Protein 2DR3 (pdb70)

B-factor: mean 47.98, std 14.0, range [19.66, 99.16]

Organism: Pyrococcus horikoshii (strain ATCC 700860 / DSM 12428 / JCM 9974 / NBRC 100139 / OT-3) (NCBI:txid70601)

Nearest PDB structures (foldseek):
  2dr3-assembly1_E  TM=1.004E+00  e=1.303E-52  Pyrococcus horikoshii OT3
  2dr3-assembly1_A  TM=9.937E-01  e=5.911E-46  Pyrococcus horikoshii OT3
  2dr3-assembly1_F  TM=9.944E-01  e=1.669E-45  Pyrococcus horikoshii OT3
  8dba-assembly1_K  TM=8.838E-01  e=4.081E-19  Cereibacter sphaeroides
  5jwq-assembly1_A  TM=8.741E-01  e=5.304E-18  Thermosynechococcus vestitus BP-1

Radius of gyration: 35.31 Å; Cα contacts (8 Å, |Δi|>4): 3303; chains: 6; bounding box: 99×101×61 Å

Secondary structure (DSSP, 8-state):
-EE----TTHHHHTTTSEETT-EEEEEE-TTSSHHHHHHHHHHHHHHTT--EEEEESSS-HHHHHHHHHTTT---HHHHHHTSEEEEE-STTTT-----S-B-S--SSHHHHHHHHHHHHHHHT--EEEEETSGGGTTT-GGGHHHHHHHHHHHHHHTT-EEEEEEE-------HHHHSSEEEEEEEEEETTEEEEEEEEEEETTS----B-EEEEEETTEEEE-TT-----/--EE---STTHHHHTTTSEETT-EEEEEE-TTSSHHHHHHHHHHHHHHTT--EEEEESSS-HHHHHHHHHTTT---HHHHTTTSEEEEE-SGGGG---SB----SSSHHHHHHHHHHHHHHT--EEEEETSGGGTTT-GGGHHHHHHHHHHHHHHTT-EEEEEEE--TT---SS-TTHHHHSSEEEEEEEEEETTEEEEEEEEEEETTS----B-EEEEEETTEEEE-TTEEESSSEEE-/--EE----TTHHHHTTTSEETT-EEEEEE-TTSSHHHHHHHHHHHHHTTT--EEEEESSS-HHHHHHHHHHHT---HHHHHTTSEEEEE-SHHHH----SEE----SSHHHHHHHHHHHHHHHT-SEEEEETGGGGTTT-HHHHHHHHHHHHHHHHHTT-EEEEEEE---HHHHSSEEEEEEEEEETTEEEEEEEEEEETTS----B-EEEEEETTEEEE-TT-EE-SSSEE-/--EE---STTHHHHTTTSEETT-EEEEEE-TTSSHHHHHHHHHHHHHHTT--EEEEESSS-HHHHHHHHGGGT---HHHHHHTSEEEEE-SGGGG-------SEE----SSSHHHHHHHHHHHHHTT--EEEEETHHHHHTT-GGGHHHHHHHHHHHHHHTT-EEEEEEE--TT--SSS-TTHHHHSSEEEEEEEEEETTEEEEEEEEEEETTS----B-EEEEEETTEEEE-TT-------/--EE----TTHHHHTTTSEETT-EEEEEE-TTSSHHHHHHHHHHHHHHTT--EEEEESSS-HHHHHHHHHTTT---HHHHTTTSEEEEE-SGGGG-----SEE-S--SSSHHHHHHHHHHHHHHT-SEEEEETGGGGTTT-GGGHHHHHHHHHHHHHHTT-EEEEEEE------HHHHSSEEEEEEEEEETTEEEEEEEEEEETTS----B-EEEEEETTEEEE-TT-EESSSEE-/-EE---STTHHHHTTTSEETT-EEEEEESTTSSHHHHHHHHHHHHHHTT--EEEEESSS-HHHHHHHHHTTT---HHHHHTTSEEEEE-SHHHHS---S--SEE-S--S-HHHHHHHHHHHHHHHT-SEEEEETGGGGTTT-GGGHHHHHHHHHHHHHHTT-EEEEEEE-------HHHHSSEEEEEEEEEETTEEEEEEEEEEETTS----B-EEEEEETTEEEE-TT---SS--

InterPro domains:
  IPR003593 AAA+ ATPase domain [SM00382] (22-198)
  IPR010624 KaiC domain [PS51146] (3-247)
  IPR014774 KaiC-like domain [PF06745] (5-237)
  IPR022475 Uncharacterised protein family UPF0273, KaiC-like [MF_01076] (2-243)
  IPR022475 Uncharacterised protein family UPF0273, KaiC-like [TIGR03877] (3-239)
  IPR027417 P-loop containing nucleoside triphosphate hydrolase [G3DSA:3.40.50.300] (1-247)
  IPR027417 P-loop containing nucleoside triphosphate hydrolase [SSF52540] (3-236)

Solvent-accessible surface area: 54912 Å² total; per-residue (Å²): 184,79,6,105,0,34,2,65,20,2,20,111,3,0,92,29,0,1,13,45,109,14,0,1,0,1,0,0,14,8,18,5,8,15,38,28,2,0,0,8,0,0,24,24,0,4,148,97,43,36,12,0,0,4,0,0,1,21,27,10,0,73,80,0,33,99,36,0,51,120,40,58,13,77,2,109,66,48,41,150,154,29,57,6,5,5,2,3,2,13,16,37,40,17,48,236,197,180,26,146,14,51,1,129,66,44,125,50,24,159,36,2,31,102,18,2,108,93,0,10,191,93,16,109,4,89,1,0,0,0,5,0,0,16,29,23,14,58,88,136,77,57,110,0,30,27,16,0,6,46,1,17,74,18,0,31,63,50,16,0,0,0,2,0,2,1,25,28,91,83,20,43,64,13,0,6,15,7,0,14,0,0,3,52,0,6,16,35,67,36,77,5,41,3,70,29,0,2,0,1,46,9,8,90,67,32,72,16,19,46,90,2,6,27,3,68,47,52,130,171,0,1,62,4,62,33,134,109,56,25,124,138,92,188,67,14,96,1,37,3,58,8,0,20,108,4,0,88,22,0,1,4,58,98,14,0,1,0,0,0,0,12,0,24,4,8,9,53,35,2,0,3,10,0,0,28,20,0,6,146,91,51,44,16,0,0,6,0,0,2,26,32,43,0,68,75,1,40,98,60,0,45,118,43,54,13,60,0,80,72,46,47,152,163,34,47,5,3,3,2,3,1,14,42,37,35,10,87,79,166,15,54,1,137,63,42,96,84,27,179,44,2,29,103,22,2,112,87,0,10,184,63,8,108,5,98,0,0,0,0,2,0,0,12,27,12,11,73,94,68,106,52,84,7,34,26,7,0,5,38,0,28,98,10,0,26,67,50,27,0,2,0,2,0,2,0,23,11,61,71,67,103,213,24,17,32,21,82,5,0,8,11,6,0,15,0,0,2,16,0,19,15,62,64,36,68,1,57,4,46,34,0,0,0,1,47,14,9,63,44,28,75,17,21,45,101,27,9,20,5,67,49,44,120,163,0,1,59,3,69,46,96,49,4,9,85,180,16,122,64,135,163,106,123,75,11,102,1,31,2,61,4,1,19,101,4,0,86,23,0,1,7,47,77,15,0,1,9,0,14,0,14,16,20,5,8,13,24,28,1,0,0,10,0,0,30,14,0,3,137,87,56,46,16,0,0,5,0,1,1,21,26,24,0,45,79,1,59,99,22,0,48,95,32,55,14,73,3,141,72,48,46,150,151,35,52,4,3,2,2,4,1,19,49,36,35,19,85,185,178,22,139,15,58,0,128,60,39,97,52,15,198,54,2,22,100,22,2,104,75,0,10,188,68,17,112,3,95,0,0,0,0,4,0,0,16,24,10,20,78,114,57,103,59,73,6,30,17,0,0,6,35,0,32,112,12,0,34,73,48,17,0,1,0,2,0,1,14,31,48,84,37,28,39,23,7,0,17,0,13,3,86,0,14,19,64,26,33,85,1,46,5,31,26,0,0,0,0,40,12,7,81,50,30,74,13,20,47,109,31,5,13,5,66,47,49,127,171,0,1,62,4,57,50,94,73,2,8,72,182,12,111,54,70,158,97,119,49,2,100,0,41,1,62,6,2,17,100,5,0,91,25,0,1,3,40,107,14,0,0,0,0,0,0,8,2,21,4,10,14,49,32,1,0,3,10,0,0,24,28,0,8,151,118,60,14,13,0,0,4,1,1,2,25,34,23,0,67,73,0,50,107,44,0,50,105,37,64,13,65,2,135,79,52,49,154,145,22,73,3,5,6,3,1,1,15,17,28,31,7,34,212,78,197,131,186,25,153,15,38,1,137,73,32,98,80,10,195,41,2,20,118,18,2,112,80,0,14,162,72,14,95,2,89,1,0,0,1,5,0,0,12,25,6,11,74,106,58,95,74,89,4,42,20,2,1,5,40,1,30,105,2,0,29,68,47,23,0,1,0,0,0,2,0,24,9,45,60,77,84,216,15,21,36,23,85,12,0,4,16,10,0,15,0,0,1,17,0,9,15,30,66,26,94,2,52,4,67,36,0,1,0,1,46,10,6,64,33,28,69,17,22,44,75,2,6,31,6,67,50,43,124,162,2,2,61,3,82,45,140,123,54,15,115,47,78,129,109,112,60,1,106,0,34,2,67,8,3,22,111,4,0,89,38,0,0,9,46,110,14,2,0,2,0,7,5,16,6,21,4,9,15,51,31,1,0,3,8,0,0,20,24,0,3,138,76,50,21,16,0,0,6,0,1,2,26,27,15,0,52,81,0,43,98,47,0,39,104,32,57,15,50,0,99,69,41,42,153,129,36,52,3,2,5,2,1,0,14,20,27,34,4,34,215,170,192,20,138,12,40,0,133,59,33,110,35,13,180,37,2,26,115,20,1,118,92,0,8,188,61,10,117,4,64,0,0,0,0,4,0,0,12,25,6,16,68,105,64,100,62,94,5,31,18,4,0,4,38,0,26,96,12,1,18,62,52,23,1,0,0,0,0,2,13,30,45,54,108,106,104,9,21,27,21,6,0,15,0,0,1,30,0,40,13,65,51,24,95,1,50,5,24,28,0,2,0,1,24,15,8,88,33,30,76,16,18,39,106,30,6,2,1,61,49,52,122,171,0,1,60,3,72,51,127,95,20,11,115,169,25,98,62,190,160,77,4,99,0,37,2,62,6,2,8,108,5,0,91,31,0,1,16,60,111,15,1,1,0,1,0,0,13,8,21,5,10,16,46,31,2,0,3,9,0,0,29,28,0,5,129,93,44,6,14,0,0,7,0,0,2,31,36,4,0,56,68,3,50,106,68,0,46,136,45,57,13,69,3,142,59,51,36,124,154,35,58,3,6,3,2,2,1,10,6,36,28,20,57,65,86,180,99,165,13,123,30,34,0,123,63,36,104,41,28,191,36,2,25,122,21,2,119,88,0,8,192,79,11,109,4,67,0,0,0,0,4,0,0,11,24,12,18,90,94,74,76,63,84,0,30,20,7,0,4,30,0,24,96,8,0,28,67,54,27,1,1,0,2,0,1,2,30,29,103,63,14,54,72,11,2,1,13,8,0,12,0,0,3,47,0,15,16,47,52,27,98,3,34,3,65,30,0,2,0,1,43,12,8,83,36,29,68,16,20,48,128,10,4,28,4,65,48,51,121,175,0,1,58,3,56,38,148,100,34,6,102,131,27,170

Foldseek 3Di:
DAQDLVAAQVCVQQVRHADWLFEEEEFEAPPLALLLSLVSSQQVCVVVVAAEEEEDAPDAPVVSQVVCVQLVRHCVVVVVVQRYYYAYAHCCVPPHPDGPHYQNDLVDCVSVLVRVVVSCVSNVHAEYEYVALCVSDVVPVVCSQVSLQVVSCSQSVSRHYYYHYAHDVVRHRCNVVRGQWYKYWYWDQDPNHTWIWIATPGHHPGDGHHAIWTWDQDSNGIHTDNVDGDDD/DQAQAQPFAPVCVQQVRHADWLFEEEEFEAPPLALLLSQVSSQQVCVVVQAAEEEEDAPDAVVVVQVVCVQLVRRCVVVVVVLRYAYADDHCCLPVHPHYQNDLPDCVSVLVRVLVSCVRSVHAEYEYVALCSSDVVPLVCLQVSLQVVSCSQSVSRHYYYHYAYDHPPDPDRHDPNNVVRGQWYKYWYFDQQPNHTWIWIATPGHPPGDGDRFIWTWDQDSNGIHTDNQWGCDSHIDGD/DDAQALVAAQVCVQQVRHADWLFAEEEEEAPPLQLLLSQLSSQQVCLVVVAAEEEEDAADAVVVSCVVCVQLVRRCVVVVVVLRYAYAADHCCVPPPDHPHYQNDLVDCPSVLVSVLVSCVRSVHAEYEYVALCVSDVPPVVCLQVSLQVVSCSRSVSRHYYYHYHHDVVNVVRGQWYKYWYWDADPNDTWIWIATPGHPPGDGHRFIWTWDQDSNGIHTDNPWGQDPNDIDD/DQAQAQVAAPACVQQVRHADWLFEEEEEEAPPLCLLLSQVSSQQVCVVVVHAEEEEDAADAVVVSQVVCVLQVRHCVVVVVVLSYAYAGNHDCLPDQDDDDGPHYDNDLPDCVSVLVSVLVSCPSHVHAEYEAVAVCSSDVPPVVCLQVSLQVVSCSQSVSRHYYYHYAHDHHPDDDGHDDRVPVRGQWYKYWYWDQDPNHTWIWIATPGRHPGDGNHFIWTWDQDSNGIHTDNVDGDDRPD/DDAQDQVAAPACVQQVRHADWLFEEEAEEAPPLALLLSQLSSQLVCVVVVAAEEEEDAPDAPVVSQVVCVLLVRRCVVVVVVLRYAYAAAHCCLVDDDDGVHYQNDLVDCPSVLVSVLVSCVSRVHAEYEYVAPCSSDVPPVVCQQVVLLVVSCSQSVSRHYYYHYHYDHPDPNNVVNGQWYKYWYWDQDPNDTWIWIATPGHHPGDGNRFIWTWDQDSNGIHTDNVWGPPPDTDD/DAQAQPAAQACVQQVHHADWLFEEEEFEAPPLQLLLSQLSSQQVCVVVPAAEEEEDQPDAPVVSQVVCVLLVRHCPVVVVVLRYAYAAAHCCVPPDPPDDGDHYDNHLLDCVVVLVSVLVSCVRSVHAEYEAVALCVSDVVPLVCSQVSLLVVSCSQSVSRHYYYHYAHDVVGHVCNVVNGQWYKYWYWDQAPNHTWIWIATPGHHPGDGHRFIWTWDQDSNGIHTDNVDGPPGRD

Structure (mmCIF, N/CA/C/O backbone):
data_2DR3
#
_entry.id   2DR3
#
_cell.length_a   96.057
_cell.length_b   96.057
_cell.length_c   298.897
_cell.angle_alpha   90.00
_cell.angle_beta   90.00
_cell.angle_gamma   120.00
#
_symmetry.space_group_name_H-M   'P 32 2 1'
#
loop_
_entity.id
_entity.type
_entity.pdbx_description
1 polymer 'UPF0273 protein PH0284'
2 non-polymer "ADENOSINE-5'-DIPHOSPHATE"
3 water water
#
loop_
_atom_site.group_PDB
_atom_site.id
_atom_site.type_symbol
_atom_site.label_atom_id
_atom_site.label_alt_id
_atom_site.label_comp_id
_atom_site.label_asym_id
_atom_site.label_entity_id
_atom_site.label_seq_id
_atom_site.pdbx_PDB_ins_code
_atom_site.Cartn_x
_atom_site.Cartn_y
_atom_site.Cartn_z
_atom_site.occupancy
_atom_site.B_iso_or_equiv
_atom_site.auth_seq_id
_atom_site.auth_comp_id
_atom_site.auth_asym_id
_atom_site.auth_atom_id
_atom_site.pdbx_PDB_model_num
ATOM 1 N N . ARG A 1 3 ? 6.941 15.368 128.119 1.00 65.53 3 ARG A N 1
ATOM 2 C CA . ARG A 1 3 ? 5.790 14.960 128.972 1.00 65.39 3 ARG A CA 1
ATOM 3 C C . ARG A 1 3 ? 5.780 13.444 129.128 1.00 65.11 3 ARG A C 1
ATOM 4 O O . ARG A 1 3 ? 6.720 12.760 128.722 1.00 66.35 3 ARG A O 1
ATOM 12 N N . ARG A 1 4 ? 4.709 12.928 129.716 1.00 63.07 4 ARG A N 1
ATOM 13 C CA . ARG A 1 4 ? 4.565 11.497 129.928 1.00 61.73 4 ARG A CA 1
ATOM 14 C C . ARG A 1 4 ? 3.122 11.077 129.673 1.00 61.40 4 ARG A C 1
ATOM 15 O O . ARG A 1 4 ? 2.279 11.892 129.291 1.00 61.83 4 ARG A O 1
ATOM 23 N N . VAL A 1 5 ? 2.855 9.792 129.873 1.00 59.96 5 VAL A N 1
ATOM 24 C CA . VAL A 1 5 ? 1.526 9.224 129.709 1.00 56.95 5 VAL A CA 1
ATOM 25 C C . VAL A 1 5 ? 1.277 8.457 130.993 1.00 56.58 5 VAL A C 1
ATOM 26 O O . VAL A 1 5 ? 1.976 7.485 131.284 1.00 55.87 5 VAL A O 1
ATOM 30 N N . LYS A 1 6 ? 0.296 8.898 131.769 1.00 54.84 6 LYS A N 1
ATOM 31 C CA . LYS A 1 6 ? -0.006 8.239 133.026 1.00 54.56 6 LYS A CA 1
ATOM 32 C C . LYS A 1 6 ? -0.846 6.982 132.840 1.00 53.44 6 LYS A C 1
ATOM 33 O O . LYS A 1 6 ? -2.035 7.054 132.531 1.00 54.27 6 LYS A O 1
ATOM 39 N N . THR A 1 7 ? -0.213 5.827 133.030 1.00 51.41 7 THR A N 1
ATOM 40 C CA . THR A 1 7 ? -0.892 4.543 132.880 1.00 48.79 7 THR A CA 1
ATOM 41 C C . THR A 1 7 ? -2.101 4.452 133.802 1.00 47.33 7 THR A C 1
ATOM 42 O O . THR A 1 7 ? -3.069 3.749 133.513 1.00 46.49 7 THR A O 1
ATOM 46 N N . GLY A 1 8 ? -2.038 5.174 134.913 1.00 47.40 8 GLY A N 1
ATOM 47 C CA . GLY A 1 8 ? -3.128 5.141 135.868 1.00 46.62 8 GLY A CA 1
ATOM 48 C C . GLY A 1 8 ? -3.018 3.910 136.743 1.00 46.48 8 GLY A C 1
ATOM 49 O O . GLY A 1 8 ? -3.660 3.824 137.788 1.00 48.19 8 GLY A O 1
ATOM 50 N N . ILE A 1 9 ? -2.203 2.948 136.316 1.00 46.18 9 ILE A N 1
ATOM 51 C CA . ILE A 1 9 ? -2.018 1.721 137.081 1.00 44.52 9 ILE A CA 1
ATOM 52 C C . ILE A 1 9 ? -1.265 2.038 138.367 1.00 45.01 9 ILE A C 1
ATOM 53 O O . ILE A 1 9 ? -0.099 2.439 138.336 1.00 45.63 9 ILE A O 1
ATOM 58 N N . PRO A 1 10 ? -1.929 1.862 139.522 1.00 44.77 10 PRO A N 1
ATOM 59 C CA . PRO A 1 10 ? -1.355 2.126 140.844 1.00 44.83 10 PRO A CA 1
ATOM 60 C C . PRO A 1 10 ? 0.093 1.677 141.027 1.00 44.96 10 PRO A C 1
ATOM 61 O O . PRO A 1 10 ? 0.399 0.481 140.982 1.00 44.62 10 PRO A O 1
ATOM 65 N N . GLY A 1 11 ? 0.974 2.656 141.231 1.00 44.53 11 GLY A N 1
ATOM 66 C CA . GLY A 1 11 ? 2.381 2.378 141.450 1.00 41.73 11 GLY A CA 1
ATOM 67 C C . GLY A 1 11 ? 3.257 2.457 140.215 1.00 40.56 11 GLY A C 1
ATOM 68 O O . GLY A 1 11 ? 4.435 2.774 140.311 1.00 39.48 11 GLY A O 1
ATOM 69 N N . VAL A 1 12 ? 2.681 2.184 139.054 1.00 40.39 12 VAL A N 1
ATOM 70 C CA . VAL A 1 12 ? 3.438 2.188 137.810 1.00 41.29 12 VAL A CA 1
ATOM 71 C C . VAL A 1 12 ? 4.007 3.541 137.399 1.00 42.56 12 VAL A C 1
ATOM 72 O O . VAL A 1 12 ? 5.177 3.634 137.034 1.00 43.18 12 VAL A O 1
ATOM 76 N N . ASP A 1 13 ? 3.199 4.591 137.447 1.00 43.20 13 ASP A N 1
ATOM 77 C CA . ASP A 1 13 ? 3.709 5.888 137.013 1.00 44.39 13 ASP A CA 1
ATOM 78 C C . ASP A 1 13 ? 4.845 6.393 137.910 1.00 44.38 13 ASP A C 1
ATOM 79 O O . ASP A 1 13 ? 5.738 7.121 137.487 1.00 44.59 13 ASP A O 1
ATOM 84 N N . GLU A 1 14 ? 4.755 6.030 139.206 1.00 45.21 14 GLU A N 1
ATOM 85 C CA . GLU A 1 14 ? 5.856 6.357 140.108 1.00 46.17 14 GLU A CA 1
ATOM 86 C C . GLU A 1 14 ? 7.100 5.551 139.755 1.00 46.39 14 GLU A C 1
ATOM 87 O O . GLU A 1 14 ? 8.232 5.994 139.913 1.00 46.56 14 GLU A O 1
ATOM 93 N N . ILE A 1 15 ? 6.864 4.304 139.308 1.00 44.61 15 ILE A N 1
ATOM 94 C CA . ILE A 1 15 ? 7.981 3.456 138.925 1.00 43.36 15 ILE A CA 1
ATOM 95 C C . ILE A 1 15 ? 8.670 3.968 137.653 1.00 41.80 15 ILE A C 1
ATOM 96 O O . ILE A 1 15 ? 9.867 3.818 137.459 1.00 43.21 15 ILE A O 1
ATOM 101 N N . LEU A 1 16 ? 7.861 4.574 136.759 1.00 39.16 16 LEU A N 1
ATOM 102 C CA . LEU A 1 16 ? 8.444 5.174 135.563 1.00 41.53 16 LEU A CA 1
ATOM 103 C C . LEU A 1 16 ? 8.792 6.652 135.781 1.00 42.64 16 LEU A C 1
ATOM 104 O O . LEU A 1 16 ? 8.973 7.424 134.852 1.00 41.91 16 LEU A O 1
ATOM 109 N N . HIS A 1 17 ? 8.834 7.057 137.065 1.00 42.67 17 HIS A N 1
ATOM 110 C CA . HIS A 1 17 ? 9.148 8.450 137.367 1.00 44.60 17 HIS A CA 1
ATOM 111 C C . HIS A 1 17 ? 8.265 9.427 136.568 1.00 43.87 17 HIS A C 1
ATOM 112 O O . HIS A 1 17 ? 8.758 10.269 135.827 1.00 42.81 17 HIS A O 1
ATOM 119 N N . GLY A 1 18 ? 6.948 9.294 136.705 1.00 44.49 18 GLY A N 1
ATOM 120 C CA . GLY A 1 18 ? 6.035 10.156 135.977 1.00 44.55 18 GLY A CA 1
ATOM 121 C C . GLY A 1 18 ? 5.164 9.457 134.947 1.00 46.44 18 GLY A C 1
ATOM 122 O O . GLY A 1 18 ? 4.033 9.885 134.691 1.00 47.61 18 GLY A O 1
ATOM 123 N N . GLY A 1 19 ? 5.678 8.391 134.342 1.00 45.27 19 GLY A N 1
ATOM 124 C CA . GLY A 1 19 ? 4.901 7.678 133.341 1.00 43.97 19 GLY A CA 1
ATOM 125 C C . GLY A 1 19 ? 5.709 7.376 132.093 1.00 44.25 19 GLY A C 1
ATOM 126 O O . GLY A 1 19 ? 6.915 7.605 132.057 1.00 44.71 19 GLY A O 1
ATOM 127 N N . ILE A 1 20 ? 5.040 6.870 131.064 1.00 44.64 20 ILE A N 1
ATOM 128 C CA . ILE A 1 20 ? 5.692 6.516 129.810 1.00 46.94 20 ILE A CA 1
ATOM 129 C C . ILE A 1 20 ? 5.971 7.731 128.922 1.00 50.40 20 ILE A C 1
ATOM 130 O O . ILE A 1 20 ? 5.072 8.530 128.654 1.00 52.17 20 ILE A O 1
ATOM 135 N N . PRO A 1 21 ? 7.223 7.892 128.460 1.00 51.41 21 PRO A N 1
ATOM 136 C CA . PRO A 1 21 ? 7.533 9.037 127.594 1.00 51.60 21 PRO A CA 1
ATOM 137 C C . PRO A 1 21 ? 6.708 8.933 126.311 1.00 53.08 21 PRO A C 1
ATOM 138 O O . PRO A 1 21 ? 6.532 7.848 125.763 1.00 52.37 21 PRO A O 1
ATOM 142 N N . GLU A 1 22 ? 6.208 10.064 125.831 1.00 54.96 22 GLU A N 1
ATOM 143 C CA . GLU A 1 22 ? 5.375 10.082 124.634 1.00 56.56 22 GLU A CA 1
ATOM 144 C C . GLU A 1 22 ? 5.997 9.519 123.360 1.00 55.89 22 GLU A C 1
ATOM 145 O O . GLU A 1 22 ? 7.186 9.698 123.092 1.00 55.13 22 GLU A O 1
ATOM 151 N N . ARG A 1 23 ? 5.160 8.836 122.582 1.00 56.26 23 ARG A N 1
ATOM 152 C CA . ARG A 1 23 ? 5.553 8.215 121.322 1.00 56.86 23 ARG A CA 1
ATOM 153 C C . ARG A 1 23 ? 6.351 6.940 121.537 1.00 54.96 23 ARG A C 1
ATOM 154 O O . ARG A 1 23 ? 6.687 6.238 120.584 1.00 54.97 23 ARG A O 1
ATOM 162 N N . ASN A 1 24 ? 6.646 6.644 122.798 1.00 53.05 24 ASN A N 1
ATOM 163 C CA . ASN A 1 24 ? 7.395 5.446 123.160 1.00 51.33 24 ASN A CA 1
ATOM 164 C C . ASN A 1 24 ? 6.566 4.183 122.945 1.00 50.67 24 ASN A C 1
ATOM 165 O O . ASN A 1 24 ? 5.367 4.166 123.234 1.00 49.54 24 ASN A O 1
ATOM 170 N N . VAL A 1 25 ? 7.198 3.139 122.412 1.00 49.20 25 VAL A N 1
ATOM 171 C CA . VAL A 1 25 ? 6.527 1.853 122.238 1.00 47.94 25 VAL A CA 1
ATOM 172 C C . VAL A 1 25 ? 7.126 0.954 123.323 1.00 45.84 25 VAL A C 1
ATOM 173 O O . VAL A 1 25 ? 8.316 0.625 123.285 1.00 45.37 25 VAL A O 1
ATOM 177 N N . VAL A 1 26 ? 6.307 0.597 124.307 1.00 42.93 26 VAL A N 1
ATOM 178 C CA . VAL A 1 26 ? 6.760 -0.235 125.417 1.00 40.28 26 VAL A CA 1
ATOM 179 C C . VAL A 1 26 ? 6.408 -1.700 125.231 1.00 40.26 26 VAL A C 1
ATOM 180 O O . VAL A 1 26 ? 5.251 -2.047 124.974 1.00 39.89 26 VAL A O 1
ATOM 184 N N . LEU A 1 27 ? 7.419 -2.556 125.355 1.00 38.88 27 LEU A N 1
ATOM 185 C CA . LEU A 1 27 ? 7.220 -3.989 125.231 1.00 34.26 27 LEU A CA 1
ATOM 186 C C . LEU A 1 27 ? 6.880 -4.523 126.614 1.00 33.89 27 LEU A C 1
ATOM 187 O O . LEU A 1 27 ? 7.638 -4.323 127.565 1.00 34.47 27 LEU A O 1
ATOM 192 N N . LEU A 1 28 ? 5.722 -5.167 126.734 1.00 33.69 28 LEU A N 1
ATOM 193 C CA . LEU A 1 28 ? 5.312 -5.759 128.006 1.00 33.26 28 LEU A CA 1
ATOM 194 C C . LEU A 1 28 ? 5.460 -7.267 127.783 1.00 33.72 28 LEU A C 1
ATOM 195 O O . LEU A 1 28 ? 4.628 -7.887 127.117 1.00 35.19 28 LEU A O 1
ATOM 200 N N . SER A 1 29 ? 6.528 -7.857 128.311 1.00 32.93 29 SER A N 1
ATOM 201 C CA . SER A 1 29 ? 6.746 -9.282 128.101 1.00 34.34 29 SER A CA 1
ATOM 202 C C . SER A 1 29 ? 6.577 -10.122 129.353 1.00 32.25 29 SER A C 1
ATOM 203 O O . SER A 1 29 ? 6.731 -9.636 130.475 1.00 34.02 29 SER A O 1
ATOM 206 N N . GLY A 1 30 ? 6.259 -11.392 129.146 1.00 32.36 30 GLY A N 1
ATOM 207 C CA . GLY A 1 30 ? 6.060 -12.295 130.262 1.00 30.50 30 GLY A CA 1
ATOM 208 C C . GLY A 1 30 ? 5.389 -13.576 129.828 1.00 30.52 30 GLY A C 1
ATOM 209 O O . GLY A 1 30 ? 4.811 -13.653 128.736 1.00 30.28 30 GLY A O 1
ATOM 210 N N . GLY A 1 31 ? 5.470 -14.589 130.688 1.00 29.30 31 GLY A N 1
ATOM 211 C CA . GLY A 1 31 ? 4.867 -15.869 130.384 1.00 28.85 31 GLY A CA 1
ATOM 212 C C . GLY A 1 31 ? 3.360 -15.849 130.523 1.00 28.99 31 GLY A C 1
ATOM 213 O O . GLY A 1 31 ? 2.772 -14.813 130.849 1.00 29.65 31 GLY A O 1
ATOM 214 N N . PRO A 1 32 ? 2.698 -16.985 130.276 1.00 28.65 32 PRO A N 1
ATOM 215 C CA . PRO A 1 32 ? 1.246 -17.024 130.396 1.00 28.93 32 PRO A CA 1
ATOM 216 C C . PRO A 1 32 ? 0.781 -16.766 131.820 1.00 28.29 32 PRO A C 1
ATOM 217 O O . PRO A 1 32 ? 1.416 -17.210 132.777 1.00 28.67 32 PRO A O 1
ATOM 221 N N . GLY A 1 33 ? -0.329 -16.043 131.939 1.00 31.98 33 GLY A N 1
ATOM 222 C CA . GLY A 1 33 ? -0.915 -15.756 133.240 1.00 30.51 33 GLY A CA 1
ATOM 223 C C . GLY A 1 33 ? -0.131 -14.808 134.125 1.00 31.76 33 GLY A C 1
ATOM 224 O O . GLY A 1 33 ? -0.273 -14.841 135.351 1.00 33.25 33 GLY A O 1
ATOM 225 N N . THR A 1 34 ? 0.696 -13.957 133.529 1.00 30.37 34 THR A N 1
ATOM 226 C CA . THR A 1 34 ? 1.464 -13.017 134.337 1.00 31.08 34 THR A CA 1
ATOM 227 C C . THR A 1 34 ? 0.747 -11.678 134.486 1.00 30.61 34 THR A C 1
ATOM 228 O O . THR A 1 34 ? 1.179 -10.823 135.253 1.00 31.87 34 THR A O 1
ATOM 232 N N . GLY A 1 35 ? -0.348 -11.501 133.751 1.00 30.48 35 GLY A N 1
ATOM 233 C CA . GLY A 1 35 ? -1.114 -10.265 133.850 1.00 33.86 35 GLY A CA 1
ATOM 234 C C . GLY A 1 35 ? -0.965 -9.255 132.724 1.00 33.69 35 GLY A C 1
ATOM 235 O O . GLY A 1 35 ? -1.494 -8.142 132.806 1.00 33.48 35 GLY A O 1
ATOM 236 N N . LYS A 1 36 ? -0.264 -9.638 131.665 1.00 33.07 36 LYS A N 1
ATOM 237 C CA . LYS A 1 36 ? -0.040 -8.742 130.536 1.00 35.70 36 LYS A CA 1
ATOM 238 C C . LYS A 1 36 ? -1.334 -8.231 129.909 1.00 37.23 36 LYS A C 1
ATOM 239 O O . LYS A 1 36 ? -1.406 -7.078 129.478 1.00 38.44 36 LYS A O 1
ATOM 245 N N . THR A 1 37 ? -2.354 -9.082 129.857 1.00 37.47 37 THR A N 1
ATOM 246 C CA . THR A 1 37 ? -3.629 -8.687 129.268 1.00 39.89 37 THR A CA 1
ATOM 247 C C . THR A 1 37 ? -4.382 -7.683 130.133 1.00 39.95 37 THR A C 1
ATOM 248 O O . THR A 1 37 ? -4.825 -6.643 129.647 1.00 38.76 37 THR A O 1
ATOM 252 N N . ILE A 1 38 ? -4.532 -7.997 131.413 1.00 41.05 38 ILE A N 1
ATOM 253 C CA . ILE A 1 38 ? -5.222 -7.097 132.325 1.00 41.04 38 ILE A CA 1
ATOM 254 C C . ILE A 1 38 ? -4.464 -5.769 132.394 1.00 41.60 38 ILE A C 1
ATOM 255 O O . ILE A 1 38 ? -5.075 -4.702 132.370 1.00 42.64 38 ILE A O 1
ATOM 260 N N . PHE A 1 39 ? -3.133 -5.846 132.447 1.00 40.26 39 PHE A N 1
ATOM 261 C CA . PHE A 1 39 ? -2.270 -4.664 132.513 1.00 40.56 39 PHE A CA 1
ATOM 262 C C . PHE A 1 39 ? -2.457 -3.701 131.345 1.00 41.80 39 PHE A C 1
ATOM 263 O O . PHE A 1 39 ? -2.666 -2.503 131.553 1.00 43.71 39 PHE A O 1
ATOM 271 N N . SER A 1 40 ? -2.363 -4.211 130.121 1.00 41.34 40 SER A N 1
ATOM 272 C CA . SER A 1 40 ? -2.500 -3.368 128.939 1.00 43.37 40 SER A CA 1
ATOM 273 C C . SER A 1 40 ? -3.933 -2.879 128.726 1.00 44.14 40 SER A C 1
ATOM 274 O O . SER A 1 40 ? -4.152 -1.836 128.102 1.00 45.50 40 SER A O 1
ATOM 277 N N . GLN A 1 41 ? -4.906 -3.635 129.232 1.00 43.57 41 GLN A N 1
ATOM 278 C CA . GLN A 1 41 ? -6.303 -3.238 129.116 1.00 43.64 41 GLN A CA 1
ATOM 279 C C . GLN A 1 41 ? -6.548 -2.110 130.107 1.00 44.26 41 GLN A C 1
ATOM 280 O O . GLN A 1 41 ? -7.285 -1.170 129.822 1.00 43.29 41 GLN A O 1
ATOM 286 N N . GLN A 1 42 ? -5.903 -2.203 131.266 1.00 44.10 42 GLN A N 1
ATOM 287 C CA . GLN A 1 42 ? -6.046 -1.189 132.299 1.00 46.79 42 GLN A CA 1
ATOM 288 C C . GLN A 1 42 ? -5.438 0.112 131.787 1.00 48.59 42 GLN A C 1
ATOM 289 O O . GLN A 1 42 ? -5.972 1.197 132.024 1.00 49.65 42 GLN A O 1
ATOM 295 N N . PHE A 1 43 ? -4.322 -0.015 131.076 1.00 49.05 43 PHE A N 1
ATOM 296 C CA . PHE A 1 43 ? -3.621 1.127 130.491 1.00 50.31 43 PHE A CA 1
ATOM 297 C C . PHE A 1 43 ? -4.576 1.899 129.591 1.00 52.11 43 PHE A C 1
ATOM 298 O O . PHE A 1 43 ? -4.694 3.121 129.697 1.00 54.70 43 PHE A O 1
ATOM 306 N N . LEU A 1 44 ? -5.254 1.177 128.704 1.00 52.55 44 LEU A N 1
ATOM 307 C CA . LEU A 1 44 ? -6.209 1.789 127.788 1.00 53.30 44 LEU A CA 1
ATOM 308 C C . LEU A 1 44 ? -7.409 2.362 128.535 1.00 53.39 44 LEU A C 1
ATOM 309 O O . LEU A 1 44 ? -7.819 3.494 128.285 1.00 53.23 44 LEU A O 1
ATOM 314 N N . TRP A 1 45 ? -7.966 1.575 129.450 1.00 55.05 45 TRP A N 1
ATOM 315 C CA . TRP A 1 45 ? -9.122 2.003 130.225 1.00 56.82 45 TRP A CA 1
ATOM 316 C C . TRP A 1 45 ? -8.866 3.302 130.968 1.00 57.80 45 TRP A C 1
ATOM 317 O O . TRP A 1 45 ? -9.680 4.228 130.909 1.00 57.19 45 TRP A O 1
ATOM 328 N N . ASN A 1 46 ? -7.750 3.360 131.690 1.00 58.22 46 ASN A N 1
ATOM 329 C CA . ASN A 1 46 ? -7.411 4.568 132.422 1.00 57.99 46 ASN A CA 1
ATOM 330 C C . ASN A 1 46 ? -7.255 5.681 131.401 1.00 58.25 46 ASN A C 1
ATOM 331 O O . ASN A 1 46 ? -7.590 6.833 131.667 1.00 58.87 46 ASN A O 1
ATOM 336 N N . GLY A 1 47 ? -6.757 5.321 130.224 1.00 59.06 47 GLY A N 1
ATOM 337 C CA . GLY A 1 47 ? -6.573 6.303 129.173 1.00 60.02 47 GLY A CA 1
ATOM 338 C C . GLY A 1 47 ? -7.882 6.996 128.852 1.00 61.45 47 GLY A C 1
ATOM 339 O O . GLY A 1 47 ? -7.927 8.216 128.692 1.00 60.31 47 GLY A O 1
ATOM 340 N N . LEU A 1 48 ? -8.952 6.209 128.769 1.00 61.78 48 LEU A N 1
ATOM 341 C CA . LEU A 1 48 ? -10.276 6.735 128.464 1.00 62.87 48 LEU A CA 1
ATOM 342 C C . LEU A 1 48 ? -10.790 7.664 129.558 1.00 63.39 48 LEU A C 1
ATOM 343 O O . LEU A 1 48 ? -11.291 8.749 129.267 1.00 62.79 48 LEU A O 1
ATOM 348 N N . LYS A 1 49 ? -10.665 7.236 130.812 1.00 64.36 49 LYS A N 1
ATOM 349 C CA . LYS A 1 49 ? -11.114 8.041 131.943 1.00 65.53 49 LYS A CA 1
ATOM 350 C C . LYS A 1 49 ? -10.443 9.409 131.993 1.00 66.16 49 LYS A C 1
ATOM 351 O O . LYS A 1 49 ? -10.939 10.327 132.648 1.00 66.04 49 LYS A O 1
ATOM 357 N N . MET A 1 50 ? -9.311 9.539 131.311 1.00 66.47 50 MET A N 1
ATOM 358 C CA . MET A 1 50 ? -8.580 10.801 131.280 1.00 66.89 50 MET A CA 1
ATOM 359 C C . MET A 1 50 ? -8.854 11.515 129.960 1.00 66.63 50 MET A C 1
ATOM 360 O O . MET A 1 50 ? -8.195 12.498 129.624 1.00 67.04 50 MET A O 1
ATOM 365 N N . GLY A 1 51 ? -9.829 11.007 129.213 1.00 66.59 51 GLY A N 1
ATOM 366 C CA . GLY A 1 51 ? -10.178 11.610 127.940 1.00 65.97 51 GLY A CA 1
ATOM 367 C C . GLY A 1 51 ? -9.169 11.336 126.843 1.00 65.93 51 GLY A C 1
ATOM 368 O O . GLY A 1 51 ? -9.077 12.091 125.877 1.00 65.87 51 GLY A O 1
ATOM 369 N N . GLU A 1 52 ? -8.404 10.258 126.984 1.00 65.91 52 GLU A N 1
ATOM 370 C CA . GLU A 1 52 ? -7.415 9.908 125.974 1.00 65.46 52 GLU A CA 1
ATOM 371 C C . GLU A 1 52 ? -7.873 8.718 125.137 1.00 65.93 52 GLU A C 1
ATOM 372 O O . GLU A 1 52 ? -8.092 7.624 125.661 1.00 66.22 52 GLU A O 1
ATOM 378 N N . PRO A 1 53 ? -8.039 8.928 123.820 1.00 65.99 53 PRO A N 1
ATOM 379 C CA . PRO A 1 53 ? -8.472 7.914 122.850 1.00 65.49 53 PRO A CA 1
ATOM 380 C C . PRO A 1 53 ? -7.605 6.661 122.915 1.00 63.97 53 PRO A C 1
ATOM 381 O O . PRO A 1 53 ? -6.390 6.753 123.074 1.00 65.00 53 PRO A O 1
ATOM 385 N N . GLY A 1 54 ? -8.229 5.494 122.782 1.00 62.72 54 GLY A N 1
ATOM 386 C CA . GLY A 1 54 ? -7.476 4.255 122.845 1.00 60.44 54 GLY A CA 1
ATOM 387 C C . GLY A 1 54 ? -7.896 3.210 121.836 1.00 59.05 54 GLY A C 1
ATOM 388 O O . GLY A 1 54 ? -9.069 3.111 121.475 1.00 58.74 54 GLY A O 1
ATOM 389 N N . ILE A 1 55 ? -6.927 2.423 121.381 1.00 57.75 55 ILE A N 1
ATOM 390 C CA . ILE A 1 55 ? -7.184 1.376 120.406 1.00 55.85 55 ILE A CA 1
ATOM 391 C C . ILE A 1 55 ? -6.575 0.054 120.847 1.00 55.49 55 ILE A C 1
ATOM 392 O O . ILE A 1 55 ? -5.383 -0.025 121.136 1.00 55.53 55 ILE A O 1
ATOM 397 N N . TYR A 1 56 ? -7.401 -0.982 120.893 1.00 53.55 56 TYR A N 1
ATOM 398 C CA . TYR A 1 56 ? -6.929 -2.301 121.276 1.00 52.03 56 TYR A CA 1
ATOM 399 C C . TYR A 1 56 ? -6.922 -3.185 120.036 1.00 50.40 56 TYR A C 1
ATOM 400 O O . TYR A 1 56 ? -7.969 -3.464 119.449 1.00 49.03 56 TYR A O 1
ATOM 409 N N . VAL A 1 57 ? -5.729 -3.603 119.629 1.00 48.00 57 VAL A N 1
ATOM 410 C CA . VAL A 1 57 ? -5.578 -4.462 118.463 1.00 46.40 57 VAL A CA 1
ATOM 411 C C . VAL A 1 57 ? -5.484 -5.891 118.978 1.00 45.22 57 VAL A C 1
ATOM 412 O O . VAL A 1 57 ? -4.453 -6.305 119.492 1.00 45.15 57 VAL A O 1
ATOM 416 N N . ALA A 1 58 ? -6.569 -6.641 118.842 1.00 44.52 58 ALA A N 1
ATOM 417 C CA . ALA A 1 58 ? -6.598 -8.010 119.330 1.00 43.69 58 ALA A CA 1
ATOM 418 C C . ALA A 1 58 ? -6.221 -9.023 118.262 1.00 42.94 58 ALA A C 1
ATOM 419 O O . ALA A 1 58 ? -6.691 -8.957 117.127 1.00 41.44 58 ALA A O 1
ATOM 421 N N . LEU A 1 59 ? -5.346 -9.949 118.640 1.00 42.09 59 LEU A N 1
ATOM 422 C CA . LEU A 1 59 ? -4.900 -11.016 117.750 1.00 42.25 59 LEU A CA 1
ATOM 423 C C . LEU A 1 59 ? -5.077 -12.351 118.474 1.00 41.23 59 LEU A C 1
ATOM 424 O O . LEU A 1 59 ? -5.011 -13.416 117.863 1.00 38.86 59 LEU A O 1
ATOM 429 N N . GLU A 1 60 ? -5.316 -12.275 119.779 1.00 40.89 60 GLU A N 1
ATOM 430 C CA . GLU A 1 60 ? -5.487 -13.467 120.604 1.00 43.78 60 GLU A CA 1
ATOM 431 C C . GLU A 1 60 ? -6.944 -13.793 120.855 1.00 43.66 60 GLU A C 1
ATOM 432 O O . GLU A 1 60 ? -7.311 -14.959 120.992 1.00 43.42 60 GLU A O 1
ATOM 438 N N . GLU A 1 61 ? -7.770 -12.756 120.925 1.00 46.70 61 GLU A N 1
ATOM 439 C CA . GLU A 1 61 ? -9.197 -12.932 121.173 1.00 49.12 61 GLU A CA 1
ATOM 440 C C . GLU A 1 61 ? -9.993 -12.042 120.235 1.00 48.71 61 GLU A C 1
ATOM 441 O O . GLU A 1 61 ? -9.463 -11.069 119.700 1.00 48.01 61 GLU A O 1
ATOM 447 N N . HIS A 1 62 ? -11.264 -12.377 120.040 1.00 49.84 62 HIS A N 1
ATOM 448 C CA . HIS A 1 62 ? -12.150 -11.544 119.201 1.00 50.79 62 HIS A CA 1
ATOM 449 C C . HIS A 1 62 ? -12.735 -10.402 120.029 1.00 50.69 62 HIS A C 1
ATOM 450 O O . HIS A 1 62 ? -12.958 -10.527 121.213 1.00 49.47 62 HIS A O 1
ATOM 457 N N . PRO A 1 63 ? -12.862 -9.225 119.401 1.00 51.47 63 PRO A N 1
ATOM 458 C CA . PRO A 1 63 ? -13.346 -8.038 120.106 1.00 52.92 63 PRO A CA 1
ATOM 459 C C . PRO A 1 63 ? -14.490 -8.294 121.109 1.00 53.33 63 PRO A C 1
ATOM 460 O O . PRO A 1 63 ? -14.501 -7.762 122.221 1.00 54.27 63 PRO A O 1
ATOM 464 N N . VAL A 1 64 ? -15.505 -9.098 120.689 1.00 55.51 64 VAL A N 1
ATOM 465 C CA . VAL A 1 64 ? -16.661 -9.365 121.559 1.00 56.33 64 VAL A CA 1
ATOM 466 C C . VAL A 1 64 ? -16.246 -10.056 122.846 1.00 57.06 64 VAL A C 1
ATOM 467 O O . VAL A 1 64 ? -16.893 -9.969 123.894 1.00 58.82 64 VAL A O 1
ATOM 471 N N . GLN A 1 65 ? -15.145 -10.809 122.714 1.00 57.19 65 GLN A N 1
ATOM 472 C CA . GLN A 1 65 ? -14.575 -11.436 123.893 1.00 56.93 65 GLN A CA 1
ATOM 473 C C . GLN A 1 65 ? -13.834 -10.399 124.752 1.00 55.47 65 GLN A C 1
ATOM 474 O O . GLN A 1 65 ? -14.018 -10.330 125.952 1.00 54.95 65 GLN A O 1
ATOM 480 N N . VAL A 1 66 ? -12.970 -9.585 124.107 1.00 54.76 66 VAL A N 1
ATOM 481 C CA . VAL A 1 66 ? -12.229 -8.601 124.891 1.00 54.20 66 VAL A CA 1
ATOM 482 C C . VAL A 1 66 ? -13.147 -7.705 125.725 1.00 55.37 66 VAL A C 1
ATOM 483 O O . VAL A 1 66 ? -12.910 -7.446 126.899 1.00 55.30 66 VAL A O 1
ATOM 487 N N . ARG A 1 67 ? -14.213 -7.219 125.093 1.00 57.24 67 ARG A N 1
ATOM 488 C CA . ARG A 1 67 ? -15.167 -6.348 125.778 1.00 58.13 67 ARG A CA 1
ATOM 489 C C . ARG A 1 67 ? -15.692 -7.038 127.036 1.00 59.58 67 ARG A C 1
ATOM 490 O O . ARG A 1 67 ? -15.840 -6.410 128.087 1.00 58.47 67 ARG A O 1
ATOM 498 N N . GLN A 1 68 ? -15.966 -8.335 126.923 1.00 61.07 68 GLN A N 1
ATOM 499 C CA . GLN A 1 68 ? -16.466 -9.108 128.051 1.00 62.98 68 GLN A CA 1
ATOM 500 C C . GLN A 1 68 ? -15.444 -9.236 129.170 1.00 63.32 68 GLN A C 1
ATOM 501 O O . GLN A 1 68 ? -15.800 -9.177 130.349 1.00 63.39 68 GLN A O 1
ATOM 507 N N . ASN A 1 69 ? -14.178 -9.427 128.808 1.00 62.49 69 ASN A N 1
ATOM 508 C CA . ASN A 1 69 ? -13.136 -9.566 129.817 1.00 61.66 69 ASN A CA 1
ATOM 509 C C . ASN A 1 69 ? -12.967 -8.266 130.593 1.00 60.77 69 ASN A C 1
ATOM 510 O O . ASN A 1 69 ? -12.921 -8.274 131.824 1.00 60.90 69 ASN A O 1
ATOM 515 N N . MET A 1 70 ? -12.873 -7.151 129.874 1.00 59.15 70 MET A N 1
ATOM 516 C CA . MET A 1 70 ? -12.714 -5.852 130.516 1.00 56.99 70 MET A CA 1
ATOM 517 C C . MET A 1 70 ? -13.970 -5.530 131.315 1.00 57.13 70 MET A C 1
ATOM 518 O O . MET A 1 70 ? -13.898 -5.086 132.460 1.00 54.40 70 MET A O 1
ATOM 523 N N . ALA A 1 71 ? -15.122 -5.769 130.697 1.00 57.21 71 ALA A N 1
ATOM 524 C CA . ALA A 1 71 ? -16.404 -5.516 131.334 1.00 58.62 71 ALA A CA 1
ATOM 525 C C . ALA A 1 71 ? -16.478 -6.155 132.717 1.00 59.63 71 ALA A C 1
ATOM 526 O O . ALA A 1 71 ? -17.171 -5.651 133.599 1.00 61.20 71 ALA A O 1
ATOM 528 N N . GLN A 1 72 ? -15.753 -7.253 132.912 1.00 59.68 72 GLN A N 1
ATOM 529 C CA . GLN A 1 72 ? -15.772 -7.946 134.198 1.00 59.84 72 GLN A CA 1
ATOM 530 C C . GLN A 1 72 ? -14.933 -7.265 135.271 1.00 58.78 72 GLN A C 1
ATOM 531 O O . GLN A 1 72 ? -15.056 -7.580 136.456 1.00 58.54 72 GLN A O 1
ATOM 537 N N . PHE A 1 73 ? -14.075 -6.339 134.855 1.00 57.92 73 PHE A N 1
ATOM 538 C CA . PHE A 1 73 ? -13.230 -5.599 135.790 1.00 57.57 73 PHE A CA 1
ATOM 539 C C . PHE A 1 73 ? -13.870 -4.246 136.071 1.00 58.00 73 PHE A C 1
ATOM 540 O O . PHE A 1 73 ? -13.324 -3.429 136.813 1.00 57.64 73 PHE A O 1
ATOM 548 N N . GLY A 1 74 ? -15.032 -4.018 135.466 1.00 59.51 74 GLY A N 1
ATOM 549 C CA . GLY A 1 74 ? -15.729 -2.760 135.647 1.00 59.72 74 GLY A CA 1
ATOM 550 C C . GLY A 1 74 ? -15.352 -1.770 134.563 1.00 60.14 74 GLY A C 1
ATOM 551 O O . GLY A 1 74 ? -15.535 -0.563 134.721 1.00 60.98 74 GLY A O 1
ATOM 552 N N . TRP A 1 75 ? -14.820 -2.277 133.457 1.00 60.24 75 TRP A N 1
ATOM 553 C CA . TRP A 1 75 ? -14.422 -1.416 132.347 1.00 61.21 75 TRP A CA 1
ATOM 554 C C . TRP A 1 75 ? -15.335 -1.628 131.142 1.00 62.08 75 TRP A C 1
ATOM 555 O O . TRP A 1 75 ? -15.149 -2.570 130.369 1.00 62.55 75 TRP A O 1
ATOM 566 N N . ASP A 1 76 ? -16.317 -0.744 130.983 1.00 63.70 76 ASP A N 1
ATOM 567 C CA . ASP A 1 76 ? -17.265 -0.838 129.873 1.00 65.09 76 ASP A CA 1
ATOM 568 C C . ASP A 1 76 ? -16.888 0.138 128.755 1.00 65.49 76 ASP A C 1
ATOM 569 O O . ASP A 1 76 ? -17.172 1.335 128.844 1.00 66.59 76 ASP A O 1
ATOM 574 N N . VAL A 1 77 ? -16.267 -0.378 127.700 1.00 64.78 77 VAL A N 1
ATOM 575 C CA . VAL A 1 77 ? -15.843 0.454 126.581 1.00 64.94 77 VAL A CA 1
ATOM 576 C C . VAL A 1 77 ? -16.953 0.760 125.581 1.00 65.74 77 VAL A C 1
ATOM 577 O O . VAL A 1 77 ? -16.823 1.676 124.770 1.00 65.15 77 VAL A O 1
ATOM 581 N N . LYS A 1 78 ? -18.040 -0.005 125.641 1.00 67.43 78 LYS A N 1
ATOM 582 C CA . LYS A 1 78 ? -19.163 0.175 124.723 1.00 68.71 78 LYS A CA 1
ATOM 583 C C . LYS A 1 78 ? -19.557 1.644 124.561 1.00 68.31 78 LYS A C 1
ATOM 584 O O . LYS A 1 78 ? -19.632 2.150 123.440 1.00 68.51 78 LYS A O 1
ATOM 590 N N . PRO A 1 79 ? -19.814 2.350 125.677 1.00 67.95 79 PRO A N 1
ATOM 591 C CA . PRO A 1 79 ? -20.191 3.762 125.574 1.00 68.14 79 PRO A CA 1
ATOM 592 C C . PRO A 1 79 ? -19.147 4.556 124.787 1.00 68.64 79 PRO A C 1
ATOM 593 O O . PRO A 1 79 ? -19.468 5.180 123.777 1.00 69.26 79 PRO A O 1
ATOM 597 N N . TYR A 1 80 ? -17.899 4.521 125.248 1.00 69.04 80 TYR A N 1
ATOM 598 C CA . TYR A 1 80 ? -16.819 5.241 124.577 1.00 69.03 80 TYR A CA 1
ATOM 599 C C . TYR A 1 80 ? -16.714 4.822 123.116 1.00 69.76 80 TYR A C 1
ATOM 600 O O . TYR A 1 80 ? -16.371 5.633 122.255 1.00 70.22 80 TYR A O 1
ATOM 609 N N . GLU A 1 81 ? -16.996 3.551 122.839 1.00 70.76 81 GLU A N 1
ATOM 610 C CA . GLU A 1 81 ? -16.947 3.048 121.469 1.00 71.63 81 GLU A CA 1
ATOM 611 C C . GLU A 1 81 ? -17.920 3.848 120.610 1.00 72.35 81 GLU A C 1
ATOM 612 O O . GLU A 1 81 ? -17.609 4.215 119.476 1.00 71.52 81 GLU A O 1
ATOM 618 N N . GLU A 1 82 ? -19.101 4.116 121.162 1.00 73.20 82 GLU A N 1
ATOM 619 C CA . GLU A 1 82 ? -20.130 4.874 120.450 1.00 74.62 82 GLU A CA 1
ATOM 620 C C . GLU A 1 82 ? -19.741 6.351 120.322 1.00 74.71 82 GLU A C 1
ATOM 621 O O . GLU A 1 82 ? -19.959 6.950 119.247 1.00 74.11 82 GLU A O 1
ATOM 627 N N . LYS A 1 83 ? -19.180 6.916 121.386 1.00 75.83 83 LYS A N 1
ATOM 628 C CA . LYS A 1 83 ? -18.550 8.228 121.513 1.00 76.61 83 LYS A CA 1
ATOM 629 C C . LYS A 1 83 ? -17.494 8.467 120.428 1.00 76.45 83 LYS A C 1
ATOM 630 O O . LYS A 1 83 ? -17.177 9.594 120.060 1.00 77.08 83 LYS A O 1
ATOM 636 N N . GLY A 1 84 ? -16.910 7.356 119.937 1.00 75.72 84 GLY A N 1
ATOM 637 C CA . GLY A 1 84 ? -15.748 7.480 119.070 1.00 74.99 84 GLY A CA 1
ATOM 638 C C . GLY A 1 84 ? -14.498 7.791 119.894 1.00 74.27 84 GLY A C 1
ATOM 639 O O . GLY A 1 84 ? -13.582 8.459 119.443 1.00 73.97 84 GLY A O 1
ATOM 640 N N . MET A 1 85 ? -14.319 7.287 121.118 1.00 74.03 85 MET A N 1
ATOM 641 C CA . MET A 1 85 ? -13.073 7.516 121.861 1.00 74.18 85 MET A CA 1
ATOM 642 C C . MET A 1 85 ? -12.273 6.228 122.080 1.00 73.27 85 MET A C 1
ATOM 643 O O . MET A 1 85 ? -11.203 6.247 122.692 1.00 73.66 85 MET A O 1
ATOM 648 N N . PHE A 1 86 ? -12.794 5.112 121.582 1.00 71.46 86 PHE A N 1
ATOM 649 C CA . PHE A 1 86 ? -12.119 3.829 121.729 1.00 69.09 86 PHE A CA 1
ATOM 650 C C . PHE A 1 86 ? -12.398 2.947 120.525 1.00 67.29 86 PHE A C 1
ATOM 651 O O . PHE A 1 86 ? -13.509 2.931 119.995 1.00 66.57 86 PHE A O 1
ATOM 659 N N . ALA A 1 87 ? -11.382 2.210 120.098 1.00 65.12 87 ALA A N 1
ATOM 660 C CA . ALA A 1 87 ? -11.520 1.322 118.960 1.00 63.19 87 ALA A CA 1
ATOM 661 C C . ALA A 1 87 ? -11.003 -0.073 119.294 1.00 62.44 87 ALA A C 1
ATOM 662 O O . ALA A 1 87 ? -10.179 -0.252 120.193 1.00 60.59 87 ALA A O 1
ATOM 664 N N . MET A 1 88 ? -11.506 -1.054 118.557 1.00 61.61 88 MET A N 1
ATOM 665 C CA . MET A 1 88 ? -11.122 -2.444 118.732 1.00 61.18 88 MET A CA 1
ATOM 666 C C . MET A 1 88 ? -10.795 -2.955 117.334 1.00 60.38 88 MET A C 1
ATOM 667 O O . MET A 1 88 ? -11.665 -2.977 116.462 1.00 61.53 88 MET A O 1
ATOM 672 N N . VAL A 1 89 ? -9.545 -3.342 117.110 1.00 58.94 89 VAL A N 1
ATOM 673 C CA . VAL A 1 89 ? -9.134 -3.846 115.802 1.00 57.93 89 VAL A CA 1
ATOM 674 C C . VAL A 1 89 ? -9.068 -5.369 115.812 1.00 57.93 89 VAL A C 1
ATOM 675 O O . VAL A 1 89 ? -8.313 -5.958 116.581 1.00 58.25 89 VAL A O 1
ATOM 679 N N . ASP A 1 90 ? -9.856 -6.006 114.952 1.00 57.28 90 ASP A N 1
ATOM 680 C CA . ASP A 1 90 ? -9.869 -7.461 114.890 1.00 56.17 90 ASP A CA 1
ATOM 681 C C . ASP A 1 90 ? -8.868 -8.068 113.914 1.00 55.98 90 ASP A C 1
ATOM 682 O O . ASP A 1 90 ? -9.149 -8.221 112.724 1.00 54.54 90 ASP A O 1
ATOM 687 N N . ALA A 1 91 ? -7.693 -8.408 114.437 1.00 55.37 91 ALA A N 1
ATOM 688 C CA . ALA A 1 91 ? -6.637 -9.044 113.653 1.00 54.92 91 ALA A CA 1
ATOM 689 C C . ALA A 1 91 ? -6.526 -10.446 114.241 1.00 54.78 91 ALA A C 1
ATOM 690 O O . ALA A 1 91 ? -5.442 -11.021 114.340 1.00 53.66 91 ALA A O 1
ATOM 692 N N . PHE A 1 92 ? -7.682 -10.978 114.623 1.00 55.67 92 PHE A N 1
ATOM 693 C CA . PHE A 1 92 ? -7.797 -12.284 115.252 1.00 56.57 92 PHE A CA 1
ATOM 694 C C . PHE A 1 92 ? -8.484 -13.341 114.389 1.00 57.59 92 PHE A C 1
ATOM 695 O O . PHE A 1 92 ? -7.910 -14.395 114.112 1.00 56.99 92 PHE A O 1
ATOM 703 N N . THR A 1 93 ? -9.719 -13.058 113.981 1.00 57.99 93 THR A N 1
ATOM 704 C CA . THR A 1 93 ? -10.495 -13.992 113.174 1.00 58.42 93 THR A CA 1
ATOM 705 C C . THR A 1 93 ? -9.800 -14.370 111.880 1.00 59.06 93 THR A C 1
ATOM 706 O O . THR A 1 93 ? -10.199 -15.321 111.214 1.00 59.71 93 THR A O 1
ATOM 710 N N . ALA A 1 94 ? -8.756 -13.629 111.529 1.00 60.29 94 ALA A N 1
ATOM 711 C CA . ALA A 1 94 ? -8.011 -13.895 110.306 1.00 62.38 94 ALA A CA 1
ATOM 712 C C . ALA A 1 94 ? -7.067 -15.085 110.462 1.00 63.67 94 ALA A C 1
ATOM 713 O O . ALA A 1 94 ? -6.712 -15.740 109.479 1.00 63.63 94 ALA A O 1
ATOM 715 N N . GLY A 1 95 ? -6.664 -15.365 111.697 1.00 64.84 95 GLY A N 1
ATOM 716 C CA . GLY A 1 95 ? -5.766 -16.479 111.933 1.00 66.62 95 GLY A CA 1
ATOM 717 C C . GLY A 1 95 ? -6.461 -17.775 112.305 1.00 68.29 95 GLY A C 1
ATOM 718 O O . GLY A 1 95 ? -5.794 -18.781 112.545 1.00 68.21 95 GLY A O 1
ATOM 719 N N . ILE A 1 96 ? -7.792 -17.766 112.345 1.00 69.96 96 ILE A N 1
ATOM 720 C CA . ILE A 1 96 ? -8.540 -18.964 112.714 1.00 72.27 96 ILE A CA 1
ATOM 721 C C . ILE A 1 96 ? -9.661 -19.366 111.753 1.00 74.25 96 ILE A C 1
ATOM 722 O O . ILE A 1 96 ? -10.147 -20.494 111.811 1.00 74.54 96 ILE A O 1
ATOM 727 N N . GLY A 1 97 ? -10.084 -18.457 110.882 1.00 76.91 97 GLY A N 1
ATOM 728 C CA . GLY A 1 97 ? -11.145 -18.801 109.947 1.00 79.61 97 GLY A CA 1
ATOM 729 C C . GLY A 1 97 ? -11.859 -17.617 109.324 1.00 81.11 97 GLY A C 1
ATOM 730 O O . GLY A 1 97 ? -11.306 -16.934 108.459 1.00 81.71 97 GLY A O 1
ATOM 731 N N . LYS A 1 98 ? -13.098 -17.384 109.748 1.00 82.25 98 LYS A N 1
ATOM 732 C CA . LYS A 1 98 ? -13.890 -16.270 109.236 1.00 83.05 98 LYS A CA 1
ATOM 733 C C . LYS A 1 98 ? -14.871 -15.772 110.292 1.00 83.40 98 LYS A C 1
ATOM 734 O O . LYS A 1 98 ? -15.573 -14.782 110.084 1.00 83.72 98 LYS A O 1
ATOM 740 N N . GLU A 1 101 ? -20.781 -11.319 111.357 1.00 95.66 101 GLU A N 1
ATOM 741 C CA . GLU A 1 101 ? -20.326 -10.377 112.374 1.00 95.57 101 GLU A CA 1
ATOM 742 C C . GLU A 1 101 ? -19.113 -9.584 111.896 1.00 94.94 101 GLU A C 1
ATOM 743 O O . GLU A 1 101 ? -18.024 -10.107 111.699 1.00 95.34 101 GLU A O 1
ATOM 749 N N . TYR A 1 102 ? -19.331 -8.279 111.669 1.00 94.02 102 TYR A N 1
ATOM 750 C CA . TYR A 1 102 ? -18.235 -7.449 111.201 1.00 92.88 102 TYR A CA 1
ATOM 751 C C . TYR A 1 102 ? -17.773 -6.479 112.290 1.00 91.88 102 TYR A C 1
ATOM 752 O O . TYR A 1 102 ? -18.191 -6.541 113.441 1.00 91.72 102 TYR A O 1
ATOM 761 N N . GLU A 1 103 ? -16.831 -5.599 111.915 1.00 90.69 103 GLU A N 1
ATOM 762 C CA . GLU A 1 103 ? -16.447 -4.592 112.873 1.00 89.40 103 GLU A CA 1
ATOM 763 C C . GLU A 1 103 ? -15.933 -3.365 112.143 1.00 88.62 103 GLU A C 1
ATOM 764 O O . GLU A 1 103 ? -15.644 -3.386 110.953 1.00 88.54 103 GLU A O 1
ATOM 770 N N . LYS A 1 104 ? -15.871 -2.254 112.877 1.00 87.54 104 LYS A N 1
ATOM 771 C CA . LYS A 1 104 ? -15.392 -1.040 112.245 1.00 86.75 104 LYS A CA 1
ATOM 772 C C . LYS A 1 104 ? -14.034 -1.269 111.578 1.00 85.85 104 LYS A C 1
ATOM 773 O O . LYS A 1 104 ? -13.640 -0.580 110.646 1.00 85.63 104 LYS A O 1
ATOM 779 N N . TYR A 1 105 ? -13.324 -2.233 112.192 1.00 84.29 105 TYR A N 1
ATOM 780 C CA . TYR A 1 105 ? -11.976 -2.538 111.727 1.00 82.31 105 TYR A CA 1
ATOM 781 C C . TYR A 1 105 ? -11.708 -4.046 111.713 1.00 81.31 105 TYR A C 1
ATOM 782 O O . TYR A 1 105 ? -12.168 -4.794 112.566 1.00 81.11 105 TYR A O 1
ATOM 791 N N . ILE A 1 106 ? -10.927 -4.463 110.724 1.00 79.99 106 ILE A N 1
ATOM 792 C CA . ILE A 1 106 ? -10.564 -5.865 110.598 1.00 78.91 106 ILE A CA 1
ATOM 793 C C . ILE A 1 106 ? -9.467 -6.087 109.568 1.00 78.24 106 ILE A C 1
ATOM 794 O O . ILE A 1 106 ? -9.489 -5.507 108.482 1.00 78.28 106 ILE A O 1
ATOM 799 N N . VAL A 1 107 ? -8.500 -6.924 109.923 1.00 77.75 107 VAL A N 1
ATOM 800 C CA . VAL A 1 107 ? -7.404 -7.252 109.023 1.00 77.32 107 VAL A CA 1
ATOM 801 C C . VAL A 1 107 ? -7.729 -8.624 108.452 1.00 77.30 107 VAL A C 1
ATOM 802 O O . VAL A 1 107 ? -7.835 -9.603 109.191 1.00 76.80 107 VAL A O 1
ATOM 806 N N . HIS A 1 108 ? -7.893 -8.687 107.136 1.00 77.36 108 HIS A N 1
ATOM 807 C CA . HIS A 1 108 ? -8.242 -9.934 106.467 1.00 77.66 108 HIS A CA 1
ATOM 808 C C . HIS A 1 108 ? -7.066 -10.857 106.191 1.00 77.42 108 HIS A C 1
ATOM 809 O O . HIS A 1 108 ? -7.243 -12.071 106.074 1.00 76.98 108 HIS A O 1
ATOM 816 N N . ASP A 1 109 ? -5.868 -10.291 106.087 1.00 77.27 109 ASP A N 1
ATOM 817 C CA . ASP A 1 109 ? -4.712 -11.127 105.791 1.00 77.95 109 ASP A CA 1
ATOM 818 C C . ASP A 1 109 ? -3.456 -10.577 106.459 1.00 77.73 109 ASP A C 1
ATOM 819 O O . ASP A 1 109 ? -3.027 -9.455 106.215 1.00 77.52 109 ASP A O 1
ATOM 824 N N . LEU A 1 110 ? -2.884 -11.388 107.363 1.00 77.54 110 LEU A N 1
ATOM 825 C CA . LEU A 1 110 ? -1.673 -10.951 108.039 1.00 77.17 110 LEU A CA 1
ATOM 826 C C . LEU A 1 110 ? -0.442 -11.615 107.435 1.00 76.86 110 LEU A C 1
ATOM 827 O O . LEU A 1 110 ? 0.639 -11.629 108.007 1.00 77.31 110 LEU A O 1
ATOM 832 N N . THR A 1 111 ? -0.644 -12.225 106.255 1.00 76.42 111 THR A N 1
ATOM 833 C CA . THR A 1 111 ? 0.525 -12.683 105.527 1.00 75.72 111 THR A CA 1
ATOM 834 C C . THR A 1 111 ? 1.542 -11.550 105.437 1.00 75.09 111 THR A C 1
ATOM 835 O O . THR A 1 111 ? 2.746 -11.750 105.527 1.00 74.66 111 THR A O 1
ATOM 839 N N . ASP A 1 112 ? 1.014 -10.343 105.259 1.00 74.95 112 ASP A N 1
ATOM 840 C CA . ASP A 1 112 ? 1.838 -9.147 105.160 1.00 74.69 112 ASP A CA 1
ATOM 841 C C . ASP A 1 112 ? 1.400 -8.133 106.209 1.00 73.91 112 ASP A C 1
ATOM 842 O O . ASP A 1 112 ? 0.248 -8.127 106.643 1.00 74.03 112 ASP A O 1
ATOM 847 N N . ILE A 1 113 ? 2.328 -7.274 106.606 1.00 72.34 113 ILE A N 1
ATOM 848 C CA . ILE A 1 113 ? 2.050 -6.255 107.604 1.00 70.96 113 ILE A CA 1
ATOM 849 C C . ILE A 1 113 ? 1.355 -5.054 106.954 1.00 69.85 113 ILE A C 1
ATOM 850 O O . ILE A 1 113 ? 0.905 -4.133 107.636 1.00 69.28 113 ILE A O 1
ATOM 855 N N . ARG A 1 114 ? 1.259 -5.089 105.628 1.00 69.05 114 ARG A N 1
ATOM 856 C CA . ARG A 1 114 ? 0.636 -4.019 104.852 1.00 68.07 114 ARG A CA 1
ATOM 857 C C . ARG A 1 114 ? -0.809 -3.701 105.225 1.00 66.42 114 ARG A C 1
ATOM 858 O O . ARG A 1 114 ? -1.110 -2.577 105.619 1.00 66.74 114 ARG A O 1
ATOM 866 N N . GLU A 1 115 ? -1.710 -4.669 105.094 1.00 64.66 115 GLU A N 1
ATOM 867 C CA . GLU A 1 115 ? -3.103 -4.409 105.442 1.00 62.32 115 GLU A CA 1
ATOM 868 C C . GLU A 1 115 ? -3.215 -4.111 106.929 1.00 62.01 115 GLU A C 1
ATOM 869 O O . GLU A 1 115 ? -4.061 -3.322 107.354 1.00 62.18 115 GLU A O 1
ATOM 875 N N . PHE A 1 116 ? -2.364 -4.753 107.722 1.00 60.98 116 PHE A N 1
ATOM 876 C CA . PHE A 1 116 ? -2.384 -4.542 109.161 1.00 59.63 116 PHE A CA 1
ATOM 877 C C . PHE A 1 116 ? -2.172 -3.066 109.460 1.00 58.62 116 PHE A C 1
ATOM 878 O O . PHE A 1 116 ? -2.919 -2.466 110.231 1.00 57.49 116 PHE A O 1
ATOM 886 N N . ILE A 1 117 ? -1.150 -2.480 108.850 1.00 58.52 117 ILE A N 1
ATOM 887 C CA . ILE A 1 117 ? -0.866 -1.074 109.079 1.00 60.05 117 ILE A CA 1
ATOM 888 C C . ILE A 1 117 ? -1.950 -0.168 108.486 1.00 61.06 117 ILE A C 1
ATOM 889 O O . ILE A 1 117 ? -2.307 0.851 109.081 1.00 60.77 117 ILE A O 1
ATOM 894 N N . GLU A 1 118 ? -2.477 -0.544 107.323 1.00 61.30 118 GLU A N 1
ATOM 895 C CA . GLU A 1 118 ? -3.527 0.243 106.682 1.00 61.89 118 GLU A CA 1
ATOM 896 C C . GLU A 1 118 ? -4.699 0.434 107.641 1.00 61.45 118 GLU A C 1
ATOM 897 O O . GLU A 1 118 ? -5.098 1.559 107.929 1.00 61.24 118 GLU A O 1
ATOM 903 N N . VAL A 1 119 ? -5.232 -0.676 108.143 1.00 62.02 119 VAL A N 1
ATOM 904 C CA . VAL A 1 119 ? -6.367 -0.652 109.062 1.00 61.27 119 VAL A CA 1
ATOM 905 C C . VAL A 1 119 ? -6.065 0.081 110.365 1.00 61.73 119 VAL A C 1
ATOM 906 O O . VAL A 1 119 ? -6.964 0.634 111.004 1.00 60.60 119 VAL A O 1
ATOM 910 N N . LEU A 1 120 ? -4.795 0.073 110.760 1.00 62.34 120 LEU A N 1
ATOM 911 C CA . LEU A 1 120 ? -4.373 0.723 111.995 1.00 62.62 120 LEU A CA 1
ATOM 912 C C . LEU A 1 120 ? -4.456 2.238 111.897 1.00 62.69 120 LEU A C 1
ATOM 913 O O . LEU A 1 120 ? -5.025 2.892 112.767 1.00 62.05 120 LEU A O 1
ATOM 918 N N . ARG A 1 121 ? -3.885 2.796 110.836 1.00 64.60 121 ARG A N 1
ATOM 919 C CA . ARG A 1 121 ? -3.904 4.241 110.644 1.00 66.37 121 ARG A CA 1
ATOM 920 C C . ARG A 1 121 ? -5.343 4.750 110.551 1.00 66.80 121 ARG A C 1
ATOM 921 O O . ARG A 1 121 ? -5.621 5.912 110.843 1.00 67.04 121 ARG A O 1
ATOM 929 N N . GLN A 1 122 ? -6.258 3.869 110.154 1.00 68.11 122 GLN A N 1
ATOM 930 C CA . GLN A 1 122 ? -7.668 4.231 110.033 1.00 68.31 122 GLN A CA 1
ATOM 931 C C . GLN A 1 122 ? -8.264 4.469 111.416 1.00 68.51 122 GLN A C 1
ATOM 932 O O . GLN A 1 122 ? -8.809 5.541 111.694 1.00 68.41 122 GLN A O 1
ATOM 938 N N . ALA A 1 123 ? -8.154 3.462 112.280 1.00 67.57 123 ALA A N 1
ATOM 939 C CA . ALA A 1 123 ? -8.679 3.544 113.640 1.00 66.90 123 ALA A CA 1
ATOM 940 C C . ALA A 1 123 ? -8.079 4.717 114.408 1.00 66.15 123 ALA A C 1
ATOM 941 O O . ALA A 1 123 ? -8.760 5.357 115.209 1.00 65.70 123 ALA A O 1
ATOM 943 N N . ILE A 1 124 ? -6.801 4.988 114.169 1.00 67.08 124 ILE A N 1
ATOM 944 C CA . ILE A 1 124 ? -6.115 6.092 114.835 1.00 67.24 124 ILE A CA 1
ATOM 945 C C . ILE A 1 124 ? -6.773 7.402 114.414 1.00 68.07 124 ILE A C 1
ATOM 946 O O . ILE A 1 124 ? -7.037 8.277 115.238 1.00 67.06 124 ILE A O 1
ATOM 951 N N . ARG A 1 125 ? -7.037 7.521 113.118 1.00 69.38 125 ARG A N 1
ATOM 952 C CA . ARG A 1 125 ? -7.659 8.715 112.564 1.00 70.50 125 ARG A CA 1
ATOM 953 C C . ARG A 1 125 ? -9.064 8.926 113.127 1.00 69.99 125 ARG A C 1
ATOM 954 O O . ARG A 1 125 ? -9.334 9.941 113.769 1.00 70.45 125 ARG A O 1
ATOM 962 N N . ASP A 1 126 ? -9.944 7.956 112.900 1.00 69.62 126 ASP A N 1
ATOM 963 C CA . ASP A 1 126 ? -11.330 8.028 113.363 1.00 69.68 126 ASP A CA 1
ATOM 964 C C . ASP A 1 126 ? -11.560 8.493 114.803 1.00 69.27 126 ASP A C 1
ATOM 965 O O . ASP A 1 126 ? -12.570 9.141 115.086 1.00 69.33 126 ASP A O 1
ATOM 970 N N . ILE A 1 127 ? -10.653 8.161 115.718 1.00 68.24 127 ILE A N 1
ATOM 971 C CA . ILE A 1 127 ? -10.829 8.576 117.109 1.00 67.50 127 ILE A CA 1
ATOM 972 C C . ILE A 1 127 ? -9.682 9.442 117.617 1.00 66.64 127 ILE A C 1
ATOM 973 O O . ILE A 1 127 ? -9.672 9.842 118.780 1.00 66.48 127 ILE A O 1
ATOM 978 N N . ASN A 1 128 ? -8.722 9.734 116.745 1.00 66.52 128 ASN A N 1
ATOM 979 C CA . ASN A 1 128 ? -7.569 10.550 117.122 1.00 66.81 128 ASN A CA 1
ATOM 980 C C . ASN A 1 128 ? -6.872 9.864 118.298 1.00 65.78 128 ASN A C 1
ATOM 981 O O . ASN A 1 128 ? -6.521 10.498 119.293 1.00 64.91 128 ASN A O 1
ATOM 986 N N . ALA A 1 129 ? -6.683 8.556 118.162 1.00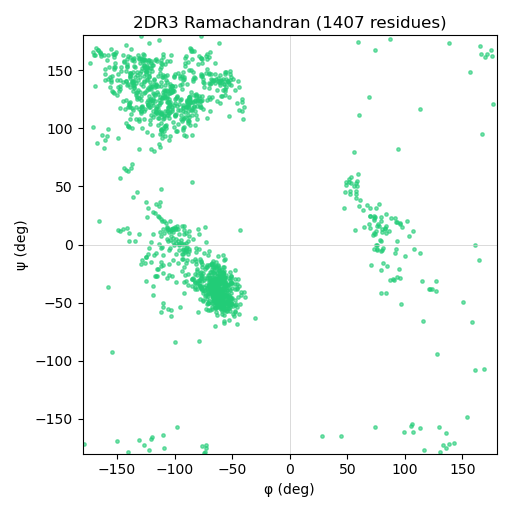 64.51 129 ALA A N 1
ATOM 987 C CA . ALA A 1 129 ? -6.057 7.733 119.189 1.00 63.16 129 ALA A CA 1
ATOM 988 C C . ALA A 1 129 ? -4.748 8.301 119.726 1.00 62.50 129 ALA A C 1
ATOM 989 O O . ALA A 1 129 ? -3.953 8.875 118.983 1.00 62.06 129 ALA A O 1
ATOM 991 N N . LYS A 1 130 ? -4.544 8.132 121.029 1.00 62.05 130 LYS A N 1
ATOM 992 C CA . LYS A 1 130 ? -3.373 8.580 121.754 1.00 61.67 130 LYS A CA 1
ATOM 993 C C . LYS A 1 130 ? -2.646 7.391 122.361 1.00 60.94 130 LYS A C 1
ATOM 994 O O . LYS A 1 130 ? -1.426 7.360 122.459 1.00 60.78 130 LYS A O 1
ATOM 1000 N N . ARG A 1 131 ? -3.452 6.419 122.790 1.00 59.14 131 ARG A N 1
ATOM 1001 C CA . ARG A 1 131 ? -2.954 5.196 123.417 1.00 56.82 131 ARG A CA 1
ATOM 1002 C C . ARG A 1 131 ? -3.309 3.987 122.556 1.00 55.94 131 ARG A C 1
ATOM 1003 O O . ARG A 1 131 ? -4.421 3.887 122.035 1.00 55.28 131 ARG A O 1
ATOM 1011 N N . VAL A 1 132 ? -2.361 3.065 122.416 1.00 53.81 132 VAL A N 1
ATOM 1012 C CA . VAL A 1 132 ? -2.565 1.879 121.595 1.00 52.37 132 VAL A CA 1
ATOM 1013 C C . VAL A 1 132 ? -1.934 0.627 122.207 1.00 51.96 132 VAL A C 1
ATOM 1014 O O . VAL A 1 132 ? -0.842 0.675 122.775 1.00 50.74 132 VAL A O 1
ATOM 1018 N N . VAL A 1 133 ? -2.640 -0.496 122.085 1.00 50.29 133 VAL A N 1
ATOM 1019 C CA . VAL A 1 133 ? -2.162 -1.777 122.607 1.00 48.55 133 VAL A CA 1
ATOM 1020 C C . VAL A 1 133 ? -2.251 -2.838 121.525 1.00 47.52 133 VAL A C 1
ATOM 1021 O O . VAL A 1 133 ? -3.301 -3.025 120.907 1.00 47.99 133 VAL A O 1
ATOM 1025 N N . VAL A 1 134 ? -1.138 -3.538 121.294 1.00 44.94 134 VAL A N 1
ATOM 1026 C CA . VAL A 1 134 ? -1.103 -4.594 120.301 1.00 44.14 134 VAL A CA 1
ATOM 1027 C C . VAL A 1 134 ? -0.947 -5.920 121.041 1.00 44.76 134 VAL A C 1
ATOM 1028 O O . VAL A 1 134 ? 0.162 -6.277 121.459 1.00 44.20 134 VAL A O 1
ATOM 1032 N N . ASP A 1 135 ? -2.050 -6.619 121.230 1.00 45.09 135 ASP A N 1
ATOM 1033 C CA . ASP A 1 135 ? -1.993 -7.891 121.940 1.00 46.14 135 ASP A CA 1
ATOM 1034 C C . ASP A 1 135 ? -2.526 -9.040 121.081 1.00 46.47 135 ASP A C 1
ATOM 1035 O O . ASP A 1 135 ? -3.720 -9.191 120.859 1.00 48.98 135 ASP A O 1
ATOM 1040 N N . SER A 1 136 ? -1.583 -9.845 120.557 1.00 46.26 136 SER A N 1
ATOM 1041 C CA . SER A 1 136 ? -0.176 -9.579 120.830 1.00 45.04 136 SER A CA 1
ATOM 1042 C C . SER A 1 136 ? 0.641 -9.492 119.539 1.00 43.33 136 SER A C 1
ATOM 1043 O O . SER A 1 136 ? 0.235 -9.961 118.484 1.00 45.29 136 SER A O 1
ATOM 1046 N N . VAL A 1 137 ? 1.794 -8.861 119.627 1.00 40.87 137 VAL A N 1
ATOM 1047 C CA . VAL A 1 137 ? 2.640 -8.639 118.459 1.00 40.36 137 VAL A CA 1
ATOM 1048 C C . VAL A 1 137 ? 3.400 -9.899 118.063 1.00 39.66 137 VAL A C 1
ATOM 1049 O O . VAL A 1 137 ? 3.748 -10.085 116.895 1.00 39.06 137 VAL A O 1
ATOM 1053 N N . THR A 1 138 ? 3.638 -10.761 119.046 1.00 37.08 138 THR A N 1
ATOM 1054 C CA . THR A 1 138 ? 4.329 -12.027 118.828 1.00 35.58 138 THR A CA 1
ATOM 1055 C C . THR A 1 138 ? 3.632 -12.841 117.734 1.00 34.17 138 THR A C 1
ATOM 1056 O O . THR A 1 138 ? 4.281 -13.493 116.919 1.00 35.37 138 THR A O 1
ATOM 1060 N N . THR A 1 139 ? 2.308 -12.815 117.736 1.00 34.92 139 THR A N 1
ATOM 1061 C CA . THR A 1 139 ? 1.526 -13.572 116.761 1.00 38.01 139 THR A CA 1
ATOM 1062 C C . THR A 1 139 ? 1.777 -13.144 115.312 1.00 39.28 139 THR A C 1
ATOM 1063 O O . THR A 1 139 ? 1.509 -13.901 114.381 1.00 39.42 139 THR A O 1
ATOM 1067 N N . LEU A 1 140 ? 2.303 -11.940 115.122 1.00 39.61 140 LEU A N 1
ATOM 1068 C CA . LEU A 1 140 ? 2.580 -11.444 113.775 1.00 42.95 140 LEU A CA 1
ATOM 1069 C C . LEU A 1 140 ? 3.841 -12.050 113.170 1.00 44.01 140 LEU A C 1
ATOM 1070 O O . LEU A 1 140 ? 4.049 -11.951 111.966 1.00 45.37 140 LEU A O 1
ATOM 1075 N N . TYR A 1 141 ? 4.680 -12.680 113.991 1.00 44.72 141 TYR A N 1
ATOM 1076 C CA . TYR A 1 141 ? 5.923 -13.255 113.482 1.00 45.13 141 TYR A CA 1
ATOM 1077 C C . TYR A 1 141 ? 6.424 -14.522 114.170 1.00 46.48 141 TYR A C 1
ATOM 1078 O O . TYR A 1 141 ? 7.561 -14.934 113.938 1.00 46.80 141 TYR A O 1
ATOM 1087 N N . ILE A 1 142 ? 5.595 -15.145 115.002 1.00 48.07 142 ILE A N 1
ATOM 1088 C CA . ILE A 1 142 ? 6.028 -16.345 115.707 1.00 50.20 142 ILE A CA 1
ATOM 1089 C C . ILE A 1 142 ? 6.521 -17.451 114.768 1.00 51.11 142 ILE A C 1
ATOM 1090 O O . ILE A 1 142 ? 7.427 -18.208 115.123 1.00 50.94 142 ILE A O 1
ATOM 1095 N N . ASN A 1 143 ? 5.949 -17.541 113.570 1.00 51.49 143 ASN A N 1
ATOM 1096 C CA . ASN A 1 143 ? 6.385 -18.560 112.621 1.00 52.89 143 ASN A CA 1
ATOM 1097 C C . ASN A 1 143 ? 7.304 -17.979 111.552 1.00 53.62 143 ASN A C 1
ATOM 1098 O O . ASN A 1 143 ? 7.746 -18.688 110.646 1.00 53.94 143 ASN A O 1
ATOM 1103 N N . LYS A 1 144 ? 7.588 -16.684 111.668 1.00 53.02 144 LYS A N 1
ATOM 1104 C CA . LYS A 1 144 ? 8.469 -15.985 110.731 1.00 53.49 144 LYS A CA 1
ATOM 1105 C C . LYS A 1 144 ? 9.350 -15.016 111.521 1.00 51.81 144 LYS A C 1
ATOM 1106 O O . LYS A 1 144 ? 9.282 -13.803 111.330 1.00 52.32 144 LYS A O 1
ATOM 1112 N N . PRO A 1 145 ? 10.205 -15.551 112.412 1.00 50.23 145 PRO A N 1
ATOM 1113 C CA . PRO A 1 145 ? 11.124 -14.792 113.272 1.00 48.91 145 PRO A CA 1
ATOM 1114 C C . PRO A 1 145 ? 12.093 -13.796 112.625 1.00 47.69 145 PRO A C 1
ATOM 1115 O O . PRO A 1 145 ? 12.399 -12.762 113.217 1.00 45.90 145 PRO A O 1
ATOM 1119 N N . ALA A 1 146 ? 12.591 -14.097 111.432 1.00 46.58 146 ALA A N 1
ATOM 1120 C CA . ALA A 1 146 ? 13.526 -13.178 110.781 1.00 47.50 146 ALA A CA 1
ATOM 1121 C C . ALA A 1 146 ? 12.824 -11.879 110.396 1.00 47.12 146 ALA A C 1
ATOM 1122 O O . ALA A 1 146 ? 13.464 -10.843 110.218 1.00 48.59 146 ALA A O 1
ATOM 1124 N N . MET A 1 147 ? 11.503 -11.941 110.290 1.00 47.33 147 MET A N 1
ATOM 1125 C CA . MET A 1 147 ? 10.698 -10.785 109.913 1.00 47.71 147 MET A CA 1
ATOM 1126 C C . MET A 1 147 ? 10.247 -9.959 111.121 1.00 46.67 147 MET A C 1
ATOM 1127 O O . MET A 1 147 ? 9.661 -8.888 110.961 1.00 46.10 147 MET A O 1
ATOM 1132 N N . ALA A 1 148 ? 10.533 -10.448 112.327 1.00 43.86 148 ALA A N 1
ATOM 1133 C CA . ALA A 1 148 ? 10.132 -9.747 113.544 1.00 41.74 148 ALA A CA 1
ATOM 1134 C C . ALA A 1 148 ? 10.738 -8.351 113.664 1.00 41.28 148 ALA A C 1
ATOM 1135 O O . ALA A 1 148 ? 10.039 -7.395 113.998 1.00 42.03 148 ALA A O 1
ATOM 1137 N N . ARG A 1 149 ? 12.035 -8.234 113.392 1.00 41.77 149 ARG A N 1
ATOM 1138 C CA . ARG A 1 149 ? 12.721 -6.949 113.483 1.00 43.01 149 ARG A CA 1
ATOM 1139 C C . ARG A 1 149 ? 12.053 -5.863 112.632 1.00 42.11 149 ARG A C 1
ATOM 1140 O O . ARG A 1 149 ? 11.703 -4.795 113.137 1.00 41.27 149 ARG A O 1
ATOM 1148 N N . SER A 1 150 ? 11.879 -6.135 111.345 1.00 43.11 150 SER A N 1
ATOM 1149 C CA . SER A 1 150 ? 11.256 -5.162 110.448 1.00 45.44 150 SER A CA 1
ATOM 1150 C C . SER A 1 150 ? 9.836 -4.814 110.890 1.00 45.88 150 SER A C 1
ATOM 1151 O O . SER A 1 150 ? 9.439 -3.647 110.895 1.00 47.72 150 SER A O 1
ATOM 1154 N N . ILE A 1 151 ? 9.078 -5.834 111.270 1.00 45.93 151 ILE A N 1
ATOM 1155 C CA . ILE A 1 151 ? 7.706 -5.641 111.718 1.00 44.92 151 ILE A CA 1
ATOM 1156 C C . ILE A 1 151 ? 7.623 -4.730 112.936 1.00 43.69 151 ILE A C 1
ATOM 1157 O O . ILE A 1 151 ? 6.806 -3.813 112.975 1.00 43.14 151 ILE A O 1
ATOM 1162 N N . ILE A 1 152 ? 8.475 -4.970 113.926 1.00 42.78 152 ILE A N 1
ATOM 1163 C CA . ILE A 1 152 ? 8.476 -4.152 115.133 1.00 41.43 152 ILE A CA 1
ATOM 1164 C C . ILE A 1 152 ? 8.855 -2.696 114.851 1.00 43.05 152 ILE A C 1
ATOM 1165 O O . ILE A 1 152 ? 8.228 -1.769 115.370 1.00 42.48 152 ILE A O 1
ATOM 1170 N N . LEU A 1 153 ? 9.885 -2.494 114.039 1.00 43.32 153 LEU A N 1
ATOM 1171 C CA . LEU A 1 153 ? 10.318 -1.140 113.726 1.00 44.59 153 LEU A CA 1
ATOM 1172 C C . LEU A 1 153 ? 9.276 -0.407 112.885 1.00 46.72 153 LEU A C 1
ATOM 1173 O O . LEU A 1 153 ? 8.989 0.763 113.131 1.00 48.18 153 LEU A O 1
ATOM 1178 N N . GLN A 1 154 ? 8.705 -1.098 111.904 1.00 47.64 154 GLN A N 1
ATOM 1179 C CA . GLN A 1 154 ? 7.692 -0.495 111.043 1.00 49.90 154 GLN A CA 1
ATOM 1180 C C . GLN A 1 154 ? 6.464 -0.030 111.822 1.00 49.32 154 GLN A C 1
ATOM 1181 O O . GLN A 1 154 ? 6.031 1.113 111.674 1.00 49.03 154 GLN A O 1
ATOM 1187 N N . LEU A 1 155 ? 5.900 -0.905 112.652 1.00 48.31 155 LEU A N 1
ATOM 1188 C CA . LEU A 1 155 ? 4.733 -0.529 113.442 1.00 48.06 155 LEU A CA 1
ATOM 1189 C C . LEU A 1 155 ? 5.113 0.618 114.359 1.00 48.17 155 LEU A C 1
ATOM 1190 O O . LEU A 1 155 ? 4.286 1.473 114.680 1.00 48.61 155 LEU A O 1
ATOM 1195 N N . LYS A 1 156 ? 6.378 0.627 114.771 1.00 48.28 156 LYS A N 1
ATOM 1196 C CA . LYS A 1 156 ? 6.908 1.657 115.657 1.00 48.62 156 LYS A CA 1
ATOM 1197 C C . LYS A 1 156 ? 6.860 3.037 115.000 1.00 50.20 156 LYS A C 1
ATOM 1198 O O . LYS A 1 156 ? 6.376 4.001 115.592 1.00 47.79 156 LYS A O 1
ATOM 1204 N N . ARG A 1 157 ? 7.375 3.127 113.777 1.00 52.40 157 ARG A N 1
ATOM 1205 C CA . ARG A 1 157 ? 7.387 4.392 113.050 1.00 54.97 157 ARG A CA 1
ATOM 1206 C C . ARG A 1 157 ? 5.965 4.930 112.897 1.00 54.89 157 ARG A C 1
ATOM 1207 O O . ARG A 1 157 ? 5.704 6.111 113.136 1.00 56.05 157 ARG A O 1
ATOM 1215 N N . VAL A 1 158 ? 5.045 4.052 112.513 1.00 54.66 158 VAL A N 1
ATOM 1216 C CA . VAL A 1 158 ? 3.650 4.433 112.326 1.00 53.88 158 VAL A CA 1
ATOM 1217 C C . VAL A 1 158 ? 2.998 5.000 113.578 1.00 54.77 158 VAL A C 1
ATOM 1218 O O . VAL A 1 158 ? 2.390 6.070 113.535 1.00 54.61 158 VAL A O 1
ATOM 1222 N N . LEU A 1 159 ? 3.108 4.271 114.686 1.00 53.59 159 LEU A N 1
ATOM 1223 C CA . LEU A 1 159 ? 2.512 4.698 115.950 1.00 53.27 159 LEU A CA 1
ATOM 1224 C C . LEU A 1 159 ? 3.110 6.003 116.463 1.00 52.99 159 LEU A C 1
ATOM 1225 O O . LEU A 1 159 ? 2.384 6.945 116.789 1.00 52.83 159 LEU A O 1
ATOM 1230 N N . ALA A 1 160 ? 4.436 6.047 116.540 1.00 52.75 160 ALA A N 1
ATOM 1231 C CA . ALA A 1 160 ? 5.142 7.229 117.012 1.00 52.53 160 ALA A CA 1
ATOM 1232 C C . ALA A 1 160 ? 4.784 8.436 116.147 1.00 52.68 160 ALA A C 1
ATOM 1233 O O . ALA A 1 160 ? 4.634 9.548 116.646 1.00 50.55 160 ALA A O 1
ATOM 1235 N N . GLY A 1 161 ? 4.646 8.201 114.846 1.00 54.22 161 GLY A N 1
ATOM 1236 C CA . GLY A 1 161 ? 4.308 9.275 113.932 1.00 57.41 161 GLY A CA 1
ATOM 1237 C C . GLY A 1 161 ? 2.975 9.935 114.244 1.00 59.42 161 GLY A C 1
ATOM 1238 O O . GLY A 1 161 ? 2.868 11.164 114.240 1.00 59.49 161 GLY A O 1
ATOM 1239 N N . THR A 1 162 ? 1.956 9.124 114.517 1.00 59.36 162 THR A N 1
ATOM 1240 C CA . THR A 1 162 ? 0.627 9.645 114.823 1.00 60.26 162 THR A CA 1
ATOM 1241 C C . THR A 1 162 ? 0.517 10.155 116.256 1.00 60.19 162 THR A C 1
ATOM 1242 O O . THR A 1 162 ? -0.577 10.470 116.727 1.00 60.23 162 THR A O 1
ATOM 1246 N N . GLY A 1 163 ? 1.652 10.230 116.945 1.00 60.10 163 GLY A N 1
ATOM 1247 C CA . GLY A 1 163 ? 1.659 10.713 118.314 1.00 59.94 163 GLY A CA 1
ATOM 1248 C C . GLY A 1 163 ? 1.174 9.706 119.342 1.00 59.97 163 GLY A C 1
ATOM 1249 O O . GLY A 1 163 ? 0.856 10.067 120.475 1.00 59.45 163 GLY A O 1
ATOM 1250 N N . CYS A 1 164 ? 1.118 8.437 118.958 1.00 60.07 164 CYS A N 1
ATOM 1251 C CA . CYS A 1 164 ? 0.638 7.410 119.881 1.00 59.82 164 CYS A CA 1
ATOM 1252 C C . CYS A 1 164 ? 1.732 6.846 120.801 1.00 58.26 164 CYS A C 1
ATOM 1253 O O . CYS A 1 164 ? 2.914 6.812 120.486 1.00 57.96 164 CYS A O 1
ATOM 1256 N N . THR A 1 165 ? 1.281 6.425 122.000 1.00 57.43 165 THR A N 1
ATOM 1257 C CA . THR A 1 165 ? 2.165 5.748 122.948 1.00 55.71 165 THR A CA 1
ATOM 1258 C C . THR A 1 165 ? 1.653 4.317 123.186 1.00 54.42 165 THR A C 1
ATOM 1259 O O . THR A 1 165 ? 0.483 4.089 123.462 1.00 55.45 165 THR A O 1
ATOM 1263 N N . SER A 1 166 ? 2.564 3.331 123.037 1.00 52.66 166 SER A N 1
ATOM 1264 C CA . SER A 1 166 ? 2.093 1.969 122.794 1.00 49.50 166 SER A CA 1
ATOM 1265 C C . SER A 1 166 ? 2.608 0.934 123.795 1.00 47.32 166 SER A C 1
ATOM 1266 O O . SER A 1 166 ? 3.664 1.048 124.397 1.00 45.48 166 SER A O 1
ATOM 1269 N N . ILE A 1 167 ? 1.762 -0.089 123.980 1.00 46.16 167 ILE A N 1
ATOM 1270 C CA . ILE A 1 167 ? 2.233 -1.318 124.595 1.00 44.18 167 ILE A CA 1
ATOM 1271 C C . ILE A 1 167 ? 2.112 -2.478 123.603 1.00 43.26 167 ILE A C 1
ATOM 1272 O O . ILE A 1 167 ? 1.031 -2.856 123.180 1.00 43.27 167 ILE A O 1
ATOM 1277 N N . PHE A 1 168 ? 3.280 -2.999 123.172 1.00 43.02 168 PHE A N 1
ATOM 1278 C CA . PHE A 1 168 ? 3.269 -4.272 122.466 1.00 41.31 168 PHE A CA 1
ATOM 1279 C C . PHE A 1 168 ? 3.345 -5.432 123.469 1.00 39.97 168 PHE A C 1
ATOM 1280 O O . PHE A 1 168 ? 4.258 -5.540 124.279 1.00 38.48 168 PHE A O 1
ATOM 1288 N N . VAL A 1 169 ? 2.371 -6.336 123.488 1.00 38.83 169 VAL A N 1
ATOM 1289 C CA . VAL A 1 169 ? 2.419 -7.452 124.421 1.00 36.81 169 VAL A CA 1
ATOM 1290 C C . VAL A 1 169 ? 3.226 -8.568 123.771 1.00 35.29 169 VAL A C 1
ATOM 1291 O O . VAL A 1 169 ? 2.932 -8.988 122.655 1.00 34.16 169 VAL A O 1
ATOM 1295 N N . SER A 1 170 ? 4.256 -9.028 124.469 1.00 35.49 170 SER A N 1
ATOM 1296 C CA . SER A 1 170 ? 5.099 -10.099 123.959 1.00 34.35 170 SER A CA 1
ATOM 1297 C C . SER A 1 170 ? 4.921 -11.372 124.792 1.00 36.65 170 SER A C 1
ATOM 1298 O O . SER A 1 170 ? 5.126 -11.371 126.009 1.00 36.20 170 SER A O 1
ATOM 1301 N N . GLN A 1 171 ? 4.534 -12.454 124.126 1.00 36.66 171 GLN A N 1
ATOM 1302 C CA . GLN A 1 171 ? 4.337 -13.724 124.796 1.00 37.39 171 GLN A CA 1
ATOM 1303 C C . GLN A 1 171 ? 5.652 -14.485 124.834 1.00 39.72 171 GLN A C 1
ATOM 1304 O O . GLN A 1 171 ? 6.296 -14.680 123.804 1.00 38.34 171 GLN A O 1
ATOM 1310 N N . VAL A 1 172 ? 6.050 -14.902 126.033 1.00 41.60 172 VAL A N 1
ATOM 1311 C CA . VAL A 1 172 ? 7.280 -15.656 126.221 1.00 44.28 172 VAL A CA 1
ATOM 1312 C C . VAL A 1 172 ? 6.944 -17.056 126.754 1.00 46.61 172 VAL A C 1
ATOM 1313 O O . VAL A 1 172 ? 6.098 -17.199 127.636 1.00 45.18 172 VAL A O 1
ATOM 1317 N N . SER A 1 173 ? 7.591 -18.079 126.207 1.00 48.88 173 SER A N 1
ATOM 1318 C CA . SER A 1 173 ? 7.358 -19.450 126.636 1.00 54.12 173 SER A CA 1
ATOM 1319 C C . SER A 1 173 ? 8.371 -19.829 127.708 1.00 56.26 173 SER A C 1
ATOM 1320 O O . SER A 1 173 ? 8.029 -19.931 128.889 1.00 58.94 173 SER A O 1
ATOM 1323 N N . GLY A 1 178 ? 14.490 -14.377 128.240 1.00 64.28 178 GLY A N 1
ATOM 1324 C CA . GLY A 1 178 ? 14.466 -13.375 127.181 1.00 63.94 178 GLY A CA 1
ATOM 1325 C C . GLY A 1 178 ? 13.157 -12.582 127.186 1.00 63.74 178 GLY A C 1
ATOM 1326 O O . GLY A 1 178 ? 12.240 -12.836 127.956 1.00 64.11 178 GLY A O 1
ATOM 1327 N N . PHE A 1 179 ? 13.107 -11.561 126.310 1.00 61.80 179 PHE A N 1
ATOM 1328 C CA . PHE A 1 179 ? 11.906 -10.738 126.232 1.00 60.58 179 PHE A CA 1
ATOM 1329 C C . PHE A 1 179 ? 11.087 -11.056 124.979 1.00 60.30 179 PHE A C 1
ATOM 1330 O O . PHE A 1 179 ? 9.927 -10.690 124.845 1.00 58.29 179 PHE A O 1
ATOM 1338 N N . GLY A 1 180 ? 11.751 -11.729 124.021 1.00 60.41 180 GLY A N 1
ATOM 1339 C CA . GLY A 1 180 ? 11.042 -12.085 122.789 1.00 61.26 180 GLY A CA 1
ATOM 1340 C C . GLY A 1 180 ? 12.004 -12.353 121.621 1.00 61.08 180 GLY A C 1
ATOM 1341 O O . GLY A 1 180 ? 11.670 -12.990 120.620 1.00 62.23 180 GLY A O 1
ATOM 1342 N N . PRO A 1 182 ? 14.593 -11.367 119.037 1.00 63.49 182 PRO A N 1
ATOM 1343 C CA . PRO A 1 182 ? 15.337 -11.092 117.810 1.00 62.29 182 PRO A CA 1
ATOM 1344 C C . PRO A 1 182 ? 15.183 -9.635 117.372 1.00 60.40 182 PRO A C 1
ATOM 1345 O O . PRO A 1 182 ? 14.359 -9.278 116.538 1.00 61.47 182 PRO A O 1
ATOM 1349 N N . GLY A 1 183 ? 15.996 -8.769 117.999 1.00 59.35 183 GLY A N 1
ATOM 1350 C CA . GLY A 1 183 ? 15.911 -7.353 117.681 1.00 55.76 183 GLY A CA 1
ATOM 1351 C C . GLY A 1 183 ? 14.615 -6.735 118.214 1.00 54.07 183 GLY A C 1
ATOM 1352 O O . GLY A 1 183 ? 14.463 -5.524 118.310 1.00 53.00 183 GLY A O 1
ATOM 1353 N N . VAL A 1 184 ? 13.642 -7.612 118.526 1.00 52.11 184 VAL A N 1
ATOM 1354 C CA . VAL A 1 184 ? 12.391 -7.103 119.079 1.00 49.24 184 VAL A CA 1
ATOM 1355 C C . VAL A 1 184 ? 12.642 -6.294 120.353 1.00 47.51 184 VAL A C 1
ATOM 1356 O O . VAL A 1 184 ? 12.192 -5.166 120.505 1.00 46.86 184 VAL A O 1
ATOM 1360 N N . GLU A 1 185 ? 13.359 -6.955 121.279 1.00 43.94 185 GLU A N 1
ATOM 1361 C CA . GLU A 1 185 ? 13.724 -6.289 122.522 1.00 44.64 185 GLU A CA 1
ATOM 1362 C C . GLU A 1 185 ? 14.741 -5.173 122.274 1.00 43.41 185 GLU A C 1
ATOM 1363 O O . GLU A 1 185 ? 14.899 -4.253 123.066 1.00 43.63 185 GLU A O 1
ATOM 1369 N N . HIS A 1 186 ? 15.413 -5.133 121.127 1.00 42.94 186 HIS A N 1
ATOM 1370 C CA . HIS A 1 186 ? 16.322 -4.028 120.810 1.00 44.19 186 HIS A CA 1
ATOM 1371 C C . HIS A 1 186 ? 15.597 -2.902 120.070 1.00 44.43 186 HIS A C 1
ATOM 1372 O O . HIS A 1 186 ? 15.999 -1.741 120.135 1.00 47.34 186 HIS A O 1
ATOM 1379 N N . GLY A 1 187 ? 14.519 -3.249 119.375 1.00 44.63 187 GLY A N 1
ATOM 1380 C CA . GLY A 1 187 ? 13.764 -2.255 118.629 1.00 44.28 187 GLY A CA 1
ATOM 1381 C C . GLY A 1 187 ? 12.828 -1.354 119.423 1.00 42.84 187 GLY A C 1
ATOM 1382 O O . GLY A 1 187 ? 12.667 -0.185 119.080 1.00 41.61 187 GLY A O 1
ATOM 1383 N N . VAL A 1 188 ? 12.200 -1.888 120.470 1.00 40.01 188 VAL A N 1
ATOM 1384 C CA . VAL A 1 188 ? 11.277 -1.105 121.279 1.00 38.35 188 VAL A CA 1
ATOM 1385 C C . VAL A 1 188 ? 11.987 -0.031 122.098 1.00 39.31 188 VAL A C 1
ATOM 1386 O O . VAL A 1 188 ? 13.210 -0.060 122.261 1.00 38.74 188 VAL A O 1
ATOM 1390 N N . ASP A 1 189 ? 11.211 0.912 122.621 1.00 37.05 189 ASP A N 1
ATOM 1391 C CA . ASP A 1 189 ? 11.768 1.992 123.421 1.00 37.80 189 ASP A CA 1
ATOM 1392 C C . ASP A 1 189 ? 11.849 1.580 124.873 1.00 37.41 189 ASP A C 1
ATOM 1393 O O . ASP A 1 189 ? 12.777 1.968 125.578 1.00 35.89 189 ASP A O 1
ATOM 1398 N N . GLY A 1 190 ? 10.868 0.797 125.311 1.00 36.34 190 GLY A N 1
ATOM 1399 C CA . GLY A 1 190 ? 10.856 0.343 126.684 1.00 35.55 190 GLY A CA 1
ATOM 1400 C C . GLY A 1 190 ? 10.526 -1.130 126.813 1.00 34.55 190 GLY A C 1
ATOM 1401 O O . GLY A 1 190 ? 9.975 -1.745 125.899 1.00 35.01 190 GLY A O 1
ATOM 1402 N N . ILE A 1 191 ? 10.887 -1.697 127.958 1.00 34.78 191 ILE A N 1
ATOM 1403 C CA . ILE A 1 191 ? 10.616 -3.097 128.254 1.00 32.51 191 ILE A CA 1
ATOM 1404 C C . ILE A 1 191 ? 10.192 -3.236 129.713 1.00 30.91 191 ILE A C 1
ATOM 1405 O O . ILE A 1 191 ? 10.924 -2.864 130.621 1.00 32.16 191 ILE A O 1
ATOM 1410 N N . ILE A 1 192 ? 8.992 -3.753 129.926 1.00 32.62 192 ILE A N 1
ATOM 1411 C CA . ILE A 1 192 ? 8.485 -3.980 131.275 1.00 32.31 192 ILE A CA 1
ATOM 1412 C C . ILE A 1 192 ? 8.170 -5.469 131.315 1.00 31.55 192 ILE A C 1
ATOM 1413 O O . ILE A 1 192 ? 7.357 -5.961 130.529 1.00 32.61 192 ILE A O 1
ATOM 1418 N N . ARG A 1 193 ? 8.840 -6.193 132.202 1.00 30.40 193 ARG A N 1
ATOM 1419 C CA . ARG A 1 193 ? 8.603 -7.619 132.313 1.00 29.91 193 ARG A CA 1
ATOM 1420 C C . ARG A 1 193 ? 7.770 -7.929 133.541 1.00 27.66 193 ARG A C 1
ATOM 1421 O O . ARG A 1 193 ? 8.023 -7.416 134.628 1.00 26.22 193 ARG A O 1
ATOM 1429 N N . LEU A 1 194 ? 6.756 -8.750 133.330 1.00 25.26 194 LEU A N 1
ATOM 1430 C CA . LEU A 1 194 ? 5.874 -9.202 134.395 1.00 27.44 194 LEU A CA 1
ATOM 1431 C C . LEU A 1 194 ? 6.275 -10.644 134.616 1.00 26.06 194 LEU A C 1
ATOM 1432 O O . LEU A 1 194 ? 6.351 -11.432 133.655 1.00 27.30 194 LEU A O 1
ATOM 1437 N N . ASP A 1 195 ? 6.557 -10.979 135.868 1.00 26.10 195 ASP A N 1
ATOM 1438 C CA . ASP A 1 195 ? 6.981 -12.321 136.236 1.00 27.72 195 ASP A CA 1
ATOM 1439 C C . ASP A 1 195 ? 6.034 -13.007 137.224 1.00 29.17 195 ASP A C 1
ATOM 1440 O O . ASP A 1 195 ? 5.325 -12.348 137.983 1.00 29.04 195 ASP A O 1
ATOM 1445 N N . LEU A 1 196 ? 6.035 -14.336 137.192 1.00 28.20 196 LEU A N 1
ATOM 1446 C CA . LEU A 1 196 ? 5.219 -15.169 138.074 1.00 29.39 196 LEU A CA 1
ATOM 1447 C C . LEU A 1 196 ? 6.176 -16.271 138.507 1.00 29.45 196 LEU A C 1
ATOM 1448 O O . LEU A 1 196 ? 6.411 -17.212 137.754 1.00 28.23 196 LEU A O 1
ATOM 1453 N N . ASP A 1 197 ? 6.738 -16.153 139.707 1.00 27.39 197 ASP A N 1
ATOM 1454 C CA . ASP A 1 197 ? 7.702 -17.129 140.192 1.00 30.65 197 ASP A CA 1
ATOM 1455 C C . ASP A 1 197 ? 7.299 -17.898 141.443 1.00 31.56 197 ASP A C 1
ATOM 1456 O O . ASP A 1 197 ? 6.773 -17.332 142.390 1.00 30.49 197 ASP A O 1
ATOM 1461 N N . GLU A 1 198 ? 7.576 -19.193 141.451 1.00 32.21 198 GLU A N 1
ATOM 1462 C CA . GLU A 1 198 ? 7.246 -19.990 142.613 1.00 33.67 198 GLU A CA 1
ATOM 1463 C C . GLU A 1 198 ? 8.381 -19.824 143.620 1.00 35.02 198 GLU A C 1
ATOM 1464 O O . GLU A 1 198 ? 9.536 -20.143 143.337 1.00 33.06 198 GLU A O 1
ATOM 1470 N N . ILE A 1 199 ? 8.046 -19.280 144.782 1.00 35.44 199 ILE A N 1
ATOM 1471 C CA . ILE A 1 199 ? 9.024 -19.072 145.837 1.00 37.88 199 ILE A CA 1
ATOM 1472 C C . ILE A 1 199 ? 8.468 -19.694 147.112 1.00 39.25 199 ILE A C 1
ATOM 1473 O O . ILE A 1 199 ? 7.400 -19.307 147.582 1.00 39.44 199 ILE A O 1
ATOM 1478 N N . ASP A 1 200 ? 9.191 -20.674 147.646 1.00 41.73 200 ASP A N 1
ATOM 1479 C CA . ASP A 1 200 ? 8.793 -21.372 148.861 1.00 43.39 200 ASP A CA 1
ATOM 1480 C C . ASP A 1 200 ? 7.367 -21.918 148.808 1.00 43.50 200 ASP A C 1
ATOM 1481 O O . ASP A 1 200 ? 6.608 -21.795 149.767 1.00 45.35 200 ASP A O 1
ATOM 1486 N N . GLY A 1 201 ? 7.010 -22.512 147.673 1.00 40.82 201 GLY A N 1
ATOM 1487 C CA . GLY A 1 201 ? 5.693 -23.101 147.512 1.00 39.96 201 GLY A CA 1
ATOM 1488 C C . GLY A 1 201 ? 4.533 -22.180 147.197 1.00 37.54 201 GLY A C 1
ATOM 1489 O O . GLY A 1 201 ? 3.382 -22.597 147.287 1.00 36.88 201 GLY A O 1
ATOM 1490 N N . GLU A 1 202 ? 4.822 -20.938 146.826 1.00 35.56 202 GLU A N 1
ATOM 1491 C CA . GLU A 1 202 ? 3.774 -19.978 146.500 1.00 35.26 202 GLU A CA 1
ATOM 1492 C C . GLU A 1 202 ? 4.165 -19.120 145.305 1.00 31.66 202 GLU A C 1
ATOM 1493 O O . GLU A 1 202 ? 5.302 -18.681 145.208 1.00 33.07 202 GLU A O 1
ATOM 1499 N N . LEU A 1 203 ? 3.223 -18.874 144.401 1.00 31.87 203 LEU A N 1
ATOM 1500 C CA . LEU A 1 203 ? 3.507 -18.052 143.232 1.00 33.28 203 LEU A CA 1
ATOM 1501 C C . LEU A 1 203 ? 3.479 -16.569 143.610 1.00 33.87 203 LEU A C 1
ATOM 1502 O O . LEU A 1 203 ? 2.512 -16.084 144.201 1.00 31.45 203 LEU A O 1
ATOM 1507 N N . LYS A 1 204 ? 4.563 -15.865 143.290 1.00 34.65 204 LYS A N 1
ATOM 1508 C CA . LYS A 1 204 ? 4.679 -14.437 143.562 1.00 33.70 204 LYS A CA 1
ATOM 1509 C C . LYS A 1 204 ? 4.774 -13.653 142.250 1.00 34.33 204 LYS A C 1
ATOM 1510 O O . LYS A 1 204 ? 5.567 -13.990 141.368 1.00 31.94 204 LYS A O 1
ATOM 1516 N N . ARG A 1 205 ? 3.969 -12.605 142.134 1.00 31.32 205 ARG A N 1
ATOM 1517 C CA . ARG A 1 205 ? 3.976 -11.768 140.950 1.00 32.67 205 ARG A CA 1
ATOM 1518 C C . ARG A 1 205 ? 4.936 -10.604 141.156 1.00 33.43 205 ARG A C 1
ATOM 1519 O O . ARG A 1 205 ? 5.025 -10.047 142.257 1.00 32.06 205 ARG A O 1
ATOM 1527 N N . SER A 1 206 ? 5.659 -10.234 140.107 1.00 29.97 206 SER A N 1
ATOM 1528 C CA . SER A 1 206 ? 6.571 -9.103 140.217 1.00 32.71 206 SER A CA 1
ATOM 1529 C C . SER A 1 206 ? 6.746 -8.426 138.869 1.00 32.92 206 SER A C 1
ATOM 1530 O O . SER A 1 206 ? 6.586 -9.044 137.820 1.00 33.36 206 SER A O 1
ATOM 1533 N N . LEU A 1 207 ? 7.047 -7.137 138.917 1.00 32.59 207 LEU A N 1
ATOM 1534 C CA . LEU A 1 207 ? 7.239 -6.334 137.728 1.00 33.06 207 LEU A CA 1
ATOM 1535 C C . LEU A 1 207 ? 8.606 -5.665 137.809 1.00 34.61 207 LEU A C 1
ATOM 1536 O O . LEU A 1 207 ? 9.105 -5.378 138.898 1.00 33.44 207 LEU A O 1
ATOM 1541 N N . ILE A 1 208 ? 9.223 -5.426 136.656 1.00 33.40 208 ILE A N 1
ATOM 1542 C CA . ILE A 1 208 ? 10.513 -4.765 136.645 1.00 32.21 208 ILE A CA 1
ATOM 1543 C C . ILE A 1 208 ? 10.696 -4.048 135.322 1.00 31.21 208 ILE A C 1
ATOM 1544 O O . ILE A 1 208 ? 10.435 -4.617 134.254 1.00 28.08 208 ILE A O 1
ATOM 1549 N N . VAL A 1 209 ? 11.104 -2.784 135.401 1.00 29.96 209 VAL A N 1
ATOM 1550 C CA . VAL A 1 209 ? 11.330 -1.982 134.203 1.00 31.47 209 VAL A CA 1
ATOM 1551 C C . VAL A 1 209 ? 12.766 -2.209 133.777 1.00 31.54 209 VAL A C 1
ATOM 1552 O O . VAL A 1 209 ? 13.713 -1.708 134.397 1.00 31.69 209 VAL A O 1
ATOM 1556 N N . TRP A 1 210 ? 12.929 -2.996 132.725 1.00 32.32 210 TRP A N 1
ATOM 1557 C CA . TRP A 1 210 ? 14.257 -3.311 132.242 1.00 33.78 210 TRP A CA 1
ATOM 1558 C C . TRP A 1 210 ? 14.838 -2.197 131.371 1.00 34.01 210 TRP A C 1
ATOM 1559 O O . TRP A 1 210 ? 16.043 -1.943 131.379 1.00 32.01 210 TRP A O 1
ATOM 1570 N N . LYS A 1 211 ? 13.964 -1.522 130.635 1.00 33.35 211 LYS A N 1
ATOM 1571 C CA . LYS A 1 211 ? 14.386 -0.471 129.727 1.00 35.27 211 LYS A CA 1
ATOM 1572 C C . LYS A 1 211 ? 13.260 0.513 129.480 1.00 37.10 211 LYS A C 1
ATOM 1573 O O . LYS A 1 211 ? 12.086 0.124 129.380 1.00 36.62 211 LYS A O 1
ATOM 1579 N N . MET A 1 212 ? 13.617 1.789 129.390 1.00 37.65 212 MET A N 1
ATOM 1580 C CA . MET A 1 212 ? 12.637 2.834 129.117 1.00 39.59 212 MET A CA 1
ATOM 1581 C C . MET A 1 212 ? 13.329 4.071 128.548 1.00 40.29 212 MET A C 1
ATOM 1582 O O . MET A 1 212 ? 13.813 4.922 129.288 1.00 38.27 212 MET A O 1
ATOM 1587 N N . ARG A 1 213 ? 13.381 4.148 127.225 1.00 42.21 213 ARG A N 1
ATOM 1588 C CA . ARG A 1 213 ? 14.005 5.280 126.546 1.00 46.28 213 ARG A CA 1
ATOM 1589 C C . ARG A 1 213 ? 13.374 6.581 127.023 1.00 46.35 213 ARG A C 1
ATOM 1590 O O . ARG A 1 213 ? 12.166 6.641 127.272 1.00 46.88 213 ARG A O 1
ATOM 1598 N N . GLY A 1 214 ? 14.200 7.614 127.168 1.00 47.29 214 GLY A N 1
ATOM 1599 C CA . GLY A 1 214 ? 13.698 8.918 127.563 1.00 47.31 214 GLY A CA 1
ATOM 1600 C C . GLY A 1 214 ? 13.466 9.243 129.025 1.00 47.68 214 GLY A C 1
ATOM 1601 O O . GLY A 1 214 ? 12.873 10.282 129.320 1.00 47.48 214 GLY A O 1
ATOM 1602 N N . THR A 1 215 ? 13.918 8.394 129.945 1.00 46.35 215 THR A N 1
ATOM 1603 C CA . THR A 1 215 ? 13.714 8.680 131.359 1.00 44.12 215 THR A CA 1
ATOM 1604 C C . THR A 1 215 ? 14.483 7.766 132.305 1.00 44.04 215 THR A C 1
ATOM 1605 O O . THR A 1 215 ? 14.970 6.703 131.913 1.00 45.07 215 THR A O 1
ATOM 1609 N N . SER A 1 216 ? 14.604 8.212 133.550 1.00 42.34 216 SER A N 1
ATOM 1610 C CA . SER A 1 216 ? 15.246 7.424 134.591 1.00 41.62 216 SER A CA 1
ATOM 1611 C C . SER A 1 216 ? 14.052 6.663 135.160 1.00 40.11 216 SER A C 1
ATOM 1612 O O . SER A 1 216 ? 12.915 7.113 135.024 1.00 38.56 216 SER A O 1
ATOM 1615 N N . HIS A 1 217 ? 14.288 5.517 135.784 1.00 39.69 217 HIS A N 1
ATOM 1616 C CA . HIS A 1 217 ? 13.178 4.737 136.324 1.00 37.67 217 HIS A CA 1
ATOM 1617 C C . HIS A 1 217 ? 13.630 3.837 137.460 1.00 36.47 217 HIS A C 1
ATOM 1618 O O . HIS A 1 217 ? 14.826 3.679 137.688 1.00 37.62 217 HIS A O 1
ATOM 1625 N N . SER A 1 218 ? 12.678 3.263 138.194 1.00 34.42 218 SER A N 1
ATOM 1626 C CA . SER A 1 218 ? 13.042 2.366 139.288 1.00 32.93 218 SER A CA 1
ATOM 1627 C C . SER A 1 218 ? 13.896 1.232 138.724 1.00 33.26 218 SER A C 1
ATOM 1628 O O . SER A 1 218 ? 13.606 0.714 137.647 1.00 34.24 218 SER A O 1
ATOM 1631 N N . MET A 1 219 ? 14.945 0.859 139.446 1.00 33.35 219 MET A N 1
ATOM 1632 C CA . MET A 1 219 ? 15.827 -0.220 139.008 1.00 37.01 219 MET A CA 1
ATOM 1633 C C . MET A 1 219 ? 15.550 -1.462 139.846 1.00 35.73 219 MET A C 1
ATOM 1634 O O . MET A 1 219 ? 16.319 -2.424 139.820 1.00 37.11 219 MET A O 1
ATOM 1639 N N . ARG A 1 220 ? 14.443 -1.441 140.579 1.00 34.35 220 ARG A N 1
ATOM 1640 C CA . ARG A 1 220 ? 14.111 -2.549 141.484 1.00 34.07 220 ARG A CA 1
ATOM 1641 C C . ARG A 1 220 ? 12.952 -3.424 140.967 1.00 32.16 220 ARG A C 1
ATOM 1642 O O . ARG A 1 220 ? 12.142 -3.008 140.148 1.00 30.26 220 ARG A O 1
ATOM 1650 N N . ARG A 1 221 ? 12.922 -4.652 141.471 1.00 31.35 221 ARG A N 1
ATOM 1651 C CA . ARG A 1 221 ? 11.867 -5.593 141.139 1.00 32.45 221 ARG A CA 1
ATOM 1652 C C . ARG A 1 221 ? 10.773 -5.376 142.181 1.00 32.05 221 ARG A C 1
ATOM 1653 O O . ARG A 1 221 ? 11.005 -5.587 143.379 1.00 31.42 221 ARG A O 1
ATOM 1661 N N . HIS A 1 222 ? 9.592 -4.972 141.713 1.00 33.20 222 HIS A N 1
ATOM 1662 C CA . HIS A 1 222 ? 8.451 -4.687 142.579 1.00 36.57 222 HIS A CA 1
ATOM 1663 C C . HIS A 1 222 ? 7.319 -5.707 142.508 1.00 37.31 222 HIS A C 1
ATOM 1664 O O . HIS A 1 222 ? 6.830 -6.043 141.430 1.00 36.15 222 HIS A O 1
ATOM 1671 N N . PRO A 1 223 ? 6.859 -6.180 143.669 1.00 36.95 223 PRO A N 1
ATOM 1672 C CA . PRO A 1 223 ? 5.768 -7.150 143.645 1.00 35.52 223 PRO A CA 1
ATOM 1673 C C . PRO A 1 223 ? 4.481 -6.437 143.246 1.00 34.26 223 PRO A C 1
ATOM 1674 O O . PRO A 1 223 ? 4.411 -5.212 143.273 1.00 35.72 223 PRO A O 1
ATOM 1678 N N . PHE A 1 224 ? 3.477 -7.209 142.855 1.00 32.79 224 PHE A N 1
ATOM 1679 C CA . PHE A 1 224 ? 2.175 -6.664 142.502 1.00 34.19 224 PHE A CA 1
ATOM 1680 C C . PHE A 1 224 ? 1.124 -7.760 142.618 1.00 32.89 224 PHE A C 1
ATOM 1681 O O . PHE A 1 224 ? 1.451 -8.946 142.631 1.00 35.44 224 PHE A O 1
ATOM 1689 N N . ASP A 1 225 ? -0.133 -7.354 142.755 1.00 33.92 225 ASP A N 1
ATOM 1690 C CA . ASP A 1 225 ? -1.243 -8.289 142.864 1.00 33.37 225 ASP A CA 1
ATOM 1691 C C . ASP A 1 225 ? -2.221 -7.953 141.767 1.00 31.35 225 ASP A C 1
ATOM 1692 O O . ASP A 1 225 ? -2.284 -6.816 141.322 1.00 34.13 225 ASP A O 1
ATOM 1697 N N . ILE A 1 226 ? -2.965 -8.953 141.312 1.00 33.31 226 ILE A N 1
ATOM 1698 C CA . ILE A 1 226 ? -3.992 -8.739 140.308 1.00 33.65 226 ILE A CA 1
ATOM 1699 C C . ILE A 1 226 ? -5.256 -8.819 141.163 1.00 36.34 226 ILE A C 1
ATOM 1700 O O . ILE A 1 226 ? -5.403 -9.747 141.957 1.00 37.76 226 ILE A O 1
ATOM 1705 N N . THR A 1 227 ? -6.146 -7.843 141.033 1.00 38.24 227 THR A N 1
ATOM 1706 C CA . THR A 1 227 ? -7.373 -7.835 141.841 1.00 40.79 227 THR A CA 1
ATOM 1707 C C . THR A 1 227 ? -8.614 -7.639 140.993 1.00 42.08 227 THR A C 1
ATOM 1708 O O . THR A 1 227 ? -8.523 -7.487 139.779 1.00 40.36 227 THR A O 1
ATOM 1712 N N . ASP A 1 228 ? -9.772 -7.640 141.654 1.00 46.01 228 ASP A N 1
ATOM 1713 C CA . ASP A 1 228 ? -11.056 -7.448 140.983 1.00 48.39 228 ASP A CA 1
ATOM 1714 C C . ASP A 1 228 ? -11.083 -6.152 140.187 1.00 48.17 228 ASP A C 1
ATOM 1715 O O . ASP A 1 228 ? -11.835 -6.022 139.221 1.00 49.18 228 ASP A O 1
ATOM 1720 N N . LYS A 1 229 ? -10.272 -5.188 140.603 1.00 49.19 229 LYS A N 1
ATOM 1721 C CA . LYS A 1 229 ? -10.234 -3.903 139.919 1.00 49.56 229 LYS A CA 1
ATOM 1722 C C . LYS A 1 229 ? -8.972 -3.731 139.087 1.00 48.83 229 LYS A C 1
ATOM 1723 O O . LYS A 1 229 ? -8.646 -2.622 138.666 1.00 48.82 229 LYS A O 1
ATOM 1729 N N . GLY A 1 230 ? -8.263 -4.829 138.849 1.00 48.91 230 GLY A N 1
ATOM 1730 C CA . GLY A 1 230 ? -7.054 -4.751 138.052 1.00 46.50 230 GLY A CA 1
ATOM 1731 C C . GLY A 1 230 ? -5.777 -4.899 138.851 1.00 45.44 230 GLY A C 1
ATOM 1732 O O . GLY A 1 230 ? -5.781 -5.383 139.981 1.00 45.39 230 GLY A O 1
ATOM 1733 N N . ILE A 1 231 ? -4.675 -4.461 138.259 1.00 43.08 231 ILE A N 1
ATOM 1734 C CA . ILE A 1 231 ? -3.375 -4.561 138.896 1.00 42.25 231 ILE A CA 1
ATOM 1735 C C . ILE A 1 231 ? -3.033 -3.440 139.870 1.00 40.41 231 ILE A C 1
ATOM 1736 O O . ILE A 1 231 ? -3.457 -2.297 139.703 1.00 38.03 231 ILE A O 1
ATOM 1741 N N . ILE A 1 232 ? -2.260 -3.796 140.889 1.00 38.85 232 ILE A N 1
ATOM 1742 C CA . ILE A 1 232 ? -1.785 -2.854 141.887 1.00 38.81 232 ILE A CA 1
ATOM 1743 C C . ILE A 1 232 ? -0.321 -3.202 142.158 1.00 37.41 232 ILE A C 1
ATOM 1744 O O . ILE A 1 232 ? -0.033 -4.260 142.713 1.00 35.01 232 ILE A O 1
ATOM 1749 N N . VAL A 1 233 ? 0.590 -2.313 141.760 1.00 36.40 233 VAL A N 1
ATOM 1750 C CA . VAL A 1 233 ? 2.026 -2.510 141.969 1.00 36.81 233 VAL A CA 1
ATOM 1751 C C . VAL A 1 233 ? 2.461 -1.761 143.230 1.00 37.53 233 VAL A C 1
ATOM 1752 O O . VAL A 1 233 ? 1.902 -0.711 143.545 1.00 36.09 233 VAL A O 1
ATOM 1756 N N . TYR A 1 234 ? 3.459 -2.293 143.936 1.00 37.44 234 TYR A N 1
ATOM 1757 C CA . TYR A 1 234 ? 3.954 -1.674 145.171 1.00 40.52 234 TYR A CA 1
ATOM 1758 C C . TYR A 1 234 ? 5.360 -1.085 145.024 1.00 40.52 234 TYR A C 1
ATOM 1759 O O . TYR A 1 234 ? 6.365 -1.767 145.240 1.00 40.97 234 TYR A O 1
ATOM 1768 N N . PRO A 1 235 ? 5.440 0.208 144.661 1.00 41.80 235 PRO A N 1
ATOM 1769 C CA . PRO A 1 235 ? 6.688 0.955 144.461 1.00 42.52 235 PRO A CA 1
ATOM 1770 C C . PRO A 1 235 ? 7.621 0.970 145.654 1.00 42.91 235 PRO A C 1
ATOM 1771 O O . PRO A 1 235 ? 8.833 1.093 145.496 1.00 44.60 235 PRO A O 1
ATOM 1775 N N . ASP A 1 236 ? 7.061 0.849 146.848 1.00 42.60 236 ASP A N 1
ATOM 1776 C CA . ASP A 1 236 ? 7.874 0.878 148.051 1.00 45.78 236 ASP A CA 1
ATOM 1777 C C . ASP A 1 236 ? 8.378 -0.489 148.474 1.00 46.02 236 ASP A C 1
ATOM 1778 O O . ASP A 1 236 ? 9.115 -0.604 149.449 1.00 48.35 236 ASP A O 1
ATOM 1783 N N . LYS A 1 237 ? 7.990 -1.529 147.748 1.00 44.50 237 LYS A N 1
ATOM 1784 C CA . LYS A 1 237 ? 8.427 -2.865 148.111 1.00 41.54 237 LYS A CA 1
ATOM 1785 C C . LYS A 1 237 ? 9.298 -3.471 147.022 1.00 41.26 237 LYS A C 1
ATOM 1786 O O . LYS A 1 237 ? 9.265 -3.034 145.872 1.00 38.99 237 LYS A O 1
ATOM 1792 N N . VAL A 1 238 ? 10.084 -4.470 147.401 1.00 40.39 238 VAL A N 1
ATOM 1793 C CA . VAL A 1 238 ? 10.960 -5.153 146.467 1.00 42.58 238 VAL A CA 1
ATOM 1794 C C . VAL A 1 238 ? 10.856 -6.647 146.716 1.00 42.80 238 VAL A C 1
ATOM 1795 O O . VAL A 1 238 ? 10.810 -7.097 147.864 1.00 43.28 238 VAL A O 1
ATOM 1799 N N . LEU A 1 239 ? 10.791 -7.413 145.637 1.00 43.08 239 LEU A N 1
ATOM 1800 C CA . LEU A 1 239 ? 10.697 -8.856 145.749 1.00 45.36 239 LEU A CA 1
ATOM 1801 C C . LEU A 1 239 ? 12.060 -9.431 145.411 1.00 47.67 239 LEU A C 1
ATOM 1802 O O . LEU A 1 239 ? 12.687 -9.038 144.430 1.00 45.13 239 LEU A O 1
ATOM 1807 N N . LYS A 1 240 ? 12.524 -10.362 146.228 1.00 51.06 240 LYS A N 1
ATOM 1808 C CA . LYS A 1 240 ? 13.810 -10.981 145.975 1.00 53.88 240 LYS A CA 1
ATOM 1809 C C . LYS A 1 240 ? 13.582 -12.439 145.583 1.00 56.23 240 LYS A C 1
ATOM 1810 O O . LYS A 1 240 ? 13.108 -13.246 146.382 1.00 57.16 240 LYS A O 1
ATOM 1816 N N . ARG A 1 241 ? 13.905 -12.747 144.329 1.00 57.88 241 ARG A N 1
ATOM 1817 C CA . ARG A 1 241 ? 13.733 -14.083 143.767 1.00 59.12 241 ARG A CA 1
ATOM 1818 C C . ARG A 1 241 ? 14.768 -15.076 144.289 1.00 60.30 241 ARG A C 1
ATOM 1819 O O . ARG A 1 241 ? 14.461 -16.253 144.482 1.00 61.33 241 ARG A O 1
ATOM 1827 N N . THR B 1 2 ? -18.457 -14.357 138.222 1.00 60.97 2 THR B N 1
ATOM 1828 C CA . THR B 1 2 ? -18.834 -15.236 137.075 1.00 60.68 2 THR B CA 1
ATOM 1829 C C . THR B 1 2 ? -19.351 -16.579 137.572 1.00 59.07 2 THR B C 1
ATOM 1830 O O . THR B 1 2 ? -18.962 -17.042 138.650 1.00 58.45 2 THR B O 1
ATOM 1834 N N . ARG B 1 3 ? -20.229 -17.201 136.788 1.00 57.01 3 ARG B N 1
ATOM 1835 C CA . ARG B 1 3 ? -20.765 -18.502 137.159 1.00 55.05 3 ARG B CA 1
ATOM 1836 C C . ARG B 1 3 ? -19.637 -19.519 137.138 1.00 52.70 3 ARG B C 1
ATOM 1837 O O . ARG B 1 3 ? -18.767 -19.477 136.267 1.00 51.63 3 ARG B O 1
ATOM 1845 N N . ARG B 1 4 ? -19.658 -20.434 138.098 1.00 49.47 4 ARG B N 1
ATOM 1846 C CA . ARG B 1 4 ? -18.624 -21.447 138.193 1.00 47.10 4 ARG B CA 1
ATOM 1847 C C . ARG B 1 4 ? -19.136 -22.847 137.899 1.00 45.62 4 ARG B C 1
ATOM 1848 O O . ARG B 1 4 ? -20.285 -23.183 138.191 1.00 44.41 4 ARG B O 1
ATOM 1856 N N . VAL B 1 5 ? -18.259 -23.655 137.317 1.00 41.36 5 VAL B N 1
ATOM 1857 C CA . VAL B 1 5 ? -18.549 -25.044 137.022 1.00 38.17 5 VAL B CA 1
ATOM 1858 C C . VAL B 1 5 ? -17.793 -25.806 138.108 1.00 37.22 5 VAL B C 1
ATOM 1859 O O . VAL B 1 5 ? -16.573 -25.676 138.228 1.00 33.64 5 VAL B O 1
ATOM 1863 N N . LYS B 1 6 ? -18.515 -26.583 138.909 1.00 36.45 6 LYS B N 1
ATOM 1864 C CA . LYS B 1 6 ? -17.891 -27.340 139.994 1.00 36.64 6 LYS B CA 1
ATOM 1865 C C . LYS B 1 6 ? -17.255 -28.613 139.473 1.00 36.65 6 LYS B C 1
ATOM 1866 O O . LYS B 1 6 ? -17.940 -29.443 138.877 1.00 37.60 6 LYS B O 1
ATOM 1872 N N . THR B 1 7 ? -15.958 -28.780 139.713 1.00 35.17 7 THR B N 1
ATOM 1873 C CA . THR B 1 7 ? -15.267 -29.971 139.253 1.00 35.55 7 THR B CA 1
ATOM 1874 C C . THR B 1 7 ? -15.641 -31.169 140.128 1.00 35.91 7 THR B C 1
ATOM 1875 O O . THR B 1 7 ? -15.660 -32.303 139.654 1.00 35.45 7 THR B O 1
ATOM 1879 N N . GLY B 1 8 ? -15.936 -30.913 141.402 1.00 36.31 8 GLY B N 1
ATOM 1880 C CA . GLY B 1 8 ? -16.309 -31.987 142.308 1.00 33.74 8 GLY B CA 1
ATOM 1881 C C . GLY B 1 8 ? -15.105 -32.746 142.809 1.00 33.78 8 GLY B C 1
ATOM 1882 O O . GLY B 1 8 ? -15.211 -33.643 143.659 1.00 33.11 8 GLY B O 1
ATOM 1883 N N . ILE B 1 9 ? -13.941 -32.405 142.271 1.00 31.55 9 ILE B N 1
ATOM 1884 C CA . ILE B 1 9 ? -12.724 -33.063 142.698 1.00 30.52 9 ILE B CA 1
ATOM 1885 C C . ILE B 1 9 ? -12.347 -32.438 144.043 1.00 30.99 9 ILE B C 1
ATOM 1886 O O . ILE B 1 9 ? -12.066 -31.240 144.125 1.00 29.04 9 ILE B O 1
ATOM 1891 N N . PRO B 1 10 ? -12.318 -33.251 145.110 1.00 32.40 10 PRO B N 1
ATOM 1892 C CA . PRO B 1 10 ? -11.980 -32.745 146.447 1.00 33.63 10 PRO B CA 1
ATOM 1893 C C . PRO B 1 10 ? -10.832 -31.750 146.431 1.00 34.55 10 PRO B C 1
ATOM 1894 O O . PRO B 1 10 ? -9.752 -32.041 145.902 1.00 35.93 10 PRO B O 1
ATOM 1898 N N . GLY B 1 11 ? -11.088 -30.572 146.992 1.00 32.94 11 GLY B N 1
ATOM 1899 C CA . GLY B 1 11 ? -10.073 -29.535 147.073 1.00 34.73 11 GLY B CA 1
ATOM 1900 C C . GLY B 1 11 ? -9.923 -28.578 145.901 1.00 33.56 11 GLY B C 1
ATOM 1901 O O . GLY B 1 11 ? -9.567 -27.413 146.092 1.00 33.64 11 GLY B O 1
ATOM 1902 N N . VAL B 1 12 ? -10.215 -29.048 144.693 1.00 33.46 12 VAL B N 1
ATOM 1903 C CA . VAL B 1 12 ? -10.063 -28.218 143.493 1.00 31.30 12 VAL B CA 1
ATOM 1904 C C . VAL B 1 12 ? -10.961 -26.988 143.401 1.00 30.92 12 VAL B C 1
ATOM 1905 O O . VAL B 1 12 ? -10.479 -25.902 143.115 1.00 31.76 12 VAL B O 1
ATOM 1909 N N . ASP B 1 13 ? -12.264 -27.135 143.636 1.00 33.24 13 ASP B N 1
ATOM 1910 C CA . ASP B 1 13 ? -13.143 -25.974 143.545 1.00 32.04 13 ASP B CA 1
ATOM 1911 C C . ASP B 1 13 ? -12.795 -24.954 144.637 1.00 33.36 13 ASP B C 1
ATOM 1912 O O . ASP B 1 13 ? -12.984 -23.752 144.455 1.00 33.70 13 ASP B O 1
ATOM 1917 N N . GLU B 1 14 ? -12.270 -25.440 145.759 1.00 32.75 14 GLU B N 1
ATOM 1918 C CA . GLU B 1 14 ? -11.848 -24.562 146.850 1.00 34.27 14 GLU B CA 1
ATOM 1919 C C . GLU B 1 14 ? -10.650 -23.758 146.324 1.00 32.89 14 GLU B C 1
ATOM 1920 O O . GLU B 1 14 ? -10.602 -22.526 146.420 1.00 29.61 14 GLU B O 1
ATOM 1926 N N . ILE B 1 15 ? -9.691 -24.481 145.757 1.00 31.68 15 ILE B N 1
ATOM 1927 C CA . ILE B 1 15 ? -8.487 -23.882 145.196 1.00 31.46 15 ILE B CA 1
ATOM 1928 C C . ILE B 1 15 ? -8.807 -22.887 144.086 1.00 28.32 15 ILE B C 1
ATOM 1929 O O . ILE B 1 15 ? -8.092 -21.916 143.911 1.00 32.13 15 ILE B O 1
ATOM 1934 N N . LEU B 1 16 ? -9.897 -23.114 143.359 1.00 29.97 16 LEU B N 1
ATOM 1935 C CA . LEU B 1 16 ? -10.311 -22.219 142.280 1.00 28.96 16 LEU B CA 1
ATOM 1936 C C . LEU B 1 16 ? -11.277 -21.132 142.761 1.00 29.93 16 LEU B C 1
ATOM 1937 O O . LEU B 1 16 ? -11.904 -20.443 141.954 1.00 30.66 16 LEU B O 1
ATOM 1942 N N . HIS B 1 17 ? -11.389 -20.983 144.076 1.00 31.44 17 HIS B N 1
ATOM 1943 C CA . HIS B 1 17 ? -12.273 -19.983 144.658 1.00 32.16 17 HIS B CA 1
ATOM 1944 C C . HIS B 1 17 ? -13.688 -20.094 144.090 1.00 31.27 17 HIS B C 1
ATOM 1945 O O . HIS B 1 17 ? -14.307 -19.113 143.700 1.00 30.53 17 HIS B O 1
ATOM 1952 N N . GLY B 1 18 ? -14.215 -21.313 144.025 1.00 34.17 18 GLY B N 1
ATOM 1953 C CA . GLY B 1 18 ? -15.560 -21.485 143.514 1.00 33.12 18 GLY B CA 1
ATOM 1954 C C . GLY B 1 18 ? -15.693 -22.491 142.393 1.00 33.84 18 GLY B C 1
ATOM 1955 O O . GLY B 1 18 ? -16.727 -23.142 142.267 1.00 32.49 18 GLY B O 1
ATOM 1956 N N . GLY B 1 19 ? -14.655 -22.621 141.574 1.00 33.08 19 GLY B N 1
ATOM 1957 C CA . GLY B 1 19 ? -14.716 -23.563 140.472 1.00 31.55 19 GLY B CA 1
ATOM 1958 C C . GLY B 1 19 ? -14.287 -22.917 139.167 1.00 32.49 19 GLY B C 1
ATOM 1959 O O . GLY B 1 19 ? -13.933 -21.736 139.136 1.00 31.99 19 GLY B O 1
ATOM 1960 N N . ILE B 1 20 ? -14.332 -23.680 138.079 1.00 32.17 20 ILE B N 1
ATOM 1961 C CA . ILE B 1 20 ? -13.945 -23.148 136.779 1.00 33.07 20 ILE B CA 1
ATOM 1962 C C . ILE B 1 20 ? -14.955 -22.156 136.218 1.00 32.19 20 ILE B C 1
ATOM 1963 O O . ILE B 1 20 ? -16.139 -22.472 136.084 1.00 33.33 20 ILE B O 1
ATOM 1968 N N . PRO B 1 21 ? -14.504 -20.938 135.889 1.00 33.57 21 PRO B N 1
ATOM 1969 C CA . PRO B 1 21 ? -15.433 -19.951 135.329 1.00 34.83 21 PRO B CA 1
ATOM 1970 C C . PRO B 1 21 ? -16.042 -20.519 134.047 1.00 37.48 21 PRO B C 1
ATOM 1971 O O . PRO B 1 21 ? -15.320 -20.973 133.147 1.00 37.14 21 PRO B O 1
ATOM 1975 N N . GLU B 1 22 ? -17.368 -20.495 133.973 1.00 38.04 22 GLU B N 1
ATOM 1976 C CA . GLU B 1 22 ? -18.091 -21.027 132.829 1.00 37.70 22 GLU B CA 1
ATOM 1977 C C . GLU B 1 22 ? -17.495 -20.633 131.482 1.00 36.57 22 GLU B C 1
ATOM 1978 O O . GLU B 1 22 ? -17.130 -19.481 131.261 1.00 33.17 22 GLU B O 1
ATOM 1984 N N . ARG B 1 23 ? -17.406 -21.623 130.600 1.00 35.73 23 ARG B N 1
ATOM 1985 C CA . ARG B 1 23 ? -16.877 -21.487 129.247 1.00 37.57 23 ARG B CA 1
ATOM 1986 C C . ARG B 1 23 ? -15.357 -21.393 129.133 1.00 35.27 23 ARG B C 1
ATOM 1987 O O . ARG B 1 23 ? -14.828 -21.280 128.032 1.00 35.63 23 ARG B O 1
ATOM 1995 N N . ASN B 1 24 ? -14.656 -21.427 130.266 1.00 33.51 24 ASN B N 1
ATOM 1996 C CA . ASN B 1 24 ? -13.191 -21.395 130.251 1.00 31.28 24 ASN B CA 1
ATOM 1997 C C . ASN B 1 24 ? -12.671 -22.704 129.651 1.00 31.16 24 ASN B C 1
ATOM 1998 O O . ASN B 1 24 ? -13.281 -23.753 129.827 1.00 30.66 24 ASN B O 1
ATOM 2003 N N . VAL B 1 25 ? -11.547 -22.634 128.944 1.00 33.33 25 VAL B N 1
ATOM 2004 C CA . VAL B 1 25 ? -10.893 -23.819 128.390 1.00 31.88 25 VAL B CA 1
ATOM 2005 C C . VAL B 1 25 ? -9.703 -23.959 129.319 1.00 30.08 25 VAL B C 1
ATOM 2006 O O . VAL B 1 25 ? -8.864 -23.069 129.365 1.00 29.63 25 VAL B O 1
ATOM 2010 N N . VAL B 1 26 ? -9.620 -25.056 130.055 1.00 25.63 26 VAL B N 1
ATOM 2011 C CA . VAL B 1 26 ? -8.504 -25.230 130.979 1.00 27.76 26 VAL B CA 1
ATOM 2012 C C . VAL B 1 26 ? -7.482 -26.243 130.496 1.00 24.99 26 VAL B C 1
ATOM 2013 O O . VAL B 1 26 ? -7.816 -27.396 130.253 1.00 27.40 26 VAL B O 1
ATOM 2017 N N . LEU B 1 27 ? -6.234 -25.806 130.372 1.00 25.90 27 LEU B N 1
ATOM 2018 C CA . LEU B 1 27 ? -5.162 -26.707 129.971 1.00 26.93 27 LEU B CA 1
ATOM 2019 C C . LEU B 1 27 ? -4.693 -27.442 131.223 1.00 26.40 27 LEU B C 1
ATOM 2020 O O . LEU B 1 27 ? -4.260 -26.808 132.189 1.00 27.77 27 LEU B O 1
ATOM 2025 N N . LEU B 1 28 ? -4.817 -28.768 131.226 1.00 26.13 28 LEU B N 1
ATOM 2026 C CA . LEU B 1 28 ? -4.356 -29.586 132.338 1.00 26.10 28 LEU B CA 1
ATOM 2027 C C . LEU B 1 28 ? -3.027 -30.146 131.821 1.00 28.39 28 LEU B C 1
ATOM 2028 O O . LEU B 1 28 ? -3.011 -31.044 130.980 1.00 27.59 28 LEU B O 1
ATOM 2033 N N . SER B 1 29 ? -1.920 -29.609 132.324 1.00 30.12 29 SER B N 1
ATOM 2034 C CA . SER B 1 29 ? -0.594 -29.975 131.849 1.00 30.43 29 SER B CA 1
ATOM 2035 C C . SER B 1 29 ? 0.269 -30.765 132.824 1.00 32.70 29 SER B C 1
ATOM 2036 O O . SER B 1 29 ? 0.227 -30.552 134.040 1.00 30.93 29 SER B O 1
ATOM 2039 N N . GLY B 1 30 ? 1.061 -31.684 132.282 1.00 30.42 30 GLY B N 1
ATOM 2040 C CA . GLY B 1 30 ? 1.922 -32.486 133.133 1.00 32.16 30 GLY B CA 1
ATOM 2041 C C . GLY B 1 30 ? 2.570 -33.656 132.418 1.00 32.45 30 GLY B C 1
ATOM 2042 O O . GLY B 1 30 ? 2.114 -34.078 131.350 1.00 31.48 30 GLY B O 1
ATOM 2043 N N . GLY B 1 31 ? 3.638 -34.175 133.017 1.00 32.86 31 GLY B N 1
ATOM 2044 C CA . GLY B 1 31 ? 4.358 -35.295 132.440 1.00 32.08 31 GLY B CA 1
ATOM 2045 C C . GLY B 1 31 ? 3.586 -36.588 132.560 1.00 30.24 31 GLY B C 1
ATOM 2046 O O . GLY B 1 31 ? 2.447 -36.590 133.033 1.00 29.59 31 GLY B O 1
ATOM 2047 N N . PRO B 1 32 ? 4.187 -37.717 132.156 1.00 29.68 32 PRO B N 1
ATOM 2048 C CA . PRO B 1 32 ? 3.506 -39.006 132.232 1.00 29.96 32 PRO B CA 1
ATOM 2049 C C . PRO B 1 32 ? 3.267 -39.492 133.644 1.00 29.41 32 PRO B C 1
ATOM 2050 O O . PRO B 1 32 ? 4.138 -39.360 134.504 1.00 29.91 32 PRO B O 1
ATOM 2054 N N . GLY B 1 33 ? 2.080 -40.053 133.867 1.00 28.14 33 GLY B N 1
ATOM 2055 C CA . GLY B 1 33 ? 1.743 -40.601 135.159 1.00 28.01 33 GLY B CA 1
ATOM 2056 C C . GLY B 1 33 ? 1.475 -39.588 136.252 1.00 28.94 33 GLY B C 1
ATOM 2057 O O . GLY B 1 33 ? 1.620 -39.916 137.428 1.00 26.31 33 GLY B O 1
ATOM 2058 N N . THR B 1 34 ? 1.080 -38.376 135.873 1.00 28.53 34 THR B N 1
ATOM 2059 C CA . THR B 1 34 ? 0.801 -37.336 136.854 1.00 31.17 34 THR B CA 1
ATOM 2060 C C . THR B 1 34 ? -0.668 -37.292 137.260 1.00 32.03 34 THR B C 1
ATOM 2061 O O . THR B 1 34 ? -1.042 -36.515 138.133 1.00 32.99 34 THR B O 1
ATOM 2065 N N . GLY B 1 35 ? -1.493 -38.121 136.619 1.00 30.83 35 GLY B N 1
ATOM 2066 C CA . GLY B 1 35 ? -2.913 -38.171 136.936 1.00 30.87 35 GLY B CA 1
ATOM 2067 C C . GLY B 1 35 ? -3.830 -37.291 136.098 1.00 31.03 35 GLY B C 1
ATOM 2068 O O . GLY B 1 35 ? -4.960 -37.023 136.501 1.00 30.93 35 GLY B O 1
ATOM 2069 N N . LYS B 1 36 ? -3.377 -36.857 134.925 1.00 28.65 36 LYS B N 1
ATOM 2070 C CA . LYS B 1 36 ? -4.195 -35.982 134.081 1.00 28.01 36 LYS B CA 1
ATOM 2071 C C . LYS B 1 36 ? -5.466 -36.617 133.530 1.00 28.57 36 LYS B C 1
ATOM 2072 O O . LYS B 1 36 ? -6.528 -35.986 133.516 1.00 27.16 36 LYS B O 1
ATOM 2078 N N . THR B 1 37 ? -5.366 -37.855 133.063 1.00 27.52 37 THR B N 1
ATOM 2079 C CA . THR B 1 37 ? -6.532 -38.548 132.522 1.00 29.89 37 THR B CA 1
ATOM 2080 C C . THR B 1 37 ? -7.586 -38.823 133.605 1.00 29.44 37 THR B C 1
ATOM 2081 O O . THR B 1 37 ? -8.777 -38.575 133.400 1.00 27.53 37 THR B O 1
ATOM 2085 N N . ILE B 1 38 ? -7.138 -39.330 134.750 1.00 29.41 38 ILE B N 1
ATOM 2086 C CA . ILE B 1 38 ? -8.042 -39.636 135.858 1.00 32.11 38 ILE B CA 1
ATOM 2087 C C . ILE B 1 38 ? -8.772 -38.363 136.301 1.00 32.14 38 ILE B C 1
ATOM 2088 O O . ILE B 1 38 ? -9.974 -38.382 136.553 1.00 32.78 38 ILE B O 1
ATOM 2093 N N . PHE B 1 39 ? -8.032 -37.261 136.370 1.00 33.18 39 PHE B N 1
ATOM 2094 C CA . PHE B 1 39 ? -8.564 -35.949 136.758 1.00 32.81 39 PHE B CA 1
ATOM 2095 C C . PHE B 1 39 ? -9.651 -35.462 135.797 1.00 34.50 39 PHE B C 1
ATOM 2096 O O . PHE B 1 39 ? -10.730 -35.036 136.224 1.00 30.59 39 PHE B O 1
ATOM 2104 N N . SER B 1 40 ? -9.373 -35.525 134.495 1.00 32.92 40 SER B N 1
ATOM 2105 C CA . SER B 1 40 ? -10.329 -35.040 133.508 1.00 32.78 40 SER B CA 1
ATOM 2106 C C . SER B 1 40 ? -11.612 -35.865 133.463 1.00 32.35 40 SER B C 1
ATOM 2107 O O . SER B 1 40 ? -12.686 -35.338 133.182 1.00 32.23 40 SER B O 1
ATOM 2110 N N . GLN B 1 41 ? -11.502 -37.155 133.748 1.00 33.77 41 GLN B N 1
ATOM 2111 C CA . GLN B 1 41 ? -12.663 -38.035 133.731 1.00 34.46 41 GLN B CA 1
ATOM 2112 C C . GLN B 1 41 ? -13.501 -37.814 134.971 1.00 35.27 41 GLN B C 1
ATOM 2113 O O . GLN B 1 41 ? -14.727 -37.888 134.917 1.00 35.94 41 GLN B O 1
ATOM 2119 N N . GLN B 1 42 ? -12.830 -37.540 136.085 1.00 35.60 42 GLN B N 1
ATOM 2120 C CA . GLN B 1 42 ? -13.507 -37.290 137.351 1.00 35.18 42 GLN B CA 1
ATOM 2121 C C . GLN B 1 42 ? -14.347 -36.028 137.179 1.00 36.67 42 GLN B C 1
ATOM 2122 O O . GLN B 1 42 ? -15.449 -35.905 137.731 1.00 37.61 42 GLN B O 1
ATOM 2128 N N . PHE B 1 43 ? -13.800 -35.091 136.404 1.00 34.99 43 PHE B N 1
ATOM 2129 C CA . PHE B 1 43 ? -14.436 -33.818 136.084 1.00 33.33 43 PHE B CA 1
ATOM 2130 C C . PHE B 1 43 ? -15.726 -34.055 135.295 1.00 34.94 43 PHE B C 1
ATOM 2131 O O . PHE B 1 43 ? -16.744 -33.378 135.510 1.00 33.58 43 PHE B O 1
ATOM 2139 N N . LEU B 1 44 ? -15.679 -35.018 134.379 1.00 32.73 44 LEU B N 1
ATOM 2140 C CA . LEU B 1 44 ? -16.844 -35.341 133.564 1.00 34.47 44 LEU B CA 1
ATOM 2141 C C . LEU B 1 44 ? -17.885 -36.129 134.358 1.00 33.29 44 LEU B C 1
ATOM 2142 O O . LEU B 1 44 ? -19.080 -35.876 134.235 1.00 35.12 44 LEU B O 1
ATOM 2147 N N . TRP B 1 45 ? -17.428 -37.082 135.165 1.00 34.23 45 TRP B N 1
ATOM 2148 C CA . TRP B 1 45 ? -18.336 -37.896 135.957 1.00 38.28 45 TRP B CA 1
ATOM 2149 C C . TRP B 1 45 ? -19.129 -37.037 136.918 1.00 39.20 45 TRP B C 1
ATOM 2150 O O . TRP B 1 45 ? -20.350 -37.137 136.987 1.00 40.89 45 TRP B O 1
ATOM 2161 N N . ASN B 1 46 ? -18.431 -36.190 137.665 1.00 39.91 46 ASN B N 1
ATOM 2162 C CA . ASN B 1 46 ? -19.099 -35.314 138.612 1.00 41.22 46 ASN B CA 1
ATOM 2163 C C . ASN B 1 46 ? -20.143 -34.471 137.896 1.00 41.88 46 ASN B C 1
ATOM 2164 O O . ASN B 1 46 ? -21.211 -34.196 138.443 1.00 42.74 46 ASN B O 1
ATOM 2169 N N . GLY B 1 47 ? -19.847 -34.068 136.665 1.00 41.70 47 GLY B N 1
ATOM 2170 C CA . GLY B 1 47 ? -20.806 -33.274 135.921 1.00 43.44 47 GLY B CA 1
ATOM 2171 C C . GLY B 1 47 ? -22.100 -34.053 135.729 1.00 45.58 47 GLY B C 1
ATOM 2172 O O . GLY B 1 47 ? -23.199 -33.541 135.966 1.00 44.78 47 GLY B O 1
ATOM 2173 N N . LEU B 1 48 ? -21.969 -35.304 135.299 1.00 46.20 48 LEU B N 1
ATOM 2174 C CA . LEU B 1 48 ? -23.129 -36.162 135.071 1.00 47.50 48 LEU B CA 1
ATOM 2175 C C . LEU B 1 48 ? -23.984 -36.217 136.338 1.00 47.44 48 LEU B C 1
ATOM 2176 O O . LEU B 1 48 ? -25.195 -36.022 136.288 1.00 46.97 48 LEU B O 1
ATOM 2181 N N . LYS B 1 49 ? -23.344 -36.475 137.472 1.00 48.07 49 LYS B N 1
ATOM 2182 C CA . LYS B 1 49 ? -24.047 -36.535 138.749 1.00 50.59 49 LYS B CA 1
ATOM 2183 C C . LYS B 1 49 ? -24.791 -35.233 139.035 1.00 51.56 49 LYS B C 1
ATOM 2184 O O . LYS B 1 49 ? -25.703 -35.194 139.861 1.00 52.51 49 LYS B O 1
ATOM 2190 N N . MET B 1 50 ? -24.393 -34.167 138.351 1.00 52.19 50 MET B N 1
ATOM 2191 C CA . MET B 1 50 ? -25.020 -32.868 138.529 1.00 51.33 50 MET B CA 1
ATOM 2192 C C . MET B 1 50 ? -25.956 -32.508 137.383 1.00 49.88 50 MET B C 1
ATOM 2193 O O . MET B 1 50 ? -26.512 -31.408 137.350 1.00 48.92 50 MET B O 1
ATOM 2198 N N . GLY B 1 51 ? -26.125 -33.433 136.443 1.00 49.45 51 GLY B N 1
ATOM 2199 C CA . GLY B 1 51 ? -27.010 -33.185 135.315 1.00 46.57 51 GLY B CA 1
ATOM 2200 C C . GLY B 1 51 ? -26.376 -32.396 134.183 1.00 46.35 51 GLY B C 1
ATOM 2201 O O . GLY B 1 51 ? -27.068 -31.889 133.293 1.00 45.69 51 GLY B O 1
ATOM 2202 N N . GLU B 1 52 ? -25.056 -32.275 134.215 1.00 43.70 52 GLU B N 1
ATOM 2203 C CA . GLU B 1 52 ? -24.360 -31.556 133.164 1.00 43.35 52 GLU B CA 1
ATOM 2204 C C . GLU B 1 52 ? -23.796 -32.591 132.191 1.00 41.07 52 GLU B C 1
ATOM 2205 O O . GLU B 1 52 ? -22.903 -33.359 132.541 1.00 39.00 52 GLU B O 1
ATOM 2211 N N . PRO B 1 53 ? -24.349 -32.654 130.968 1.00 41.29 53 PRO B N 1
ATOM 2212 C CA . PRO B 1 53 ? -23.889 -33.606 129.946 1.00 41.87 53 PRO B CA 1
ATOM 2213 C C . PRO B 1 53 ? -22.423 -33.361 129.579 1.00 41.22 53 PRO B C 1
ATOM 2214 O O . PRO B 1 53 ? -21.994 -32.209 129.445 1.00 40.57 53 PRO B O 1
ATOM 2218 N N . GLY B 1 54 ? -21.669 -34.444 129.402 1.00 40.41 54 GLY B N 1
ATOM 2219 C CA . GLY B 1 54 ? -20.262 -34.308 129.070 1.00 39.58 54 GLY B CA 1
ATOM 2220 C C . GLY B 1 54 ? -19.759 -35.138 127.904 1.00 38.30 54 GLY B C 1
ATOM 2221 O O . GLY B 1 54 ? -20.360 -36.143 127.515 1.00 39.03 54 GLY B O 1
ATOM 2222 N N . ILE B 1 55 ? -18.630 -34.715 127.349 1.00 36.86 55 ILE B N 1
ATOM 2223 C CA . ILE B 1 55 ? -18.028 -35.403 126.217 1.00 33.09 55 ILE B CA 1
ATOM 2224 C C . ILE B 1 55 ? -16.540 -35.613 126.447 1.00 35.76 55 ILE B C 1
ATOM 2225 O O . ILE B 1 55 ? -15.818 -34.689 126.840 1.00 35.03 55 ILE B O 1
ATOM 2230 N N . TYR B 1 56 ? -16.094 -36.844 126.224 1.00 32.79 56 TYR B N 1
ATOM 2231 C CA . TYR B 1 56 ? -14.699 -37.183 126.356 1.00 32.86 56 TYR B CA 1
ATOM 2232 C C . TYR B 1 56 ? -14.208 -37.531 124.946 1.00 34.30 56 TYR B C 1
ATOM 2233 O O . TYR B 1 56 ? -14.672 -38.496 124.333 1.00 34.42 56 TYR B O 1
ATOM 2242 N N . VAL B 1 57 ? -13.311 -36.704 124.418 1.00 33.04 57 VAL B N 1
ATOM 2243 C CA . VAL B 1 57 ? -12.738 -36.920 123.094 1.00 34.00 57 VAL B CA 1
ATOM 2244 C C . VAL B 1 57 ? -11.453 -37.710 123.331 1.00 33.13 57 VAL B C 1
ATOM 2245 O O . VAL B 1 57 ? -10.468 -37.183 123.851 1.00 30.54 57 VAL B O 1
ATOM 2249 N N . ALA B 1 58 ? -11.490 -38.988 122.968 1.00 32.71 58 ALA B N 1
ATOM 2250 C CA . ALA B 1 58 ? -10.369 -39.895 123.170 1.00 33.70 58 ALA B CA 1
ATOM 2251 C C . ALA B 1 58 ? -9.381 -39.955 122.009 1.00 35.79 58 ALA B C 1
ATOM 2252 O O . ALA B 1 58 ? -9.733 -40.345 120.892 1.00 34.36 58 ALA B O 1
ATOM 2254 N N . LEU B 1 59 ? -8.137 -39.569 122.267 1.00 35.34 59 LEU B N 1
ATOM 2255 C CA . LEU B 1 59 ? -7.120 -39.629 121.223 1.00 35.36 59 LEU B CA 1
ATOM 2256 C C . LEU B 1 59 ? -5.953 -40.506 121.655 1.00 35.35 59 LEU B C 1
ATOM 2257 O O . LEU B 1 59 ? -5.028 -40.720 120.872 1.00 34.98 59 LEU B O 1
ATOM 2262 N N . GLU B 1 60 ? -6.005 -41.018 122.888 1.00 32.72 60 GLU B N 1
ATOM 2263 C CA . GLU B 1 60 ? -4.928 -41.844 123.436 1.00 35.07 60 GLU B CA 1
ATOM 2264 C C . GLU B 1 60 ? -5.299 -43.307 123.610 1.00 36.62 60 GLU B C 1
ATOM 2265 O O . GLU B 1 60 ? -4.425 -44.164 123.649 1.00 36.33 60 GLU B O 1
ATOM 2271 N N . GLU B 1 61 ? -6.593 -43.583 123.744 1.00 38.65 61 GLU B N 1
ATOM 2272 C CA . GLU B 1 61 ? -7.088 -44.947 123.890 1.00 40.24 61 GLU B CA 1
ATOM 2273 C C . GLU B 1 61 ? -8.417 -45.011 123.164 1.00 40.28 61 GLU B C 1
ATOM 2274 O O . GLU B 1 61 ? -9.021 -43.979 122.874 1.00 38.85 61 GLU B O 1
ATOM 2280 N N . HIS B 1 62 ? -8.878 -46.220 122.866 1.00 41.10 62 HIS B N 1
ATOM 2281 C CA . HIS B 1 62 ? -10.161 -46.383 122.237 1.00 40.80 62 HIS B CA 1
ATOM 2282 C C . HIS B 1 62 ? -11.234 -46.187 123.281 1.00 40.40 62 HIS B C 1
ATOM 2283 O O . HIS B 1 62 ? -11.076 -46.534 124.444 1.00 41.71 62 HIS B O 1
ATOM 2290 N N . PRO B 1 63 ? -12.387 -45.604 122.919 1.00 38.83 63 PRO B N 1
ATOM 2291 C CA . PRO B 1 63 ? -13.489 -45.379 123.857 1.00 40.12 63 PRO B CA 1
ATOM 2292 C C . PRO B 1 63 ? -13.874 -46.619 124.661 1.00 41.45 63 PRO B C 1
ATOM 2293 O O . PRO B 1 63 ? -14.288 -46.515 125.818 1.00 41.71 63 PRO B O 1
ATOM 2297 N N . VAL B 1 64 ? -13.745 -47.791 124.047 1.00 41.81 64 VAL B N 1
ATOM 2298 C CA . VAL B 1 64 ? -14.078 -49.027 124.733 1.00 43.14 64 VAL B CA 1
ATOM 2299 C C . VAL B 1 64 ? -13.213 -49.178 125.977 1.00 44.34 64 VAL B C 1
ATOM 2300 O O . VAL B 1 64 ? -13.717 -49.515 127.042 1.00 46.15 64 VAL B O 1
ATOM 2304 N N . GLN B 1 65 ? -11.915 -48.919 125.849 1.00 45.17 65 GLN B N 1
ATOM 2305 C CA . GLN B 1 65 ? -11.032 -49.027 127.001 1.00 46.84 65 GLN B CA 1
ATOM 2306 C C . GLN B 1 65 ? -11.291 -47.888 127.990 1.00 45.98 65 GLN B C 1
ATOM 2307 O O . GLN B 1 65 ? -11.215 -48.090 129.198 1.00 45.52 65 GLN B O 1
ATOM 2313 N N . VAL B 1 66 ? -11.608 -46.698 127.484 1.00 45.37 66 VAL B N 1
ATOM 2314 C CA . VAL B 1 66 ? -11.877 -45.566 128.370 1.00 45.15 66 VAL B CA 1
ATOM 2315 C C . VAL B 1 66 ? -13.087 -45.855 129.272 1.00 45.70 66 VAL B C 1
ATOM 2316 O O . VAL B 1 66 ? -13.075 -45.514 130.453 1.00 44.87 66 VAL B O 1
ATOM 2320 N N . ARG B 1 67 ? -14.123 -46.487 128.724 1.00 45.72 67 ARG B N 1
ATOM 2321 C CA . ARG B 1 67 ? -15.309 -46.822 129.518 1.00 46.37 67 ARG B CA 1
ATOM 2322 C C . ARG B 1 67 ? -14.918 -47.829 130.591 1.00 47.67 67 ARG B C 1
ATOM 2323 O O . ARG B 1 67 ? -15.340 -47.733 131.742 1.00 47.94 67 ARG B O 1
ATOM 2331 N N . GLN B 1 68 ? -14.106 -48.802 130.192 1.00 49.09 68 GLN B N 1
ATOM 2332 C CA . GLN B 1 68 ? -13.648 -49.841 131.097 1.00 51.63 68 GLN B CA 1
ATOM 2333 C C . GLN B 1 68 ? -12.847 -49.234 132.247 1.00 50.66 68 GLN B C 1
ATOM 2334 O O . GLN B 1 68 ? -13.083 -49.552 133.410 1.00 50.58 68 GLN B O 1
ATOM 2340 N N . ASN B 1 69 ? -11.906 -48.354 131.916 1.00 50.11 69 ASN B N 1
ATOM 2341 C CA . ASN B 1 69 ? -11.070 -47.720 132.931 1.00 48.66 69 ASN B CA 1
ATOM 2342 C C . ASN B 1 69 ? -11.858 -46.821 133.885 1.00 48.52 69 ASN B C 1
ATOM 2343 O O . ASN B 1 69 ? -11.581 -46.794 135.086 1.00 47.41 69 ASN B O 1
ATOM 2348 N N . MET B 1 70 ? -12.832 -46.080 133.364 1.00 47.51 70 MET B N 1
ATOM 2349 C CA . MET B 1 70 ? -13.624 -45.206 134.223 1.00 48.95 70 MET B CA 1
ATOM 2350 C C . MET B 1 70 ? -14.463 -46.023 135.195 1.00 50.59 70 MET B C 1
ATOM 2351 O O . MET B 1 70 ? -14.611 -45.658 136.364 1.00 51.49 70 MET B O 1
ATOM 2356 N N . ALA B 1 71 ? -15.004 -47.134 134.708 1.00 52.02 71 ALA B N 1
ATOM 2357 C CA . ALA B 1 71 ? -15.834 -48.004 135.532 1.00 53.19 71 ALA B CA 1
ATOM 2358 C C . ALA B 1 71 ? -15.086 -48.513 136.764 1.00 53.86 71 ALA B C 1
ATOM 2359 O O . ALA B 1 71 ? -15.689 -48.703 137.819 1.00 54.40 71 ALA B O 1
ATOM 2361 N N . GLN B 1 72 ? -13.778 -48.723 136.632 1.00 54.55 72 GLN B N 1
ATOM 2362 C CA . GLN B 1 72 ? -12.963 -49.219 137.743 1.00 56.39 72 GLN B CA 1
ATOM 2363 C C . GLN B 1 72 ? -12.744 -48.193 138.852 1.00 56.16 72 GLN B C 1
ATOM 2364 O O . GLN B 1 72 ? -12.206 -48.519 139.915 1.00 56.32 72 GLN B O 1
ATOM 2370 N N . PHE B 1 73 ? -13.147 -46.953 138.593 1.00 54.96 73 PHE B N 1
ATOM 2371 C CA . PHE B 1 73 ? -13.018 -45.881 139.570 1.00 53.50 73 PHE B CA 1
ATOM 2372 C C . PHE B 1 73 ? -14.397 -45.627 140.167 1.00 53.39 73 PHE B C 1
ATOM 2373 O O . PHE B 1 73 ? -14.559 -44.801 141.068 1.00 53.66 73 PHE B O 1
ATOM 2381 N N . GLY B 1 74 ? -15.386 -46.353 139.649 1.00 52.76 74 GLY B N 1
ATOM 2382 C CA . GLY B 1 74 ? -16.751 -46.210 140.119 1.00 52.05 74 GLY B CA 1
ATOM 2383 C C . GLY B 1 74 ? -17.558 -45.287 139.226 1.00 51.44 74 GLY B C 1
ATOM 2384 O O . GLY B 1 74 ? -18.638 -44.835 139.605 1.00 51.14 74 GLY B O 1
ATOM 2385 N N . TRP B 1 75 ? -17.040 -45.012 138.031 1.00 50.39 75 TRP B N 1
ATOM 2386 C CA . TRP B 1 75 ? -17.723 -44.119 137.105 1.00 50.26 75 TRP B CA 1
ATOM 2387 C C . TRP B 1 75 ? -18.235 -44.830 135.851 1.00 50.62 75 TRP B C 1
ATOM 2388 O O . TRP B 1 75 ? -17.583 -44.815 134.812 1.00 50.22 75 TRP B O 1
ATOM 2399 N N . ASP B 1 76 ? -19.412 -45.442 135.958 1.00 51.29 76 ASP B N 1
ATOM 2400 C CA . ASP B 1 76 ? -20.026 -46.150 134.838 1.00 50.41 76 ASP B CA 1
ATOM 2401 C C . ASP B 1 76 ? -20.847 -45.166 134.013 1.00 51.01 76 ASP B C 1
ATOM 2402 O O . ASP B 1 76 ? -21.928 -44.746 134.424 1.00 51.02 76 ASP B O 1
ATOM 2407 N N . VAL B 1 77 ? -20.336 -44.804 132.843 1.00 50.02 77 VAL B N 1
ATOM 2408 C CA . VAL B 1 77 ? -21.026 -43.846 131.993 1.00 50.87 77 VAL B CA 1
ATOM 2409 C C . VAL B 1 77 ? -22.141 -44.461 131.151 1.00 51.96 77 VAL B C 1
ATOM 2410 O O . VAL B 1 77 ? -22.973 -43.741 130.601 1.00 51.88 77 VAL B O 1
ATOM 2414 N N . LYS B 1 78 ? -22.160 -45.788 131.057 1.00 53.18 78 LYS B N 1
ATOM 2415 C CA . LYS B 1 78 ? -23.173 -46.479 130.265 1.00 53.81 78 LYS B CA 1
ATOM 2416 C C . LYS B 1 78 ? -24.609 -46.007 130.517 1.00 53.10 78 LYS B C 1
ATOM 2417 O O . LYS B 1 78 ? -25.289 -45.567 129.590 1.00 51.31 78 LYS B O 1
ATOM 2423 N N . PRO B 1 79 ? -25.090 -46.083 131.770 1.00 53.51 79 PRO B N 1
ATOM 2424 C CA . PRO B 1 79 ? -26.465 -45.630 132.019 1.00 54.20 79 PRO B CA 1
ATOM 2425 C C . PRO B 1 79 ? -26.693 -44.228 131.451 1.00 55.03 79 PRO B C 1
ATOM 2426 O O . PRO B 1 79 ? -27.789 -43.895 130.992 1.00 56.07 79 PRO B O 1
ATOM 2430 N N . TYR B 1 80 ? -25.639 -43.417 131.475 1.00 55.02 80 TYR B N 1
ATOM 2431 C CA . TYR B 1 80 ? -25.700 -42.047 130.975 1.00 53.87 80 TYR B CA 1
ATOM 2432 C C . TYR B 1 80 ? -25.662 -41.935 129.452 1.00 54.07 80 TYR B C 1
ATOM 2433 O O . TYR B 1 80 ? -26.331 -41.079 128.878 1.00 52.83 80 TYR B O 1
ATOM 2442 N N . GLU B 1 81 ? -24.875 -42.788 128.799 1.00 55.63 81 GLU B N 1
ATOM 2443 C CA . GLU B 1 81 ? -24.792 -42.766 127.341 1.00 57.15 81 GLU B CA 1
ATOM 2444 C C . GLU B 1 81 ? -26.137 -43.165 126.741 1.00 58.48 81 GLU B C 1
ATOM 2445 O O . GLU B 1 81 ? -26.527 -42.674 125.682 1.00 58.79 81 GLU B O 1
ATOM 2451 N N . GLU B 1 82 ? -26.846 -44.058 127.428 1.00 59.93 82 GLU B N 1
ATOM 2452 C CA . GLU B 1 82 ? -28.154 -44.522 126.967 1.00 60.98 82 GLU B CA 1
ATOM 2453 C C . GLU B 1 82 ? -29.219 -43.448 127.163 1.00 60.25 82 GLU B C 1
ATOM 2454 O O . GLU B 1 82 ? -30.276 -43.491 126.524 1.00 61.29 82 GLU B O 1
ATOM 2460 N N . LYS B 1 83 ? -28.944 -42.498 128.061 1.00 58.09 83 LYS B N 1
ATOM 2461 C CA . LYS B 1 83 ? -29.873 -41.400 128.330 1.00 56.60 83 LYS B CA 1
ATOM 2462 C C . LYS B 1 83 ? -29.538 -40.181 127.484 1.00 54.44 83 LYS B C 1
ATOM 2463 O O . LYS B 1 83 ? -30.209 -39.156 127.571 1.00 54.89 83 LYS B O 1
ATOM 2469 N N . GLY B 1 84 ? -28.505 -40.298 126.658 1.00 51.32 84 GLY B N 1
ATOM 2470 C CA . GLY B 1 84 ? -28.113 -39.178 125.826 1.00 48.59 84 GLY B CA 1
ATOM 2471 C C . GLY B 1 84 ? -27.506 -38.052 126.648 1.00 46.47 84 GLY B C 1
ATOM 2472 O O . GLY B 1 84 ? -27.633 -36.886 126.290 1.00 45.34 84 GLY B O 1
ATOM 2473 N N . MET B 1 85 ? -26.838 -38.397 127.746 1.00 45.76 85 MET B N 1
ATOM 2474 C CA . MET B 1 85 ? -26.221 -37.390 128.608 1.00 47.09 85 MET B CA 1
ATOM 2475 C C . MET B 1 85 ? -24.698 -37.394 128.571 1.00 45.45 85 MET B C 1
ATOM 2476 O O . MET B 1 85 ? -24.060 -36.503 129.129 1.00 46.44 85 MET B O 1
ATOM 2481 N N . PHE B 1 86 ? -24.121 -38.400 127.920 1.00 44.73 86 PHE B N 1
ATOM 2482 C CA . PHE B 1 86 ? -22.673 -38.522 127.817 1.00 43.72 86 PHE B CA 1
ATOM 2483 C C . PHE B 1 86 ? -22.306 -39.031 126.427 1.00 43.85 86 PHE B C 1
ATOM 2484 O O . PHE B 1 86 ? -23.109 -39.683 125.765 1.00 42.64 86 PHE B O 1
ATOM 2492 N N . ALA B 1 87 ? -21.092 -38.729 125.982 1.00 42.93 87 ALA B N 1
ATOM 2493 C CA . ALA B 1 87 ? -20.647 -39.185 124.677 1.00 42.82 87 ALA B CA 1
ATOM 2494 C C . ALA B 1 87 ? -19.127 -39.303 124.604 1.00 43.50 87 ALA B C 1
ATOM 2495 O O . ALA B 1 87 ? -18.394 -38.516 125.217 1.00 40.54 87 ALA B O 1
ATOM 2497 N N . MET B 1 88 ? -18.671 -40.307 123.860 1.00 42.79 88 MET B N 1
ATOM 2498 C CA . MET B 1 88 ? -17.250 -40.563 123.648 1.00 41.25 88 MET B CA 1
ATOM 2499 C C . MET B 1 88 ? -16.966 -40.328 122.175 1.00 42.78 88 MET B C 1
ATOM 2500 O O . MET B 1 88 ? -17.683 -40.846 121.315 1.00 41.30 88 MET B O 1
ATOM 2505 N N . VAL B 1 89 ? -15.947 -39.531 121.874 1.00 40.20 89 VAL B N 1
ATOM 2506 C CA . VAL B 1 89 ? -15.602 -39.299 120.484 1.00 38.43 89 VAL B CA 1
ATOM 2507 C C . VAL B 1 89 ? -14.359 -40.115 120.186 1.00 38.30 89 VAL B C 1
ATOM 2508 O O . VAL B 1 89 ? -13.339 -39.978 120.865 1.00 36.20 89 VAL B O 1
ATOM 2512 N N . ASP B 1 90 ? -14.453 -40.987 119.188 1.00 37.99 90 ASP B N 1
ATOM 2513 C CA . ASP B 1 90 ? -13.305 -41.798 118.812 1.00 38.95 90 ASP B CA 1
ATOM 2514 C C . ASP B 1 90 ? -12.411 -41.039 117.845 1.00 38.01 90 ASP B C 1
ATOM 2515 O O . ASP B 1 90 ? -12.652 -41.026 116.641 1.00 36.23 90 ASP B O 1
ATOM 2520 N N . ALA B 1 91 ? -11.394 -40.373 118.383 1.00 35.38 91 ALA B N 1
ATOM 2521 C CA . ALA B 1 91 ? -10.451 -39.645 117.548 1.00 35.25 91 ALA B CA 1
ATOM 2522 C C . ALA B 1 91 ? -9.123 -40.338 117.782 1.00 35.19 91 ALA B C 1
ATOM 2523 O O . ALA B 1 91 ? -8.056 -39.740 117.648 1.00 36.80 91 ALA B O 1
ATOM 2525 N N . PHE B 1 92 ? -9.226 -41.614 118.132 1.00 34.80 92 PHE B N 1
ATOM 2526 C CA . PHE B 1 92 ? -8.096 -42.485 118.433 1.00 38.92 92 PHE B CA 1
ATOM 2527 C C . PHE B 1 92 ? -7.768 -43.445 117.282 1.00 41.96 92 PHE B C 1
ATOM 2528 O O . PHE B 1 92 ? -6.639 -43.474 116.784 1.00 41.77 92 PHE B O 1
ATOM 2536 N N . THR B 1 93 ? -8.757 -44.237 116.875 1.00 43.74 93 THR B N 1
ATOM 2537 C CA . THR B 1 93 ? -8.570 -45.210 115.799 1.00 46.16 93 THR B CA 1
ATOM 2538 C C . THR B 1 93 ? -7.775 -44.651 114.620 1.00 47.43 93 THR B C 1
ATOM 2539 O O . THR B 1 93 ? -6.801 -45.263 114.183 1.00 47.33 93 THR B O 1
ATOM 2543 N N . ALA B 1 94 ? -8.193 -43.491 114.117 1.00 47.58 94 ALA B N 1
ATOM 2544 C CA . ALA B 1 94 ? -7.543 -42.858 112.971 1.00 50.23 94 ALA B CA 1
ATOM 2545 C C . ALA B 1 94 ? -6.055 -42.622 113.179 1.00 51.45 94 ALA B C 1
ATOM 2546 O O . ALA B 1 94 ? -5.280 -42.610 112.220 1.00 49.89 94 ALA B O 1
ATOM 2548 N N . GLY B 1 95 ? -5.660 -42.430 114.433 1.00 52.12 95 GLY B N 1
ATOM 2549 C CA . GLY B 1 95 ? -4.264 -42.192 114.732 1.00 54.24 95 GLY B CA 1
ATOM 2550 C C . GLY B 1 95 ? -3.375 -43.375 114.404 1.00 55.83 95 GLY B C 1
ATOM 2551 O O . GLY B 1 95 ? -2.201 -43.199 114.078 1.00 56.51 95 GLY B O 1
ATOM 2552 N N . ILE B 1 96 ? -3.925 -44.582 114.484 1.00 57.16 96 ILE B N 1
ATOM 2553 C CA . ILE B 1 96 ? -3.145 -45.781 114.198 1.00 59.39 96 ILE B CA 1
ATOM 2554 C C . ILE B 1 96 ? -3.872 -46.751 113.271 1.00 60.60 96 ILE B C 1
ATOM 2555 O O . ILE B 1 96 ? -3.883 -47.961 113.506 1.00 61.09 96 ILE B O 1
ATOM 2560 N N . GLY B 1 97 ? -4.469 -46.212 112.211 1.00 62.04 97 GLY B N 1
ATOM 2561 C CA . GLY B 1 97 ? -5.189 -47.038 111.260 1.00 62.92 97 GLY B CA 1
ATOM 2562 C C . GLY B 1 97 ? -6.273 -47.869 111.916 1.00 63.56 97 GLY B C 1
ATOM 2563 O O . GLY B 1 97 ? -7.444 -47.779 111.546 1.00 65.17 97 GLY B O 1
ATOM 2564 N N . GLU B 1 103 ? -18.873 -47.083 116.689 1.00 59.26 103 GLU B N 1
ATOM 2565 C CA . GLU B 1 103 ? -18.705 -45.956 117.588 1.00 58.52 103 GLU B CA 1
ATOM 2566 C C . GLU B 1 103 ? -19.534 -44.826 116.985 1.00 55.64 103 GLU B C 1
ATOM 2567 O O . GLU B 1 103 ? -19.265 -44.383 115.870 1.00 55.35 103 GLU B O 1
ATOM 2573 N N . LYS B 1 104 ? -20.553 -44.380 117.712 1.00 53.14 104 LYS B N 1
ATOM 2574 C CA . LYS B 1 104 ? -21.430 -43.318 117.226 1.00 49.70 104 LYS B CA 1
ATOM 2575 C C . LYS B 1 104 ? -20.674 -42.075 116.779 1.00 47.03 104 LYS B C 1
ATOM 2576 O O . LYS B 1 104 ? -21.038 -41.434 115.795 1.00 47.42 104 LYS B O 1
ATOM 2582 N N . TYR B 1 105 ? -19.616 -41.737 117.503 1.00 43.78 105 TYR B N 1
ATOM 2583 C CA . TYR B 1 105 ? -18.819 -40.566 117.174 1.00 42.96 105 TYR B CA 1
ATOM 2584 C C . TYR B 1 105 ? -17.407 -40.981 116.797 1.00 42.23 105 TYR B C 1
ATOM 2585 O O . TYR B 1 105 ? -16.658 -41.498 117.624 1.00 43.09 105 TYR B O 1
ATOM 2594 N N . ILE B 1 106 ? -17.051 -40.758 115.538 1.00 43.11 106 ILE B N 1
ATOM 2595 C CA . ILE B 1 106 ? -15.733 -41.135 115.048 1.00 44.06 106 ILE B CA 1
ATOM 2596 C C . ILE B 1 106 ? -15.126 -40.058 114.170 1.00 44.12 106 ILE B C 1
ATOM 2597 O O . ILE B 1 106 ? -15.818 -39.425 113.379 1.00 42.81 106 ILE B O 1
ATOM 2602 N N . VAL B 1 107 ? -13.827 -39.847 114.323 1.00 44.67 107 VAL B N 1
ATOM 2603 C CA . VAL B 1 107 ? -13.126 -38.886 113.491 1.00 45.88 107 VAL B CA 1
ATOM 2604 C C . VAL B 1 107 ? -12.168 -39.718 112.648 1.00 47.58 107 VAL B C 1
ATOM 2605 O O . VAL B 1 107 ? -11.186 -40.262 113.157 1.00 47.62 107 VAL B O 1
ATOM 2609 N N . HIS B 1 108 ? -12.470 -39.812 111.358 1.00 49.49 108 HIS B N 1
ATOM 2610 C CA . HIS B 1 108 ? -11.682 -40.602 110.418 1.00 51.91 108 HIS B CA 1
ATOM 2611 C C . HIS B 1 108 ? -10.370 -39.983 109.960 1.00 52.93 108 HIS B C 1
ATOM 2612 O O . HIS B 1 108 ? -9.426 -40.701 109.628 1.00 53.56 108 HIS B O 1
ATOM 2619 N N . ASP B 1 109 ? -10.296 -38.660 109.945 1.00 53.94 109 ASP B N 1
ATOM 2620 C CA . ASP B 1 109 ? -9.072 -38.033 109.430 1.00 55.82 109 ASP B CA 1
ATOM 2621 C C . ASP B 1 109 ? -8.630 -36.820 110.258 1.00 56.92 109 ASP B C 1
ATOM 2622 O O . ASP B 1 109 ? -9.358 -35.858 110.452 1.00 57.20 109 ASP B O 1
ATOM 2627 N N . LEU B 1 110 ? -7.392 -36.917 110.767 1.00 58.57 110 LEU B N 1
ATOM 2628 C CA . LEU B 1 110 ? -6.902 -35.801 111.560 1.00 60.27 110 LEU B CA 1
ATOM 2629 C C . LEU B 1 110 ? -5.835 -35.018 110.801 1.00 60.39 110 LEU B C 1
ATOM 2630 O O . LEU B 1 110 ? -5.067 -34.253 111.368 1.00 60.84 110 LEU B O 1
ATOM 2635 N N . THR B 1 111 ? -5.838 -35.240 109.480 1.00 60.86 111 THR B N 1
ATOM 2636 C CA . THR B 1 111 ? -5.008 -34.404 108.639 1.00 61.27 111 THR B CA 1
ATOM 2637 C C . THR B 1 111 ? -5.302 -32.926 108.883 1.00 61.05 111 THR B C 1
ATOM 2638 O O . THR B 1 111 ? -4.410 -32.102 109.043 1.00 59.48 111 THR B O 1
ATOM 2642 N N . ASP B 1 112 ? -6.589 -32.596 108.909 1.00 61.87 112 ASP B N 1
ATOM 2643 C CA . ASP B 1 112 ? -7.042 -31.231 109.156 1.00 62.85 112 ASP B CA 1
ATOM 2644 C C . ASP B 1 112 ? -7.969 -31.282 110.367 1.00 61.97 112 ASP B C 1
ATOM 2645 O O . ASP B 1 112 ? -8.514 -32.332 110.692 1.00 62.21 112 ASP B O 1
ATOM 2650 N N . ILE B 1 113 ? -8.151 -30.146 111.028 1.00 60.85 113 ILE B N 1
ATOM 2651 C CA . ILE B 1 113 ? -9.002 -30.078 112.208 1.00 58.95 113 ILE B CA 1
ATOM 2652 C C . ILE B 1 113 ? -10.489 -29.963 111.838 1.00 58.23 113 ILE B C 1
ATOM 2653 O O . ILE B 1 113 ? -11.359 -29.965 112.712 1.00 57.45 113 ILE B O 1
ATOM 2658 N N . ARG B 1 114 ? -10.777 -29.883 110.541 1.00 56.82 114 ARG B N 1
ATOM 2659 C CA . ARG B 1 114 ? -12.153 -29.746 110.066 1.00 54.69 114 ARG B CA 1
ATOM 2660 C C . ARG B 1 114 ? -13.131 -30.851 110.495 1.00 50.90 114 ARG B C 1
ATOM 2661 O O . ARG B 1 114 ? -14.183 -30.567 111.066 1.00 48.98 114 ARG B O 1
ATOM 2669 N N . GLU B 1 115 ? -12.805 -32.107 110.215 1.00 48.01 115 GLU B N 1
ATOM 2670 C CA . GLU B 1 115 ? -13.708 -33.193 110.589 1.00 46.52 115 GLU B CA 1
ATOM 2671 C C . GLU B 1 115 ? -13.830 -33.333 112.103 1.00 45.12 115 GLU B C 1
ATOM 2672 O O . GLU B 1 115 ? -14.868 -33.753 112.622 1.00 44.29 115 GLU B O 1
ATOM 2678 N N . PHE B 1 116 ? -12.756 -32.990 112.804 1.00 44.17 116 PHE B N 1
ATOM 2679 C CA . PHE B 1 116 ? -12.736 -33.068 114.258 1.00 43.27 116 PHE B CA 1
ATOM 2680 C C . PHE B 1 116 ? -13.810 -32.123 114.785 1.00 42.49 116 PHE B C 1
ATOM 2681 O O . PHE B 1 116 ? -14.633 -32.502 115.614 1.00 42.81 116 PHE B O 1
ATOM 2689 N N . ILE B 1 117 ? -13.811 -30.898 114.275 1.00 41.12 117 ILE B N 1
ATOM 2690 C CA . ILE B 1 117 ? -14.782 -29.905 114.695 1.00 41.99 117 ILE B CA 1
ATOM 2691 C C . ILE B 1 117 ? -16.217 -30.311 114.352 1.00 42.13 117 ILE B C 1
ATOM 2692 O O . ILE B 1 117 ? -17.088 -30.308 115.225 1.00 42.65 117 ILE B O 1
ATOM 2697 N N . GLU B 1 118 ? -16.463 -30.682 113.098 1.00 42.20 118 GLU B N 1
ATOM 2698 C CA . GLU B 1 118 ? -17.805 -31.091 112.687 1.00 42.37 118 GLU B CA 1
ATOM 2699 C C . GLU B 1 118 ? -18.365 -32.148 113.623 1.00 40.51 118 GLU B C 1
ATOM 2700 O O . GLU B 1 118 ? -19.506 -32.044 114.074 1.00 41.59 118 GLU B O 1
ATOM 2706 N N . VAL B 1 119 ? -17.552 -33.156 113.925 1.00 39.87 119 VAL B N 1
ATOM 2707 C CA . VAL B 1 119 ? -17.968 -34.246 114.801 1.00 38.18 119 VAL B CA 1
ATOM 2708 C C . VAL B 1 119 ? -18.169 -33.799 116.249 1.00 39.46 119 VAL B C 1
ATOM 2709 O O . VAL B 1 119 ? -19.095 -34.254 116.918 1.00 38.46 119 VAL B O 1
ATOM 2713 N N . LEU B 1 120 ? -17.299 -32.922 116.741 1.00 39.43 120 LEU B N 1
ATOM 2714 C CA . LEU B 1 120 ? -17.444 -32.445 118.108 1.00 39.47 120 LEU B CA 1
ATOM 2715 C C . LEU B 1 120 ? -18.749 -31.650 118.200 1.00 40.86 120 LEU B C 1
ATOM 2716 O O . LEU B 1 120 ? -19.502 -31.799 119.157 1.00 41.64 120 LEU B O 1
ATOM 2721 N N . ARG B 1 121 ? -19.016 -30.816 117.197 1.00 44.00 121 ARG B N 1
ATOM 2722 C CA . ARG B 1 121 ? -20.239 -30.010 117.168 1.00 45.75 121 ARG B CA 1
ATOM 2723 C C . ARG B 1 121 ? -21.459 -30.908 117.203 1.00 46.85 121 ARG B C 1
ATOM 2724 O O . ARG B 1 121 ? -22.453 -30.604 117.864 1.00 46.95 121 ARG B O 1
ATOM 2732 N N . GLN B 1 122 ? -21.376 -32.012 116.472 1.00 47.31 122 GLN B N 1
ATOM 2733 C CA . GLN B 1 122 ? -22.458 -32.981 116.402 1.00 47.42 122 GLN B CA 1
ATOM 2734 C C . GLN B 1 122 ? -22.737 -33.566 117.777 1.00 45.99 122 GLN B C 1
ATOM 2735 O O . GLN B 1 122 ? -23.891 -33.639 118.210 1.00 45.01 122 GLN B O 1
ATOM 2741 N N . ALA B 1 123 ? -21.678 -33.993 118.455 1.00 43.67 123 ALA B N 1
ATOM 2742 C CA . ALA B 1 123 ? -21.815 -34.588 119.775 1.00 41.98 123 ALA B CA 1
ATOM 2743 C C . ALA B 1 123 ? -22.371 -33.581 120.776 1.00 40.37 123 ALA B C 1
ATOM 2744 O O . ALA B 1 123 ? -23.171 -33.933 121.637 1.00 40.04 123 ALA B O 1
ATOM 2746 N N . ILE B 1 124 ? -21.944 -32.330 120.656 1.00 39.61 124 ILE B N 1
ATOM 2747 C CA . ILE B 1 124 ? -22.398 -31.282 121.562 1.00 41.28 124 ILE B CA 1
ATOM 2748 C C . ILE B 1 124 ? -23.911 -31.046 121.510 1.00 43.75 124 ILE B C 1
ATOM 2749 O O . ILE B 1 124 ? -24.576 -31.069 122.547 1.00 44.33 124 ILE B O 1
ATOM 2754 N N . ARG B 1 125 ? -24.466 -30.825 120.321 1.00 46.44 125 ARG B N 1
ATOM 2755 C CA . ARG B 1 125 ? -25.906 -30.593 120.235 1.00 49.90 125 ARG B CA 1
ATOM 2756 C C . ARG B 1 125 ? -26.717 -31.843 120.535 1.00 50.59 125 ARG B C 1
ATOM 2757 O O . ARG B 1 125 ? -27.799 -31.766 121.115 1.00 52.42 125 ARG B O 1
ATOM 2765 N N . ASP B 1 126 ? -26.184 -32.998 120.159 1.00 50.57 126 ASP B N 1
ATOM 2766 C CA . ASP B 1 126 ? -26.865 -34.263 120.395 1.00 49.14 126 ASP B CA 1
ATOM 2767 C C . ASP B 1 126 ? -27.204 -34.522 121.859 1.00 49.11 126 ASP B C 1
ATOM 2768 O O . ASP B 1 126 ? -28.302 -34.985 122.176 1.00 49.26 126 ASP B O 1
ATOM 2773 N N . ILE B 1 127 ? -26.264 -34.230 122.754 1.00 47.18 127 ILE B N 1
ATOM 2774 C CA . ILE B 1 127 ? -26.494 -34.465 124.172 1.00 44.80 127 ILE B CA 1
ATOM 2775 C C . ILE B 1 127 ? -26.610 -33.199 125.013 1.00 42.84 127 ILE B C 1
ATOM 2776 O O . ILE B 1 127 ? -26.688 -33.286 126.234 1.00 44.80 127 ILE B O 1
ATOM 2781 N N . ASN B 1 128 ? -26.635 -32.033 124.374 1.00 43.37 128 ASN B N 1
ATOM 2782 C CA . ASN B 1 128 ? -26.720 -30.760 125.098 1.00 42.60 128 ASN B CA 1
ATOM 2783 C C . ASN B 1 128 ? -25.534 -30.686 126.066 1.00 43.32 128 ASN B C 1
ATOM 2784 O O . ASN B 1 128 ? -25.704 -30.444 127.264 1.00 42.15 128 ASN B O 1
ATOM 2789 N N . ALA B 1 129 ? -24.332 -30.891 125.532 1.00 41.89 129 ALA B N 1
ATOM 2790 C CA . ALA B 1 129 ? -23.112 -30.893 126.338 1.00 40.78 129 ALA B CA 1
ATOM 2791 C C . ALA B 1 129 ? -22.802 -29.598 127.078 1.00 39.30 129 ALA B C 1
ATOM 2792 O O . ALA B 1 129 ? -23.083 -28.501 126.596 1.00 38.57 129 ALA B O 1
ATOM 2794 N N . LYS B 1 130 ? -22.214 -29.748 128.260 1.00 39.11 130 LYS B N 1
ATOM 2795 C CA . LYS B 1 130 ? -21.817 -28.611 129.089 1.00 38.10 130 LYS B CA 1
ATOM 2796 C C . LYS B 1 130 ? -20.330 -28.728 129.409 1.00 36.83 130 LYS B C 1
ATOM 2797 O O . LYS B 1 130 ? -19.641 -27.719 129.563 1.00 37.41 130 LYS B O 1
ATOM 2803 N N . ARG B 1 131 ? -19.852 -29.970 129.510 1.00 36.07 131 ARG B N 1
ATOM 2804 C CA . ARG B 1 131 ? -18.455 -30.270 129.825 1.00 35.18 131 ARG B CA 1
ATOM 2805 C C . ARG B 1 131 ? -17.795 -31.116 128.732 1.00 34.88 131 ARG B C 1
ATOM 2806 O O . ARG B 1 131 ? -18.360 -32.097 128.266 1.00 35.33 131 ARG B O 1
ATOM 2814 N N . VAL B 1 132 ? -16.590 -30.728 128.334 1.00 34.73 132 VAL B N 1
ATOM 2815 C CA . VAL B 1 132 ? -15.856 -31.453 127.302 1.00 32.47 132 VAL B CA 1
ATOM 2816 C C . VAL B 1 132 ? -14.421 -31.643 127.750 1.00 31.37 132 VAL B C 1
ATOM 2817 O O . VAL B 1 132 ? -13.848 -30.770 128.405 1.00 31.02 132 VAL B O 1
ATOM 2821 N N . VAL B 1 133 ? -13.856 -32.796 127.392 1.00 32.66 133 VAL B N 1
ATOM 2822 C CA . VAL B 1 133 ? -12.474 -33.165 127.712 1.00 30.89 133 VAL B CA 1
ATOM 2823 C C . VAL B 1 133 ? -11.815 -33.717 126.448 1.00 33.37 133 VAL B C 1
ATOM 2824 O O . VAL B 1 133 ? -12.377 -34.593 125.785 1.00 33.58 133 VAL B O 1
ATOM 2828 N N . VAL B 1 134 ? -10.660 -33.183 126.115 1.00 32.99 134 VAL B N 1
ATOM 2829 C CA . VAL B 1 134 ? -9.902 -33.645 124.962 1.00 33.80 134 VAL B CA 1
ATOM 2830 C C . VAL B 1 134 ? -8.598 -34.261 125.438 1.00 33.41 134 VAL B C 1
ATOM 2831 O O . VAL B 1 134 ? -7.710 -33.593 125.958 1.00 33.84 134 VAL B O 1
ATOM 2835 N N . ASP B 1 135 ? -8.532 -35.598 125.313 1.00 35.07 135 ASP B N 1
ATOM 2836 C CA . ASP B 1 135 ? -7.370 -36.325 125.818 1.00 36.30 135 ASP B CA 1
ATOM 2837 C C . ASP B 1 135 ? -6.709 -37.174 124.725 1.00 35.28 135 ASP B C 1
ATOM 2838 O O . ASP B 1 135 ? -7.133 -38.278 124.414 1.00 37.01 135 ASP B O 1
ATOM 2843 N N . SER B 1 136 ? -5.647 -36.612 124.111 1.00 36.81 136 SER B N 1
ATOM 2844 C CA . SER B 1 136 ? -5.172 -35.299 124.528 1.00 35.49 136 SER B CA 1
ATOM 2845 C C . SER B 1 136 ? -5.040 -34.340 123.342 1.00 34.56 136 SER B C 1
ATOM 2846 O O . SER B 1 136 ? -4.978 -34.729 122.184 1.00 35.59 136 SER B O 1
ATOM 2849 N N . VAL B 1 137 ? -5.030 -33.038 123.678 1.00 31.24 137 VAL B N 1
ATOM 2850 C CA . VAL B 1 137 ? -4.927 -32.011 122.649 1.00 32.62 137 VAL B CA 1
ATOM 2851 C C . VAL B 1 137 ? -3.576 -32.061 121.925 1.00 32.31 137 VAL B C 1
ATOM 2852 O O . VAL B 1 137 ? -3.451 -31.721 120.754 1.00 33.96 137 VAL B O 1
ATOM 2856 N N . THR B 1 138 ? -2.537 -32.482 122.674 1.00 31.27 138 THR B N 1
ATOM 2857 C CA . THR B 1 138 ? -1.182 -32.517 122.122 1.00 30.03 138 THR B CA 1
ATOM 2858 C C . THR B 1 138 ? -1.076 -33.383 120.862 1.00 32.05 138 THR B C 1
ATOM 2859 O O . THR B 1 138 ? -0.373 -33.067 119.910 1.00 30.72 138 THR B O 1
ATOM 2863 N N . THR B 1 139 ? -1.768 -34.537 120.899 1.00 32.92 139 THR B N 1
ATOM 2864 C CA . THR B 1 139 ? -1.692 -35.474 119.777 1.00 36.11 139 THR B CA 1
ATOM 2865 C C . THR B 1 139 ? -2.172 -34.840 118.462 1.00 37.17 139 THR B C 1
ATOM 2866 O O . THR B 1 139 ? -1.826 -35.257 117.366 1.00 35.49 139 THR B O 1
ATOM 2870 N N . LEU B 1 140 ? -2.977 -33.787 118.563 1.00 36.12 140 LEU B N 1
ATOM 2871 C CA . LEU B 1 140 ? -3.503 -33.108 117.384 1.00 36.59 140 LEU B CA 1
ATOM 2872 C C . LEU B 1 140 ? -2.477 -32.283 116.614 1.00 37.89 140 LEU B C 1
ATOM 2873 O O . LEU B 1 140 ? -2.714 -31.945 115.459 1.00 37.58 140 LEU B O 1
ATOM 2878 N N . TYR B 1 141 ? -1.346 -31.962 117.236 1.00 38.16 141 TYR B N 1
ATOM 2879 C CA . TYR B 1 141 ? -0.321 -31.153 116.574 1.00 38.14 141 TYR B CA 1
ATOM 2880 C C . TYR B 1 141 ? 1.111 -31.449 117.022 1.00 38.97 141 TYR B C 1
ATOM 2881 O O . TYR B 1 141 ? 2.022 -30.692 116.700 1.00 38.02 141 TYR B O 1
ATOM 2890 N N . ILE B 1 142 ? 1.325 -32.537 117.751 1.00 41.73 142 ILE B N 1
ATOM 2891 C CA . ILE B 1 142 ? 2.658 -32.825 118.240 1.00 44.72 142 ILE B CA 1
ATOM 2892 C C . ILE B 1 142 ? 3.702 -32.958 117.144 1.00 46.85 142 ILE B C 1
ATOM 2893 O O . ILE B 1 142 ? 4.912 -32.764 117.350 1.00 45.41 142 ILE B O 1
ATOM 2898 N N . ASN B 1 143 ? 3.226 -33.294 115.898 1.00 48.77 143 ASN B N 1
ATOM 2899 C CA . ASN B 1 143 ? 4.108 -33.349 114.739 1.00 51.43 143 ASN B CA 1
ATOM 2900 C C . ASN B 1 143 ? 3.769 -32.220 113.778 1.00 52.56 143 ASN B C 1
ATOM 2901 O O . ASN B 1 143 ? 4.062 -32.247 112.586 1.00 53.77 143 ASN B O 1
ATOM 2906 N N . LYS B 1 144 ? 3.087 -31.219 114.360 1.00 52.16 144 LYS B N 1
ATOM 2907 C CA . LYS B 1 144 ? 2.637 -30.061 113.600 1.00 50.96 144 LYS B CA 1
ATOM 2908 C C . LYS B 1 144 ? 2.664 -28.836 114.521 1.00 49.40 144 LYS B C 1
ATOM 2909 O O . LYS B 1 144 ? 1.650 -28.184 114.742 1.00 50.91 144 LYS B O 1
ATOM 2915 N N . PRO B 1 145 ? 3.844 -28.519 115.109 1.00 48.39 145 PRO B N 1
ATOM 2916 C CA . PRO B 1 145 ? 3.869 -27.596 116.229 1.00 46.30 145 PRO B CA 1
ATOM 2917 C C . PRO B 1 145 ? 3.237 -26.279 115.785 1.00 44.66 145 PRO B C 1
ATOM 2918 O O . PRO B 1 145 ? 2.559 -25.596 116.536 1.00 44.27 145 PRO B O 1
ATOM 2922 N N . ALA B 1 146 ? 3.499 -25.913 114.514 1.00 42.79 146 ALA B N 1
ATOM 2923 C CA . ALA B 1 146 ? 3.040 -24.617 114.022 1.00 42.85 146 ALA B CA 1
ATOM 2924 C C . ALA B 1 146 ? 1.510 -24.534 113.909 1.00 42.07 146 ALA B C 1
ATOM 2925 O O . ALA B 1 146 ? 0.926 -23.471 113.767 1.00 42.85 146 ALA B O 1
ATOM 2927 N N . MET B 1 147 ? 0.858 -25.716 113.929 1.00 42.51 147 MET B N 1
ATOM 2928 C CA . MET B 1 147 ? -0.602 -25.730 113.830 1.00 42.73 147 MET B CA 1
ATOM 2929 C C . MET B 1 147 ? -1.276 -25.689 115.202 1.00 40.69 147 MET B C 1
ATOM 2930 O O . MET B 1 147 ? -2.490 -25.595 115.329 1.00 39.46 147 MET B O 1
ATOM 2935 N N . ALA B 1 148 ? -0.475 -25.753 116.258 1.00 37.99 148 ALA B N 1
ATOM 2936 C CA . ALA B 1 148 ? -1.005 -25.741 117.614 1.00 37.16 148 ALA B CA 1
ATOM 2937 C C . ALA B 1 148 ? -1.854 -24.507 117.917 1.00 35.49 148 ALA B C 1
ATOM 2938 O O . ALA B 1 148 ? -3.019 -24.624 118.297 1.00 34.80 148 ALA B O 1
ATOM 2940 N N . ARG B 1 149 ? -1.273 -23.326 117.736 1.00 37.28 149 ARG B N 1
ATOM 2941 C CA . ARG B 1 149 ? -1.975 -22.079 118.015 1.00 38.44 149 ARG B CA 1
ATOM 2942 C C . ARG B 1 149 ? -3.384 -22.000 117.427 1.00 38.52 149 ARG B C 1
ATOM 2943 O O . ARG B 1 149 ? -4.354 -21.798 118.160 1.00 34.63 149 ARG B O 1
ATOM 2951 N N . SER B 1 150 ? -3.497 -22.159 116.110 1.00 38.19 150 SER B N 1
ATOM 2952 C CA . SER B 1 150 ? -4.795 -22.076 115.455 1.00 38.95 150 SER B CA 1
ATOM 2953 C C . SER B 1 150 ? -5.712 -23.210 115.880 1.00 39.86 150 SER B C 1
ATOM 2954 O O . SER B 1 150 ? -6.923 -23.026 115.986 1.00 39.37 150 SER B O 1
ATOM 2957 N N . ILE B 1 151 ? -5.146 -24.387 116.131 1.00 39.25 151 ILE B N 1
ATOM 2958 C CA . ILE B 1 151 ? -5.965 -25.521 116.540 1.00 37.55 151 ILE B CA 1
ATOM 2959 C C . ILE B 1 151 ? -6.603 -25.248 117.905 1.00 37.78 151 ILE B C 1
ATOM 2960 O O . ILE B 1 151 ? -7.792 -25.483 118.100 1.00 37.61 151 ILE B O 1
ATOM 2965 N N . ILE B 1 152 ? -5.802 -24.752 118.839 1.00 37.23 152 ILE B N 1
ATOM 2966 C CA . ILE B 1 152 ? -6.282 -24.424 120.178 1.00 35.68 152 ILE B CA 1
ATOM 2967 C C . ILE B 1 152 ? -7.306 -23.289 120.119 1.00 33.80 152 ILE B C 1
ATOM 2968 O O . ILE B 1 152 ? -8.339 -23.327 120.782 1.00 34.03 152 ILE B O 1
ATOM 2973 N N . LEU B 1 153 ? -7.021 -22.273 119.317 1.00 34.41 153 LEU B N 1
ATOM 2974 C CA . LEU B 1 153 ? -7.924 -21.137 119.228 1.00 34.78 153 LEU B CA 1
ATOM 2975 C C . LEU B 1 153 ? -9.235 -21.460 118.534 1.00 36.01 153 LEU B C 1
ATOM 2976 O O . LEU B 1 153 ? -10.272 -20.894 118.878 1.00 35.10 153 LEU B O 1
ATOM 2981 N N . GLN B 1 154 ? -9.200 -22.371 117.568 1.00 34.78 154 GLN B N 1
ATOM 2982 C CA . GLN B 1 154 ? -10.420 -22.747 116.867 1.00 36.05 154 GLN B CA 1
ATOM 2983 C C . GLN B 1 154 ? -11.304 -23.619 117.765 1.00 34.66 154 GLN B C 1
ATOM 2984 O O . GLN B 1 154 ? -12.504 -23.413 117.838 1.00 35.48 154 GLN B O 1
ATOM 2990 N N . LEU B 1 155 ? -10.714 -24.586 118.460 1.00 34.96 155 LEU B N 1
ATOM 2991 C CA . LEU B 1 155 ? -11.501 -25.457 119.326 1.00 35.67 155 LEU B CA 1
ATOM 2992 C C . LEU B 1 155 ? -12.120 -24.660 120.465 1.00 34.79 155 LEU B C 1
ATOM 2993 O O . LEU B 1 155 ? -13.281 -24.863 120.821 1.00 36.15 155 LEU B O 1
ATOM 2998 N N . LYS B 1 156 ? -11.326 -23.760 121.035 1.00 36.87 156 LYS B N 1
ATOM 2999 C CA . LYS B 1 156 ? -11.763 -22.914 122.141 1.00 36.17 156 LYS B CA 1
ATOM 3000 C C . LYS B 1 156 ? -12.993 -22.118 121.735 1.00 37.10 156 LYS B C 1
ATOM 3001 O O . LYS B 1 156 ? -13.957 -22.024 122.489 1.00 37.23 156 LYS B O 1
ATOM 3007 N N . ARG B 1 157 ? -12.953 -21.557 120.532 1.00 39.83 157 ARG B N 1
ATOM 3008 C CA . ARG B 1 157 ? -14.056 -20.759 120.012 1.00 41.65 157 ARG B CA 1
ATOM 3009 C C . ARG B 1 157 ? -15.319 -21.599 119.842 1.00 41.85 157 ARG B C 1
ATOM 3010 O O . ARG B 1 157 ? -16.418 -21.170 120.208 1.00 40.71 157 ARG B O 1
ATOM 3018 N N . VAL B 1 158 ? -15.157 -22.795 119.287 1.00 39.58 158 VAL B N 1
ATOM 3019 C CA . VAL B 1 158 ? -16.286 -23.692 119.092 1.00 40.18 158 VAL B CA 1
ATOM 3020 C C . VAL B 1 158 ? -16.910 -24.047 120.441 1.00 40.19 158 VAL B C 1
ATOM 3021 O O . VAL B 1 158 ? -18.130 -23.953 120.621 1.00 39.74 158 VAL B O 1
ATOM 3025 N N . LEU B 1 159 ? -16.066 -24.446 121.391 1.00 38.21 159 LEU B N 1
ATOM 3026 C CA . LEU B 1 159 ? -16.533 -24.841 122.720 1.00 37.05 159 LEU B CA 1
ATOM 3027 C C . LEU B 1 159 ? -17.185 -23.724 123.545 1.00 37.43 159 LEU B C 1
ATOM 3028 O O . LEU B 1 159 ? -18.260 -23.915 124.107 1.00 36.39 159 LEU B O 1
ATOM 3033 N N . ALA B 1 160 ? -16.548 -22.562 123.627 1.00 39.56 160 ALA B N 1
ATOM 3034 C CA . ALA B 1 160 ? -17.132 -21.465 124.391 1.00 41.96 160 ALA B CA 1
ATOM 3035 C C . ALA B 1 160 ? -18.393 -20.985 123.667 1.00 43.64 160 ALA B C 1
ATOM 3036 O O . ALA B 1 160 ? -19.389 -20.616 124.296 1.00 43.72 160 ALA B O 1
ATOM 3038 N N . GLY B 1 161 ? -18.340 -21.003 122.338 1.00 44.12 161 GLY B N 1
ATOM 3039 C CA . GLY B 1 161 ? -19.472 -20.573 121.538 1.00 44.68 161 GLY B CA 1
ATOM 3040 C C . GLY B 1 161 ? -20.705 -21.440 121.719 1.00 45.88 161 GLY B C 1
ATOM 3041 O O . GLY B 1 161 ? -21.826 -20.993 121.466 1.00 45.77 161 GLY B O 1
ATOM 3042 N N . THR B 1 162 ? -20.511 -22.684 122.149 1.00 44.77 162 THR B N 1
ATOM 3043 C CA . THR B 1 162 ? -21.637 -23.583 122.355 1.00 43.87 162 THR B CA 1
ATOM 3044 C C . THR B 1 162 ? -21.960 -23.726 123.838 1.00 42.21 162 THR B C 1
ATOM 3045 O O . THR B 1 162 ? -22.712 -24.616 124.231 1.00 42.80 162 THR B O 1
ATOM 3049 N N . GLY B 1 163 ? -21.385 -22.844 124.652 1.00 40.81 163 GLY B N 1
ATOM 3050 C CA . GLY B 1 163 ? -21.624 -22.868 126.086 1.00 39.33 163 GLY B CA 1
ATOM 3051 C C . GLY B 1 163 ? -20.896 -23.946 126.876 1.00 39.86 163 GLY B C 1
ATOM 3052 O O . GLY B 1 163 ? -21.268 -24.242 128.010 1.00 39.81 163 GLY B O 1
ATOM 3053 N N . CYS B 1 164 ? -19.851 -24.534 126.306 1.00 38.27 164 CYS B N 1
ATOM 3054 C CA . CYS B 1 164 ? -19.131 -25.581 127.015 1.00 36.76 164 CYS B CA 1
ATOM 3055 C C . CYS B 1 164 ? -17.969 -25.064 127.864 1.00 35.96 164 CYS B C 1
ATOM 3056 O O . CYS B 1 164 ? -17.397 -24.011 127.590 1.00 34.26 164 CYS B O 1
ATOM 3059 N N . THR B 1 165 ? -17.652 -25.822 128.909 1.00 34.71 165 THR B N 1
ATOM 3060 C CA . THR B 1 165 ? -16.542 -25.528 129.810 1.00 35.10 165 THR B CA 1
ATOM 3061 C C . THR B 1 165 ? -15.657 -26.757 129.621 1.00 33.86 165 THR B C 1
ATOM 3062 O O . THR B 1 165 ? -16.090 -27.881 129.868 1.00 35.15 165 THR B O 1
ATOM 3066 N N . SER B 1 166 ? -14.422 -26.551 129.181 1.00 34.21 166 SER B N 1
ATOM 3067 C CA . SER B 1 166 ? -13.561 -27.689 128.881 1.00 33.44 166 SER B CA 1
ATOM 3068 C C . SER B 1 166 ? -12.177 -27.787 129.492 1.00 31.49 166 SER B C 1
ATOM 3069 O O . SER B 1 166 ? -11.613 -26.818 130.005 1.00 32.59 166 SER B O 1
ATOM 3072 N N . ILE B 1 167 ? -11.646 -29.001 129.417 1.00 27.87 167 ILE B N 1
ATOM 3073 C CA . ILE B 1 167 ? -10.303 -29.313 129.865 1.00 27.89 167 ILE B CA 1
ATOM 3074 C C . ILE B 1 167 ? -9.542 -29.893 128.662 1.00 27.89 167 ILE B C 1
ATOM 3075 O O . ILE B 1 167 ? -10.035 -30.798 127.980 1.00 27.22 167 ILE B O 1
ATOM 3080 N N . PHE B 1 168 ? -8.371 -29.328 128.388 1.00 28.12 168 PHE B N 1
ATOM 3081 C CA . PHE B 1 168 ? -7.499 -29.803 127.316 1.00 28.38 168 PHE B CA 1
ATOM 3082 C C . PHE B 1 168 ? -6.306 -30.450 128.009 1.00 29.41 168 PHE B C 1
ATOM 3083 O O . PHE B 1 168 ? -5.510 -29.758 128.659 1.00 28.56 168 PHE B O 1
ATOM 3091 N N . VAL B 1 169 ? -6.192 -31.768 127.902 1.00 27.99 169 VAL B N 1
ATOM 3092 C CA . VAL B 1 169 ? -5.073 -32.454 128.517 1.00 30.29 169 VAL B CA 1
ATOM 3093 C C . VAL B 1 169 ? -3.857 -32.194 127.635 1.00 31.45 169 VAL B C 1
ATOM 3094 O O . VAL B 1 169 ? -3.904 -32.393 126.412 1.00 30.70 169 VAL B O 1
ATOM 3098 N N . SER B 1 170 ? -2.782 -31.712 128.252 1.00 29.15 170 SER B N 1
ATOM 3099 C CA . SER B 1 170 ? -1.555 -31.411 127.523 1.00 31.30 170 SER B CA 1
ATOM 3100 C C . SER B 1 170 ? -0.413 -32.312 127.989 1.00 32.21 170 SER B C 1
ATOM 3101 O O . SER B 1 170 ? -0.016 -32.254 129.158 1.00 28.18 170 SER B O 1
ATOM 3104 N N . GLN B 1 171 ? 0.118 -33.135 127.081 1.00 29.83 171 GLN B N 1
ATOM 3105 C CA . GLN B 1 171 ? 1.214 -34.042 127.429 1.00 31.53 171 GLN B CA 1
ATOM 3106 C C . GLN B 1 171 ? 2.569 -33.368 127.269 1.00 33.34 171 GLN B C 1
ATOM 3107 O O . GLN B 1 171 ? 2.880 -32.803 126.216 1.00 33.10 171 GLN B O 1
ATOM 3113 N N . VAL B 1 172 ? 3.374 -33.417 128.323 1.00 34.93 172 VAL B N 1
ATOM 3114 C CA . VAL B 1 172 ? 4.709 -32.835 128.284 1.00 39.42 172 VAL B CA 1
ATOM 3115 C C . VAL B 1 172 ? 5.672 -33.951 128.680 1.00 41.41 172 VAL B C 1
ATOM 3116 O O . VAL B 1 172 ? 5.317 -34.830 129.462 1.00 38.50 172 VAL B O 1
ATOM 3120 N N . SER B 1 173 ? 6.874 -33.938 128.117 1.00 47.23 173 SER B N 1
ATOM 3121 C CA . SER B 1 173 ? 7.825 -34.962 128.471 1.00 52.98 173 SER B CA 1
ATOM 3122 C C . SER B 1 173 ? 8.439 -34.665 129.830 1.00 56.86 173 SER B C 1
ATOM 3123 O O . SER B 1 173 ? 8.587 -33.522 130.243 1.00 57.32 173 SER B O 1
ATOM 3126 N N . VAL B 1 174 ? 8.745 -35.754 130.549 1.00 60.79 174 VAL B N 1
ATOM 3127 C CA . VAL B 1 174 ? 9.274 -35.614 131.902 1.00 64.35 174 VAL B CA 1
ATOM 3128 C C . VAL B 1 174 ? 10.458 -34.642 131.952 1.00 66.25 174 VAL B C 1
ATOM 3129 O O . VAL B 1 174 ? 11.258 -34.549 131.030 1.00 65.85 174 VAL B O 1
ATOM 3133 N N . GLY B 1 175 ? 10.546 -33.884 133.058 1.00 67.58 175 GLY B N 1
ATOM 3134 C CA . GLY B 1 175 ? 11.677 -32.975 133.212 1.00 70.15 175 GLY B CA 1
ATOM 3135 C C . GLY B 1 175 ? 11.325 -31.549 132.782 1.00 71.85 175 GLY B C 1
ATOM 3136 O O . GLY B 1 175 ? 11.556 -30.570 133.477 1.00 72.49 175 GLY B O 1
ATOM 3137 N N . GLU B 1 176 ? 10.765 -31.423 131.580 1.00 72.90 176 GLU B N 1
ATOM 3138 C CA . GLU B 1 176 ? 10.403 -30.101 131.087 1.00 74.53 176 GLU B CA 1
ATOM 3139 C C . GLU B 1 176 ? 9.261 -29.495 131.906 1.00 74.22 176 GLU B C 1
ATOM 3140 O O . GLU B 1 176 ? 8.225 -30.104 132.134 1.00 74.97 176 GLU B O 1
ATOM 3146 N N . ARG B 1 177 ? 9.500 -28.263 132.392 1.00 74.43 177 ARG B N 1
ATOM 3147 C CA . ARG B 1 177 ? 8.470 -27.587 133.169 1.00 73.83 177 ARG B CA 1
ATOM 3148 C C . ARG B 1 177 ? 7.515 -26.802 132.267 1.00 72.29 177 ARG B C 1
ATOM 3149 O O . ARG B 1 177 ? 6.737 -25.966 132.706 1.00 73.21 177 ARG B O 1
ATOM 3157 N N . GLY B 1 178 ? 7.628 -27.070 130.953 1.00 68.83 178 GLY B N 1
ATOM 3158 C CA . GLY B 1 178 ? 6.775 -26.371 129.999 1.00 63.78 178 GLY B CA 1
ATOM 3159 C C . GLY B 1 178 ? 5.294 -26.654 130.258 1.00 59.94 178 GLY B C 1
ATOM 3160 O O . GLY B 1 178 ? 4.926 -27.590 130.955 1.00 58.10 178 GLY B O 1
ATOM 3161 N N . PHE B 1 179 ? 4.303 -26.048 129.613 1.00 56.64 179 PHE B N 1
ATOM 3162 C CA . PHE B 1 179 ? 2.926 -26.515 129.736 1.00 53.82 179 PHE B CA 1
ATOM 3163 C C . PHE B 1 179 ? 2.442 -27.150 128.443 1.00 53.58 179 PHE B C 1
ATOM 3164 O O . PHE B 1 179 ? 1.449 -27.884 128.436 1.00 50.86 179 PHE B O 1
ATOM 3172 N N . GLY B 1 180 ? 3.151 -26.868 127.353 1.00 54.78 180 GLY B N 1
ATOM 3173 C CA . GLY B 1 180 ? 2.773 -27.409 126.060 1.00 55.81 180 GLY B CA 1
ATOM 3174 C C . GLY B 1 180 ? 3.433 -26.704 124.888 1.00 57.31 180 GLY B C 1
ATOM 3175 O O . GLY B 1 180 ? 3.388 -27.197 123.757 1.00 58.22 180 GLY B O 1
ATOM 3176 N N . GLY B 1 181 ? 4.038 -25.547 125.143 1.00 56.92 181 GLY B N 1
ATOM 3177 C CA . GLY B 1 181 ? 4.706 -24.834 124.069 1.00 58.21 181 GLY B CA 1
ATOM 3178 C C . GLY B 1 181 ? 4.157 -23.470 123.689 1.00 58.18 181 GLY B C 1
ATOM 3179 O O . GLY B 1 181 ? 3.216 -22.965 124.304 1.00 58.98 181 GLY B O 1
ATOM 3180 N N . PRO B 1 182 ? 4.742 -22.846 122.656 1.00 58.34 182 PRO B N 1
ATOM 3181 C CA . PRO B 1 182 ? 4.373 -21.530 122.130 1.00 57.68 182 PRO B CA 1
ATOM 3182 C C . PRO B 1 182 ? 2.918 -21.379 121.704 1.00 56.25 182 PRO B C 1
ATOM 3183 O O . PRO B 1 182 ? 2.389 -22.179 120.925 1.00 56.27 182 PRO B O 1
ATOM 3187 N N . GLY B 1 183 ? 2.284 -20.334 122.219 1.00 54.98 183 GLY B N 1
ATOM 3188 C CA . GLY B 1 183 ? 0.905 -20.063 121.871 1.00 54.39 183 GLY B CA 1
ATOM 3189 C C . GLY B 1 183 ? -0.142 -20.896 122.579 1.00 52.41 183 GLY B C 1
ATOM 3190 O O . GLY B 1 183 ? -1.172 -20.358 122.969 1.00 53.10 183 GLY B O 1
ATOM 3191 N N . VAL B 1 184 ? 0.100 -22.198 122.737 1.00 51.58 184 VAL B N 1
ATOM 3192 C CA . VAL B 1 184 ? -0.870 -23.063 123.401 1.00 48.67 184 VAL B CA 1
ATOM 3193 C C . VAL B 1 184 ? -1.118 -22.598 124.832 1.00 45.81 184 VAL B C 1
ATOM 3194 O O . VAL B 1 184 ? -2.263 -22.348 125.213 1.00 44.84 184 VAL B O 1
ATOM 3198 N N . GLU B 1 185 ? -0.050 -22.472 125.617 1.00 42.69 185 GLU B N 1
ATOM 3199 C CA . GLU B 1 185 ? -0.177 -22.014 126.997 1.00 40.44 185 GLU B CA 1
ATOM 3200 C C . GLU B 1 185 ? -0.695 -20.578 127.049 1.00 38.35 185 GLU B C 1
ATOM 3201 O O . GLU B 1 185 ? -1.186 -20.128 128.078 1.00 37.57 185 GLU B O 1
ATOM 3207 N N . HIS B 1 186 ? -0.588 -19.862 125.930 1.00 36.33 186 HIS B N 1
ATOM 3208 C CA . HIS B 1 186 ? -1.074 -18.489 125.860 1.00 36.87 186 HIS B CA 1
ATOM 3209 C C . HIS B 1 186 ? -2.538 -18.459 125.412 1.00 36.04 186 HIS B C 1
ATOM 3210 O O . HIS B 1 186 ? -3.306 -17.595 125.829 1.00 37.86 186 HIS B O 1
ATOM 3217 N N . GLY B 1 187 ? -2.923 -19.425 124.586 1.00 36.51 187 GLY B N 1
ATOM 3218 C CA . GLY B 1 187 ? -4.281 -19.477 124.071 1.00 36.00 187 GLY B CA 1
ATOM 3219 C C . GLY B 1 187 ? -5.397 -19.956 124.988 1.00 36.16 187 GLY B C 1
ATOM 3220 O O . GLY B 1 187 ? -6.550 -19.567 124.804 1.00 37.85 187 GLY B O 1
ATOM 3221 N N . VAL B 1 188 ? -5.074 -20.790 125.969 1.00 34.16 188 VAL B N 1
ATOM 3222 C CA . VAL B 1 188 ? -6.085 -21.307 126.883 1.00 31.50 188 VAL B CA 1
ATOM 3223 C C . VAL B 1 188 ? -6.457 -20.269 127.946 1.00 31.60 188 VAL B C 1
ATOM 3224 O O . VAL B 1 188 ? -5.728 -19.312 128.158 1.00 31.30 188 VAL B O 1
ATOM 3228 N N . ASP B 1 189 ? -7.598 -20.452 128.601 1.00 31.54 189 ASP B N 1
ATOM 3229 C CA . ASP B 1 189 ? -8.040 -19.498 129.621 1.00 31.79 189 ASP B CA 1
ATOM 3230 C C . ASP B 1 189 ? -7.425 -19.809 130.967 1.00 29.56 189 ASP B C 1
ATOM 3231 O O . ASP B 1 189 ? -7.223 -18.919 131.796 1.00 29.83 189 ASP B O 1
ATOM 3236 N N . GLY B 1 190 ? -7.144 -21.085 131.186 1.00 30.62 190 GLY B N 1
ATOM 3237 C CA . GLY B 1 190 ? -6.556 -21.499 132.442 1.00 26.57 190 GLY B CA 1
ATOM 3238 C C . GLY B 1 190 ? -5.514 -22.576 132.260 1.00 27.50 190 GLY B C 1
ATOM 3239 O O . GLY B 1 190 ? -5.472 -23.277 131.235 1.00 26.00 190 GLY B O 1
ATOM 3240 N N . ILE B 1 191 ? -4.657 -22.697 133.263 1.00 25.65 191 ILE B N 1
ATOM 3241 C CA . ILE B 1 191 ? -3.612 -23.688 133.242 1.00 24.78 191 ILE B CA 1
ATOM 3242 C C . ILE B 1 191 ? -3.483 -24.317 134.612 1.00 25.44 191 ILE B C 1
ATOM 3243 O O . ILE B 1 191 ? -3.187 -23.631 135.596 1.00 26.60 191 ILE B O 1
ATOM 3248 N N . ILE B 1 192 ? -3.714 -25.620 134.680 1.00 23.38 192 ILE B N 1
ATOM 3249 C CA . ILE B 1 192 ? -3.541 -26.326 135.940 1.00 24.79 192 ILE B CA 1
ATOM 3250 C C . ILE B 1 192 ? -2.469 -27.357 135.656 1.00 26.66 192 ILE B C 1
ATOM 3251 O O . ILE B 1 192 ? -2.597 -28.177 134.731 1.00 26.85 192 ILE B O 1
ATOM 3256 N N . ARG B 1 193 ? -1.384 -27.275 136.416 1.00 22.49 193 ARG B N 1
ATOM 3257 C CA . ARG B 1 193 ? -0.268 -28.190 136.262 1.00 26.98 193 ARG B CA 1
ATOM 3258 C C . ARG B 1 193 ? -0.305 -29.257 137.336 1.00 28.21 193 ARG B C 1
ATOM 3259 O O . ARG B 1 193 ? -0.513 -28.954 138.520 1.00 25.49 193 ARG B O 1
ATOM 3267 N N . LEU B 1 194 ? -0.130 -30.506 136.917 1.00 25.73 194 LEU B N 1
ATOM 3268 C CA . LEU B 1 194 ? -0.081 -31.629 137.843 1.00 27.85 194 LEU B CA 1
ATOM 3269 C C . LEU B 1 194 ? 1.366 -32.053 137.743 1.00 30.37 194 LEU B C 1
ATOM 3270 O O . LEU B 1 194 ? 1.863 -32.306 136.637 1.00 30.31 194 LEU B O 1
ATOM 3275 N N . ASP B 1 195 ? 2.032 -32.121 138.890 1.00 27.11 195 ASP B N 1
ATOM 3276 C CA . ASP B 1 195 ? 3.442 -32.480 138.966 1.00 30.38 195 ASP B CA 1
ATOM 3277 C C . ASP B 1 195 ? 3.740 -33.748 139.775 1.00 29.96 195 ASP B C 1
ATOM 3278 O O . ASP B 1 195 ? 2.975 -34.159 140.652 1.00 29.04 195 ASP B O 1
ATOM 3283 N N . LEU B 1 196 ? 4.855 -34.377 139.436 1.00 28.45 196 LEU B N 1
ATOM 3284 C CA . LEU B 1 196 ? 5.310 -35.582 140.108 1.00 29.07 196 LEU B CA 1
ATOM 3285 C C . LEU B 1 196 ? 6.803 -35.329 140.194 1.00 31.04 196 LEU B C 1
ATOM 3286 O O . LEU B 1 196 ? 7.529 -35.474 139.211 1.00 30.91 196 LEU B O 1
ATOM 3291 N N . ASP B 1 197 ? 7.249 -34.909 141.370 1.00 31.16 197 ASP B N 1
ATOM 3292 C CA . ASP B 1 197 ? 8.650 -34.564 141.587 1.00 31.85 197 ASP B CA 1
ATOM 3293 C C . ASP B 1 197 ? 9.346 -35.452 142.594 1.00 32.50 197 ASP B C 1
ATOM 3294 O O . ASP B 1 197 ? 8.780 -35.762 143.642 1.00 30.63 197 ASP B O 1
ATOM 3299 N N . GLU B 1 198 ? 10.575 -35.850 142.271 1.00 33.32 198 GLU B N 1
ATOM 3300 C CA . GLU B 1 198 ? 11.353 -36.691 143.164 1.00 37.36 198 GLU B CA 1
ATOM 3301 C C . GLU B 1 198 ? 12.076 -35.793 144.148 1.00 39.00 198 GLU B C 1
ATOM 3302 O O . GLU B 1 198 ? 12.930 -34.994 143.767 1.00 39.92 198 GLU B O 1
ATOM 3308 N N . ILE B 1 199 ? 11.715 -35.932 145.416 1.00 40.24 199 ILE B N 1
ATOM 3309 C CA . ILE B 1 199 ? 12.299 -35.141 146.483 1.00 42.62 199 ILE B CA 1
ATOM 3310 C C . ILE B 1 199 ? 12.815 -36.105 147.536 1.00 43.86 199 ILE B C 1
ATOM 3311 O O . ILE B 1 199 ? 12.039 -36.822 148.153 1.00 43.51 199 ILE B O 1
ATOM 3316 N N . ASP B 1 200 ? 14.129 -36.122 147.730 1.00 46.27 200 ASP B N 1
ATOM 3317 C CA . ASP B 1 200 ? 14.751 -37.014 148.706 1.00 47.22 200 ASP B CA 1
ATOM 3318 C C . ASP B 1 200 ? 14.339 -38.477 148.507 1.00 44.92 200 ASP B C 1
ATOM 3319 O O . ASP B 1 200 ? 13.797 -39.118 149.411 1.00 44.63 200 ASP B O 1
ATOM 3324 N N . GLY B 1 201 ? 14.606 -38.992 147.309 1.00 42.92 201 GLY B N 1
ATOM 3325 C CA . GLY B 1 201 ? 14.286 -40.374 146.990 1.00 39.70 201 GLY B CA 1
ATOM 3326 C C . GLY B 1 201 ? 12.814 -40.745 146.992 1.00 37.22 201 GLY B C 1
ATOM 3327 O O . GLY B 1 201 ? 12.479 -41.930 146.994 1.00 36.28 201 GLY B O 1
ATOM 3328 N N . GLU B 1 202 ? 11.938 -39.745 146.970 1.00 36.08 202 GLU B N 1
ATOM 3329 C CA . GLU B 1 202 ? 10.494 -39.984 146.983 1.00 34.93 202 GLU B CA 1
ATOM 3330 C C . GLU B 1 202 ? 9.729 -39.107 145.988 1.00 33.18 202 GLU B C 1
ATOM 3331 O O . GLU B 1 202 ? 9.934 -37.888 145.932 1.00 32.02 202 GLU B O 1
ATOM 3337 N N . LEU B 1 203 ? 8.845 -39.725 145.207 1.00 29.86 203 LEU B N 1
ATOM 3338 C CA . LEU B 1 203 ? 8.022 -38.986 144.252 1.00 30.59 203 LEU B CA 1
ATOM 3339 C C . LEU B 1 203 ? 6.814 -38.415 144.994 1.00 31.29 203 LEU B C 1
ATOM 3340 O O . LEU B 1 203 ? 6.109 -39.131 145.693 1.00 32.52 203 LEU B O 1
ATOM 3345 N N . LYS B 1 204 ? 6.584 -37.122 144.837 1.00 31.73 204 LYS B N 1
ATOM 3346 C CA . LYS B 1 204 ? 5.463 -36.460 145.485 1.00 33.85 204 LYS B CA 1
ATOM 3347 C C . LYS B 1 204 ? 4.603 -35.786 144.429 1.00 30.95 204 LYS B C 1
ATOM 3348 O O . LYS B 1 204 ? 5.130 -35.116 143.543 1.00 30.70 204 LYS B O 1
ATOM 3354 N N . ARG B 1 205 ? 3.288 -35.958 144.533 1.00 28.91 205 ARG B N 1
ATOM 3355 C CA . ARG B 1 205 ? 2.365 -35.349 143.595 1.00 27.84 205 ARG B CA 1
ATOM 3356 C C . ARG B 1 205 ? 1.927 -33.994 144.137 1.00 29.55 205 ARG B C 1
ATOM 3357 O O . ARG B 1 205 ? 1.776 -33.813 145.348 1.00 31.18 205 ARG B O 1
ATOM 3365 N N . SER B 1 206 ? 1.736 -33.040 143.239 1.00 27.25 206 SER B N 1
ATOM 3366 C CA . SER B 1 206 ? 1.277 -31.717 143.622 1.00 27.21 206 SER B CA 1
ATOM 3367 C C . SER B 1 206 ? 0.615 -31.066 142.418 1.00 29.13 206 SER B C 1
ATOM 3368 O O . SER B 1 206 ? 0.926 -31.400 141.259 1.00 24.47 206 SER B O 1
ATOM 3371 N N . LEU B 1 207 ? -0.320 -30.171 142.721 1.00 27.28 207 LEU B N 1
ATOM 3372 C CA . LEU B 1 207 ? -1.107 -29.435 141.753 1.00 28.28 207 LEU B CA 1
ATOM 3373 C C . LEU B 1 207 ? -0.910 -27.941 141.971 1.00 30.72 207 LEU B C 1
ATOM 3374 O O . LEU B 1 207 ? -0.744 -27.475 143.105 1.00 29.43 207 LEU B O 1
ATOM 3379 N N . ILE B 1 208 ? -0.909 -27.179 140.887 1.00 30.47 208 ILE B N 1
ATOM 3380 C CA . ILE B 1 208 ? -0.763 -25.742 141.029 1.00 29.82 208 ILE B CA 1
ATOM 3381 C C . ILE B 1 208 ? -1.545 -25.058 139.912 1.00 30.89 208 ILE B C 1
ATOM 3382 O O . ILE B 1 208 ? -1.515 -25.497 138.746 1.00 27.50 208 ILE B O 1
ATOM 3387 N N . VAL B 1 209 ? -2.310 -24.031 140.284 1.00 26.92 209 VAL B N 1
ATOM 3388 C CA . VAL B 1 209 ? -3.110 -23.286 139.324 1.00 26.61 209 VAL B CA 1
ATOM 3389 C C . VAL B 1 209 ? -2.241 -22.134 138.857 1.00 30.06 209 VAL B C 1
ATOM 3390 O O . VAL B 1 209 ? -2.075 -21.127 139.557 1.00 29.03 209 VAL B O 1
ATOM 3394 N N . TRP B 1 210 ? -1.663 -22.294 137.672 1.00 27.58 210 TRP B N 1
ATOM 3395 C CA . TRP B 1 210 ? -0.781 -21.275 137.131 1.00 28.36 210 TRP B CA 1
ATOM 3396 C C . TRP B 1 210 ? -1.560 -20.120 136.530 1.00 27.30 210 TRP B C 1
ATOM 3397 O O . TRP B 1 210 ? -1.114 -18.978 136.547 1.00 28.09 210 TRP B O 1
ATOM 3408 N N . LYS B 1 211 ? -2.739 -20.422 136.010 1.00 29.74 211 LYS B N 1
ATOM 3409 C CA . LYS B 1 211 ? -3.544 -19.411 135.353 1.00 29.74 211 LYS B CA 1
ATOM 3410 C C . LYS B 1 211 ? -5.012 -19.794 135.324 1.00 32.25 211 LYS B C 1
ATOM 3411 O O . LYS B 1 211 ? -5.368 -20.969 135.166 1.00 29.26 211 LYS B O 1
ATOM 3417 N N . MET B 1 212 ? -5.866 -18.794 135.489 1.00 32.21 212 MET B N 1
ATOM 3418 C CA . MET B 1 212 ? -7.296 -19.017 135.423 1.00 34.64 212 MET B CA 1
ATOM 3419 C C . MET B 1 212 ? -7.997 -17.698 135.228 1.00 34.05 212 MET B C 1
ATOM 3420 O O . MET B 1 212 ? -8.278 -16.993 136.189 1.00 34.80 212 MET B O 1
ATOM 3425 N N . ARG B 1 213 ? -8.271 -17.364 133.973 1.00 36.54 213 ARG B N 1
ATOM 3426 C CA . ARG B 1 213 ? -8.954 -16.118 133.649 1.00 38.91 213 ARG B CA 1
ATOM 3427 C C . ARG B 1 213 ? -10.322 -16.074 134.313 1.00 38.69 213 ARG B C 1
ATOM 3428 O O . ARG B 1 213 ? -10.998 -17.099 134.414 1.00 38.40 213 ARG B O 1
ATOM 3436 N N . GLY B 1 214 ? -10.705 -14.889 134.787 1.00 37.79 214 GLY B N 1
ATOM 3437 C CA . GLY B 1 214 ? -12.001 -14.715 135.412 1.00 37.82 214 GLY B CA 1
ATOM 3438 C C . GLY B 1 214 ? -12.153 -15.017 136.892 1.00 38.04 214 GLY B C 1
ATOM 3439 O O . GLY B 1 214 ? -13.283 -15.065 137.385 1.00 38.61 214 GLY B O 1
ATOM 3440 N N . THR B 1 215 ? -11.049 -15.210 137.610 1.00 37.50 215 THR B N 1
ATOM 3441 C CA . THR B 1 215 ? -11.140 -15.509 139.034 1.00 33.92 215 THR B CA 1
ATOM 3442 C C . THR B 1 215 ? -9.794 -15.552 139.735 1.00 35.03 215 THR B C 1
ATOM 3443 O O . THR B 1 215 ? -8.758 -15.771 139.106 1.00 35.52 215 THR B O 1
ATOM 3447 N N . SER B 1 216 ? -9.820 -15.327 141.046 1.00 31.85 216 SER B N 1
ATOM 3448 C CA . SER B 1 216 ? -8.625 -15.405 141.853 1.00 29.77 216 SER B CA 1
ATOM 3449 C C . SER B 1 216 ? -8.581 -16.889 142.169 1.00 28.31 216 SER B C 1
ATOM 3450 O O . SER B 1 216 ? -9.556 -17.600 141.924 1.00 28.62 216 SER B O 1
ATOM 3453 N N . HIS B 1 217 ? -7.467 -17.354 142.714 1.00 25.55 217 HIS B N 1
ATOM 3454 C CA . HIS B 1 217 ? -7.307 -18.762 143.037 1.00 26.84 217 HIS B CA 1
ATOM 3455 C C . HIS B 1 217 ? -6.096 -18.892 143.921 1.00 25.76 217 HIS B C 1
ATOM 3456 O O . HIS B 1 217 ? -5.331 -17.951 144.058 1.00 29.43 217 HIS B O 1
ATOM 3463 N N . SER B 1 218 ? -5.929 -20.053 144.532 1.00 24.34 218 SER B N 1
ATOM 3464 C CA . SER B 1 218 ? -4.777 -20.284 145.372 1.00 26.97 218 SER B CA 1
ATOM 3465 C C . SER B 1 218 ? -3.501 -20.131 144.541 1.00 30.00 218 SER B C 1
ATOM 3466 O O . SER B 1 218 ? -3.450 -20.562 143.397 1.00 28.53 218 SER B O 1
ATOM 3469 N N . MET B 1 219 ? -2.478 -19.531 145.130 1.00 30.60 219 MET B N 1
ATOM 3470 C CA . MET B 1 219 ? -1.209 -19.338 144.448 1.00 34.04 219 MET B CA 1
ATOM 3471 C C . MET B 1 219 ? -0.190 -20.308 145.038 1.00 33.87 219 MET B C 1
ATOM 3472 O O . MET B 1 219 ? 1.012 -20.182 144.802 1.00 34.55 219 MET B O 1
ATOM 3477 N N . ARG B 1 220 ? -0.678 -21.288 145.790 1.00 31.60 220 ARG B N 1
ATOM 3478 C CA . ARG B 1 220 ? 0.201 -22.256 146.433 1.00 32.53 220 ARG B CA 1
ATOM 3479 C C . ARG B 1 220 ? 0.205 -23.612 145.726 1.00 31.37 220 ARG B C 1
ATOM 3480 O O . ARG B 1 220 ? -0.727 -23.955 144.998 1.00 31.73 220 ARG B O 1
ATOM 3488 N N . ARG B 1 221 ? 1.269 -24.376 145.947 1.00 30.46 221 ARG B N 1
ATOM 3489 C CA . ARG B 1 221 ? 1.388 -25.709 145.369 1.00 30.37 221 ARG B CA 1
ATOM 3490 C C . ARG B 1 221 ? 0.805 -26.695 146.380 1.00 30.25 221 ARG B C 1
ATOM 3491 O O . ARG B 1 221 ? 1.355 -26.880 147.469 1.00 31.11 221 ARG B O 1
ATOM 3499 N N . HIS B 1 222 ? -0.304 -27.330 146.017 1.00 29.84 222 HIS B N 1
ATOM 3500 C CA . HIS B 1 222 ? -0.961 -28.266 146.923 1.00 31.02 222 HIS B CA 1
ATOM 3501 C C . HIS B 1 222 ? -0.703 -29.732 146.592 1.00 31.31 222 HIS B C 1
ATOM 3502 O O . HIS B 1 222 ? -0.745 -30.143 145.428 1.00 29.77 222 HIS B O 1
ATOM 3509 N N . PRO B 1 223 ? -0.434 -30.543 147.623 1.00 30.20 223 PRO B N 1
ATOM 3510 C CA . PRO B 1 223 ? -0.187 -31.957 147.367 1.00 30.48 223 PRO B CA 1
ATOM 3511 C C . PRO B 1 223 ? -1.521 -32.657 147.090 1.00 32.05 223 PRO B C 1
ATOM 3512 O O . PRO B 1 223 ? -2.593 -32.133 147.408 1.00 30.39 223 PRO B O 1
ATOM 3516 N N . PHE B 1 224 ? -1.452 -33.812 146.443 1.00 32.30 224 PHE B N 1
ATOM 3517 C CA . PHE B 1 224 ? -2.644 -34.595 146.168 1.00 32.97 224 PHE B CA 1
ATOM 3518 C C . PHE B 1 224 ? -2.282 -36.056 146.058 1.00 33.41 224 PHE B C 1
ATOM 3519 O O . PHE B 1 224 ? -1.132 -36.429 145.867 1.00 31.16 224 PHE B O 1
ATOM 3527 N N . ASP B 1 225 ? -3.294 -36.907 146.194 1.00 35.87 225 ASP B N 1
ATOM 3528 C CA . ASP B 1 225 ? -3.113 -38.344 146.078 1.00 37.21 225 ASP B CA 1
ATOM 3529 C C . ASP B 1 225 ? -4.098 -38.852 145.038 1.00 37.63 225 ASP B C 1
ATOM 3530 O O . ASP B 1 225 ? -5.149 -38.246 144.810 1.00 35.31 225 ASP B O 1
ATOM 3535 N N . ILE B 1 226 ? -3.736 -39.954 144.395 1.00 38.33 226 ILE B N 1
ATOM 3536 C CA . ILE B 1 226 ? -4.610 -40.588 143.424 1.00 39.41 226 ILE B CA 1
ATOM 3537 C C . ILE B 1 226 ? -5.088 -41.816 144.184 1.00 40.18 226 ILE B C 1
ATOM 3538 O O . ILE B 1 226 ? -4.272 -42.579 144.711 1.00 39.09 226 ILE B O 1
ATOM 3543 N N . THR B 1 227 ? -6.402 -41.995 144.279 1.00 40.41 227 THR B N 1
ATOM 3544 C CA . THR B 1 227 ? -6.921 -43.142 145.009 1.00 44.38 227 THR B CA 1
ATOM 3545 C C . THR B 1 227 ? -7.766 -44.068 144.154 1.00 46.15 227 THR B C 1
ATOM 3546 O O . THR B 1 227 ? -7.759 -43.991 142.925 1.00 47.03 227 THR B O 1
ATOM 3550 N N . ASP B 1 228 ? -8.500 -44.940 144.836 1.00 48.69 228 ASP B N 1
ATOM 3551 C CA . ASP B 1 228 ? -9.377 -45.909 144.199 1.00 49.59 228 ASP B CA 1
ATOM 3552 C C . ASP B 1 228 ? -10.636 -45.172 143.758 1.00 48.91 228 ASP B C 1
ATOM 3553 O O . ASP B 1 228 ? -11.340 -45.601 142.846 1.00 48.69 228 ASP B O 1
ATOM 3558 N N . LYS B 1 229 ? -10.903 -44.051 144.417 1.00 47.83 229 LYS B N 1
ATOM 3559 C CA . LYS B 1 229 ? -12.081 -43.244 144.128 1.00 48.74 229 LYS B CA 1
ATOM 3560 C C . LYS B 1 229 ? -11.741 -41.999 143.306 1.00 46.43 229 LYS B C 1
ATOM 3561 O O . LYS B 1 229 ? -12.592 -41.139 143.086 1.00 46.99 229 LYS B O 1
ATOM 3567 N N . GLY B 1 230 ? -10.496 -41.907 142.855 1.00 45.80 230 GLY B N 1
ATOM 3568 C CA . GLY B 1 230 ? -10.086 -40.757 142.068 1.00 40.87 230 GLY B CA 1
ATOM 3569 C C . GLY B 1 230 ? -9.074 -39.885 142.786 1.00 37.90 230 GLY B C 1
ATOM 3570 O O . GLY B 1 230 ? -8.385 -40.333 143.696 1.00 37.41 230 GLY B O 1
ATOM 3571 N N . ILE B 1 231 ? -8.994 -38.625 142.378 1.00 35.05 231 ILE B N 1
ATOM 3572 C CA . ILE B 1 231 ? -8.052 -37.690 142.964 1.00 33.11 231 ILE B CA 1
ATOM 3573 C C . ILE B 1 231 ? -8.638 -36.890 144.122 1.00 31.21 231 ILE B C 1
ATOM 3574 O O . ILE B 1 231 ? -9.824 -36.582 144.143 1.00 28.75 231 ILE B O 1
ATOM 3579 N N . ILE B 1 232 ? -7.774 -36.548 145.069 1.00 31.87 232 ILE B N 1
ATOM 3580 C CA . ILE B 1 232 ? -8.140 -35.735 146.218 1.00 32.86 232 ILE B CA 1
ATOM 3581 C C . ILE B 1 232 ? -7.018 -34.728 146.430 1.00 30.11 232 ILE B C 1
ATOM 3582 O O . ILE B 1 232 ? -5.876 -35.103 146.684 1.00 31.95 232 ILE B O 1
ATOM 3587 N N . VAL B 1 233 ? -7.337 -33.447 146.312 1.00 30.55 233 VAL B N 1
ATOM 3588 C CA . VAL B 1 233 ? -6.332 -32.409 146.517 1.00 30.60 233 VAL B CA 1
ATOM 3589 C C . VAL B 1 233 ? -6.529 -31.837 147.926 1.00 32.16 233 VAL B C 1
ATOM 3590 O O . VAL B 1 233 ? -7.663 -31.751 148.408 1.00 32.00 233 VAL B O 1
ATOM 3594 N N . TYR B 1 234 ? -5.432 -31.463 148.580 1.00 32.09 234 TYR B N 1
ATOM 3595 C CA . TYR B 1 234 ? -5.493 -30.927 149.944 1.00 35.39 234 TYR B CA 1
ATOM 3596 C C . TYR B 1 234 ? -5.203 -29.438 149.997 1.00 34.34 234 TYR B C 1
ATOM 3597 O O . TYR B 1 234 ? -4.045 -29.029 150.107 1.00 35.41 234 TYR B O 1
ATOM 3606 N N . PRO B 1 235 ? -6.257 -28.606 149.941 1.00 33.77 235 PRO B N 1
ATOM 3607 C CA . PRO B 1 235 ? -6.150 -27.143 149.973 1.00 35.70 235 PRO B CA 1
ATOM 3608 C C . PRO B 1 235 ? -5.489 -26.605 151.235 1.00 36.94 235 PRO B C 1
ATOM 3609 O O . PRO B 1 235 ? -4.918 -25.514 151.220 1.00 35.71 235 PRO B O 1
ATOM 3613 N N . ASP B 1 236 ? -5.566 -27.371 152.325 1.00 37.68 236 ASP B N 1
ATOM 3614 C CA . ASP B 1 236 ? -5.000 -26.931 153.601 1.00 39.15 236 ASP B CA 1
ATOM 3615 C C . ASP B 1 236 ? -3.534 -27.295 153.796 1.00 38.76 236 ASP B C 1
ATOM 3616 O O . ASP B 1 236 ? -2.968 -27.034 154.858 1.00 35.91 236 ASP B O 1
ATOM 3621 N N . LYS B 1 237 ? -2.926 -27.908 152.783 1.00 36.44 237 LYS B N 1
ATOM 3622 C CA . LYS B 1 237 ? -1.518 -28.284 152.863 1.00 36.97 237 LYS B CA 1
ATOM 3623 C C . LYS B 1 237 ? -0.767 -27.671 151.692 1.00 36.16 237 LYS B C 1
ATOM 3624 O O . LYS B 1 237 ? -1.350 -27.407 150.643 1.00 34.19 237 LYS B O 1
ATOM 3630 N N . VAL B 1 238 ? 0.522 -27.427 151.882 1.00 36.46 238 VAL B N 1
ATOM 3631 C CA . VAL B 1 238 ? 1.349 -26.855 150.833 1.00 39.15 238 VAL B CA 1
ATOM 3632 C C . VAL B 1 238 ? 2.641 -27.643 150.771 1.00 41.25 238 VAL B C 1
ATOM 3633 O O . VAL B 1 238 ? 3.071 -28.238 151.765 1.00 42.87 238 VAL B O 1
ATOM 3637 N N . LEU B 1 239 ? 3.247 -27.667 149.593 1.00 43.88 239 LEU B N 1
ATOM 3638 C CA . LEU B 1 239 ? 4.495 -28.377 149.404 1.00 46.82 239 LEU B CA 1
ATOM 3639 C C . LEU B 1 239 ? 5.637 -27.372 149.287 1.00 49.91 239 LEU B C 1
ATOM 3640 O O . LEU B 1 239 ? 5.666 -26.558 148.369 1.00 49.81 239 LEU B O 1
ATOM 3645 N N . LYS B 1 240 ? 6.543 -27.410 150.257 1.00 53.36 240 LYS B N 1
ATOM 3646 C CA . LYS B 1 240 ? 7.732 -26.563 150.281 1.00 57.65 240 LYS B CA 1
ATOM 3647 C C . LYS B 1 240 ? 8.813 -27.597 150.560 1.00 60.76 240 LYS B C 1
ATOM 3648 O O . LYS B 1 240 ? 9.212 -27.773 151.713 1.00 61.02 240 LYS B O 1
ATOM 3654 N N . ARG B 1 241 ? 9.269 -28.287 149.514 1.00 63.35 241 ARG B N 1
ATOM 3655 C CA . ARG B 1 241 ? 10.269 -29.347 149.655 1.00 65.07 241 ARG B CA 1
ATOM 3656 C C . ARG B 1 241 ? 9.859 -30.265 150.811 1.00 66.06 241 ARG B C 1
ATOM 3657 O O . ARG B 1 241 ? 10.700 -30.837 151.508 1.00 66.62 241 ARG B O 1
ATOM 3665 N N . GLY B 1 242 ? 8.546 -30.391 150.991 1.00 66.43 242 GLY B N 1
ATOM 3666 C CA . GLY B 1 242 ? 7.978 -31.215 152.046 1.00 65.61 242 GLY B CA 1
ATOM 3667 C C . GLY B 1 242 ? 6.576 -30.721 152.368 1.00 64.94 242 GLY B C 1
ATOM 3668 O O . GLY B 1 242 ? 6.304 -29.526 152.249 1.00 64.12 242 GLY B O 1
ATOM 3669 N N . LYS B 1 243 ? 5.682 -31.625 152.766 1.00 64.46 243 LYS B N 1
ATOM 3670 C CA . LYS B 1 243 ? 4.313 -31.235 153.093 1.00 64.68 243 LYS B CA 1
ATOM 3671 C C . LYS B 1 243 ? 4.266 -30.515 154.432 1.00 64.22 243 LYS B C 1
ATOM 3672 O O . LYS B 1 243 ? 4.951 -30.905 155.375 1.00 65.13 243 LYS B O 1
ATOM 3678 N N . VAL B 1 244 ? 3.460 -29.461 154.507 1.00 63.82 244 VAL B N 1
ATOM 3679 C CA . VAL B 1 244 ? 3.296 -28.690 155.737 1.00 63.52 244 VAL B CA 1
ATOM 3680 C C . VAL B 1 244 ? 1.876 -28.124 155.779 1.00 63.52 244 VAL B C 1
ATOM 3681 O O . VAL B 1 244 ? 1.297 -27.800 154.738 1.00 61.45 244 VAL B O 1
ATOM 3685 N N . LEU B 1 245 ? 1.315 -28.019 156.980 1.00 64.01 245 LEU B N 1
ATOM 3686 C CA . LEU B 1 245 ? -0.041 -27.502 157.155 1.00 65.35 245 LEU B CA 1
ATOM 3687 C C . LEU B 1 245 ? -0.166 -26.008 156.870 1.00 67.01 245 LEU B C 1
ATOM 3688 O O . LEU B 1 245 ? 0.761 -25.235 157.113 1.00 66.97 245 LEU B O 1
ATOM 3693 N N . GLU B 1 246 ? -1.325 -25.618 156.348 1.00 69.41 246 GLU B N 1
ATOM 3694 C CA . GLU B 1 246 ? -1.621 -24.223 156.032 1.00 72.36 246 GLU B CA 1
ATOM 3695 C C . GLU B 1 246 ? -0.674 -23.652 154.978 1.00 73.32 246 GLU B C 1
ATOM 3696 O O . GLU B 1 246 ? 0.183 -22.820 155.350 1.00 74.78 246 GLU B O 1
ATOM 3702 N N . THR C 1 2 ? -8.329 -56.989 139.642 1.00 68.77 2 THR C N 1
ATOM 3703 C CA . THR C 1 2 ? -7.374 -57.053 138.495 1.00 68.21 2 THR C CA 1
ATOM 3704 C C . THR C 1 2 ? -6.207 -57.991 138.803 1.00 66.49 2 THR C C 1
ATOM 3705 O O . THR C 1 2 ? -5.535 -57.848 139.822 1.00 66.54 2 THR C O 1
ATOM 3709 N N . ARG C 1 3 ? -5.974 -58.949 137.911 1.00 65.23 3 ARG C N 1
ATOM 3710 C CA . ARG C 1 3 ? -4.906 -59.931 138.083 1.00 62.93 3 ARG C CA 1
ATOM 3711 C C . ARG C 1 3 ? -3.507 -59.316 138.048 1.00 59.76 3 ARG C C 1
ATOM 3712 O O . ARG C 1 3 ? -3.304 -58.240 137.481 1.00 58.19 3 ARG C O 1
ATOM 3720 N N . ARG C 1 4 ? -2.552 -60.016 138.659 1.00 56.67 4 ARG C N 1
ATOM 3721 C CA . ARG C 1 4 ? -1.163 -59.571 138.722 1.00 53.71 4 ARG C CA 1
ATOM 3722 C C . ARG C 1 4 ? -0.170 -60.557 138.116 1.00 51.25 4 ARG C C 1
ATOM 3723 O O . ARG C 1 4 ? -0.285 -61.764 138.294 1.00 50.24 4 ARG C O 1
ATOM 3731 N N . VAL C 1 5 ? 0.814 -60.023 137.401 1.00 48.17 5 VAL C N 1
ATOM 3732 C CA . VAL C 1 5 ? 1.851 -60.836 136.781 1.00 44.10 5 VAL C CA 1
ATOM 3733 C C . VAL C 1 5 ? 3.105 -60.663 137.633 1.00 43.10 5 VAL C C 1
ATOM 3734 O O . VAL C 1 5 ? 3.658 -59.564 137.718 1.00 43.88 5 VAL C O 1
ATOM 3738 N N . LYS C 1 6 ? 3.529 -61.747 138.279 1.00 41.34 6 LYS C N 1
ATOM 3739 C CA . LYS C 1 6 ? 4.702 -61.748 139.150 1.00 41.20 6 LYS C CA 1
ATOM 3740 C C . LYS C 1 6 ? 5.996 -61.718 138.340 1.00 40.66 6 LYS C C 1
ATOM 3741 O O . LYS C 1 6 ? 6.280 -62.654 137.594 1.00 40.36 6 LYS C O 1
ATOM 3747 N N . THR C 1 7 ? 6.781 -60.657 138.492 1.00 38.26 7 THR C N 1
ATOM 3748 C CA . THR C 1 7 ? 8.044 -60.557 137.766 1.00 37.63 7 THR C CA 1
ATOM 3749 C C . THR C 1 7 ? 8.991 -61.577 138.359 1.00 37.08 7 THR C C 1
ATOM 3750 O O . THR C 1 7 ? 9.901 -62.072 137.693 1.00 37.82 7 THR C O 1
ATOM 3754 N N . GLY C 1 8 ? 8.759 -61.898 139.626 1.00 37.11 8 GLY C N 1
ATOM 3755 C CA . GLY C 1 8 ? 9.596 -62.862 140.302 1.00 34.13 8 GLY C CA 1
ATOM 3756 C C . GLY C 1 8 ? 10.947 -62.270 140.619 1.00 35.29 8 GLY C C 1
ATOM 3757 O O . GLY C 1 8 ? 11.776 -62.928 141.238 1.00 35.56 8 GLY C O 1
ATOM 3758 N N . ILE C 1 9 ? 11.187 -61.037 140.182 1.00 32.60 9 ILE C N 1
ATOM 3759 C CA . ILE C 1 9 ? 12.463 -60.391 140.466 1.00 34.25 9 ILE C CA 1
ATOM 3760 C C . ILE C 1 9 ? 12.411 -59.897 141.911 1.00 33.54 9 ILE C C 1
ATOM 3761 O O . ILE C 1 9 ? 11.523 -59.129 142.282 1.00 34.01 9 ILE C O 1
ATOM 3766 N N . PRO C 1 10 ? 13.376 -60.323 142.737 1.00 35.33 10 PRO C N 1
ATOM 3767 C CA . PRO C 1 10 ? 13.445 -59.942 144.149 1.00 37.30 10 PRO C CA 1
ATOM 3768 C C . PRO C 1 10 ? 13.186 -58.476 144.453 1.00 38.21 10 PRO C C 1
ATOM 3769 O O . PRO C 1 10 ? 13.941 -57.601 144.031 1.00 40.45 10 PRO C O 1
ATOM 3773 N N . GLY C 1 11 ? 12.104 -58.222 145.182 1.00 36.67 11 GLY C N 1
ATOM 3774 C CA . GLY C 1 11 ? 11.769 -56.866 145.570 1.00 35.13 11 GLY C CA 1
ATOM 3775 C C . GLY C 1 11 ? 10.834 -56.095 144.664 1.00 34.28 11 GLY C C 1
ATOM 3776 O O . GLY C 1 11 ? 10.115 -55.213 145.132 1.00 33.59 11 GLY C O 1
ATOM 3777 N N . VAL C 1 12 ? 10.835 -56.425 143.377 1.00 32.73 12 VAL C N 1
ATOM 3778 C CA . VAL C 1 12 ? 10.005 -55.729 142.401 1.00 33.30 12 VAL C CA 1
ATOM 3779 C C . VAL C 1 12 ? 8.490 -55.890 142.564 1.00 33.77 12 VAL C C 1
ATOM 3780 O O . VAL C 1 12 ? 7.743 -54.929 142.412 1.00 34.08 12 VAL C O 1
ATOM 3784 N N . ASP C 1 13 ? 8.030 -57.101 142.842 1.00 34.80 13 ASP C N 1
ATOM 3785 C CA . ASP C 1 13 ? 6.598 -57.313 143.006 1.00 36.20 13 ASP C CA 1
ATOM 3786 C C . ASP C 1 13 ? 6.071 -56.550 144.221 1.00 33.47 13 ASP C C 1
ATOM 3787 O O . ASP C 1 13 ? 4.956 -56.052 144.207 1.00 33.16 13 ASP C O 1
ATOM 3792 N N . GLU C 1 14 ? 6.892 -56.433 145.256 1.00 35.22 14 GLU C N 1
ATOM 3793 C CA . GLU C 1 14 ? 6.497 -55.701 146.453 1.00 36.63 14 GLU C CA 1
ATOM 3794 C C . GLU C 1 14 ? 6.344 -54.218 146.111 1.00 35.27 14 GLU C C 1
ATOM 3795 O O . GLU C 1 14 ? 5.389 -53.560 146.519 1.00 32.61 14 GLU C O 1
ATOM 3801 N N . ILE C 1 15 ? 7.301 -53.703 145.345 1.00 32.12 15 ILE C N 1
ATOM 3802 C CA . ILE C 1 15 ? 7.288 -52.314 144.922 1.00 31.84 15 ILE C CA 1
ATOM 3803 C C . ILE C 1 15 ? 6.086 -52.032 144.016 1.00 31.04 15 ILE C C 1
ATOM 3804 O O . ILE C 1 15 ? 5.557 -50.926 144.007 1.00 31.84 15 ILE C O 1
ATOM 3809 N N . LEU C 1 16 ? 5.661 -53.030 143.246 1.00 32.54 16 LEU C N 1
ATOM 3810 C CA . LEU C 1 16 ? 4.516 -52.857 142.358 1.00 33.67 16 LEU C CA 1
ATOM 3811 C C . LEU C 1 16 ? 3.232 -53.231 143.095 1.00 36.27 16 LEU C C 1
ATOM 3812 O O . LEU C 1 16 ? 2.164 -53.334 142.489 1.00 35.34 16 LEU C O 1
ATOM 3817 N N . HIS C 1 17 ? 3.351 -53.428 144.406 1.00 37.41 17 HIS C N 1
ATOM 3818 C CA . HIS C 1 17 ? 2.208 -53.780 145.252 1.00 40.21 17 HIS C CA 1
ATOM 3819 C C . HIS C 1 17 ? 1.456 -54.999 144.718 1.00 40.86 17 HIS C C 1
ATOM 3820 O O . HIS C 1 17 ? 0.239 -54.952 144.527 1.00 41.57 17 HIS C O 1
ATOM 3827 N N . GLY C 1 18 ? 2.187 -56.086 144.485 1.00 42.04 18 GLY C N 1
ATOM 3828 C CA . GLY C 1 18 ? 1.575 -57.301 143.972 1.00 42.80 18 GLY C CA 1
ATOM 3829 C C . GLY C 1 18 ? 2.170 -57.820 142.669 1.00 42.84 18 GLY C C 1
ATOM 3830 O O . GLY C 1 18 ? 2.315 -59.031 142.484 1.00 41.26 18 GLY C O 1
ATOM 3831 N N . GLY C 1 19 ? 2.519 -56.905 141.767 1.00 41.65 19 GLY C N 1
ATOM 3832 C CA . GLY C 1 19 ? 3.091 -57.300 140.489 1.00 40.74 19 GLY C CA 1
ATOM 3833 C C . GLY C 1 19 ? 2.600 -56.408 139.365 1.00 38.24 19 GLY C C 1
ATOM 3834 O O . GLY C 1 19 ? 1.968 -55.391 139.620 1.00 37.61 19 GLY C O 1
ATOM 3835 N N . ILE C 1 20 ? 2.894 -56.774 138.120 1.00 36.42 20 ILE C N 1
ATOM 3836 C CA . ILE C 1 20 ? 2.445 -55.976 136.980 1.00 36.71 20 ILE C CA 1
ATOM 3837 C C . ILE C 1 20 ? 0.995 -56.311 136.660 1.00 36.00 20 ILE C C 1
ATOM 3838 O O . ILE C 1 20 ? 0.663 -57.481 136.494 1.00 38.58 20 ILE C O 1
ATOM 3843 N N . PRO C 1 21 ? 0.113 -55.296 136.569 1.00 36.83 21 PRO C N 1
ATOM 3844 C CA . PRO C 1 21 ? -1.297 -55.554 136.252 1.00 37.63 21 PRO C CA 1
ATOM 3845 C C . PRO C 1 21 ? -1.361 -56.241 134.894 1.00 39.20 21 PRO C C 1
ATOM 3846 O O . PRO C 1 21 ? -0.785 -55.743 133.923 1.00 37.67 21 PRO C O 1
ATOM 3850 N N . GLU C 1 22 ? -2.056 -57.375 134.834 1.00 40.68 22 GLU C N 1
ATOM 3851 C CA . GLU C 1 22 ? -2.150 -58.160 133.602 1.00 41.74 22 GLU C CA 1
ATOM 3852 C C . GLU C 1 22 ? -2.480 -57.361 132.333 1.00 41.09 22 GLU C C 1
ATOM 3853 O O . GLU C 1 22 ? -3.387 -56.524 132.343 1.00 38.89 22 GLU C O 1
ATOM 3859 N N . ARG C 1 23 ? -1.727 -57.622 131.273 1.00 41.10 23 ARG C N 1
ATOM 3860 C CA . ARG C 1 23 ? -1.891 -56.976 129.971 1.00 41.19 23 ARG C CA 1
ATOM 3861 C C . ARG C 1 23 ? -1.249 -55.589 129.876 1.00 39.90 23 ARG C C 1
ATOM 3862 O O . ARG C 1 23 ? -1.294 -54.994 128.806 1.00 39.49 23 ARG C O 1
ATOM 3870 N N . ASN C 1 24 ? -0.668 -55.081 130.950 1.00 37.13 24 ASN C N 1
ATOM 3871 C CA . ASN C 1 24 ? 0.003 -53.771 130.935 1.00 33.75 24 ASN C CA 1
ATOM 3872 C C . ASN C 1 24 ? 1.259 -53.863 130.074 1.00 32.04 24 ASN C C 1
ATOM 3873 O O . ASN C 1 24 ? 1.952 -54.881 130.087 1.00 32.64 24 ASN C O 1
ATOM 3878 N N . VAL C 1 25 ? 1.556 -52.797 129.331 1.00 28.94 25 VAL C N 1
ATOM 3879 C CA . VAL C 1 25 ? 2.798 -52.732 128.576 1.00 31.37 25 VAL C CA 1
ATOM 3880 C C . VAL C 1 25 ? 3.678 -51.860 129.483 1.00 30.67 25 VAL C C 1
ATOM 3881 O O . VAL C 1 25 ? 3.299 -50.741 129.812 1.00 28.84 25 VAL C O 1
ATOM 3885 N N . VAL C 1 26 ? 4.830 -52.366 129.915 1.00 29.35 26 VAL C N 1
ATOM 3886 C CA . VAL C 1 26 ? 5.695 -51.572 130.779 1.00 28.93 26 VAL C CA 1
ATOM 3887 C C . VAL C 1 26 ? 6.999 -51.148 130.083 1.00 28.49 26 VAL C C 1
ATOM 3888 O O . VAL C 1 26 ? 7.744 -51.969 129.540 1.00 29.16 26 VAL C O 1
ATOM 3892 N N . LEU C 1 27 ? 7.257 -49.849 130.099 1.00 28.69 27 LEU C N 1
ATOM 3893 C CA . LEU C 1 27 ? 8.470 -49.305 129.504 1.00 27.29 27 LEU C CA 1
ATOM 3894 C C . LEU C 1 27 ? 9.560 -49.376 130.574 1.00 27.31 27 LEU C C 1
ATOM 3895 O O . LEU C 1 27 ? 9.383 -48.856 131.678 1.00 27.87 27 LEU C O 1
ATOM 3900 N N . LEU C 1 28 ? 10.659 -50.062 130.263 1.00 27.04 28 LEU C N 1
ATOM 3901 C CA . LEU C 1 28 ? 11.803 -50.195 131.172 1.00 27.27 28 LEU C CA 1
ATOM 3902 C C . LEU C 1 28 ? 12.854 -49.300 130.522 1.00 30.36 28 LEU C C 1
ATOM 3903 O O . LEU C 1 28 ? 13.509 -49.686 129.540 1.00 27.92 28 LEU C O 1
ATOM 3908 N N . SER C 1 29 ? 12.990 -48.103 131.075 1.00 29.89 29 SER C N 1
ATOM 3909 C CA . SER C 1 29 ? 13.875 -47.072 130.556 1.00 28.84 29 SER C CA 1
ATOM 3910 C C . SER C 1 29 ? 15.153 -46.810 131.350 1.00 29.34 29 SER C C 1
ATOM 3911 O O . SER C 1 29 ? 15.143 -46.779 132.580 1.00 26.47 29 SER C O 1
ATOM 3914 N N . GLY C 1 30 ? 16.251 -46.596 130.630 1.00 26.66 30 GLY C N 1
ATOM 3915 C CA . GLY C 1 30 ? 17.521 -46.312 131.274 1.00 27.18 30 GLY C CA 1
ATOM 3916 C C . GLY C 1 30 ? 18.685 -46.213 130.300 1.00 29.03 30 GLY C C 1
ATOM 3917 O O . GLY C 1 30 ? 18.564 -46.588 129.121 1.00 26.74 30 GLY C O 1
ATOM 3918 N N . GLY C 1 31 ? 19.809 -45.697 130.790 1.00 28.23 31 GLY C N 1
ATOM 3919 C CA . GLY C 1 31 ? 20.993 -45.556 129.958 1.00 28.74 31 GLY C CA 1
ATOM 3920 C C . GLY C 1 31 ? 21.696 -46.887 129.790 1.00 29.93 31 GLY C C 1
ATOM 3921 O O . GLY C 1 31 ? 21.256 -47.894 130.343 1.00 29.35 31 GLY C O 1
ATOM 3922 N N . PRO C 1 32 ? 22.804 -46.934 129.038 1.00 30.50 32 PRO C N 1
ATOM 3923 C CA . PRO C 1 32 ? 23.512 -48.196 128.828 1.00 29.35 32 PRO C CA 1
ATOM 3924 C C . PRO C 1 32 ? 24.094 -48.751 130.132 1.00 28.88 32 PRO C C 1
ATOM 3925 O O . PRO C 1 32 ? 24.508 -48.044 131.060 1.00 29.00 32 PRO C O 1
ATOM 3929 N N . GLY C 1 33 ? 24.099 -50.113 130.186 1.00 26.87 33 GLY C N 1
ATOM 3930 C CA . GLY C 1 33 ? 24.566 -50.822 131.377 1.00 28.70 33 GLY C CA 1
ATOM 3931 C C . GLY C 1 33 ? 23.769 -50.501 132.658 1.00 28.93 33 GLY C C 1
ATOM 3932 O O . GLY C 1 33 ? 24.310 -50.461 133.757 1.00 29.08 33 GLY C O 1
ATOM 3933 N N . THR C 1 34 ? 22.454 -50.243 132.514 1.00 26.46 34 THR C N 1
ATOM 3934 C CA . THR C 1 34 ? 21.666 -50.041 133.732 1.00 27.46 34 THR C CA 1
ATOM 3935 C C . THR C 1 34 ? 21.022 -51.347 134.232 1.00 28.22 34 THR C C 1
ATOM 3936 O O . THR C 1 34 ? 20.489 -51.429 135.329 1.00 31.70 34 THR C O 1
ATOM 3940 N N . GLY C 1 35 ? 21.054 -52.368 133.359 1.00 28.59 35 GLY C N 1
ATOM 3941 C CA . GLY C 1 35 ? 20.537 -53.674 133.761 1.00 27.11 35 GLY C CA 1
ATOM 3942 C C . GLY C 1 35 ? 19.193 -54.006 133.102 1.00 26.81 35 GLY C C 1
ATOM 3943 O O . GLY C 1 35 ? 18.492 -54.931 133.487 1.00 28.53 35 GLY C O 1
ATOM 3944 N N . LYS C 1 36 ? 18.819 -53.180 132.095 1.00 25.84 36 LYS C N 1
ATOM 3945 C CA . LYS C 1 36 ? 17.531 -53.364 131.421 1.00 25.85 36 LYS C CA 1
ATOM 3946 C C . LYS C 1 36 ? 17.397 -54.734 130.724 1.00 27.62 36 LYS C C 1
ATOM 3947 O O . LYS C 1 36 ? 16.339 -55.349 130.709 1.00 29.30 36 LYS C O 1
ATOM 3953 N N . THR C 1 37 ? 18.471 -55.232 130.124 1.00 27.52 37 THR C N 1
ATOM 3954 C CA . THR C 1 37 ? 18.404 -56.523 129.436 1.00 29.58 37 THR C CA 1
ATOM 3955 C C . THR C 1 37 ? 18.320 -57.694 130.408 1.00 28.85 37 THR C C 1
ATOM 3956 O O . THR C 1 37 ? 17.560 -58.623 130.194 1.00 31.14 37 THR C O 1
ATOM 3960 N N . ILE C 1 38 ? 19.119 -57.651 131.464 1.00 30.33 38 ILE C N 1
ATOM 3961 C CA . ILE C 1 38 ? 19.116 -58.715 132.460 1.00 32.08 38 ILE C CA 1
ATOM 3962 C C . ILE C 1 38 ? 17.743 -58.756 133.138 1.00 33.13 38 ILE C C 1
ATOM 3963 O O . ILE C 1 38 ? 17.175 -59.828 133.356 1.00 32.91 38 ILE C O 1
ATOM 3968 N N . PHE C 1 39 ? 17.214 -57.574 133.443 1.00 32.65 39 PHE C N 1
ATOM 3969 C CA . PHE C 1 39 ? 15.907 -57.422 134.073 1.00 32.08 39 PHE C CA 1
ATOM 3970 C C . PHE C 1 39 ? 14.798 -58.028 133.205 1.00 33.18 39 PHE C C 1
ATOM 3971 O O . PHE C 1 39 ? 14.021 -58.860 133.671 1.00 33.23 39 PHE C O 1
ATOM 3979 N N . SER C 1 40 ? 14.726 -57.616 131.944 1.00 32.49 40 SER C N 1
ATOM 3980 C CA . SER C 1 40 ? 13.675 -58.106 131.055 1.00 34.24 40 SER C CA 1
ATOM 3981 C C . SER C 1 40 ? 13.766 -59.614 130.794 1.00 35.03 40 SER C C 1
ATOM 3982 O O . SER C 1 40 ? 12.750 -60.271 130.564 1.00 34.67 40 SER C O 1
ATOM 3985 N N . GLN C 1 41 ? 14.982 -60.150 130.840 1.00 33.91 41 GLN C N 1
ATOM 3986 C CA . GLN C 1 41 ? 15.218 -61.573 130.620 1.00 34.07 41 GLN C CA 1
ATOM 3987 C C . GLN C 1 41 ? 14.871 -62.376 131.872 1.00 34.68 41 GLN C C 1
ATOM 3988 O O . GLN C 1 41 ? 14.382 -63.498 131.779 1.00 32.56 41 GLN C O 1
ATOM 3994 N N . GLN C 1 42 ? 15.123 -61.799 133.043 1.00 36.56 42 GLN C N 1
ATOM 3995 C CA . GLN C 1 42 ? 14.802 -62.475 134.300 1.00 36.89 42 GLN C CA 1
ATOM 3996 C C . GLN C 1 42 ? 13.275 -62.529 134.374 1.00 38.84 42 GLN C C 1
ATOM 3997 O O . GLN C 1 42 ? 12.690 -63.502 134.855 1.00 38.64 42 GLN C O 1
ATOM 4003 N N . PHE C 1 43 ? 12.641 -61.464 133.892 1.00 37.92 43 PHE C N 1
ATOM 4004 C CA . PHE C 1 43 ? 11.186 -61.357 133.858 1.00 37.55 43 PHE C CA 1
ATOM 4005 C C . PHE C 1 43 ? 10.608 -62.537 133.078 1.00 39.42 43 PHE C C 1
ATOM 4006 O O . PHE C 1 43 ? 9.690 -63.211 133.543 1.00 40.73 43 PHE C O 1
ATOM 4014 N N . LEU C 1 44 ? 11.154 -62.791 131.893 1.00 38.78 44 LEU C N 1
ATOM 4015 C CA . LEU C 1 44 ? 10.677 -63.900 131.081 1.00 39.73 44 LEU C CA 1
ATOM 4016 C C . LEU C 1 44 ? 10.998 -65.240 131.735 1.00 40.28 44 LEU C C 1
ATOM 4017 O O . LEU C 1 44 ? 10.152 -66.125 131.782 1.00 42.49 44 LEU C O 1
ATOM 4022 N N . TRP C 1 45 ? 12.215 -65.378 132.250 1.00 41.52 45 TRP C N 1
ATOM 4023 C CA . TRP C 1 45 ? 12.643 -66.616 132.885 1.00 43.07 45 TRP C CA 1
ATOM 4024 C C . TRP C 1 45 ? 11.751 -67.022 134.045 1.00 44.72 45 TRP C C 1
ATOM 4025 O O . TRP C 1 45 ? 11.225 -68.136 134.070 1.00 43.60 45 TRP C O 1
ATOM 4036 N N . ASN C 1 46 ? 11.590 -66.130 135.015 1.00 44.54 46 ASN C N 1
ATOM 4037 C CA . ASN C 1 46 ? 10.740 -66.441 136.149 1.00 45.71 46 ASN C CA 1
ATOM 4038 C C . ASN C 1 46 ? 9.361 -66.803 135.615 1.00 45.54 46 ASN C C 1
ATOM 4039 O O . ASN C 1 46 ? 8.672 -67.664 136.167 1.00 45.32 46 ASN C O 1
ATOM 4044 N N . GLY C 1 47 ? 8.972 -66.149 134.526 1.00 45.39 47 GLY C N 1
ATOM 4045 C CA . GLY C 1 47 ? 7.685 -66.428 133.925 1.00 46.71 47 GLY C CA 1
ATOM 4046 C C . GLY C 1 47 ? 7.616 -67.877 133.481 1.00 49.75 47 GLY C C 1
ATOM 4047 O O . GLY C 1 47 ? 6.672 -68.597 133.819 1.00 51.10 47 GLY C O 1
ATOM 4048 N N . LEU C 1 48 ? 8.625 -68.307 132.728 1.00 49.39 48 LEU C N 1
ATOM 4049 C CA . LEU C 1 48 ? 8.694 -69.674 132.229 1.00 50.42 48 LEU C CA 1
ATOM 4050 C C . LEU C 1 48 ? 8.655 -70.662 133.385 1.00 52.68 48 LEU C C 1
ATOM 4051 O O . LEU C 1 48 ? 7.953 -71.673 133.329 1.00 51.31 48 LEU C O 1
ATOM 4056 N N . LYS C 1 49 ? 9.417 -70.357 134.432 1.00 54.93 49 LYS C N 1
ATOM 4057 C CA . LYS C 1 49 ? 9.490 -71.204 135.615 1.00 56.83 49 LYS C CA 1
ATOM 4058 C C . LYS C 1 49 ? 8.207 -71.072 136.441 1.00 57.39 49 LYS C C 1
ATOM 4059 O O . LYS C 1 49 ? 8.161 -71.471 137.604 1.00 59.34 49 LYS C O 1
ATOM 4065 N N . MET C 1 50 ? 7.171 -70.510 135.824 1.00 57.37 50 MET C N 1
ATOM 4066 C CA . MET C 1 50 ? 5.869 -70.319 136.461 1.00 57.32 50 MET C CA 1
ATOM 4067 C C . MET C 1 50 ? 4.758 -70.824 135.545 1.00 56.16 50 MET C C 1
ATOM 4068 O O . MET C 1 50 ? 3.574 -70.592 135.804 1.00 55.38 50 MET C O 1
ATOM 4073 N N . GLY C 1 51 ? 5.146 -71.497 134.466 1.00 53.89 51 GLY C N 1
ATOM 4074 C CA . GLY C 1 51 ? 4.168 -72.019 133.530 1.00 51.55 51 GLY C CA 1
ATOM 4075 C C . GLY C 1 51 ? 3.642 -70.980 132.559 1.00 51.17 51 GLY C C 1
ATOM 4076 O O . GLY C 1 51 ? 2.664 -71.230 131.854 1.00 50.51 51 GLY C O 1
ATOM 4077 N N . GLU C 1 52 ? 4.281 -69.813 132.519 1.00 49.97 52 GLU C N 1
ATOM 4078 C CA . GLU C 1 52 ? 3.866 -68.739 131.614 1.00 49.14 52 GLU C CA 1
ATOM 4079 C C . GLU C 1 52 ? 4.862 -68.631 130.453 1.00 48.73 52 GLU C C 1
ATOM 4080 O O . GLU C 1 52 ? 6.014 -68.239 130.648 1.00 50.18 52 GLU C O 1
ATOM 4086 N N . PRO C 1 53 ? 4.433 -68.992 129.231 1.00 47.77 53 PRO C N 1
ATOM 4087 C CA . PRO C 1 53 ? 5.319 -68.922 128.061 1.00 46.76 53 PRO C CA 1
ATOM 4088 C C . PRO C 1 53 ? 5.714 -67.483 127.728 1.00 45.56 53 PRO C C 1
ATOM 4089 O O . PRO C 1 53 ? 4.880 -66.575 127.776 1.00 45.55 53 PRO C O 1
ATOM 4093 N N . GLY C 1 54 ? 6.985 -67.289 127.382 1.00 44.82 54 GLY C N 1
ATOM 4094 C CA . GLY C 1 54 ? 7.470 -65.961 127.059 1.00 41.96 54 GLY C CA 1
ATOM 4095 C C . GLY C 1 54 ? 8.199 -65.841 125.733 1.00 40.95 54 GLY C C 1
ATOM 4096 O O . GLY C 1 54 ? 8.805 -66.798 125.240 1.00 40.32 54 GLY C O 1
ATOM 4097 N N . ILE C 1 55 ? 8.127 -64.643 125.163 1.00 38.22 55 ILE C N 1
ATOM 4098 C CA . ILE C 1 55 ? 8.767 -64.313 123.895 1.00 35.95 55 ILE C CA 1
ATOM 4099 C C . ILE C 1 55 ? 9.731 -63.144 124.097 1.00 36.04 55 ILE C C 1
ATOM 4100 O O . ILE C 1 55 ? 9.404 -62.162 124.766 1.00 32.45 55 ILE C O 1
ATOM 4105 N N . TYR C 1 56 ? 10.913 -63.251 123.510 1.00 33.95 56 TYR C N 1
ATOM 4106 C CA . TYR C 1 56 ? 11.893 -62.190 123.604 1.00 33.52 56 TYR C CA 1
ATOM 4107 C C . TYR C 1 56 ? 12.189 -61.743 122.180 1.00 34.51 56 TYR C C 1
ATOM 4108 O O . TYR C 1 56 ? 12.747 -62.504 121.381 1.00 33.98 56 TYR C O 1
ATOM 4117 N N . VAL C 1 57 ? 11.766 -60.526 121.854 1.00 32.95 57 VAL C N 1
ATOM 4118 C CA . VAL C 1 57 ? 11.985 -59.962 120.529 1.00 33.91 57 VAL C CA 1
ATOM 4119 C C . VAL C 1 57 ? 13.340 -59.261 120.541 1.00 33.75 57 VAL C C 1
ATOM 4120 O O . VAL C 1 57 ? 13.506 -58.195 121.153 1.00 31.06 57 VAL C O 1
ATOM 4124 N N . ALA C 1 58 ? 14.309 -59.880 119.877 1.00 31.50 58 ALA C N 1
ATOM 4125 C CA . ALA C 1 58 ? 15.668 -59.359 119.828 1.00 31.96 58 ALA C CA 1
ATOM 4126 C C . ALA C 1 58 ? 15.950 -58.384 118.694 1.00 32.48 58 ALA C C 1
ATOM 4127 O O . ALA C 1 58 ? 15.914 -58.756 117.523 1.00 32.48 58 ALA C O 1
ATOM 4129 N N . LEU C 1 59 ? 16.248 -57.135 119.047 1.00 32.71 59 LEU C N 1
ATOM 4130 C CA . LEU C 1 59 ? 16.580 -56.126 118.047 1.00 33.45 59 LEU C CA 1
ATOM 4131 C C . LEU C 1 59 ? 18.008 -55.600 118.231 1.00 34.22 59 LEU C C 1
ATOM 4132 O O . LEU C 1 59 ? 18.517 -54.870 117.373 1.00 32.66 59 LEU C O 1
ATOM 4137 N N . GLU C 1 60 ? 18.647 -55.971 119.341 1.00 32.95 60 GLU C N 1
ATOM 4138 C CA . GLU C 1 60 ? 20.004 -55.502 119.643 1.00 35.56 60 GLU C CA 1
ATOM 4139 C C . GLU C 1 60 ? 21.101 -56.548 119.465 1.00 37.05 60 GLU C C 1
ATOM 4140 O O . GLU C 1 60 ? 22.252 -56.202 119.191 1.00 35.12 60 GLU C O 1
ATOM 4146 N N . GLU C 1 61 ? 20.749 -57.818 119.640 1.00 36.88 61 GLU C N 1
ATOM 4147 C CA . GLU C 1 61 ? 21.698 -58.921 119.496 1.00 38.77 61 GLU C CA 1
ATOM 4148 C C . GLU C 1 61 ? 20.972 -60.064 118.794 1.00 38.49 61 GLU C C 1
ATOM 4149 O O . GLU C 1 61 ? 19.740 -60.100 118.770 1.00 37.08 61 GLU C O 1
ATOM 4155 N N . HIS C 1 62 ? 21.727 -61.006 118.237 1.00 39.38 62 HIS C N 1
ATOM 4156 C CA . HIS C 1 62 ? 21.118 -62.152 117.562 1.00 40.25 62 HIS C CA 1
ATOM 4157 C C . HIS C 1 62 ? 20.600 -63.108 118.626 1.00 38.55 62 HIS C C 1
ATOM 4158 O O . HIS C 1 62 ? 21.232 -63.285 119.658 1.00 38.54 62 HIS C O 1
ATOM 4165 N N . PRO C 1 63 ? 19.440 -63.741 118.387 1.00 38.63 63 PRO C N 1
ATOM 4166 C CA . PRO C 1 63 ? 18.891 -64.676 119.374 1.00 39.36 63 PRO C CA 1
ATOM 4167 C C . PRO C 1 63 ? 19.933 -65.647 119.932 1.00 40.75 63 PRO C C 1
ATOM 4168 O O . PRO C 1 63 ? 19.928 -65.955 121.126 1.00 39.12 63 PRO C O 1
ATOM 4172 N N . VAL C 1 64 ? 20.837 -66.115 119.074 1.00 40.93 64 VAL C N 1
ATOM 4173 C CA . VAL C 1 64 ? 21.868 -67.040 119.524 1.00 43.26 64 VAL C CA 1
ATOM 4174 C C . VAL C 1 64 ? 22.673 -66.447 120.680 1.00 43.75 64 VAL C C 1
ATOM 4175 O O . VAL C 1 64 ? 22.955 -67.139 121.658 1.00 44.44 64 VAL C O 1
ATOM 4179 N N . GLN C 1 65 ? 23.037 -65.170 120.576 1.00 44.13 65 GLN C N 1
ATOM 4180 C CA . GLN C 1 65 ? 23.798 -64.523 121.645 1.00 45.92 65 GLN C CA 1
ATOM 4181 C C . GLN C 1 65 ? 22.937 -64.308 122.886 1.00 44.72 65 GLN C C 1
ATOM 4182 O O . GLN C 1 65 ? 23.410 -64.463 124.011 1.00 44.96 65 GLN C O 1
ATOM 4188 N N . VAL C 1 66 ? 21.672 -63.952 122.678 1.00 44.19 66 VAL C N 1
ATOM 4189 C CA . VAL C 1 66 ? 20.761 -63.742 123.794 1.00 44.02 66 VAL C CA 1
ATOM 4190 C C . VAL C 1 66 ? 20.684 -65.037 124.615 1.00 44.70 66 VAL C C 1
ATOM 4191 O O . VAL C 1 66 ? 20.827 -65.007 125.836 1.00 44.55 66 VAL C O 1
ATOM 4195 N N . ARG C 1 67 ? 20.475 -66.174 123.945 1.00 44.88 67 ARG C N 1
ATOM 4196 C CA . ARG C 1 67 ? 20.400 -67.459 124.648 1.00 44.44 67 ARG C CA 1
ATOM 4197 C C . ARG C 1 67 ? 21.676 -67.662 125.471 1.00 46.05 67 ARG C C 1
ATOM 4198 O O . ARG C 1 67 ? 21.638 -68.181 126.591 1.00 44.61 67 ARG C O 1
ATOM 4206 N N . GLN C 1 68 ? 22.805 -67.236 124.913 1.00 47.79 68 GLN C N 1
ATOM 4207 C CA . GLN C 1 68 ? 24.083 -67.351 125.604 1.00 49.67 68 GLN C CA 1
ATOM 4208 C C . GLN C 1 68 ? 24.128 -66.472 126.855 1.00 48.86 68 GLN C C 1
ATOM 4209 O O . GLN C 1 68 ? 24.588 -66.920 127.903 1.00 48.38 68 GLN C O 1
ATOM 4215 N N . ASN C 1 69 ? 23.655 -65.227 126.749 1.00 48.13 69 ASN C N 1
ATOM 4216 C CA . ASN C 1 69 ? 23.672 -64.312 127.899 1.00 48.65 69 ASN C CA 1
ATOM 4217 C C . ASN C 1 69 ? 22.799 -64.829 129.034 1.00 47.04 69 ASN C C 1
ATOM 4218 O O . ASN C 1 69 ? 23.164 -64.738 130.203 1.00 48.87 69 ASN C O 1
ATOM 4223 N N . MET C 1 70 ? 21.644 -65.379 128.686 1.00 46.39 70 MET C N 1
ATOM 4224 C CA . MET C 1 70 ? 20.728 -65.891 129.691 1.00 45.03 70 MET C CA 1
ATOM 4225 C C . MET C 1 70 ? 21.292 -67.111 130.411 1.00 46.08 70 MET C C 1
ATOM 4226 O O . MET C 1 70 ? 21.259 -67.190 131.643 1.00 42.27 70 MET C O 1
ATOM 4231 N N . ALA C 1 71 ? 21.823 -68.052 129.637 1.00 47.26 71 ALA C N 1
ATOM 4232 C CA . ALA C 1 71 ? 22.395 -69.270 130.196 1.00 49.95 71 ALA C CA 1
ATOM 4233 C C . ALA C 1 71 ? 23.514 -68.954 131.182 1.00 51.31 71 ALA C C 1
ATOM 4234 O O . ALA C 1 71 ? 23.724 -69.682 132.153 1.00 52.07 71 ALA C O 1
ATOM 4236 N N . GLN C 1 72 ? 24.225 -67.860 130.934 1.00 52.29 72 GLN C N 1
ATOM 4237 C CA . GLN C 1 72 ? 25.328 -67.466 131.794 1.00 53.53 72 GLN C CA 1
ATOM 4238 C C . GLN C 1 72 ? 24.839 -67.071 133.186 1.00 53.57 72 GLN C C 1
ATOM 4239 O O . GLN C 1 72 ? 25.596 -67.126 134.158 1.00 53.56 72 GLN C O 1
ATOM 4245 N N . PHE C 1 73 ? 23.573 -66.677 133.282 1.00 51.82 73 PHE C N 1
ATOM 4246 C CA . PHE C 1 73 ? 23.000 -66.307 134.569 1.00 51.14 73 PHE C CA 1
ATOM 4247 C C . PHE C 1 73 ? 22.322 -67.528 135.180 1.00 51.45 73 PHE C C 1
ATOM 4248 O O . PHE C 1 73 ? 21.897 -67.503 136.334 1.00 51.87 73 PHE C O 1
ATOM 4256 N N . GLY C 1 74 ? 22.236 -68.598 134.394 1.00 51.53 74 GLY C N 1
ATOM 4257 C CA . GLY C 1 74 ? 21.626 -69.824 134.871 1.00 51.13 74 GLY C CA 1
ATOM 4258 C C . GLY C 1 74 ? 20.218 -69.989 134.349 1.00 51.29 74 GLY C C 1
ATOM 4259 O O . GLY C 1 74 ? 19.420 -70.735 134.913 1.00 51.27 74 GLY C O 1
ATOM 4260 N N . TRP C 1 75 ? 19.908 -69.284 133.268 1.00 49.71 75 TRP C N 1
ATOM 4261 C CA . TRP C 1 75 ? 18.588 -69.355 132.675 1.00 49.75 75 TRP C CA 1
ATOM 4262 C C . TRP C 1 75 ? 18.677 -70.007 131.306 1.00 50.52 75 TRP C C 1
ATOM 4263 O O . TRP C 1 75 ? 18.795 -69.327 130.286 1.00 48.24 75 TRP C O 1
ATOM 4274 N N . ASP C 1 76 ? 18.624 -71.334 131.289 1.00 51.86 76 ASP C N 1
ATOM 4275 C CA . ASP C 1 76 ? 18.704 -72.061 130.036 1.00 54.40 76 ASP C CA 1
ATOM 4276 C C . ASP C 1 76 ? 17.311 -72.228 129.449 1.00 54.41 76 ASP C C 1
ATOM 4277 O O . ASP C 1 76 ? 16.520 -73.032 129.936 1.00 55.74 76 ASP C O 1
ATOM 4282 N N . VAL C 1 77 ? 17.015 -71.474 128.397 1.00 53.37 77 VAL C N 1
ATOM 4283 C CA . VAL C 1 77 ? 15.706 -71.535 127.762 1.00 53.94 77 VAL C CA 1
ATOM 4284 C C . VAL C 1 77 ? 15.547 -72.695 126.775 1.00 54.93 77 VAL C C 1
ATOM 4285 O O . VAL C 1 77 ? 14.429 -73.001 126.356 1.00 54.26 77 VAL C O 1
ATOM 4289 N N . LYS C 1 78 ? 16.658 -73.339 126.413 1.00 55.95 78 LYS C N 1
ATOM 4290 C CA . LYS C 1 78 ? 16.639 -74.453 125.456 1.00 56.61 78 LYS C CA 1
ATOM 4291 C C . LYS C 1 78 ? 15.500 -75.444 125.706 1.00 55.04 78 LYS C C 1
ATOM 4292 O O . LYS C 1 78 ? 14.651 -75.651 124.838 1.00 54.37 78 LYS C O 1
ATOM 4298 N N . PRO C 1 79 ? 15.461 -76.066 126.895 1.00 55.81 79 PRO C N 1
ATOM 4299 C CA . PRO C 1 79 ? 14.393 -77.024 127.196 1.00 55.36 79 PRO C CA 1
ATOM 4300 C C . PRO C 1 79 ? 13.010 -76.436 126.945 1.00 55.07 79 PRO C C 1
ATOM 4301 O O . PRO C 1 79 ? 12.154 -77.086 126.346 1.00 55.25 79 PRO C O 1
ATOM 4305 N N . TYR C 1 80 ? 12.798 -75.201 127.401 1.00 53.87 80 TYR C N 1
ATOM 4306 C CA . TYR C 1 80 ? 11.516 -74.532 127.213 1.00 51.91 80 TYR C CA 1
ATOM 4307 C C . TYR C 1 80 ? 11.238 -74.202 125.749 1.00 53.23 80 TYR C C 1
ATOM 4308 O O . TYR C 1 80 ? 10.086 -74.227 125.311 1.00 52.94 80 TYR C O 1
ATOM 4317 N N . GLU C 1 81 ? 12.282 -73.893 124.986 1.00 54.13 81 GLU C N 1
ATOM 4318 C CA . GLU C 1 81 ? 12.078 -73.560 123.582 1.00 55.05 81 GLU C CA 1
ATOM 4319 C C . GLU C 1 81 ? 11.683 -74.773 122.748 1.00 56.45 81 GLU C C 1
ATOM 4320 O O . GLU C 1 81 ? 10.797 -74.687 121.895 1.00 54.88 81 GLU C O 1
ATOM 4326 N N . GLU C 1 82 ? 12.329 -75.908 122.992 1.00 57.53 82 GLU C N 1
ATOM 4327 C CA . GLU C 1 82 ? 11.999 -77.101 122.225 1.00 60.11 82 GLU C CA 1
ATOM 4328 C C . GLU C 1 82 ? 10.609 -77.582 122.623 1.00 60.05 82 GLU C C 1
ATOM 4329 O O . GLU C 1 82 ? 9.893 -78.179 121.819 1.00 59.87 82 GLU C O 1
ATOM 4335 N N . LYS C 1 83 ? 10.224 -77.298 123.865 1.00 59.40 83 LYS C N 1
ATOM 4336 C CA . LYS C 1 83 ? 8.914 -77.698 124.365 1.00 58.44 83 LYS C CA 1
ATOM 4337 C C . LYS C 1 83 ? 7.830 -76.696 123.974 1.00 56.66 83 LYS C C 1
ATOM 4338 O O . LYS C 1 83 ? 6.674 -76.827 124.373 1.00 55.28 83 LYS C O 1
ATOM 4344 N N . GLY C 1 84 ? 8.212 -75.695 123.186 1.00 54.65 84 GLY C N 1
ATOM 4345 C CA . GLY C 1 84 ? 7.257 -74.695 122.741 1.00 51.98 84 GLY C CA 1
ATOM 4346 C C . GLY C 1 84 ? 6.753 -73.759 123.823 1.00 50.32 84 GLY C C 1
ATOM 4347 O O . GLY C 1 84 ? 5.657 -73.206 123.707 1.00 47.14 84 GLY C O 1
ATOM 4348 N N . MET C 1 85 ? 7.545 -73.583 124.878 1.00 50.16 85 MET C N 1
ATOM 4349 C CA . MET C 1 85 ? 7.171 -72.699 125.978 1.00 49.22 85 MET C CA 1
ATOM 4350 C C . MET C 1 85 ? 7.891 -71.351 125.898 1.00 47.99 85 MET C C 1
ATOM 4351 O O . MET C 1 85 ? 7.521 -70.404 126.583 1.00 46.71 85 MET C O 1
ATOM 4356 N N . PHE C 1 86 ? 8.918 -71.271 125.060 1.00 47.23 86 PHE C N 1
ATOM 4357 C CA . PHE C 1 86 ? 9.680 -70.038 124.903 1.00 46.00 86 PHE C CA 1
ATOM 4358 C C . PHE C 1 86 ? 9.995 -69.822 123.424 1.00 47.03 86 PHE C C 1
ATOM 4359 O O . PHE C 1 86 ? 10.176 -70.783 122.675 1.00 47.08 86 PHE C O 1
ATOM 4367 N N . ALA C 1 87 ? 10.057 -68.562 123.003 1.00 45.84 87 ALA C N 1
ATOM 4368 C CA . ALA C 1 87 ? 10.348 -68.243 121.607 1.00 43.92 87 ALA C CA 1
ATOM 4369 C C . ALA C 1 87 ? 11.190 -66.975 121.445 1.00 44.52 87 ALA C C 1
ATOM 4370 O O . ALA C 1 87 ? 10.991 -65.977 122.148 1.00 41.61 87 ALA C O 1
ATOM 4372 N N . MET C 1 88 ? 12.129 -67.029 120.507 1.00 43.88 88 MET C N 1
ATOM 4373 C CA . MET C 1 88 ? 13.009 -65.908 120.213 1.00 43.26 88 MET C CA 1
ATOM 4374 C C . MET C 1 88 ? 12.618 -65.338 118.864 1.00 41.54 88 MET C C 1
ATOM 4375 O O . MET C 1 88 ? 12.410 -66.090 117.914 1.00 40.98 88 MET C O 1
ATOM 4380 N N . VAL C 1 89 ? 12.493 -64.019 118.773 1.00 39.19 89 VAL C N 1
ATOM 4381 C CA . VAL C 1 89 ? 12.159 -63.404 117.495 1.00 37.14 89 VAL C CA 1
ATOM 4382 C C . VAL C 1 89 ? 13.356 -62.588 117.023 1.00 38.05 89 VAL C C 1
ATOM 4383 O O . VAL C 1 89 ? 13.875 -61.735 117.755 1.00 36.60 89 VAL C O 1
ATOM 4387 N N . ASP C 1 90 ? 13.785 -62.851 115.794 1.00 36.09 90 ASP C N 1
ATOM 4388 C CA . ASP C 1 90 ? 14.927 -62.166 115.221 1.00 35.54 90 ASP C CA 1
ATOM 4389 C C . ASP C 1 90 ? 14.520 -60.943 114.427 1.00 36.46 90 ASP C C 1
ATOM 4390 O O . ASP C 1 90 ? 14.102 -61.058 113.278 1.00 36.91 90 ASP C O 1
ATOM 4395 N N . ALA C 1 91 ? 14.623 -59.775 115.050 1.00 34.16 91 ALA C N 1
ATOM 4396 C CA . ALA C 1 91 ? 14.333 -58.521 114.373 1.00 34.04 91 ALA C CA 1
ATOM 4397 C C . ALA C 1 91 ? 15.607 -57.707 114.584 1.00 35.28 91 ALA C C 1
ATOM 4398 O O . ALA C 1 91 ? 15.569 -56.496 114.779 1.00 36.82 91 ALA C O 1
ATOM 4400 N N . PHE C 1 92 ? 16.734 -58.413 114.551 1.00 37.23 92 PHE C N 1
ATOM 4401 C CA . PHE C 1 92 ? 18.059 -57.838 114.751 1.00 39.79 92 PHE C CA 1
ATOM 4402 C C . PHE C 1 92 ? 18.866 -57.826 113.454 1.00 42.71 92 PHE C C 1
ATOM 4403 O O . PHE C 1 92 ? 19.432 -56.802 113.061 1.00 43.30 92 PHE C O 1
ATOM 4411 N N . THR C 1 93 ? 18.914 -58.981 112.801 1.00 44.72 93 THR C N 1
ATOM 4412 C CA . THR C 1 93 ? 19.646 -59.144 111.555 1.00 48.21 93 THR C CA 1
ATOM 4413 C C . THR C 1 93 ? 19.242 -58.129 110.484 1.00 50.98 93 THR C C 1
ATOM 4414 O O . THR C 1 93 ? 20.098 -57.481 109.875 1.00 51.42 93 THR C O 1
ATOM 4418 N N . ALA C 1 94 ? 17.939 -57.991 110.254 1.00 53.65 94 ALA C N 1
ATOM 4419 C CA . ALA C 1 94 ? 17.432 -57.063 109.246 1.00 56.57 94 ALA C CA 1
ATOM 4420 C C . ALA C 1 94 ? 17.868 -55.624 109.485 1.00 58.38 94 ALA C C 1
ATOM 4421 O O . ALA C 1 94 ? 17.651 -54.757 108.636 1.00 57.96 94 ALA C O 1
ATOM 4423 N N . GLY C 1 95 ? 18.477 -55.369 110.640 1.00 60.15 95 GLY C N 1
ATOM 4424 C CA . GLY C 1 95 ? 18.913 -54.019 110.952 1.00 63.05 95 GLY C CA 1
ATOM 4425 C C . GLY C 1 95 ? 20.353 -53.714 110.587 1.00 64.62 95 GLY C C 1
ATOM 4426 O O . GLY C 1 95 ? 20.716 -52.550 110.405 1.00 64.74 95 GLY C O 1
ATOM 4427 N N . ILE C 1 96 ? 21.175 -54.752 110.472 1.00 66.08 96 ILE C N 1
ATOM 4428 C CA . ILE C 1 96 ? 22.580 -54.564 110.143 1.00 67.85 96 ILE C CA 1
ATOM 4429 C C . ILE C 1 96 ? 23.011 -55.224 108.834 1.00 69.47 96 ILE C C 1
ATOM 4430 O O . ILE C 1 96 ? 23.734 -54.619 108.040 1.00 69.97 96 ILE C O 1
ATOM 4435 N N . GLY C 1 97 ? 22.571 -56.459 108.607 1.00 70.44 97 GLY C N 1
ATOM 4436 C CA . GLY C 1 97 ? 22.946 -57.150 107.385 1.00 71.66 97 GLY C CA 1
ATOM 4437 C C . GLY C 1 97 ? 21.970 -58.218 106.930 1.00 72.68 97 GLY C C 1
ATOM 4438 O O . GLY C 1 97 ? 20.778 -57.954 106.760 1.00 73.08 97 GLY C O 1
ATOM 4439 N N . GLU C 1 101 ? 22.512 -68.121 109.393 1.00 78.72 101 GLU C N 1
ATOM 4440 C CA . GLU C 1 101 ? 22.092 -69.381 109.992 1.00 78.29 101 GLU C CA 1
ATOM 4441 C C . GLU C 1 101 ? 20.562 -69.390 110.081 1.00 77.38 101 GLU C C 1
ATOM 4442 O O . GLU C 1 101 ? 19.903 -68.571 109.438 1.00 77.72 101 GLU C O 1
ATOM 4448 N N . TYR C 1 102 ? 19.991 -70.297 110.869 1.00 76.11 102 TYR C N 1
ATOM 4449 C CA . TYR C 1 102 ? 18.516 -70.408 110.950 1.00 73.69 102 TYR C CA 1
ATOM 4450 C C . TYR C 1 102 ? 17.904 -69.953 112.303 1.00 71.17 102 TYR C C 1
ATOM 4451 O O . TYR C 1 102 ? 18.472 -70.149 113.369 1.00 70.72 102 TYR C O 1
ATOM 4460 N N . GLU C 1 103 ? 16.712 -69.370 112.193 1.00 67.35 103 GLU C N 1
ATOM 4461 C CA . GLU C 1 103 ? 15.932 -68.914 113.337 1.00 62.79 103 GLU C CA 1
ATOM 4462 C C . GLU C 1 103 ? 14.462 -69.039 112.933 1.00 59.20 103 GLU C C 1
ATOM 4463 O O . GLU C 1 103 ? 14.060 -68.553 111.874 1.00 57.67 103 GLU C O 1
ATOM 4469 N N . LYS C 1 104 ? 13.663 -69.696 113.767 1.00 56.19 104 LYS C N 1
ATOM 4470 C CA . LYS C 1 104 ? 12.253 -69.892 113.446 1.00 53.97 104 LYS C CA 1
ATOM 4471 C C . LYS C 1 104 ? 11.499 -68.602 113.118 1.00 52.49 104 LYS C C 1
ATOM 4472 O O . LYS C 1 104 ? 10.840 -68.509 112.080 1.00 52.16 104 LYS C O 1
ATOM 4478 N N . TYR C 1 105 ? 11.602 -67.611 113.998 1.00 49.09 105 TYR C N 1
ATOM 4479 C CA . TYR C 1 105 ? 10.922 -66.334 113.802 1.00 46.33 105 TYR C CA 1
ATOM 4480 C C . TYR C 1 105 ? 11.909 -65.243 113.394 1.00 44.64 105 TYR C C 1
ATOM 4481 O O . TYR C 1 105 ? 12.870 -64.959 114.105 1.00 42.81 105 TYR C O 1
ATOM 4490 N N . ILE C 1 106 ? 11.656 -64.627 112.245 1.00 44.19 106 ILE C N 1
ATOM 4491 C CA . ILE C 1 106 ? 12.528 -63.578 111.729 1.00 43.27 106 ILE C CA 1
ATOM 4492 C C . ILE C 1 106 ? 11.728 -62.480 111.056 1.00 42.54 106 ILE C C 1
ATOM 4493 O O . ILE C 1 106 ? 10.741 -62.751 110.370 1.00 42.63 106 ILE C O 1
ATOM 4498 N N . VAL C 1 107 ? 12.157 -61.239 111.267 1.00 41.38 107 VAL C N 1
ATOM 4499 C CA . VAL C 1 107 ? 11.510 -60.086 110.662 1.00 41.24 107 VAL C CA 1
ATOM 4500 C C . VAL C 1 107 ? 12.496 -59.575 109.620 1.00 44.65 107 VAL C C 1
ATOM 4501 O O . VAL C 1 107 ? 13.549 -59.029 109.966 1.00 44.80 107 VAL C O 1
ATOM 4505 N N . HIS C 1 108 ? 12.162 -59.762 108.345 1.00 46.13 108 HIS C N 1
ATOM 4506 C CA . HIS C 1 108 ? 13.045 -59.346 107.257 1.00 50.72 108 HIS C CA 1
ATOM 4507 C C . HIS C 1 108 ? 13.105 -57.845 107.008 1.00 51.57 108 HIS C C 1
ATOM 4508 O O . HIS C 1 108 ? 14.173 -57.301 106.727 1.00 52.03 108 HIS C O 1
ATOM 4515 N N . ASP C 1 109 ? 11.960 -57.181 107.107 1.00 52.78 109 ASP C N 1
ATOM 4516 C CA . ASP C 1 109 ? 11.898 -55.744 106.842 1.00 54.77 109 ASP C CA 1
ATOM 4517 C C . ASP C 1 109 ? 11.391 -54.952 108.057 1.00 54.41 109 ASP C C 1
ATOM 4518 O O . ASP C 1 109 ? 10.342 -55.223 108.622 1.00 53.82 109 ASP C O 1
ATOM 4523 N N . LEU C 1 110 ? 12.211 -53.971 108.475 1.00 55.43 110 LEU C N 1
ATOM 4524 C CA . LEU C 1 110 ? 11.842 -53.139 109.618 1.00 56.59 110 LEU C CA 1
ATOM 4525 C C . LEU C 1 110 ? 11.426 -51.729 109.186 1.00 57.63 110 LEU C C 1
ATOM 4526 O O . LEU C 1 110 ? 11.194 -50.832 109.987 1.00 57.07 110 LEU C O 1
ATOM 4531 N N . THR C 1 111 ? 11.378 -51.549 107.847 1.00 58.26 111 THR C N 1
ATOM 4532 C CA . THR C 1 111 ? 10.865 -50.312 107.259 1.00 59.82 111 THR C CA 1
ATOM 4533 C C . THR C 1 111 ? 9.646 -49.794 108.026 1.00 60.17 111 THR C C 1
ATOM 4534 O O . THR C 1 111 ? 9.447 -48.603 108.224 1.00 60.24 111 THR C O 1
ATOM 4538 N N . ASP C 1 112 ? 8.788 -50.768 108.395 1.00 60.63 112 ASP C N 1
ATOM 4539 C CA . ASP C 1 112 ? 7.556 -50.471 109.130 1.00 61.27 112 ASP C CA 1
ATOM 4540 C C . ASP C 1 112 ? 7.039 -51.739 109.834 1.00 59.66 112 ASP C C 1
ATOM 4541 O O . ASP C 1 112 ? 7.280 -52.857 109.403 1.00 59.81 112 ASP C O 1
ATOM 4546 N N . ILE C 1 113 ? 6.331 -51.530 110.966 1.00 57.45 113 ILE C N 1
ATOM 4547 C CA . ILE C 1 113 ? 6.059 -52.627 111.897 1.00 55.44 113 ILE C CA 1
ATOM 4548 C C . ILE C 1 113 ? 5.018 -53.628 111.380 1.00 53.41 113 ILE C C 1
ATOM 4549 O O . ILE C 1 113 ? 4.644 -54.598 112.031 1.00 52.28 113 ILE C O 1
ATOM 4554 N N . ARG C 1 114 ? 4.467 -53.511 110.179 1.00 52.64 114 ARG C N 1
ATOM 4555 C CA . ARG C 1 114 ? 3.458 -54.485 109.774 1.00 50.72 114 ARG C CA 1
ATOM 4556 C C . ARG C 1 114 ? 3.986 -55.918 109.788 1.00 47.42 114 ARG C C 1
ATOM 4557 O O . ARG C 1 114 ? 3.357 -56.810 110.359 1.00 46.82 114 ARG C O 1
ATOM 4565 N N . GLU C 1 115 ? 5.137 -56.154 109.172 1.00 45.07 115 GLU C N 1
ATOM 4566 C CA . GLU C 1 115 ? 5.675 -57.509 109.169 1.00 41.96 115 GLU C CA 1
ATOM 4567 C C . GLU C 1 115 ? 6.106 -57.875 110.587 1.00 39.97 115 GLU C C 1
ATOM 4568 O O . GLU C 1 115 ? 5.936 -59.012 111.026 1.00 40.04 115 GLU C O 1
ATOM 4574 N N . PHE C 1 116 ? 6.669 -56.904 111.299 1.00 37.65 116 PHE C N 1
ATOM 4575 C CA . PHE C 1 116 ? 7.109 -57.125 112.674 1.00 36.33 116 PHE C CA 1
ATOM 4576 C C . PHE C 1 116 ? 5.920 -57.660 113.467 1.00 34.96 116 PHE C C 1
ATOM 4577 O O . PHE C 1 116 ? 6.023 -58.666 114.157 1.00 34.76 116 PHE C O 1
ATOM 4585 N N . ILE C 1 117 ? 4.787 -56.981 113.347 1.00 36.63 117 ILE C N 1
ATOM 4586 C CA . ILE C 1 117 ? 3.575 -57.381 114.054 1.00 38.44 117 ILE C CA 1
ATOM 4587 C C . ILE C 1 117 ? 3.095 -58.777 113.651 1.00 40.45 117 ILE C C 1
ATOM 4588 O O . ILE C 1 117 ? 2.696 -59.570 114.504 1.00 38.23 117 ILE C O 1
ATOM 4593 N N . GLU C 1 118 ? 3.146 -59.091 112.360 1.00 41.09 118 GLU C N 1
ATOM 4594 C CA . GLU C 1 118 ? 2.694 -60.406 111.931 1.00 42.40 118 GLU C CA 1
ATOM 4595 C C . GLU C 1 118 ? 3.535 -61.503 112.550 1.00 41.34 118 GLU C C 1
ATOM 4596 O O . GLU C 1 118 ? 2.995 -62.466 113.092 1.00 43.31 118 GLU C O 1
ATOM 4602 N N . VAL C 1 119 ? 4.855 -61.362 112.485 1.00 41.61 119 VAL C N 1
ATOM 4603 C CA . VAL C 1 119 ? 5.730 -62.379 113.055 1.00 41.06 119 VAL C CA 1
ATOM 4604 C C . VAL C 1 119 ? 5.494 -62.486 114.556 1.00 41.61 119 VAL C C 1
ATOM 4605 O O . VAL C 1 119 ? 5.539 -63.583 115.124 1.00 41.98 119 VAL C O 1
ATOM 4609 N N . LEU C 1 120 ? 5.240 -61.348 115.200 1.00 41.04 120 LEU C N 1
ATOM 4610 C CA . LEU C 1 120 ? 4.989 -61.338 116.641 1.00 41.23 120 LEU C CA 1
ATOM 4611 C C . LEU C 1 120 ? 3.698 -62.093 116.949 1.00 40.65 120 LEU C C 1
ATOM 4612 O O . LEU C 1 120 ? 3.645 -62.886 117.886 1.00 37.61 120 LEU C O 1
ATOM 4617 N N . ARG C 1 121 ? 2.661 -61.843 116.156 1.00 42.36 121 ARG C N 1
ATOM 4618 C CA . ARG C 1 121 ? 1.381 -62.525 116.353 1.00 46.34 121 ARG C CA 1
ATOM 4619 C C . ARG C 1 121 ? 1.558 -64.029 116.206 1.00 45.88 121 ARG C C 1
ATOM 4620 O O . ARG C 1 121 ? 0.958 -64.810 116.940 1.00 46.04 121 ARG C O 1
ATOM 4628 N N . GLN C 1 122 ? 2.393 -64.429 115.254 1.00 46.71 122 GLN C N 1
ATOM 4629 C CA . GLN C 1 122 ? 2.641 -65.842 115.013 1.00 46.72 122 GLN C CA 1
ATOM 4630 C C . GLN C 1 122 ? 3.305 -66.498 116.221 1.00 45.32 122 GLN C C 1
ATOM 4631 O O . GLN C 1 122 ? 2.902 -67.581 116.646 1.00 44.39 122 GLN C O 1
ATOM 4637 N N . ALA C 1 123 ? 4.316 -65.842 116.782 1.00 43.12 123 ALA C N 1
ATOM 4638 C CA . ALA C 1 123 ? 5.016 -66.403 117.932 1.00 42.00 123 ALA C CA 1
ATOM 4639 C C . ALA C 1 123 ? 4.096 -66.533 119.141 1.00 42.09 123 ALA C C 1
ATOM 4640 O O . ALA C 1 123 ? 4.148 -67.528 119.863 1.00 40.49 123 ALA C O 1
ATOM 4642 N N . ILE C 1 124 ? 3.259 -65.523 119.360 1.00 42.36 124 ILE C N 1
ATOM 4643 C CA . ILE C 1 124 ? 2.328 -65.540 120.484 1.00 44.71 124 ILE C CA 1
ATOM 4644 C C . ILE C 1 124 ? 1.344 -66.694 120.312 1.00 45.35 124 ILE C C 1
ATOM 4645 O O . ILE C 1 124 ? 1.188 -67.516 121.208 1.00 44.50 124 ILE C O 1
ATOM 4650 N N . ARG C 1 125 ? 0.693 -66.740 119.151 1.00 47.11 125 ARG C N 1
ATOM 4651 C CA . ARG C 1 125 ? -0.271 -67.791 118.823 1.00 49.51 125 ARG C CA 1
ATOM 4652 C C . ARG C 1 125 ? 0.385 -69.162 119.018 1.00 50.09 125 ARG C C 1
ATOM 4653 O O . ARG C 1 125 ? -0.148 -70.026 119.717 1.00 50.24 125 ARG C O 1
ATOM 4661 N N . ASP C 1 126 ? 1.560 -69.336 118.413 1.00 50.75 126 ASP C N 1
ATOM 4662 C CA . ASP C 1 126 ? 2.309 -70.590 118.468 1.00 49.31 126 ASP C CA 1
ATOM 4663 C C . ASP C 1 126 ? 2.634 -71.126 119.857 1.00 50.36 126 ASP C C 1
ATOM 4664 O O . ASP C 1 126 ? 2.670 -72.343 120.059 1.00 50.55 126 ASP C O 1
ATOM 4669 N N . ILE C 1 127 ? 2.891 -70.241 120.815 1.00 49.20 127 ILE C N 1
ATOM 4670 C CA . ILE C 1 127 ? 3.192 -70.752 122.160 1.00 49.27 127 ILE C CA 1
ATOM 4671 C C . ILE C 1 127 ? 2.172 -70.279 123.211 1.00 47.80 127 ILE C C 1
ATOM 4672 O O . ILE C 1 127 ? 2.350 -70.430 124.412 1.00 50.20 127 ILE C O 1
ATOM 4677 N N . ASN C 1 128 ? 1.090 -69.658 122.720 1.00 47.18 128 ASN C N 1
ATOM 4678 C CA . ASN C 1 128 ? 0.110 -69.093 123.634 1.00 47.70 128 ASN C CA 1
ATOM 4679 C C . ASN C 1 128 ? 0.784 -68.258 124.729 1.00 46.42 128 ASN C C 1
ATOM 4680 O O . ASN C 1 128 ? 0.466 -68.386 125.909 1.00 46.44 128 ASN C O 1
ATOM 4685 N N . ALA C 1 129 ? 1.742 -67.427 124.276 1.00 43.37 129 ALA C N 1
ATOM 4686 C CA . ALA C 1 129 ? 2.579 -66.626 125.171 1.00 42.02 129 ALA C CA 1
ATOM 4687 C C . ALA C 1 129 ? 1.771 -65.739 126.126 1.00 40.84 129 ALA C C 1
ATOM 4688 O O . ALA C 1 129 ? 0.694 -65.250 125.816 1.00 40.11 129 ALA C O 1
ATOM 4690 N N . LYS C 1 130 ? 2.350 -65.535 127.304 1.00 41.21 130 LYS C N 1
ATOM 4691 C CA . LYS C 1 130 ? 1.746 -64.700 128.335 1.00 42.32 130 LYS C CA 1
ATOM 4692 C C . LYS C 1 130 ? 2.621 -63.476 128.629 1.00 40.95 130 LYS C C 1
ATOM 4693 O O . LYS C 1 130 ? 2.121 -62.436 129.057 1.00 39.94 130 LYS C O 1
ATOM 4699 N N . ARG C 1 131 ? 3.925 -63.612 128.397 1.00 39.94 131 ARG C N 1
ATOM 4700 C CA . ARG C 1 131 ? 4.873 -62.521 128.627 1.00 39.49 131 ARG C CA 1
ATOM 4701 C C . ARG C 1 131 ? 5.661 -62.218 127.350 1.00 38.29 131 ARG C C 1
ATOM 4702 O O . ARG C 1 131 ? 6.027 -63.128 126.606 1.00 38.87 131 ARG C O 1
ATOM 4710 N N . VAL C 1 132 ? 5.920 -60.937 127.102 1.00 36.46 132 VAL C N 1
ATOM 4711 C CA . VAL C 1 132 ? 6.662 -60.526 125.914 1.00 34.65 132 VAL C CA 1
ATOM 4712 C C . VAL C 1 132 ? 7.616 -59.373 126.200 1.00 34.88 132 VAL C C 1
ATOM 4713 O O . VAL C 1 132 ? 7.268 -58.415 126.896 1.00 31.46 132 VAL C O 1
ATOM 4717 N N . VAL C 1 133 ? 8.819 -59.482 125.642 1.00 35.37 133 VAL C N 1
ATOM 4718 C CA . VAL C 1 133 ? 9.862 -58.471 125.793 1.00 34.25 133 VAL C CA 1
ATOM 4719 C C . VAL C 1 133 ? 10.334 -57.977 124.431 1.00 35.77 133 VAL C C 1
ATOM 4720 O O . VAL C 1 133 ? 10.592 -58.783 123.524 1.00 33.13 133 VAL C O 1
ATOM 4724 N N . VAL C 1 134 ? 10.430 -56.672 124.295 1.00 33.84 134 VAL C N 1
ATOM 4725 C CA . VAL C 1 134 ? 10.948 -56.064 123.078 1.00 33.98 134 VAL C CA 1
ATOM 4726 C C . VAL C 1 134 ? 12.201 -55.216 123.353 1.00 34.81 134 VAL C C 1
ATOM 4727 O O . VAL C 1 134 ? 12.148 -54.052 123.733 1.00 38.23 134 VAL C O 1
ATOM 4731 N N . ASP C 1 135 ? 13.358 -55.876 123.177 1.00 34.26 135 ASP C N 1
ATOM 4732 C CA . ASP C 1 135 ? 14.630 -55.228 123.471 1.00 35.38 135 ASP C CA 1
ATOM 4733 C C . ASP C 1 135 ? 15.415 -54.980 122.171 1.00 35.50 135 ASP C C 1
ATOM 4734 O O . ASP C 1 135 ? 16.030 -55.878 121.611 1.00 36.49 135 ASP C O 1
ATOM 4739 N N . SER C 1 136 ? 15.344 -53.729 121.657 1.00 34.90 136 SER C N 1
ATOM 4740 C CA . SER C 1 136 ? 14.586 -52.680 122.339 1.00 34.32 136 SER C CA 1
ATOM 4741 C C . SER C 1 136 ? 13.672 -51.919 121.369 1.00 32.45 136 SER C C 1
ATOM 4742 O O . SER C 1 136 ? 13.947 -51.784 120.179 1.00 32.33 136 SER C O 1
ATOM 4745 N N . VAL C 1 137 ? 12.526 -51.448 121.905 1.00 29.36 137 VAL C N 1
ATOM 4746 C CA . VAL C 1 137 ? 11.523 -50.803 121.052 1.00 30.06 137 VAL C CA 1
ATOM 4747 C C . VAL C 1 137 ? 12.022 -49.485 120.447 1.00 31.45 137 VAL C C 1
ATOM 4748 O O . VAL C 1 137 ? 11.548 -49.022 119.418 1.00 33.25 137 VAL C O 1
ATOM 4752 N N . THR C 1 138 ? 13.037 -48.892 121.073 1.00 32.47 138 THR C N 1
ATOM 4753 C CA . THR C 1 138 ? 13.671 -47.659 120.593 1.00 33.68 138 THR C CA 1
ATOM 4754 C C . THR C 1 138 ? 14.247 -47.843 119.180 1.00 32.59 138 THR C C 1
ATOM 4755 O O . THR C 1 138 ? 14.288 -46.914 118.365 1.00 31.36 138 THR C O 1
ATOM 4759 N N . THR C 1 139 ? 14.711 -49.050 118.908 1.00 31.71 139 THR C N 1
ATOM 4760 C CA . THR C 1 139 ? 15.303 -49.354 117.622 1.00 33.13 139 THR C CA 1
ATOM 4761 C C . THR C 1 139 ? 14.312 -49.286 116.467 1.00 33.06 139 THR C C 1
ATOM 4762 O O . THR C 1 139 ? 14.696 -48.934 115.348 1.00 29.92 139 THR C O 1
ATOM 4766 N N . LEU C 1 140 ? 13.043 -49.582 116.740 1.00 31.64 140 LEU C N 1
ATOM 4767 C CA . LEU C 1 140 ? 12.006 -49.533 115.705 1.00 35.03 140 LEU C CA 1
ATOM 4768 C C . LEU C 1 140 ? 11.746 -48.132 115.148 1.00 35.96 140 LEU C C 1
ATOM 4769 O O . LEU C 1 140 ? 11.188 -47.991 114.061 1.00 36.27 140 LEU C O 1
ATOM 4774 N N . TYR C 1 141 ? 12.142 -47.093 115.877 1.00 37.46 141 TYR C N 1
ATOM 4775 C CA . TYR C 1 141 ? 11.890 -45.731 115.410 1.00 37.70 141 TYR C CA 1
ATOM 4776 C C . TYR C 1 141 ? 13.031 -44.749 115.639 1.00 40.29 141 TYR C C 1
ATOM 4777 O O . TYR C 1 141 ? 12.865 -43.546 115.443 1.00 40.48 141 TYR C O 1
ATOM 4786 N N . ILE C 1 142 ? 14.191 -45.260 116.034 1.00 43.05 142 ILE C N 1
ATOM 4787 C CA . ILE C 1 142 ? 15.338 -44.410 116.316 1.00 48.08 142 ILE C CA 1
ATOM 4788 C C . ILE C 1 142 ? 15.623 -43.356 115.238 1.00 50.68 142 ILE C C 1
ATOM 4789 O O . ILE C 1 142 ? 16.133 -42.275 115.547 1.00 51.62 142 ILE C O 1
ATOM 4794 N N . ASN C 1 143 ? 15.284 -43.652 113.985 1.00 51.63 143 ASN C N 1
ATOM 4795 C CA . ASN C 1 143 ? 15.508 -42.693 112.904 1.00 54.32 143 ASN C CA 1
ATOM 4796 C C . ASN C 1 143 ? 14.214 -42.019 112.444 1.00 54.87 143 ASN C C 1
ATOM 4797 O O . ASN C 1 143 ? 14.236 -41.121 111.593 1.00 54.57 143 ASN C O 1
ATOM 4802 N N . LYS C 1 144 ? 13.089 -42.454 113.006 1.00 53.67 144 LYS C N 1
ATOM 4803 C CA . LYS C 1 144 ? 11.792 -41.879 112.666 1.00 51.91 144 LYS C CA 1
ATOM 4804 C C . LYS C 1 144 ? 10.950 -41.667 113.932 1.00 50.65 144 LYS C C 1
ATOM 4805 O O . LYS C 1 144 ? 9.940 -42.33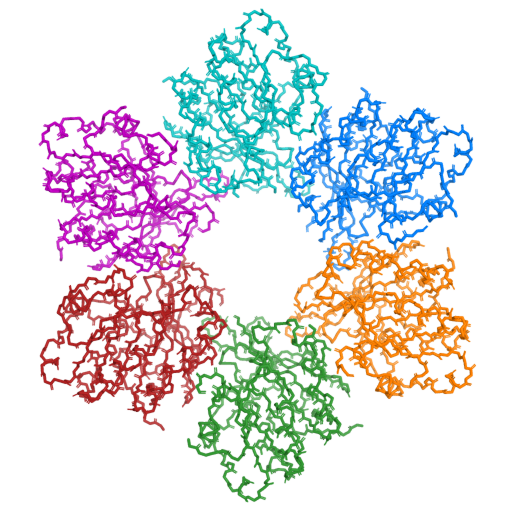9 114.152 1.00 50.19 144 LYS C O 1
ATOM 4811 N N . PRO C 1 145 ? 11.360 -40.705 114.775 1.00 49.16 145 PRO C N 1
ATOM 4812 C CA . PRO C 1 145 ? 10.690 -40.360 116.035 1.00 47.47 145 PRO C CA 1
ATOM 4813 C C . PRO C 1 145 ? 9.220 -39.968 115.920 1.00 46.63 145 PRO C C 1
ATOM 4814 O O . PRO C 1 145 ? 8.450 -40.179 116.856 1.00 48.35 145 PRO C O 1
ATOM 4818 N N . ALA C 1 146 ? 8.825 -39.404 114.783 1.00 43.80 146 ALA C N 1
ATOM 4819 C CA . ALA C 1 146 ? 7.431 -39.018 114.591 1.00 44.01 146 ALA C CA 1
ATOM 4820 C C . ALA C 1 146 ? 6.537 -40.256 114.513 1.00 43.04 146 ALA C C 1
ATOM 4821 O O . ALA C 1 146 ? 5.319 -40.161 114.678 1.00 41.98 146 ALA C O 1
ATOM 4823 N N . MET C 1 147 ? 7.152 -41.413 114.267 1.00 42.57 147 MET C N 1
ATOM 4824 C CA . MET C 1 147 ? 6.429 -42.685 114.163 1.00 41.08 147 MET C CA 1
ATOM 4825 C C . MET C 1 147 ? 6.346 -43.427 115.494 1.00 38.23 147 MET C C 1
ATOM 4826 O O . MET C 1 147 ? 5.511 -44.314 115.663 1.00 35.43 147 MET C O 1
ATOM 4831 N N . ALA C 1 148 ? 7.223 -43.069 116.426 1.00 36.56 148 ALA C N 1
ATOM 4832 C CA . ALA C 1 148 ? 7.268 -43.716 117.735 1.00 36.54 148 ALA C CA 1
ATOM 4833 C C . ALA C 1 148 ? 5.898 -43.887 118.403 1.00 37.06 148 ALA C C 1
ATOM 4834 O O . ALA C 1 148 ? 5.541 -44.990 118.831 1.00 35.68 148 ALA C O 1
ATOM 4836 N N . ARG C 1 149 ? 5.131 -42.804 118.493 1.00 36.95 149 ARG C N 1
ATOM 4837 C CA . ARG C 1 149 ? 3.817 -42.873 119.130 1.00 37.06 149 ARG C CA 1
ATOM 4838 C C . ARG C 1 149 ? 2.905 -43.948 118.538 1.00 36.56 149 ARG C C 1
ATOM 4839 O O . ARG C 1 149 ? 2.444 -44.833 119.263 1.00 34.71 149 ARG C O 1
ATOM 4847 N N . SER C 1 150 ? 2.646 -43.880 117.231 1.00 35.16 150 SER C N 1
ATOM 4848 C CA . SER C 1 150 ? 1.769 -44.862 116.594 1.00 36.94 150 SER C CA 1
ATOM 4849 C C . SER C 1 150 ? 2.294 -46.283 116.757 1.00 35.96 150 SER C C 1
ATOM 4850 O O . SER C 1 150 ? 1.525 -47.219 116.982 1.00 38.07 150 SER C O 1
ATOM 4853 N N . ILE C 1 151 ? 3.607 -46.444 116.657 1.00 35.56 151 ILE C N 1
ATOM 4854 C CA . ILE C 1 151 ? 4.219 -47.754 116.807 1.00 35.08 151 ILE C CA 1
ATOM 4855 C C . ILE C 1 151 ? 3.971 -48.297 118.211 1.00 33.07 151 ILE C C 1
ATOM 4856 O O . ILE C 1 151 ? 3.520 -49.428 118.386 1.00 31.86 151 ILE C O 1
ATOM 4861 N N . ILE C 1 152 ? 4.270 -47.494 119.218 1.00 32.87 152 ILE C N 1
ATOM 4862 C CA . ILE C 1 152 ? 4.048 -47.934 120.587 1.00 33.31 152 ILE C CA 1
ATOM 4863 C C . ILE C 1 152 ? 2.573 -48.300 120.796 1.00 33.94 152 ILE C C 1
ATOM 4864 O O . ILE C 1 152 ? 2.264 -49.339 121.380 1.00 34.03 152 ILE C O 1
ATOM 4869 N N . LEU C 1 153 ? 1.668 -47.450 120.310 1.00 34.43 153 LEU C N 1
ATOM 4870 C CA . LEU C 1 153 ? 0.239 -47.707 120.471 1.00 36.43 153 LEU C CA 1
ATOM 4871 C C . LEU C 1 153 ? -0.225 -48.943 119.705 1.00 36.54 153 LEU C C 1
ATOM 4872 O O . LEU C 1 153 ? -1.066 -49.699 120.195 1.00 35.82 153 LEU C O 1
ATOM 4877 N N . GLN C 1 154 ? 0.334 -49.159 118.516 1.00 34.94 154 GLN C N 1
ATOM 4878 C CA . GLN C 1 154 ? -0.028 -50.323 117.713 1.00 35.39 154 GLN C CA 1
ATOM 4879 C C . GLN C 1 154 ? 0.409 -51.626 118.372 1.00 34.36 154 GLN C C 1
ATOM 4880 O O . GLN C 1 154 ? -0.358 -52.587 118.428 1.00 36.08 154 GLN C O 1
ATOM 4886 N N . LEU C 1 155 ? 1.642 -51.664 118.871 1.00 34.57 155 LEU C N 1
ATOM 4887 C CA . LEU C 1 155 ? 2.153 -52.866 119.519 1.00 32.60 155 LEU C CA 1
ATOM 4888 C C . LEU C 1 155 ? 1.366 -53.131 120.800 1.00 35.04 155 LEU C C 1
ATOM 4889 O O . LEU C 1 155 ? 0.974 -54.265 121.072 1.00 32.10 155 LEU C O 1
ATOM 4894 N N . LYS C 1 156 ? 1.136 -52.072 121.578 1.00 34.41 156 LYS C N 1
ATOM 4895 C CA . LYS C 1 156 ? 0.379 -52.168 122.825 1.00 36.65 156 LYS C CA 1
ATOM 4896 C C . LYS C 1 156 ? -0.973 -52.835 122.591 1.00 35.90 156 LYS C C 1
ATOM 4897 O O . LYS C 1 156 ? -1.382 -53.715 123.349 1.00 36.81 156 LYS C O 1
ATOM 4903 N N . ARG C 1 157 ? -1.664 -52.411 121.541 1.00 37.52 157 ARG C N 1
ATOM 4904 C CA . ARG C 1 157 ? -2.972 -52.969 121.229 1.00 39.63 157 ARG C CA 1
ATOM 4905 C C . ARG C 1 157 ? -2.888 -54.434 120.804 1.00 40.70 157 ARG C C 1
ATOM 4906 O O . ARG C 1 157 ? -3.760 -55.237 121.141 1.00 41.32 157 ARG C O 1
ATOM 4914 N N . VAL C 1 158 ? -1.844 -54.784 120.065 1.00 40.48 158 VAL C N 1
ATOM 4915 C CA . VAL C 1 158 ? -1.673 -56.164 119.623 1.00 39.51 158 VAL C CA 1
ATOM 4916 C C . VAL C 1 158 ? -1.411 -57.077 120.818 1.00 39.62 158 VAL C C 1
ATOM 4917 O O . VAL C 1 158 ? -2.041 -58.132 120.967 1.00 39.30 158 VAL C O 1
ATOM 4921 N N . LEU C 1 159 ? -0.483 -56.665 121.675 1.00 36.73 159 LEU C N 1
ATOM 4922 C CA . LEU C 1 159 ? -0.136 -57.454 122.844 1.00 39.14 159 LEU C CA 1
ATOM 4923 C C . LEU C 1 159 ? -1.270 -57.589 123.862 1.00 39.90 159 LEU C C 1
ATOM 4924 O O . LEU C 1 159 ? -1.522 -58.683 124.370 1.00 38.32 159 LEU C O 1
ATOM 4929 N N . ALA C 1 160 ? -1.939 -56.480 124.167 1.00 39.08 160 ALA C N 1
ATOM 4930 C CA . ALA C 1 160 ? -3.030 -56.502 125.139 1.00 42.63 160 ALA C CA 1
ATOM 4931 C C . ALA C 1 160 ? -4.197 -57.327 124.601 1.00 44.19 160 ALA C C 1
ATOM 4932 O O . ALA C 1 160 ? -4.794 -58.130 125.326 1.00 43.00 160 ALA C O 1
ATOM 4934 N N . GLY C 1 161 ? -4.510 -57.123 123.325 1.00 45.49 161 GLY C N 1
ATOM 4935 C CA . GLY C 1 161 ? -5.584 -57.876 122.667 1.00 46.94 161 GLY C CA 1
ATOM 4936 C C . GLY C 1 161 ? -5.306 -59.391 122.641 1.00 47.54 161 GLY C C 1
ATOM 4937 O O . GLY C 1 161 ? -6.201 -60.200 122.466 1.00 49.55 161 GLY C O 1
ATOM 4938 N N . THR C 1 162 ? -4.014 -59.759 122.771 1.00 47.99 162 THR C N 1
ATOM 4939 C CA . THR C 1 162 ? -3.672 -61.190 122.815 1.00 46.80 162 THR C CA 1
ATOM 4940 C C . THR C 1 162 ? -3.501 -61.715 124.252 1.00 45.50 162 THR C C 1
ATOM 4941 O O . THR C 1 162 ? -3.115 -62.851 124.479 1.00 44.89 162 THR C O 1
ATOM 4945 N N . GLY C 1 163 ? -3.739 -60.824 125.237 1.00 43.79 163 GLY C N 1
ATOM 4946 C CA . GLY C 1 163 ? -3.673 -61.250 126.636 1.00 42.51 163 GLY C CA 1
ATOM 4947 C C . GLY C 1 163 ? -2.242 -61.262 127.165 1.00 42.53 163 GLY C C 1
ATOM 4948 O O . GLY C 1 163 ? -1.939 -61.779 128.235 1.00 41.68 163 GLY C O 1
ATOM 4949 N N . CYS C 1 164 ? -1.290 -60.649 126.467 1.00 40.86 164 CYS C N 1
ATOM 4950 C CA . CYS C 1 164 ? 0.087 -60.603 126.956 1.00 39.56 164 CYS C CA 1
ATOM 4951 C C . CYS C 1 164 ? 0.362 -59.400 127.863 1.00 37.05 164 CYS C C 1
ATOM 4952 O O . CYS C 1 164 ? -0.333 -58.391 127.814 1.00 36.87 164 CYS C O 1
ATOM 4955 N N . THR C 1 165 ? 1.382 -59.537 128.698 1.00 37.77 165 THR C N 1
ATOM 4956 C CA . THR C 1 165 ? 1.828 -58.478 129.594 1.00 37.57 165 THR C CA 1
ATOM 4957 C C . THR C 1 165 ? 3.270 -58.293 129.144 1.00 35.88 165 THR C C 1
ATOM 4958 O O . THR C 1 165 ? 4.047 -59.254 129.116 1.00 36.01 165 THR C O 1
ATOM 4962 N N . SER C 1 166 ? 3.628 -57.064 128.790 1.00 35.58 166 SER C N 1
ATOM 4963 C CA . SER C 1 166 ? 4.955 -56.822 128.247 1.00 35.07 166 SER C CA 1
ATOM 4964 C C . SER C 1 166 ? 5.860 -55.765 128.845 1.00 33.97 166 SER C C 1
ATOM 4965 O O . SER C 1 166 ? 5.439 -54.886 129.584 1.00 35.19 166 SER C O 1
ATOM 4968 N N . ILE C 1 167 ? 7.133 -55.891 128.495 1.00 34.39 167 ILE C N 1
ATOM 4969 C CA . ILE C 1 167 ? 8.168 -54.954 128.884 1.00 31.04 167 ILE C CA 1
ATOM 4970 C C . ILE C 1 167 ? 8.824 -54.474 127.583 1.00 31.56 167 ILE C C 1
ATOM 4971 O O . ILE C 1 167 ? 9.304 -55.288 126.776 1.00 31.88 167 ILE C O 1
ATOM 4976 N N . PHE C 1 168 ? 8.809 -53.164 127.367 1.00 28.77 168 PHE C N 1
ATOM 4977 C CA . PHE C 1 168 ? 9.462 -52.575 126.207 1.00 29.15 168 PHE C CA 1
ATOM 4978 C C . PHE C 1 168 ? 10.738 -51.935 126.756 1.00 28.65 168 PHE C C 1
ATOM 4979 O O . PHE C 1 168 ? 10.668 -51.052 127.608 1.00 25.60 168 PHE C O 1
ATOM 4987 N N . VAL C 1 169 ? 11.896 -52.384 126.293 1.00 25.90 169 VAL C N 1
ATOM 4988 C CA . VAL C 1 169 ? 13.145 -51.794 126.748 1.00 27.62 169 VAL C CA 1
ATOM 4989 C C . VAL C 1 169 ? 13.380 -50.514 125.940 1.00 27.49 169 VAL C C 1
ATOM 4990 O O . VAL C 1 169 ? 13.311 -50.520 124.708 1.00 27.72 169 VAL C O 1
ATOM 4994 N N . SER C 1 170 ? 13.654 -49.422 126.644 1.00 26.65 170 SER C N 1
ATOM 4995 C CA . SER C 1 170 ? 13.881 -48.114 126.032 1.00 27.16 170 SER C CA 1
ATOM 4996 C C . SER C 1 170 ? 15.300 -47.646 126.362 1.00 28.87 170 SER C C 1
ATOM 4997 O O . SER C 1 170 ? 15.630 -47.399 127.525 1.00 26.25 170 SER C O 1
ATOM 5000 N N . GLN C 1 171 ? 16.135 -47.525 125.339 1.00 28.40 171 GLN C N 1
ATOM 5001 C CA . GLN C 1 171 ? 17.507 -47.089 125.534 1.00 30.33 171 GLN C CA 1
ATOM 5002 C C . GLN C 1 171 ? 17.556 -45.567 125.502 1.00 34.30 171 GLN C C 1
ATOM 5003 O O . GLN C 1 171 ? 17.129 -44.942 124.529 1.00 32.28 171 GLN C O 1
ATOM 5009 N N . VAL C 1 172 ? 18.056 -44.969 126.578 1.00 34.96 172 VAL C N 1
ATOM 5010 C CA . VAL C 1 172 ? 18.242 -43.526 126.654 1.00 39.34 172 VAL C CA 1
ATOM 5011 C C . VAL C 1 172 ? 19.726 -43.178 126.741 1.00 43.19 172 VAL C C 1
ATOM 5012 O O . VAL C 1 172 ? 20.533 -43.905 127.304 1.00 42.32 172 VAL C O 1
ATOM 5016 N N . SER C 1 173 ? 20.082 -42.046 126.114 1.00 47.00 173 SER C N 1
ATOM 5017 C CA . SER C 1 173 ? 21.494 -41.693 126.008 1.00 51.93 173 SER C CA 1
ATOM 5018 C C . SER C 1 173 ? 21.825 -40.409 126.777 1.00 54.22 173 SER C C 1
ATOM 5019 O O . SER C 1 173 ? 22.962 -40.151 127.165 1.00 57.60 173 SER C O 1
ATOM 5022 N N . GLY C 1 183 ? 5.455 -38.913 122.678 1.00 46.76 183 GLY C N 1
ATOM 5023 C CA . GLY C 1 183 ? 4.267 -39.484 123.303 1.00 44.98 183 GLY C CA 1
ATOM 5024 C C . GLY C 1 183 ? 4.480 -40.952 123.681 1.00 43.09 183 GLY C C 1
ATOM 5025 O O . GLY C 1 183 ? 3.551 -41.695 123.970 1.00 44.49 183 GLY C O 1
ATOM 5026 N N . VAL C 1 184 ? 5.758 -41.373 123.630 1.00 43.14 184 VAL C N 1
ATOM 5027 C CA . VAL C 1 184 ? 6.074 -42.755 123.968 1.00 41.05 184 VAL C CA 1
ATOM 5028 C C . VAL C 1 184 ? 5.774 -43.060 125.437 1.00 40.51 184 VAL C C 1
ATOM 5029 O O . VAL C 1 184 ? 5.095 -44.019 125.781 1.00 38.88 184 VAL C O 1
ATOM 5033 N N . GLU C 1 185 ? 6.346 -42.222 126.321 1.00 38.08 185 GLU C N 1
ATOM 5034 C CA . GLU C 1 185 ? 6.133 -42.424 127.749 1.00 39.25 185 GLU C CA 1
ATOM 5035 C C . GLU C 1 185 ? 4.669 -42.209 128.138 1.00 38.70 185 GLU C C 1
ATOM 5036 O O . GLU C 1 185 ? 4.160 -42.788 129.089 1.00 36.96 185 GLU C O 1
ATOM 5042 N N . HIS C 1 186 ? 3.916 -41.431 127.366 1.00 38.37 186 HIS C N 1
ATOM 5043 C CA . HIS C 1 186 ? 2.492 -41.303 127.651 1.00 40.06 186 HIS C CA 1
ATOM 5044 C C . HIS C 1 186 ? 1.678 -42.479 127.113 1.00 40.56 186 HIS C C 1
ATOM 5045 O O . HIS C 1 186 ? 0.590 -42.762 127.614 1.00 42.06 186 HIS C O 1
ATOM 5052 N N . GLY C 1 187 ? 2.211 -43.174 126.110 1.00 39.29 187 GLY C N 1
ATOM 5053 C CA . GLY C 1 187 ? 1.498 -44.303 125.530 1.00 37.42 187 GLY C CA 1
ATOM 5054 C C . GLY C 1 187 ? 1.527 -45.613 126.310 1.00 36.95 187 GLY C C 1
ATOM 5055 O O . GLY C 1 187 ? 0.544 -46.357 126.318 1.00 36.42 187 GLY C O 1
ATOM 5056 N N . VAL C 1 188 ? 2.643 -45.917 126.965 1.00 35.14 188 VAL C N 1
ATOM 5057 C CA . VAL C 1 188 ? 2.731 -47.159 127.721 1.00 32.62 188 VAL C CA 1
ATOM 5058 C C . VAL C 1 188 ? 1.903 -47.107 129.005 1.00 32.52 188 VAL C C 1
ATOM 5059 O O . VAL C 1 188 ? 1.520 -46.034 129.465 1.00 31.83 188 VAL C O 1
ATOM 5063 N N . ASP C 1 189 ? 1.618 -48.273 129.570 1.00 33.30 189 ASP C N 1
ATOM 5064 C CA . ASP C 1 189 ? 0.838 -48.346 130.805 1.00 36.09 189 ASP C CA 1
ATOM 5065 C C . ASP C 1 189 ? 1.711 -48.116 132.030 1.00 36.00 189 ASP C C 1
ATOM 5066 O O . ASP C 1 189 ? 1.281 -47.482 132.992 1.00 38.58 189 ASP C O 1
ATOM 5071 N N . GLY C 1 190 ? 2.930 -48.650 131.999 1.00 34.54 190 GLY C N 1
ATOM 5072 C CA . GLY C 1 190 ? 3.838 -48.483 133.125 1.00 32.25 190 GLY C CA 1
ATOM 5073 C C . GLY C 1 190 ? 5.210 -47.975 132.718 1.00 32.48 190 GLY C C 1
ATOM 5074 O O . GLY C 1 190 ? 5.599 -48.073 131.551 1.00 29.76 190 GLY C O 1
ATOM 5075 N N . ILE C 1 191 ? 5.944 -47.421 133.681 1.00 30.20 191 ILE C N 1
ATOM 5076 C CA . ILE C 1 191 ? 7.278 -46.908 133.423 1.00 30.08 191 ILE C CA 1
ATOM 5077 C C . ILE C 1 191 ? 8.189 -47.171 134.610 1.00 30.90 191 ILE C C 1
ATOM 5078 O O . ILE C 1 191 ? 7.955 -46.657 135.712 1.00 30.82 191 ILE C O 1
ATOM 5083 N N . ILE C 1 192 ? 9.216 -47.979 134.387 1.00 26.12 192 ILE C N 1
ATOM 5084 C CA . ILE C 1 192 ? 10.190 -48.263 135.423 1.00 26.11 192 ILE C CA 1
ATOM 5085 C C . ILE C 1 192 ? 11.515 -47.766 134.876 1.00 27.30 192 ILE C C 1
ATOM 5086 O O . ILE C 1 192 ? 11.926 -48.134 133.767 1.00 26.40 192 ILE C O 1
ATOM 5091 N N . ARG C 1 193 ? 12.161 -46.893 135.639 1.00 28.29 193 ARG C N 1
ATOM 5092 C CA . ARG C 1 193 ? 13.447 -46.329 135.247 1.00 28.65 193 ARG C CA 1
ATOM 5093 C C . ARG C 1 193 ? 14.553 -46.992 136.045 1.00 28.87 193 ARG C C 1
ATOM 5094 O O . ARG C 1 193 ? 14.452 -47.148 137.276 1.00 24.01 193 ARG C O 1
ATOM 5102 N N . LEU C 1 194 ? 15.589 -47.440 135.341 1.00 25.82 194 LEU C N 1
ATOM 5103 C CA . LEU C 1 194 ? 16.744 -48.043 136.004 1.00 25.10 194 LEU C CA 1
ATOM 5104 C C . LEU C 1 194 ? 17.831 -46.998 135.823 1.00 27.30 194 LEU C C 1
ATOM 5105 O O . LEU C 1 194 ? 18.058 -46.540 134.701 1.00 26.30 194 LEU C O 1
ATOM 5110 N N . ASP C 1 195 ? 18.471 -46.598 136.922 1.00 25.19 195 ASP C N 1
ATOM 5111 C CA . ASP C 1 195 ? 19.524 -45.593 136.873 1.00 26.09 195 ASP C CA 1
ATOM 5112 C C . ASP C 1 195 ? 20.869 -46.106 137.398 1.00 27.83 195 ASP C C 1
ATOM 5113 O O . ASP C 1 195 ? 20.931 -47.081 138.157 1.00 25.60 195 ASP C O 1
ATOM 5118 N N . LEU C 1 196 ? 21.940 -45.444 136.967 1.00 28.47 196 LEU C N 1
ATOM 5119 C CA . LEU C 1 196 ? 23.303 -45.778 137.358 1.00 28.94 196 LEU C CA 1
ATOM 5120 C C . LEU C 1 196 ? 23.966 -44.424 137.544 1.00 30.53 196 LEU C C 1
ATOM 5121 O O . LEU C 1 196 ? 24.332 -43.754 136.569 1.00 29.57 196 LEU C O 1
ATOM 5126 N N . ASP C 1 197 ? 24.102 -44.021 138.801 1.00 27.35 197 ASP C N 1
ATOM 5127 C CA . ASP C 1 197 ? 24.656 -42.721 139.130 1.00 29.50 197 ASP C CA 1
ATOM 5128 C C . ASP C 1 197 ? 25.940 -42.764 139.934 1.00 30.36 197 ASP C C 1
ATOM 5129 O O . ASP C 1 197 ? 26.106 -43.607 140.816 1.00 30.41 197 ASP C O 1
ATOM 5134 N N . GLU C 1 198 ? 26.839 -41.838 139.621 1.00 28.91 198 GLU C N 1
ATOM 5135 C CA . GLU C 1 198 ? 28.110 -41.731 140.317 1.00 31.50 198 GLU C CA 1
ATOM 5136 C C . GLU C 1 198 ? 27.923 -40.812 141.517 1.00 33.70 198 GLU C C 1
ATOM 5137 O O . GLU C 1 198 ? 27.470 -39.671 141.382 1.00 32.98 198 GLU C O 1
ATOM 5143 N N . ILE C 1 199 ? 28.262 -41.321 142.694 1.00 34.67 199 ILE C N 1
ATOM 5144 C CA . ILE C 1 199 ? 28.129 -40.546 143.925 1.00 37.70 199 ILE C CA 1
ATOM 5145 C C . ILE C 1 199 ? 29.334 -40.844 144.800 1.00 38.07 199 ILE C C 1
ATOM 5146 O O . ILE C 1 199 ? 29.553 -41.992 145.183 1.00 38.41 199 ILE C O 1
ATOM 5151 N N . ASP C 1 200 ? 30.124 -39.819 145.104 1.00 39.92 200 ASP C N 1
ATOM 5152 C CA . ASP C 1 200 ? 31.307 -40.003 145.943 1.00 42.35 200 ASP C CA 1
ATOM 5153 C C . ASP C 1 200 ? 32.284 -41.022 145.375 1.00 41.85 200 ASP C C 1
ATOM 5154 O O . ASP C 1 200 ? 32.797 -41.876 146.104 1.00 42.99 200 ASP C O 1
ATOM 5159 N N . GLY C 1 201 ? 32.527 -40.941 144.071 1.00 40.27 201 GLY C N 1
ATOM 5160 C CA . GLY C 1 201 ? 33.464 -41.848 143.436 1.00 39.79 201 GLY C CA 1
ATOM 5161 C C . GLY C 1 201 ? 32.984 -43.269 143.238 1.00 37.44 201 GLY C C 1
ATOM 5162 O O . GLY C 1 201 ? 33.770 -44.128 142.866 1.00 37.14 201 GLY C O 1
ATOM 5163 N N . GLU C 1 202 ? 31.703 -43.522 143.483 1.00 39.00 202 GLU C N 1
ATOM 5164 C CA . GLU C 1 202 ? 31.139 -44.861 143.307 1.00 37.59 202 GLU C CA 1
ATOM 5165 C C . GLU C 1 202 ? 29.835 -44.839 142.512 1.00 35.95 202 GLU C C 1
ATOM 5166 O O . GLU C 1 202 ? 29.012 -43.941 142.666 1.00 37.44 202 GLU C O 1
ATOM 5172 N N . LEU C 1 203 ? 29.664 -45.838 141.654 1.00 34.74 203 LEU C N 1
ATOM 5173 C CA . LEU C 1 203 ? 28.465 -45.965 140.839 1.00 34.08 203 LEU C CA 1
ATOM 5174 C C . LEU C 1 203 ? 27.404 -46.717 141.640 1.00 33.55 203 LEU C C 1
ATOM 5175 O O . LEU C 1 203 ? 27.669 -47.797 142.165 1.00 32.12 203 LEU C O 1
ATOM 5180 N N . LYS C 1 204 ? 26.210 -46.143 141.736 1.00 30.82 204 LYS C N 1
ATOM 5181 C CA . LYS C 1 204 ? 25.126 -46.782 142.464 1.00 30.79 204 LYS C CA 1
ATOM 5182 C C . LYS C 1 204 ? 23.932 -47.019 141.542 1.00 30.35 204 LYS C C 1
ATOM 5183 O O . LYS C 1 204 ? 23.545 -46.146 140.759 1.00 31.04 204 LYS C O 1
ATOM 5189 N N . ARG C 1 205 ? 23.356 -48.209 141.631 1.00 27.26 205 ARG C N 1
ATOM 5190 C CA . ARG C 1 205 ? 22.203 -48.550 140.818 1.00 29.61 205 ARG C CA 1
ATOM 5191 C C . ARG C 1 205 ? 20.933 -48.279 141.624 1.00 31.33 205 ARG C C 1
ATOM 5192 O O . ARG C 1 205 ? 20.919 -48.462 142.842 1.00 31.27 205 ARG C O 1
ATOM 5200 N N . SER C 1 206 ? 19.881 -47.830 140.948 1.00 31.82 206 SER C N 1
ATOM 5201 C CA . SER C 1 206 ? 18.598 -47.588 141.600 1.00 30.95 206 SER C CA 1
ATOM 5202 C C . SER C 1 206 ? 17.465 -47.744 140.596 1.00 31.69 206 SER C C 1
ATOM 5203 O O . SER C 1 206 ? 17.642 -47.564 139.383 1.00 28.89 206 SER C O 1
ATOM 5206 N N . LEU C 1 207 ? 16.305 -48.112 141.114 1.00 30.41 207 LEU C N 1
ATOM 5207 C CA . LEU C 1 207 ? 15.123 -48.329 140.307 1.00 29.39 207 LEU C CA 1
ATOM 5208 C C . LEU C 1 207 ? 14.026 -47.473 140.892 1.00 31.31 207 LEU C C 1
ATOM 5209 O O . LEU C 1 207 ? 14.016 -47.220 142.101 1.00 28.37 207 LEU C O 1
ATOM 5214 N N . ILE C 1 208 ? 13.106 -47.024 140.042 1.00 27.28 208 ILE C N 1
ATOM 5215 C CA . ILE C 1 208 ? 11.992 -46.224 140.508 1.00 29.72 208 ILE C CA 1
ATOM 5216 C C . ILE C 1 208 ? 10.829 -46.398 139.534 1.00 29.24 208 ILE C C 1
ATOM 5217 O O . ILE C 1 208 ? 11.020 -46.362 138.314 1.00 28.06 208 ILE C O 1
ATOM 5222 N N . VAL C 1 209 ? 9.640 -46.652 140.074 1.00 26.66 209 VAL C N 1
ATOM 5223 C CA . VAL C 1 209 ? 8.445 -46.825 139.257 1.00 27.78 209 VAL C CA 1
ATOM 5224 C C . VAL C 1 209 ? 7.802 -45.451 139.133 1.00 29.45 209 VAL C C 1
ATOM 5225 O O . VAL C 1 209 ? 7.260 -44.910 140.105 1.00 28.96 209 VAL C O 1
ATOM 5229 N N . TRP C 1 210 ? 7.890 -44.877 137.939 1.00 27.26 210 TRP C N 1
ATOM 5230 C CA . TRP C 1 210 ? 7.340 -43.555 137.681 1.00 30.46 210 TRP C CA 1
ATOM 5231 C C . TRP C 1 210 ? 5.835 -43.632 137.482 1.00 30.18 210 TRP C C 1
ATOM 5232 O O . TRP C 1 210 ? 5.098 -42.715 137.854 1.00 28.56 210 TRP C O 1
ATOM 5243 N N . LYS C 1 211 ? 5.388 -44.740 136.904 1.00 30.15 211 LYS C N 1
ATOM 5244 C CA . LYS C 1 211 ? 3.981 -44.927 136.610 1.00 33.33 211 LYS C CA 1
ATOM 5245 C C . LYS C 1 211 ? 3.604 -46.393 136.396 1.00 34.35 211 LYS C C 1
ATOM 5246 O O . LYS C 1 211 ? 4.398 -47.203 135.903 1.00 30.64 211 LYS C O 1
ATOM 5252 N N . MET C 1 212 ? 2.384 -46.728 136.791 1.00 35.10 212 MET C N 1
ATOM 5253 C CA . MET C 1 212 ? 1.871 -48.074 136.618 1.00 34.85 212 MET C CA 1
ATOM 5254 C C . MET C 1 212 ? 0.356 -48.002 136.703 1.00 38.30 212 MET C C 1
ATOM 5255 O O . MET C 1 212 ? -0.220 -48.104 137.787 1.00 39.29 212 MET C O 1
ATOM 5260 N N . ARG C 1 213 ? -0.291 -47.802 135.559 1.00 40.71 213 ARG C N 1
ATOM 5261 C CA . ARG C 1 213 ? -1.744 -47.740 135.536 1.00 41.61 213 ARG C CA 1
ATOM 5262 C C . ARG C 1 213 ? -2.251 -49.041 136.142 1.00 41.15 213 ARG C C 1
ATOM 5263 O O . ARG C 1 213 ? -1.597 -50.083 136.026 1.00 38.94 213 ARG C O 1
ATOM 5271 N N . GLY C 1 214 ? -3.401 -48.968 136.811 1.00 41.41 214 GLY C N 1
ATOM 5272 C CA . GLY C 1 214 ? -3.989 -50.150 137.417 1.00 38.76 214 GLY C CA 1
ATOM 5273 C C . GLY C 1 214 ? -3.608 -50.451 138.856 1.00 39.80 214 GLY C C 1
ATOM 5274 O O . GLY C 1 214 ? -4.183 -51.355 139.477 1.00 37.36 214 GLY C O 1
ATOM 5275 N N . THR C 1 215 ? -2.654 -49.708 139.410 1.00 38.57 215 THR C N 1
ATOM 5276 C CA . THR C 1 215 ? -2.253 -49.982 140.782 1.00 36.91 215 THR C CA 1
ATOM 5277 C C . THR C 1 215 ? -1.435 -48.898 141.460 1.00 36.63 215 THR C C 1
ATOM 5278 O O . THR C 1 215 ? -0.908 -47.982 140.819 1.00 34.22 215 THR C O 1
ATOM 5282 N N . SER C 1 216 ? -1.341 -49.032 142.776 1.00 34.31 216 SER C N 1
ATOM 5283 C CA . SER C 1 216 ? -0.557 -48.126 143.591 1.00 35.19 216 SER C CA 1
ATOM 5284 C C . SER C 1 216 ? 0.799 -48.822 143.612 1.00 33.47 216 SER C C 1
ATOM 5285 O O . SER C 1 216 ? 0.886 -50.021 143.346 1.00 34.34 216 SER C O 1
ATOM 5288 N N . HIS C 1 217 ? 1.855 -48.088 143.925 1.00 33.09 217 HIS C N 1
ATOM 5289 C CA . HIS C 1 217 ? 3.182 -48.684 143.942 1.00 31.18 217 HIS C CA 1
ATOM 5290 C C . HIS C 1 217 ? 4.098 -47.797 144.747 1.00 30.09 217 HIS C C 1
ATOM 5291 O O . HIS C 1 217 ? 3.766 -46.647 145.008 1.00 30.90 217 HIS C O 1
ATOM 5298 N N . SER C 1 218 ? 5.241 -48.328 145.165 1.00 31.49 218 SER C N 1
ATOM 5299 C CA . SER C 1 218 ? 6.201 -47.522 145.911 1.00 30.07 218 SER C CA 1
ATOM 5300 C C . SER C 1 218 ? 6.523 -46.261 145.106 1.00 33.01 218 SER C C 1
ATOM 5301 O O . SER C 1 218 ? 6.660 -46.309 143.880 1.00 33.32 218 SER C O 1
ATOM 5304 N N . MET C 1 219 ? 6.630 -45.138 145.800 1.00 31.75 219 MET C N 1
ATOM 5305 C CA . MET C 1 219 ? 6.946 -43.871 145.165 1.00 33.06 219 MET C CA 1
ATOM 5306 C C . MET C 1 219 ? 8.409 -43.515 145.428 1.00 32.00 219 MET C C 1
ATOM 5307 O O . MET C 1 219 ? 8.833 -42.396 145.151 1.00 32.79 219 MET C O 1
ATOM 5312 N N . ARG C 1 220 ? 9.179 -44.469 145.948 1.00 28.88 220 ARG C N 1
ATOM 5313 C CA . ARG C 1 220 ? 10.573 -44.215 146.275 1.00 31.16 220 ARG C CA 1
ATOM 5314 C C . ARG C 1 220 ? 11.600 -44.781 145.295 1.00 29.44 220 ARG C C 1
ATOM 5315 O O . ARG C 1 220 ? 11.293 -45.636 144.472 1.00 32.89 220 ARG C O 1
ATOM 5323 N N . ARG C 1 221 ? 12.820 -44.272 145.390 1.00 28.93 221 ARG C N 1
ATOM 5324 C CA . ARG C 1 221 ? 13.924 -44.735 144.560 1.00 29.08 221 ARG C CA 1
ATOM 5325 C C . ARG C 1 221 ? 14.608 -45.815 145.389 1.00 27.82 221 ARG C C 1
ATOM 5326 O O . ARG C 1 221 ? 15.169 -45.527 146.449 1.00 28.30 221 ARG C O 1
ATOM 5334 N N . HIS C 1 222 ? 14.556 -47.051 144.907 1.00 26.53 222 HIS C N 1
ATOM 5335 C CA . HIS C 1 222 ? 15.146 -48.187 145.609 1.00 28.35 222 HIS C CA 1
ATOM 5336 C C . HIS C 1 222 ? 16.466 -48.654 144.989 1.00 30.40 222 HIS C C 1
ATOM 5337 O O . HIS C 1 222 ? 16.582 -48.775 143.769 1.00 27.68 222 HIS C O 1
ATOM 5344 N N . PRO C 1 223 ? 17.477 -48.940 145.828 1.00 32.39 223 PRO C N 1
ATOM 5345 C CA . PRO C 1 223 ? 18.744 -49.400 145.249 1.00 32.98 223 PRO C CA 1
ATOM 5346 C C . PRO C 1 223 ? 18.618 -50.869 144.842 1.00 34.22 223 PRO C C 1
ATOM 5347 O O . PRO C 1 223 ? 17.710 -51.569 145.291 1.00 32.84 223 PRO C O 1
ATOM 5351 N N . PHE C 1 224 ? 19.502 -51.321 143.957 1.00 33.72 224 PHE C N 1
ATOM 5352 C CA . PHE C 1 224 ? 19.502 -52.712 143.549 1.00 33.52 224 PHE C CA 1
ATOM 5353 C C . PHE C 1 224 ? 20.913 -53.136 143.140 1.00 33.88 224 PHE C C 1
ATOM 5354 O O . PHE C 1 224 ? 21.796 -52.292 142.967 1.00 32.46 224 PHE C O 1
ATOM 5362 N N . ASP C 1 225 ? 21.139 -54.450 143.052 1.00 32.95 225 ASP C N 1
ATOM 5363 C CA . ASP C 1 225 ? 22.431 -54.996 142.640 1.00 33.44 225 ASP C CA 1
ATOM 5364 C C . ASP C 1 225 ? 22.177 -55.962 141.489 1.00 32.37 225 ASP C C 1
ATOM 5365 O O . ASP C 1 225 ? 21.106 -56.565 141.399 1.00 32.06 225 ASP C O 1
ATOM 5370 N N . ILE C 1 226 ? 23.172 -56.117 140.633 1.00 32.09 226 ILE C N 1
ATOM 5371 C CA . ILE C 1 226 ? 23.071 -57.100 139.556 1.00 33.12 226 ILE C CA 1
ATOM 5372 C C . ILE C 1 226 ? 24.055 -58.161 140.069 1.00 31.63 226 ILE C C 1
ATOM 5373 O O . ILE C 1 226 ? 25.154 -57.824 140.504 1.00 33.60 226 ILE C O 1
ATOM 5378 N N . THR C 1 227 ? 23.654 -59.426 140.048 1.00 33.19 227 THR C N 1
ATOM 5379 C CA . THR C 1 227 ? 24.507 -60.496 140.565 1.00 35.95 227 THR C CA 1
ATOM 5380 C C . THR C 1 227 ? 24.701 -61.596 139.538 1.00 38.17 227 THR C C 1
ATOM 5381 O O . THR C 1 227 ? 24.280 -61.459 138.389 1.00 36.15 227 THR C O 1
ATOM 5385 N N . ASP C 1 228 ? 25.337 -62.689 139.958 1.00 41.50 228 ASP C N 1
ATOM 5386 C CA . ASP C 1 228 ? 25.577 -63.817 139.061 1.00 44.26 228 ASP C CA 1
ATOM 5387 C C . ASP C 1 228 ? 24.252 -64.498 138.767 1.00 43.80 228 ASP C C 1
ATOM 5388 O O . ASP C 1 228 ? 24.136 -65.264 137.810 1.00 47.29 228 ASP C O 1
ATOM 5393 N N . LYS C 1 229 ? 23.253 -64.221 139.601 1.00 43.76 229 LYS C N 1
ATOM 5394 C CA . LYS C 1 229 ? 21.930 -64.803 139.413 1.00 43.98 229 LYS C CA 1
ATOM 5395 C C . LYS C 1 229 ? 20.900 -63.743 139.053 1.00 41.16 229 LYS C C 1
ATOM 5396 O O . LYS C 1 229 ? 19.705 -63.920 139.277 1.00 40.35 229 LYS C O 1
ATOM 5402 N N . GLY C 1 230 ? 21.367 -62.631 138.498 1.00 40.82 230 GLY C N 1
ATOM 5403 C CA . GLY C 1 230 ? 20.442 -61.584 138.110 1.00 36.47 230 GLY C CA 1
ATOM 5404 C C . GLY C 1 230 ? 20.303 -60.435 139.085 1.00 34.96 230 GLY C C 1
ATOM 5405 O O . GLY C 1 230 ? 21.135 -60.223 139.962 1.00 34.47 230 GLY C O 1
ATOM 5406 N N . ILE C 1 231 ? 19.214 -59.699 138.924 1.00 34.81 231 ILE C N 1
ATOM 5407 C CA . ILE C 1 231 ? 18.931 -58.520 139.724 1.00 33.61 231 ILE C CA 1
ATOM 5408 C C . ILE C 1 231 ? 18.256 -58.747 141.078 1.00 33.88 231 ILE C C 1
ATOM 5409 O O . ILE C 1 231 ? 17.376 -59.588 141.211 1.00 34.63 231 ILE C O 1
ATOM 5414 N N . ILE C 1 232 ? 18.686 -57.975 142.072 1.00 33.42 232 ILE C N 1
ATOM 5415 C CA . ILE C 1 232 ? 18.097 -58.024 143.408 1.00 34.26 232 ILE C CA 1
ATOM 5416 C C . ILE C 1 232 ? 17.766 -56.591 143.795 1.00 31.03 232 ILE C C 1
ATOM 5417 O O . ILE C 1 232 ? 18.662 -55.774 143.959 1.00 34.50 232 ILE C O 1
ATOM 5422 N N . VAL C 1 233 ? 16.483 -56.272 143.915 1.00 32.14 233 VAL C N 1
ATOM 5423 C CA . VAL C 1 233 ? 16.086 -54.924 144.312 1.00 31.63 233 VAL C CA 1
ATOM 5424 C C . VAL C 1 233 ? 15.741 -54.948 145.802 1.00 34.16 233 VAL C C 1
ATOM 5425 O O . VAL C 1 233 ? 15.248 -55.953 146.300 1.00 31.93 233 VAL C O 1
ATOM 5429 N N . TYR C 1 234 ? 16.013 -53.848 146.501 1.00 34.78 234 TYR C N 1
ATOM 5430 C CA . TYR C 1 234 ? 15.746 -53.737 147.928 1.00 35.60 234 TYR C CA 1
ATOM 5431 C C . TYR C 1 234 ? 14.608 -52.750 148.183 1.00 35.28 234 TYR C C 1
ATOM 5432 O O . TYR C 1 234 ? 14.820 -51.545 148.294 1.00 34.82 234 TYR C O 1
ATOM 5441 N N . PRO C 1 235 ? 13.379 -53.266 148.303 1.00 36.34 235 PRO C N 1
ATOM 5442 C CA . PRO C 1 235 ? 12.161 -52.487 148.537 1.00 37.57 235 PRO C CA 1
ATOM 5443 C C . PRO C 1 235 ? 12.079 -51.782 149.886 1.00 37.63 235 PRO C C 1
ATOM 5444 O O . PRO C 1 235 ? 11.241 -50.902 150.080 1.00 37.70 235 PRO C O 1
ATOM 5448 N N . ASP C 1 236 ? 12.950 -52.171 150.809 1.00 38.44 236 ASP C N 1
ATOM 5449 C CA . ASP C 1 236 ? 12.962 -51.588 152.147 1.00 38.74 236 ASP C CA 1
ATOM 5450 C C . ASP C 1 236 ? 14.069 -50.551 152.301 1.00 39.17 236 ASP C C 1
ATOM 5451 O O . ASP C 1 236 ? 14.310 -50.047 153.404 1.00 35.67 236 ASP C O 1
ATOM 5456 N N . LYS C 1 237 ? 14.751 -50.255 151.196 1.00 36.70 237 LYS C N 1
ATOM 5457 C CA . LYS C 1 237 ? 15.826 -49.265 151.188 1.00 37.72 237 LYS C CA 1
ATOM 5458 C C . LYS C 1 237 ? 15.513 -48.140 150.209 1.00 37.48 237 LYS C C 1
ATOM 5459 O O . LYS C 1 237 ? 14.744 -48.314 149.259 1.00 36.68 237 LYS C O 1
ATOM 5465 N N . VAL C 1 238 ? 16.111 -46.980 150.448 1.00 36.90 238 VAL C N 1
ATOM 5466 C CA . VAL C 1 238 ? 15.897 -45.832 149.580 1.00 39.38 238 VAL C CA 1
ATOM 5467 C C . VAL C 1 238 ? 17.221 -45.118 149.332 1.00 42.36 238 VAL C C 1
ATOM 5468 O O . VAL C 1 238 ? 18.088 -45.109 150.208 1.00 40.88 238 VAL C O 1
ATOM 5472 N N . LEU C 1 239 ? 17.368 -44.542 148.138 1.00 44.98 239 LEU C N 1
ATOM 5473 C CA . LEU C 1 239 ? 18.517 -43.723 147.766 1.00 49.00 239 LEU C CA 1
ATOM 5474 C C . LEU C 1 239 ? 18.133 -42.244 147.754 1.00 52.44 239 LEU C C 1
ATOM 5475 O O . LEU C 1 239 ? 17.365 -41.779 146.916 1.00 52.00 239 LEU C O 1
ATOM 5480 N N . LYS C 1 240 ? 18.653 -41.503 148.759 1.00 56.84 240 LYS C N 1
ATOM 5481 C CA . LYS C 1 240 ? 18.163 -40.142 148.959 1.00 61.29 240 LYS C CA 1
ATOM 5482 C C . LYS C 1 240 ? 19.088 -39.065 148.375 1.00 64.78 240 LYS C C 1
ATOM 5483 O O . LYS C 1 240 ? 18.868 -38.551 147.284 1.00 66.03 240 LYS C O 1
ATOM 5489 N N . ARG C 1 241 ? 20.117 -38.682 149.156 1.00 66.90 241 ARG C N 1
ATOM 5490 C CA . ARG C 1 241 ? 21.006 -37.668 148.594 1.00 68.59 241 ARG C CA 1
ATOM 5491 C C . ARG C 1 241 ? 21.969 -38.320 147.623 1.00 68.47 241 ARG C C 1
ATOM 5492 O O . ARG C 1 241 ? 22.104 -37.953 146.464 1.00 70.30 241 ARG C O 1
ATOM 5500 N N . GLY C 1 242 ? 22.696 -39.277 148.202 1.00 67.68 242 GLY C N 1
ATOM 5501 C CA . GLY C 1 242 ? 23.611 -40.125 147.466 1.00 66.27 242 GLY C CA 1
ATOM 5502 C C . GLY C 1 242 ? 23.971 -41.286 148.381 1.00 65.35 242 GLY C C 1
ATOM 5503 O O . GLY C 1 242 ? 24.993 -41.941 148.262 1.00 66.44 242 GLY C O 1
ATOM 5504 N N . LYS C 1 243 ? 23.077 -41.461 149.373 1.00 63.91 243 LYS C N 1
ATOM 5505 C CA . LYS C 1 243 ? 23.250 -42.471 150.395 1.00 62.67 243 LYS C CA 1
ATOM 5506 C C . LYS C 1 243 ? 22.025 -43.380 150.448 1.00 61.04 243 LYS C C 1
ATOM 5507 O O . LYS C 1 243 ? 20.908 -42.979 150.154 1.00 59.52 243 LYS C O 1
ATOM 5513 N N . VAL C 1 244 ? 22.310 -44.626 150.813 1.00 59.12 244 VAL C N 1
ATOM 5514 C CA . VAL C 1 244 ? 21.336 -45.670 150.998 1.00 58.10 244 VAL C CA 1
ATOM 5515 C C . VAL C 1 244 ? 20.867 -45.683 152.437 1.00 58.27 244 VAL C C 1
ATOM 5516 O O . VAL C 1 244 ? 21.608 -45.992 153.367 1.00 56.69 244 VAL C O 1
ATOM 5520 N N . LEU C 1 245 ? 19.606 -45.262 152.604 1.00 59.38 245 LEU C N 1
ATOM 5521 C CA . LEU C 1 245 ? 19.059 -45.164 153.945 1.00 60.15 245 LEU C CA 1
ATOM 5522 C C . LEU C 1 245 ? 17.990 -46.229 154.224 1.00 61.44 245 LEU C C 1
ATOM 5523 O O . LEU C 1 245 ? 17.466 -46.897 153.337 1.00 59.15 245 LEU C O 1
ATOM 5528 N N . GLU C 1 246 ? 17.696 -46.399 155.532 1.00 63.26 246 GLU C N 1
ATOM 5529 C CA . GLU C 1 246 ? 16.755 -47.421 155.960 1.00 66.21 246 GLU C CA 1
ATOM 5530 C C . GLU C 1 246 ? 17.354 -48.825 155.920 1.00 67.66 246 GLU C C 1
ATOM 5531 O O . GLU C 1 246 ? 17.557 -49.461 156.949 1.00 67.33 246 GLU C O 1
ATOM 5537 N N . THR D 1 2 ? 33.733 -67.851 132.002 1.00 66.37 2 THR D N 1
ATOM 5538 C CA . THR D 1 2 ? 34.163 -67.169 130.756 1.00 65.44 2 THR D CA 1
ATOM 5539 C C . THR D 1 2 ? 35.623 -66.751 130.877 1.00 64.64 2 THR D C 1
ATOM 5540 O O . THR D 1 2 ? 35.983 -65.998 131.784 1.00 64.80 2 THR D O 1
ATOM 5544 N N . ARG D 1 3 ? 36.459 -67.239 129.963 1.00 62.70 3 ARG D N 1
ATOM 5545 C CA . ARG D 1 3 ? 37.875 -66.902 129.978 1.00 61.33 3 ARG D CA 1
ATOM 5546 C C . ARG D 1 3 ? 38.046 -65.395 129.825 1.00 60.04 3 ARG D C 1
ATOM 5547 O O . ARG D 1 3 ? 37.374 -64.760 129.011 1.00 59.94 3 ARG D O 1
ATOM 5555 N N . ARG D 1 4 ? 38.947 -64.826 130.614 1.00 58.67 4 ARG D N 1
ATOM 5556 C CA . ARG D 1 4 ? 39.197 -63.394 130.565 1.00 56.28 4 ARG D CA 1
ATOM 5557 C C . ARG D 1 4 ? 40.472 -63.063 129.792 1.00 55.66 4 ARG D C 1
ATOM 5558 O O . ARG D 1 4 ? 41.502 -63.721 129.953 1.00 53.51 4 ARG D O 1
ATOM 5566 N N . VAL D 1 5 ? 40.390 -62.047 128.940 1.00 55.37 5 VAL D N 1
ATOM 5567 C CA . VAL D 1 5 ? 41.544 -61.603 128.174 1.00 54.08 5 VAL D CA 1
ATOM 5568 C C . VAL D 1 5 ? 42.261 -60.590 129.057 1.00 54.36 5 VAL D C 1
ATOM 5569 O O . VAL D 1 5 ? 41.754 -59.493 129.287 1.00 55.38 5 VAL D O 1
ATOM 5573 N N . LYS D 1 6 ? 43.429 -60.969 129.564 1.00 54.09 6 LYS D N 1
ATOM 5574 C CA . LYS D 1 6 ? 44.208 -60.103 130.440 1.00 53.58 6 LYS D CA 1
ATOM 5575 C C . LYS D 1 6 ? 44.787 -58.904 129.703 1.00 53.17 6 LYS D C 1
ATOM 5576 O O . LYS D 1 6 ? 45.481 -59.063 128.698 1.00 52.84 6 LYS D O 1
ATOM 5582 N N . THR D 1 7 ? 44.501 -57.705 130.208 1.00 50.96 7 THR D N 1
ATOM 5583 C CA . THR D 1 7 ? 45.000 -56.473 129.598 1.00 48.71 7 THR D CA 1
ATOM 5584 C C . THR D 1 7 ? 46.468 -56.271 129.970 1.00 47.59 7 THR D C 1
ATOM 5585 O O . THR D 1 7 ? 47.229 -55.653 129.227 1.00 46.93 7 THR D O 1
ATOM 5589 N N . GLY D 1 8 ? 46.852 -56.792 131.129 1.00 46.96 8 GLY D N 1
ATOM 5590 C CA . GLY D 1 8 ? 48.222 -56.657 131.580 1.00 46.14 8 GLY D CA 1
ATOM 5591 C C . GLY D 1 8 ? 48.455 -55.283 132.169 1.00 47.40 8 GLY D C 1
ATOM 5592 O O . GLY D 1 8 ? 49.389 -55.081 132.950 1.00 47.06 8 GLY D O 1
ATOM 5593 N N . ILE D 1 9 ? 47.608 -54.331 131.785 1.00 46.19 9 ILE D N 1
ATOM 5594 C CA . ILE D 1 9 ? 47.721 -52.979 132.293 1.00 46.39 9 ILE D CA 1
ATOM 5595 C C . ILE D 1 9 ? 47.548 -53.039 133.804 1.00 47.35 9 ILE D C 1
ATOM 5596 O O . ILE D 1 9 ? 46.532 -53.516 134.302 1.00 49.17 9 ILE D O 1
ATOM 5601 N N . PRO D 1 10 ? 48.553 -52.563 134.552 1.00 48.60 10 PRO D N 1
ATOM 5602 C CA . PRO D 1 10 ? 48.541 -52.550 136.016 1.00 48.68 10 PRO D CA 1
ATOM 5603 C C . PRO D 1 10 ? 47.243 -52.041 136.637 1.00 49.41 10 PRO D C 1
ATOM 5604 O O . PRO D 1 10 ? 46.816 -50.909 136.383 1.00 48.82 10 PRO D O 1
ATOM 5608 N N . GLY D 1 11 ? 46.625 -52.892 137.452 1.00 47.73 11 GLY D N 1
ATOM 5609 C CA . GLY D 1 11 ? 45.401 -52.523 138.133 1.00 46.84 11 GLY D CA 1
ATOM 5610 C C . GLY D 1 11 ? 44.106 -52.703 137.367 1.00 45.55 11 GLY D C 1
ATOM 5611 O O . GLY D 1 11 ? 43.045 -52.757 137.974 1.00 45.28 11 GLY D O 1
ATOM 5612 N N . VAL D 1 12 ? 44.180 -52.815 136.046 1.00 45.63 12 VAL D N 1
ATOM 5613 C CA . VAL D 1 12 ? 42.977 -52.955 135.235 1.00 46.02 12 VAL D CA 1
ATOM 5614 C C . VAL D 1 12 ? 42.271 -54.305 135.337 1.00 46.77 12 VAL D C 1
ATOM 5615 O O . VAL D 1 12 ? 41.061 -54.359 135.567 1.00 46.54 12 VAL D O 1
ATOM 5619 N N . ASP D 1 13 ? 43.011 -55.395 135.168 1.00 45.99 13 ASP D N 1
ATOM 5620 C CA . ASP D 1 13 ? 42.392 -56.710 135.228 1.00 45.91 13 ASP D CA 1
ATOM 5621 C C . ASP D 1 13 ? 41.738 -56.972 136.584 1.00 45.32 13 ASP D C 1
ATOM 5622 O O . ASP D 1 13 ? 40.756 -57.709 136.670 1.00 44.45 13 ASP D O 1
ATOM 5627 N N . GLU D 1 14 ? 42.274 -56.367 137.639 1.00 45.15 14 GLU D N 1
ATOM 5628 C CA . GLU D 1 14 ? 41.698 -56.523 138.971 1.00 47.71 14 GLU D CA 1
ATOM 5629 C C . GLU D 1 14 ? 40.335 -55.817 138.955 1.00 46.66 14 GLU D C 1
ATOM 5630 O O . GLU D 1 14 ? 39.310 -56.407 139.292 1.00 46.91 14 GLU D O 1
ATOM 5636 N N . ILE D 1 15 ? 40.347 -54.549 138.552 1.00 44.81 15 ILE D N 1
ATOM 5637 C CA . ILE D 1 15 ? 39.139 -53.736 138.447 1.00 41.83 15 ILE D CA 1
ATOM 5638 C C . ILE D 1 15 ? 38.062 -54.456 137.644 1.00 39.88 15 ILE D C 1
ATOM 5639 O O . ILE D 1 15 ? 36.873 -54.290 137.905 1.00 39.91 15 ILE D O 1
ATOM 5644 N N . LEU D 1 16 ? 38.488 -55.253 136.668 1.00 38.87 16 LEU D N 1
ATOM 5645 C CA . LEU D 1 16 ? 37.567 -56.003 135.821 1.00 39.33 16 LEU D CA 1
ATOM 5646 C C . LEU D 1 16 ? 37.263 -57.385 136.388 1.00 40.09 16 LEU D C 1
ATOM 5647 O O . LEU D 1 16 ? 36.535 -58.159 135.778 1.00 38.49 16 LEU D O 1
ATOM 5652 N N . HIS D 1 17 ? 37.830 -57.692 137.551 1.00 41.97 17 HIS D N 1
ATOM 5653 C CA . HIS D 1 17 ? 37.597 -58.986 138.197 1.00 43.95 17 HIS D CA 1
ATOM 5654 C C . HIS D 1 17 ? 38.001 -60.165 137.319 1.00 45.47 17 HIS D C 1
ATOM 5655 O O . HIS D 1 17 ? 37.198 -61.067 137.063 1.00 46.01 17 HIS D O 1
ATOM 5662 N N . GLY D 1 18 ? 39.248 -60.149 136.859 1.00 47.97 18 GLY D N 1
ATOM 5663 C CA . GLY D 1 18 ? 39.736 -61.218 136.006 1.00 48.74 18 GLY D CA 1
ATOM 5664 C C . GLY D 1 18 ? 40.221 -60.695 134.671 1.00 50.66 18 GLY D C 1
ATOM 5665 O O . GLY D 1 18 ? 41.224 -61.168 134.127 1.00 51.24 18 GLY D O 1
ATOM 5666 N N . GLY D 1 19 ? 39.512 -59.709 134.136 1.00 49.03 19 GLY D N 1
ATOM 5667 C CA . GLY D 1 19 ? 39.903 -59.151 132.857 1.00 47.38 19 GLY D CA 1
ATOM 5668 C C . GLY D 1 19 ? 38.694 -58.964 131.974 1.00 46.38 19 GLY D C 1
ATOM 5669 O O . GLY D 1 19 ? 37.572 -58.964 132.469 1.00 46.92 19 GLY D O 1
ATOM 5670 N N . ILE D 1 20 ? 38.923 -58.821 130.671 1.00 46.44 20 ILE D N 1
ATOM 5671 C CA . ILE D 1 20 ? 37.849 -58.623 129.699 1.00 46.32 20 ILE D CA 1
ATOM 5672 C C . ILE D 1 20 ? 37.273 -59.931 129.167 1.00 48.08 20 ILE D C 1
ATOM 5673 O O . ILE D 1 20 ? 37.982 -60.723 128.544 1.00 48.28 20 ILE D O 1
ATOM 5678 N N . PRO D 1 21 ? 35.972 -60.174 129.396 1.00 48.68 21 PRO D N 1
ATOM 5679 C CA . PRO D 1 21 ? 35.320 -61.398 128.917 1.00 48.87 21 PRO D CA 1
ATOM 5680 C C . PRO D 1 21 ? 35.557 -61.592 127.419 1.00 49.02 21 PRO D C 1
ATOM 5681 O O . PRO D 1 21 ? 35.280 -60.690 126.628 1.00 49.12 21 PRO D O 1
ATOM 5685 N N . GLU D 1 22 ? 36.060 -62.761 127.027 1.00 49.70 22 GLU D N 1
ATOM 5686 C CA . GLU D 1 22 ? 36.334 -63.041 125.614 1.00 50.21 22 GLU D CA 1
ATOM 5687 C C . GLU D 1 22 ? 35.221 -62.628 124.658 1.00 48.16 22 GLU D C 1
ATOM 5688 O O . GLU D 1 22 ? 34.038 -62.798 124.951 1.00 49.07 22 GLU D O 1
ATOM 5694 N N . ARG D 1 23 ? 35.627 -62.100 123.506 1.00 46.94 23 ARG D N 1
ATOM 5695 C CA . ARG D 1 23 ? 34.714 -61.650 122.457 1.00 47.51 23 ARG D CA 1
ATOM 5696 C C . ARG D 1 23 ? 33.995 -60.333 122.747 1.00 46.15 23 ARG D C 1
ATOM 5697 O O . ARG D 1 23 ? 33.214 -59.857 121.924 1.00 46.84 23 ARG D O 1
ATOM 5705 N N . ASN D 1 24 ? 34.268 -59.742 123.905 1.00 44.59 24 ASN D N 1
ATOM 5706 C CA . ASN D 1 24 ? 33.654 -58.470 124.273 1.00 44.31 24 ASN D CA 1
ATOM 5707 C C . ASN D 1 24 ? 34.275 -57.318 123.489 1.00 43.26 24 ASN D C 1
ATOM 5708 O O . ASN D 1 24 ? 35.493 -57.253 123.333 1.00 45.70 24 ASN D O 1
ATOM 5713 N N . VAL D 1 25 ? 33.430 -56.428 122.982 1.00 40.01 25 VAL D N 1
ATOM 5714 C CA . VAL D 1 25 ? 33.893 -55.239 122.276 1.00 38.80 25 VAL D CA 1
ATOM 5715 C C . VAL D 1 25 ? 33.786 -54.143 123.339 1.00 37.97 25 VAL D C 1
ATOM 5716 O O . VAL D 1 25 ? 32.683 -53.795 123.780 1.00 36.87 25 VAL D O 1
ATOM 5720 N N . VAL D 1 26 ? 34.930 -53.634 123.783 1.00 34.23 26 VAL D N 1
ATOM 5721 C CA . VAL D 1 26 ? 34.943 -52.605 124.807 1.00 32.24 26 VAL D CA 1
ATOM 5722 C C . VAL D 1 26 ? 35.125 -51.220 124.210 1.00 31.70 26 VAL D C 1
ATOM 5723 O O . VAL D 1 26 ? 36.068 -50.961 123.463 1.00 29.60 26 VAL D O 1
ATOM 5727 N N . LEU D 1 27 ? 34.203 -50.325 124.520 1.00 31.20 27 LEU D N 1
ATOM 5728 C CA . LEU D 1 27 ? 34.332 -48.963 124.027 1.00 31.04 2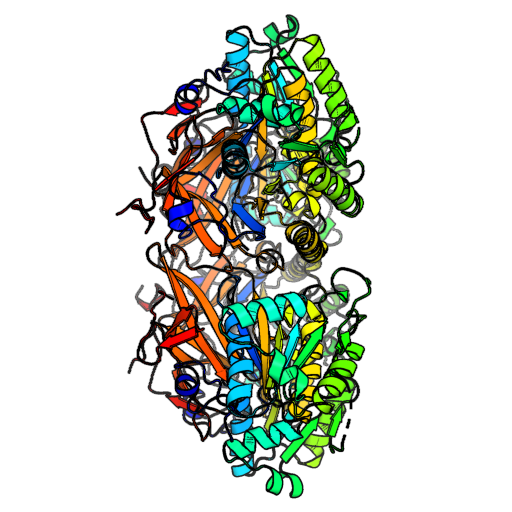7 LEU D CA 1
ATOM 5729 C C . LEU D 1 27 ? 35.195 -48.233 125.077 1.00 32.20 27 LEU D C 1
ATOM 5730 O O . LEU D 1 27 ? 34.882 -48.317 126.263 1.00 32.20 27 LEU D O 1
ATOM 5735 N N . LEU D 1 28 ? 36.309 -47.605 124.664 1.00 31.98 28 LEU D N 1
ATOM 5736 C CA . LEU D 1 28 ? 37.124 -46.810 125.585 1.00 32.33 28 LEU D CA 1
ATOM 5737 C C . LEU D 1 28 ? 36.912 -45.401 125.107 1.00 31.15 28 LEU D C 1
ATOM 5738 O O . LEU D 1 28 ? 37.374 -45.043 124.018 1.00 30.52 28 LEU D O 1
ATOM 5743 N N . SER D 1 29 ? 36.239 -44.606 125.924 1.00 29.78 29 SER D N 1
ATOM 5744 C CA . SER D 1 29 ? 35.989 -43.261 125.530 1.00 30.81 29 SER D CA 1
ATOM 5745 C C . SER D 1 29 ? 36.429 -42.203 126.517 1.00 29.48 29 SER D C 1
ATOM 5746 O O . SER D 1 29 ? 36.586 -42.443 127.717 1.00 28.13 29 SER D O 1
ATOM 5749 N N . GLY D 1 30 ? 36.598 -41.010 125.985 1.00 28.48 30 GLY D N 1
ATOM 5750 C CA . GLY D 1 30 ? 37.006 -39.880 126.791 1.00 28.14 30 GLY D CA 1
ATOM 5751 C C . GLY D 1 30 ? 37.470 -38.760 125.893 1.00 29.93 30 GLY D C 1
ATOM 5752 O O . GLY D 1 30 ? 37.605 -38.948 124.668 1.00 25.65 30 GLY D O 1
ATOM 5753 N N . GLY D 1 31 ? 37.705 -37.590 126.491 1.00 27.38 31 GLY D N 1
ATOM 5754 C CA . GLY D 1 31 ? 38.145 -36.442 125.721 1.00 27.55 31 GLY D CA 1
ATOM 5755 C C . GLY D 1 31 ? 39.580 -36.542 125.250 1.00 26.09 31 GLY D C 1
ATOM 5756 O O . GLY D 1 31 ? 40.199 -37.592 125.397 1.00 27.71 31 GLY D O 1
ATOM 5757 N N . PRO D 1 32 ? 40.139 -35.466 124.664 1.00 28.03 32 PRO D N 1
ATOM 5758 C CA . PRO D 1 32 ? 41.526 -35.509 124.196 1.00 29.90 32 PRO D CA 1
ATOM 5759 C C . PRO D 1 32 ? 42.508 -35.473 125.367 1.00 30.36 32 PRO D C 1
ATOM 5760 O O . PRO D 1 32 ? 42.226 -34.861 126.392 1.00 29.82 32 PRO D O 1
ATOM 5764 N N . GLY D 1 33 ? 43.650 -36.138 125.207 1.00 30.40 33 GLY D N 1
ATOM 5765 C CA . GLY D 1 33 ? 44.662 -36.149 126.252 1.00 31.96 33 GLY D CA 1
ATOM 5766 C C . GLY D 1 33 ? 44.327 -36.993 127.472 1.00 31.89 33 GLY D C 1
ATOM 5767 O O . GLY D 1 33 ? 44.878 -36.759 128.550 1.00 33.25 33 GLY D O 1
ATOM 5768 N N . THR D 1 34 ? 43.445 -37.978 127.318 1.00 32.12 34 THR D N 1
ATOM 5769 C CA . THR D 1 34 ? 43.068 -38.823 128.453 1.00 33.51 34 THR D CA 1
ATOM 5770 C C . THR D 1 3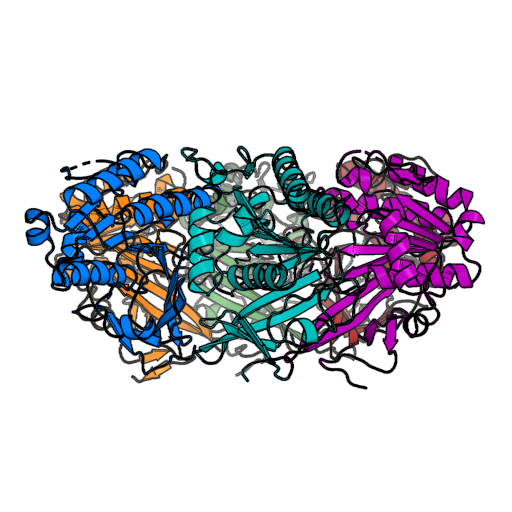4 ? 43.809 -40.159 128.499 1.00 34.17 34 THR D C 1
ATOM 5771 O O . THR D 1 34 ? 43.704 -40.905 129.474 1.00 34.07 34 THR D O 1
ATOM 5775 N N . GLY D 1 35 ? 44.559 -40.454 127.440 1.00 35.33 35 GLY D N 1
ATOM 5776 C CA . GLY D 1 35 ? 45.337 -41.678 127.402 1.00 35.13 35 GLY D CA 1
ATOM 5777 C C . GLY D 1 35 ? 44.726 -42.877 126.703 1.00 34.21 35 GLY D C 1
ATOM 5778 O O . GLY D 1 35 ? 45.183 -43.998 126.908 1.00 36.84 35 GLY D O 1
ATOM 5779 N N . LYS D 1 36 ? 43.714 -42.659 125.870 1.00 32.62 36 LYS D N 1
ATOM 5780 C CA . LYS D 1 36 ? 43.054 -43.762 125.165 1.00 31.32 36 LYS D CA 1
ATOM 5781 C C . LYS D 1 36 ? 43.964 -44.504 124.170 1.00 34.00 36 LYS D C 1
ATOM 5782 O O . LYS D 1 36 ? 43.975 -45.742 124.116 1.00 31.74 36 LYS D O 1
ATOM 5788 N N . THR D 1 37 ? 44.722 -43.754 123.379 1.00 34.42 37 THR D N 1
ATOM 5789 C CA . THR D 1 37 ? 45.615 -44.384 122.414 1.00 37.75 37 THR D CA 1
ATOM 5790 C C . THR D 1 37 ? 46.669 -45.194 123.162 1.00 38.44 37 THR D C 1
ATOM 5791 O O . THR D 1 37 ? 46.907 -46.363 122.841 1.00 40.13 37 THR D O 1
ATOM 5795 N N . ILE D 1 38 ? 47.284 -44.579 124.169 1.00 38.32 38 ILE D N 1
ATOM 5796 C CA . ILE D 1 38 ? 48.306 -45.254 124.960 1.00 40.45 38 ILE D CA 1
ATOM 5797 C C . ILE D 1 38 ? 47.747 -46.518 125.621 1.00 40.86 38 ILE D C 1
ATOM 5798 O O . ILE D 1 38 ? 48.404 -47.561 125.646 1.00 40.43 38 ILE D O 1
ATOM 5803 N N . PHE D 1 39 ? 46.531 -46.415 126.150 1.00 38.98 39 PHE D N 1
ATOM 5804 C CA . PHE D 1 39 ? 45.867 -47.539 126.811 1.00 38.55 39 PHE D CA 1
ATOM 5805 C C . PHE D 1 39 ? 45.628 -48.681 125.825 1.00 39.26 39 PHE D C 1
ATOM 5806 O O . PHE D 1 39 ? 45.905 -49.843 126.131 1.00 38.67 39 PHE D O 1
ATOM 5814 N N . SER D 1 40 ? 45.132 -48.346 124.638 1.00 39.23 40 SER D N 1
ATOM 5815 C CA . SER D 1 40 ? 44.851 -49.345 123.610 1.00 42.96 40 SER D CA 1
ATOM 5816 C C . SER D 1 40 ? 46.087 -50.085 123.111 1.00 44.05 40 SER D C 1
ATOM 5817 O O . SER D 1 40 ? 46.013 -51.270 122.763 1.00 43.76 40 SER D O 1
ATOM 5820 N N . GLN D 1 41 ? 47.212 -49.379 123.058 1.00 44.76 41 GLN D N 1
ATOM 5821 C CA . GLN D 1 41 ? 48.458 -49.966 122.581 1.00 46.05 41 GLN D CA 1
ATOM 5822 C C . GLN D 1 41 ? 49.084 -50.869 123.629 1.00 46.68 41 GLN D C 1
ATOM 5823 O O . GLN D 1 41 ? 49.627 -51.923 123.297 1.00 46.71 41 GLN D O 1
ATOM 5829 N N . GLN D 1 42 ? 48.998 -50.461 124.892 1.00 46.96 42 GLN D N 1
ATOM 5830 C CA . GLN D 1 42 ? 49.546 -51.251 125.986 1.00 48.90 42 GLN D CA 1
ATOM 5831 C C . GLN D 1 42 ? 48.786 -52.577 125.976 1.00 50.38 42 GLN D C 1
ATOM 5832 O O . GLN D 1 42 ? 49.335 -53.634 126.293 1.00 50.38 42 GLN D O 1
ATOM 5838 N N . PHE D 1 43 ? 47.517 -52.499 125.585 1.00 50.96 43 PHE D N 1
ATOM 5839 C CA . PHE D 1 43 ? 46.642 -53.663 125.494 1.00 50.03 43 PHE D CA 1
ATOM 5840 C C . PHE D 1 43 ? 47.143 -54.639 124.431 1.00 51.38 43 PHE D C 1
ATOM 5841 O O . PHE D 1 43 ? 47.247 -55.841 124.680 1.00 50.90 43 PHE D O 1
ATOM 5849 N N . LEU D 1 44 ? 47.433 -54.126 123.239 1.00 52.30 44 LEU D N 1
ATOM 5850 C CA . LEU D 1 44 ? 47.926 -54.984 122.170 1.00 54.81 44 LEU D CA 1
ATOM 5851 C C . LEU D 1 44 ? 49.319 -55.498 122.518 1.00 57.08 44 LEU D C 1
ATOM 5852 O O . LEU D 1 44 ? 49.646 -56.655 122.258 1.00 56.74 44 LEU D O 1
ATOM 5857 N N . TRP D 1 45 ? 50.134 -54.634 123.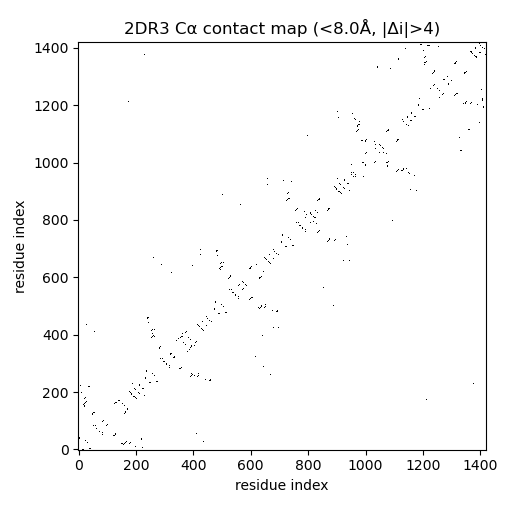114 1.00 59.94 45 TRP D N 1
ATOM 5858 C CA . TRP D 1 45 ? 51.485 -55.015 123.492 1.00 63.30 45 TRP D CA 1
ATOM 5859 C C . TRP D 1 45 ? 51.457 -56.181 124.474 1.00 64.15 45 TRP D C 1
ATOM 5860 O O . TRP D 1 45 ? 52.073 -57.218 124.229 1.00 63.39 45 TRP D O 1
ATOM 5871 N N . ASN D 1 46 ? 50.747 -56.013 125.586 1.00 64.76 46 ASN D N 1
ATOM 5872 C CA . ASN D 1 46 ? 50.649 -57.081 126.572 1.00 66.06 46 ASN D CA 1
ATOM 5873 C C . ASN D 1 46 ? 50.056 -58.318 125.914 1.00 66.58 46 ASN D C 1
ATOM 5874 O O . ASN D 1 46 ? 50.352 -59.448 126.307 1.00 67.03 46 ASN D O 1
ATOM 5879 N N . GLY D 1 47 ? 49.215 -58.095 124.909 1.00 66.42 47 GLY D N 1
ATOM 5880 C CA . GLY D 1 47 ? 48.610 -59.203 124.198 1.00 67.55 47 GLY D CA 1
ATOM 5881 C C . GLY D 1 47 ? 49.700 -60.019 123.530 1.00 68.89 47 GLY D C 1
ATOM 5882 O O . GLY D 1 47 ? 49.582 -61.233 123.383 1.00 68.55 47 GLY D O 1
ATOM 5883 N N . LEU D 1 48 ? 50.772 -59.342 123.129 1.00 69.39 48 LEU D N 1
ATOM 5884 C CA . LEU D 1 48 ? 51.898 -60.002 122.479 1.00 69.63 48 LEU D CA 1
ATOM 5885 C C . LEU D 1 48 ? 52.678 -60.848 123.482 1.00 70.22 48 LEU D C 1
ATOM 5886 O O . LEU D 1 48 ? 52.864 -62.048 123.276 1.00 70.29 48 LEU D O 1
ATOM 5891 N N . LYS D 1 49 ? 53.133 -60.215 124.560 1.00 70.33 49 LYS D N 1
ATOM 5892 C CA . LYS D 1 49 ? 53.848 -60.928 125.584 1.00 71.19 49 LYS D CA 1
ATOM 5893 C C . LYS D 1 49 ? 53.051 -62.170 126.065 1.00 71.78 49 LYS D C 1
ATOM 5894 O O . LYS D 1 49 ? 53.653 -63.175 126.309 1.00 72.70 49 LYS D O 1
ATOM 5900 N N . MET D 1 50 ? 51.702 -62.105 126.218 1.00 71.71 50 MET D N 1
ATOM 5901 C CA . MET D 1 50 ? 51.023 -63.332 126.639 1.00 71.35 50 MET D CA 1
ATOM 5902 C C . MET D 1 50 ? 50.860 -64.225 125.442 1.00 70.74 50 MET D C 1
ATOM 5903 O O . MET D 1 50 ? 50.053 -65.149 125.470 1.00 70.54 50 MET D O 1
ATOM 5908 N N . GLY D 1 51 ? 51.544 -63.923 124.344 1.00 69.51 51 GLY D N 1
ATOM 5909 C CA . GLY D 1 51 ? 51.495 -64.819 123.192 1.00 69.24 51 GLY D CA 1
ATOM 5910 C C . GLY D 1 51 ? 50.164 -64.674 122.467 1.00 68.81 51 GLY D C 1
ATOM 5911 O O . GLY D 1 51 ? 49.609 -65.612 121.905 1.00 68.20 51 GLY D O 1
ATOM 5912 N N . GLU D 1 52 ? 49.631 -63.440 122.537 1.00 68.63 52 GLU D N 1
ATOM 5913 C CA . GLU D 1 52 ? 48.365 -63.172 121.884 1.00 67.92 52 GLU D CA 1
ATOM 5914 C C . GLU D 1 52 ? 48.511 -62.139 120.770 1.00 66.12 52 GLU D C 1
ATOM 5915 O O . GLU D 1 52 ? 48.989 -61.023 120.955 1.00 66.91 52 GLU D O 1
ATOM 5921 N N . PRO D 1 53 ? 48.083 -62.569 119.564 1.00 63.66 53 PRO D N 1
ATOM 5922 C CA . PRO D 1 53 ? 48.221 -61.782 118.345 1.00 62.15 53 PRO D CA 1
ATOM 5923 C C . PRO D 1 53 ? 47.201 -60.646 118.268 1.00 61.15 53 PRO D C 1
ATOM 5924 O O . PRO D 1 53 ? 45.995 -60.840 118.369 1.00 59.97 53 PRO D O 1
ATOM 5928 N N . GLY D 1 54 ? 47.731 -59.417 118.104 1.00 59.41 54 GLY D N 1
ATOM 5929 C CA . GLY D 1 54 ? 46.846 -58.259 118.068 1.00 57.33 54 GLY D CA 1
ATOM 5930 C C . GLY D 1 54 ? 46.895 -57.525 116.724 1.00 55.07 54 GLY D C 1
ATOM 5931 O O . GLY D 1 54 ? 47.821 -57.654 115.932 1.00 55.10 54 GLY D O 1
ATOM 5932 N N . ILE D 1 55 ? 45.812 -56.765 116.475 1.00 52.69 55 ILE D N 1
ATOM 5933 C CA . ILE D 1 55 ? 45.770 -55.875 115.320 1.00 49.82 55 ILE D CA 1
ATOM 5934 C C . ILE D 1 55 ? 45.416 -54.455 115.755 1.00 49.83 55 ILE D C 1
ATOM 5935 O O . ILE D 1 55 ? 44.578 -54.244 116.622 1.00 47.83 55 ILE D O 1
ATOM 5940 N N . TYR D 1 56 ? 46.049 -53.474 115.148 1.00 48.64 56 TYR D N 1
ATOM 5941 C CA . TYR D 1 56 ? 45.754 -52.079 115.469 1.00 47.45 56 TYR D CA 1
ATOM 5942 C C . TYR D 1 56 ? 45.289 -51.361 114.210 1.00 47.65 56 TYR D C 1
ATOM 5943 O O . TYR D 1 56 ? 46.105 -51.086 113.312 1.00 48.32 56 TYR D O 1
ATOM 5952 N N . VAL D 1 57 ? 44.009 -51.070 114.140 1.00 45.03 57 VAL D N 1
ATOM 5953 C CA . VAL D 1 57 ? 43.458 -50.375 112.992 1.00 43.06 57 VAL D CA 1
ATOM 5954 C C . VAL D 1 57 ? 43.675 -48.893 113.265 1.00 44.18 57 VAL D C 1
ATOM 5955 O O . VAL D 1 57 ? 43.114 -48.336 114.222 1.00 43.10 57 VAL D O 1
ATOM 5959 N N . ALA D 1 58 ? 44.482 -48.263 112.439 1.00 42.92 58 ALA D N 1
ATOM 5960 C CA . ALA D 1 58 ? 44.800 -46.848 112.625 1.00 41.64 58 ALA D CA 1
ATOM 5961 C C . ALA D 1 58 ? 44.051 -45.910 111.689 1.00 39.92 58 ALA D C 1
ATOM 5962 O O . ALA D 1 58 ? 44.244 -45.981 110.477 1.00 40.22 58 ALA D O 1
ATOM 5964 N N . LEU D 1 59 ? 43.226 -45.053 112.258 1.00 37.89 59 LEU D N 1
ATOM 5965 C CA . LEU D 1 59 ? 42.445 -44.062 111.507 1.00 35.99 59 LEU D CA 1
ATOM 5966 C C . LEU D 1 59 ? 42.855 -42.632 111.867 1.00 34.46 59 LEU D C 1
ATOM 5967 O O . LEU D 1 59 ? 42.411 -41.701 111.207 1.00 35.22 59 LEU D O 1
ATOM 5972 N N . GLU D 1 60 ? 43.697 -42.462 112.867 1.00 36.09 60 GLU D N 1
ATOM 5973 C CA . GLU D 1 60 ? 44.120 -41.111 113.276 1.00 37.59 60 GLU D CA 1
ATOM 5974 C C . GLU D 1 60 ? 45.597 -40.806 112.985 1.00 39.93 60 GLU D C 1
ATOM 5975 O O . GLU D 1 60 ? 45.992 -39.629 112.960 1.00 39.85 60 GLU D O 1
ATOM 5981 N N . GLU D 1 61 ? 46.386 -41.848 112.779 1.00 40.33 61 GLU D N 1
ATOM 5982 C CA . GLU D 1 61 ? 47.817 -41.715 112.492 1.00 42.59 61 GLU D CA 1
ATOM 5983 C C . GLU D 1 61 ? 48.247 -42.778 111.494 1.00 42.21 61 GLU D C 1
ATOM 5984 O O . GLU D 1 61 ? 47.594 -43.819 111.380 1.00 39.75 61 GLU D O 1
ATOM 5990 N N . HIS D 1 62 ? 49.333 -42.542 110.783 1.00 43.79 62 HIS D N 1
ATOM 5991 C CA . HIS D 1 62 ? 49.810 -43.534 109.834 1.00 43.19 62 HIS D CA 1
ATOM 5992 C C . HIS D 1 62 ? 50.503 -44.659 110.601 1.00 43.10 62 HIS D C 1
ATOM 5993 O O . HIS D 1 62 ? 51.134 -44.403 111.632 1.00 44.53 62 HIS D O 1
ATOM 6000 N N . PRO D 1 63 ? 50.400 -45.916 110.120 1.00 42.90 63 PRO D N 1
ATOM 6001 C CA . PRO D 1 63 ? 51.042 -47.016 110.837 1.00 43.38 63 PRO D CA 1
ATOM 6002 C C . PRO D 1 63 ? 52.523 -46.758 111.160 1.00 44.67 63 PRO D C 1
ATOM 6003 O O . PRO D 1 63 ? 53.008 -47.190 112.209 1.00 45.20 63 PRO D O 1
ATOM 6007 N N . VAL D 1 64 ? 53.227 -46.051 110.299 1.00 46.22 64 VAL D N 1
ATOM 6008 C CA . VAL D 1 64 ? 54.647 -45.759 110.550 1.00 49.01 64 VAL D CA 1
ATOM 6009 C C . VAL D 1 64 ? 54.798 -44.892 111.800 1.00 49.40 64 VAL D C 1
ATOM 6010 O O . VAL D 1 64 ? 55.581 -45.216 112.695 1.00 49.73 64 VAL D O 1
ATOM 6014 N N . GLN D 1 65 ? 54.038 -43.820 111.858 1.00 52.40 65 GLN D N 1
ATOM 6015 C CA . GLN D 1 65 ? 54.076 -42.912 113.006 1.00 53.78 65 GLN D CA 1
ATOM 6016 C C . GLN D 1 65 ? 53.631 -43.688 114.248 1.00 54.36 65 GLN D C 1
ATOM 6017 O O . GLN D 1 65 ? 54.232 -43.549 115.311 1.00 54.11 65 GLN D O 1
ATOM 6023 N N . VAL D 1 66 ? 52.599 -44.499 114.100 1.00 55.05 66 VAL D N 1
ATOM 6024 C CA . VAL D 1 66 ? 52.071 -45.298 115.212 1.00 55.76 66 VAL D CA 1
ATOM 6025 C C . VAL D 1 66 ? 53.174 -46.181 115.789 1.00 57.32 66 VAL D C 1
ATOM 6026 O O . VAL D 1 66 ? 53.357 -46.224 117.006 1.00 57.01 66 VAL D O 1
ATOM 6030 N N . ARG D 1 67 ? 53.895 -46.865 114.922 1.00 59.63 67 ARG D N 1
ATOM 6031 C CA . ARG D 1 67 ? 54.986 -47.734 115.367 1.00 61.06 67 ARG D CA 1
ATOM 6032 C C . ARG D 1 67 ? 56.025 -46.861 116.073 1.00 62.45 67 ARG D C 1
ATOM 6033 O O . ARG D 1 67 ? 56.579 -47.260 117.101 1.00 63.37 67 ARG D O 1
ATOM 6041 N N . GLN D 1 68 ? 56.261 -45.686 115.526 1.00 64.84 68 GLN D N 1
ATOM 6042 C CA . GLN D 1 68 ? 57.223 -44.743 116.083 1.00 66.42 68 GLN D CA 1
ATOM 6043 C C . GLN D 1 68 ? 56.758 -44.204 117.440 1.00 66.75 68 GLN D C 1
ATOM 6044 O O . GLN D 1 68 ? 57.505 -43.598 118.195 1.00 66.79 68 GLN D O 1
ATOM 6050 N N . ASN D 1 69 ? 55.459 -44.412 117.717 1.00 66.96 69 ASN D N 1
ATOM 6051 C CA . ASN D 1 69 ? 54.920 -43.949 118.990 1.00 66.27 69 ASN D CA 1
ATOM 6052 C C . ASN D 1 69 ? 54.997 -45.040 120.069 1.00 65.14 69 ASN D C 1
ATOM 6053 O O . ASN D 1 69 ? 55.308 -44.785 121.225 1.00 65.37 69 ASN D O 1
ATOM 6058 N N . MET D 1 70 ? 54.665 -46.285 119.667 1.00 64.14 70 MET D N 1
ATOM 6059 C CA . MET D 1 70 ? 54.727 -47.390 120.620 1.00 64.07 70 MET D CA 1
ATOM 6060 C C . MET D 1 70 ? 56.167 -47.672 121.058 1.00 65.55 70 MET D C 1
ATOM 6061 O O . MET D 1 70 ? 56.446 -48.048 122.190 1.00 64.44 70 MET D O 1
ATOM 6066 N N . ALA D 1 71 ? 57.100 -47.489 120.146 1.00 67.31 71 ALA D N 1
ATOM 6067 C CA . ALA D 1 71 ? 58.508 -47.715 120.449 1.00 68.85 71 ALA D CA 1
ATOM 6068 C C . ALA D 1 71 ? 58.933 -46.741 121.553 1.00 69.41 71 ALA D C 1
ATOM 6069 O O . ALA D 1 71 ? 59.707 -47.105 122.440 1.00 70.02 71 ALA D O 1
ATOM 6071 N N . GLN D 1 72 ? 58.410 -45.533 121.496 1.00 69.75 72 GLN D N 1
ATOM 6072 C CA . GLN D 1 72 ? 58.722 -44.491 122.474 1.00 70.65 72 GLN D CA 1
ATOM 6073 C C . GLN D 1 72 ? 58.282 -44.887 123.885 1.00 71.05 72 GLN D C 1
ATOM 6074 O O . GLN D 1 72 ? 58.635 -44.213 124.856 1.00 71.90 72 GLN D O 1
ATOM 6080 N N . PHE D 1 73 ? 57.538 -45.968 123.988 1.00 70.45 73 PHE D N 1
ATOM 6081 C CA . PHE D 1 73 ? 57.063 -46.463 125.281 1.00 70.32 73 PHE D CA 1
ATOM 6082 C C . PHE D 1 73 ? 57.720 -47.795 125.611 1.00 70.37 73 PHE D C 1
ATOM 6083 O O . PHE D 1 73 ? 57.326 -48.461 126.574 1.00 69.94 73 PHE D O 1
ATOM 6091 N N . GLY D 1 74 ? 58.726 -48.158 124.836 1.00 70.48 74 GLY D N 1
ATOM 6092 C CA . GLY D 1 74 ? 59.418 -49.416 125.060 1.00 70.11 74 GLY D CA 1
ATOM 6093 C C . GLY D 1 74 ? 58.693 -50.573 124.415 1.00 69.58 74 GLY D C 1
ATOM 6094 O O . GLY D 1 74 ? 58.971 -51.730 124.735 1.00 69.55 74 GLY D O 1
ATOM 6095 N N . TRP D 1 75 ? 57.782 -50.265 123.510 1.00 69.25 75 TRP D N 1
ATOM 6096 C CA . TRP D 1 75 ? 57.021 -51.296 122.818 1.00 69.47 75 TRP D CA 1
ATOM 6097 C C . TRP D 1 75 ? 57.373 -51.338 121.338 1.00 70.05 75 TRP D C 1
ATOM 6098 O O . TRP D 1 75 ? 56.807 -50.579 120.546 1.00 70.50 75 TRP D O 1
ATOM 6109 N N . ASP D 1 76 ? 58.283 -52.212 120.971 1.00 70.72 76 ASP D N 1
ATOM 6110 C CA . ASP D 1 76 ? 58.702 -52.350 119.583 1.00 71.61 76 ASP D CA 1
ATOM 6111 C C . ASP D 1 76 ? 57.970 -53.556 118.974 1.00 71.76 76 ASP D C 1
ATOM 6112 O O . ASP D 1 76 ? 58.256 -54.699 119.335 1.00 72.01 76 ASP D O 1
ATOM 6117 N N . VAL D 1 77 ? 57.062 -53.303 118.059 1.00 71.28 77 VAL D N 1
ATOM 6118 C CA . VAL D 1 77 ? 56.283 -54.372 117.427 1.00 71.34 77 VAL D CA 1
ATOM 6119 C C . VAL D 1 77 ? 56.918 -54.902 116.141 1.00 71.80 77 VAL D C 1
ATOM 6120 O O . VAL D 1 77 ? 56.369 -55.804 115.508 1.00 71.44 77 VAL D O 1
ATOM 6124 N N . LYS D 1 78 ? 58.063 -54.357 115.769 1.00 72.42 78 LYS D N 1
ATOM 6125 C CA . LYS D 1 78 ? 58.739 -54.798 114.553 1.00 72.91 78 LYS D CA 1
ATOM 6126 C C . LYS D 1 78 ? 58.949 -56.310 114.523 1.00 72.01 78 LYS D C 1
ATOM 6127 O O . LYS D 1 78 ? 58.527 -56.978 113.574 1.00 71.35 78 LYS D O 1
ATOM 6133 N N . PRO D 1 79 ? 59.589 -56.871 115.578 1.00 71.03 79 PRO D N 1
ATOM 6134 C CA . PRO D 1 79 ? 59.827 -58.320 115.621 1.00 70.56 79 PRO D CA 1
ATOM 6135 C C . PRO D 1 79 ? 58.550 -59.143 115.478 1.00 70.20 79 PRO D C 1
ATOM 6136 O O . PRO D 1 79 ? 58.576 -60.230 114.903 1.00 70.84 79 PRO D O 1
ATOM 6140 N N . TYR D 1 80 ? 57.442 -58.637 115.988 1.00 69.87 80 TYR D N 1
ATOM 6141 C CA . TYR D 1 80 ? 56.171 -59.354 115.904 1.00 69.26 80 TYR D CA 1
ATOM 6142 C C . TYR D 1 80 ? 55.489 -59.298 114.542 1.00 69.82 80 TYR D C 1
ATOM 6143 O O . TYR D 1 80 ? 54.899 -60.286 114.119 1.00 69.57 80 TYR D O 1
ATOM 6152 N N . GLU D 1 81 ? 55.579 -58.171 113.869 1.00 71.61 81 GLU D N 1
ATOM 6153 C CA . GLU D 1 81 ? 54.965 -58.016 112.551 1.00 73.17 81 GLU D CA 1
ATOM 6154 C C . GLU D 1 81 ? 55.623 -58.994 111.607 1.00 74.37 81 GLU D C 1
ATOM 6155 O O . GLU D 1 81 ? 55.031 -59.435 110.619 1.00 74.88 81 GLU D O 1
ATOM 6161 N N . GLU D 1 82 ? 56.861 -59.310 111.926 1.00 75.88 82 GLU D N 1
ATOM 6162 C CA . GLU D 1 82 ? 57.626 -60.214 111.118 1.00 76.91 82 GLU D CA 1
ATOM 6163 C C . GLU D 1 82 ? 57.213 -61.668 111.377 1.00 76.89 82 GLU D C 1
ATOM 6164 O O . GLU D 1 82 ? 56.942 -62.387 110.416 1.00 76.70 82 GLU D O 1
ATOM 6170 N N . LYS D 1 83 ? 57.097 -62.076 112.636 1.00 76.79 83 LYS D N 1
ATOM 6171 C CA . LYS D 1 83 ? 56.659 -63.437 112.961 1.00 76.73 83 LYS D CA 1
ATOM 6172 C C . LYS D 1 83 ? 55.170 -63.596 112.617 1.00 76.12 83 LYS D C 1
ATOM 6173 O O . LYS D 1 83 ? 54.624 -64.698 112.724 1.00 75.88 83 LYS D O 1
ATOM 6179 N N . GLY D 1 84 ? 54.533 -62.510 112.212 1.00 75.34 84 GLY D N 1
ATOM 6180 C CA . GLY D 1 84 ? 53.113 -62.566 111.879 1.00 74.60 84 GLY D CA 1
ATOM 6181 C C . GLY D 1 84 ? 52.239 -62.635 113.117 1.00 73.83 84 GLY D C 1
ATOM 6182 O O . GLY D 1 84 ? 51.055 -62.958 113.017 1.00 73.90 84 GLY D O 1
ATOM 6183 N N . MET D 1 85 ? 52.814 -62.317 114.265 1.00 72.44 85 MET D N 1
ATOM 6184 C CA . MET D 1 85 ? 52.084 -62.343 115.533 1.00 71.28 85 MET D CA 1
ATOM 6185 C C . MET D 1 85 ? 51.388 -61.000 115.782 1.00 69.48 85 MET D C 1
ATOM 6186 O O . MET D 1 85 ? 50.652 -60.854 116.760 1.00 69.14 85 MET D O 1
ATOM 6191 N N . PHE D 1 86 ? 51.612 -60.042 114.901 1.00 67.28 86 PHE D N 1
ATOM 6192 C CA . PHE D 1 86 ? 51.016 -58.718 115.038 1.00 65.45 86 PHE D CA 1
ATOM 6193 C C . PHE D 1 86 ? 50.780 -58.044 113.687 1.00 63.64 86 PHE D C 1
ATOM 6194 O O . PHE D 1 86 ? 51.627 -58.133 112.797 1.00 62.87 86 PHE D O 1
ATOM 6202 N N . ALA D 1 87 ? 49.668 -57.349 113.559 1.00 61.16 87 ALA D N 1
ATOM 6203 C CA . ALA D 1 87 ? 49.350 -56.664 112.308 1.00 58.90 87 ALA D CA 1
ATOM 6204 C C . ALA D 1 87 ? 48.833 -55.250 112.522 1.00 58.61 87 ALA D C 1
ATOM 6205 O O . ALA D 1 87 ? 48.262 -54.943 113.575 1.00 57.91 87 ALA D O 1
ATOM 6207 N N . MET D 1 88 ? 49.032 -54.403 111.530 1.00 56.57 88 MET D N 1
ATOM 6208 C CA . MET D 1 88 ? 48.572 -53.022 111.617 1.00 55.30 88 MET D CA 1
ATOM 6209 C C . MET D 1 88 ? 47.854 -52.631 110.334 1.00 52.30 88 MET D C 1
ATOM 6210 O O . MET D 1 88 ? 48.366 -52.855 109.242 1.00 53.34 88 MET D O 1
ATOM 6215 N N . VAL D 1 89 ? 46.679 -52.063 110.475 1.00 49.08 89 VAL D N 1
ATOM 6216 C CA . VAL D 1 89 ? 45.874 -51.658 109.331 1.00 48.08 89 VAL D CA 1
ATOM 6217 C C . VAL D 1 89 ? 45.933 -50.163 109.077 1.00 48.44 89 VAL D C 1
ATOM 6218 O O . VAL D 1 89 ? 45.853 -49.355 110.022 1.00 46.96 89 VAL D O 1
ATOM 6222 N N . ASP D 1 90 ? 46.070 -49.796 107.820 1.00 47.32 90 ASP D N 1
ATOM 6223 C CA . ASP D 1 90 ? 46.130 -48.394 107.446 1.00 47.52 90 ASP D CA 1
ATOM 6224 C C . ASP D 1 90 ? 44.766 -47.905 106.953 1.00 48.25 90 ASP D C 1
ATOM 6225 O O . ASP D 1 90 ? 44.420 -48.107 105.784 1.00 47.09 90 ASP D O 1
ATOM 6230 N N . ALA D 1 91 ? 44.026 -47.265 107.833 1.00 47.35 91 ALA D N 1
ATOM 6231 C CA . ALA D 1 91 ? 42.706 -46.717 107.508 1.00 48.11 91 ALA D CA 1
ATOM 6232 C C . ALA D 1 91 ? 42.800 -45.234 107.835 1.00 49.02 91 ALA D C 1
ATOM 6233 O O . ALA D 1 91 ? 41.811 -44.600 108.210 1.00 49.21 91 ALA D O 1
ATOM 6235 N N . PHE D 1 92 ? 43.986 -44.701 107.667 1.00 49.20 92 PHE D N 1
ATOM 6236 C CA . PHE D 1 92 ? 44.288 -43.298 107.938 1.00 50.07 92 PHE D CA 1
ATOM 6237 C C . PHE D 1 92 ? 44.436 -42.492 106.651 1.00 52.47 92 PHE D C 1
ATOM 6238 O O . PHE D 1 92 ? 43.757 -41.487 106.462 1.00 53.07 92 PHE D O 1
ATOM 6246 N N . THR D 1 93 ? 45.322 -42.945 105.788 1.00 53.22 93 THR D N 1
ATOM 6247 C CA . THR D 1 93 ? 45.578 -42.271 104.515 1.00 54.73 93 THR D CA 1
ATOM 6248 C C . THR D 1 93 ? 44.310 -41.911 103.736 1.00 55.79 93 THR D C 1
ATOM 6249 O O . THR D 1 93 ? 44.143 -40.758 103.333 1.00 55.81 93 THR D O 1
ATOM 6253 N N . ALA D 1 94 ? 43.441 -42.882 103.538 1.00 58.38 94 ALA D N 1
ATOM 6254 C CA . ALA D 1 94 ? 42.198 -42.664 102.800 1.00 60.34 94 ALA D CA 1
ATOM 6255 C C . ALA D 1 94 ? 41.340 -41.552 103.397 1.00 61.81 94 ALA D C 1
ATOM 6256 O O . ALA D 1 94 ? 40.512 -40.965 102.694 1.00 61.01 94 ALA D O 1
ATOM 6258 N N . GLY D 1 95 ? 41.545 -41.270 104.672 1.00 63.93 95 GLY D N 1
ATOM 6259 C CA . GLY D 1 95 ? 40.780 -40.219 105.328 1.00 65.87 95 GLY D CA 1
ATOM 6260 C C . GLY D 1 95 ? 41.246 -38.823 104.956 1.00 67.89 95 GLY D C 1
ATOM 6261 O O . GLY D 1 95 ? 40.498 -37.857 105.120 1.00 67.58 95 GLY D O 1
ATOM 6262 N N . ILE D 1 96 ? 42.462 -38.718 104.444 1.00 69.17 96 ILE D N 1
ATOM 6263 C CA . ILE D 1 96 ? 43.010 -37.422 104.062 1.00 71.62 96 ILE D CA 1
ATOM 6264 C C . ILE D 1 96 ? 43.731 -37.460 102.716 1.00 74.01 96 ILE D C 1
ATOM 6265 O O . ILE D 1 96 ? 44.775 -36.826 102.551 1.00 74.05 96 ILE D O 1
ATOM 6270 N N . GLY D 1 97 ? 43.160 -38.172 101.756 1.00 77.03 97 GLY D N 1
ATOM 6271 C CA . GLY D 1 97 ? 43.769 -38.264 100.438 1.00 80.52 97 GLY D CA 1
ATOM 6272 C C . GLY D 1 97 ? 43.741 -39.649 99.816 1.00 82.81 97 GLY D C 1
ATOM 6273 O O . GLY D 1 97 ? 43.356 -40.620 100.470 1.00 83.17 97 GLY D O 1
ATOM 6274 N N . LYS D 1 98 ? 44.158 -39.734 98.565 1.00 84.85 98 LYS D N 1
ATOM 6275 C CA . LYS D 1 98 ? 44.189 -40.999 97.831 1.00 86.57 98 LYS D CA 1
ATOM 6276 C C . LYS D 1 98 ? 45.627 -41.299 97.431 1.00 88.07 98 LYS D C 1
ATOM 6277 O O . LYS D 1 98 ? 45.865 -41.988 96.435 1.00 88.54 98 LYS D O 1
ATOM 6283 N N . SER D 1 99 ? 46.561 -40.809 98.217 1.00 89.74 99 SER D N 1
ATOM 6284 C CA . SER D 1 99 ? 47.982 -41.002 97.951 1.00 91.29 99 SER D CA 1
ATOM 6285 C C . SER D 1 99 ? 48.440 -42.443 98.164 1.00 91.92 99 SER D C 1
ATOM 6286 O O . SER D 1 99 ? 47.912 -43.147 99.029 1.00 91.68 99 SER D O 1
ATOM 6289 N N . LYS D 1 100 ? 49.416 -42.863 97.383 1.00 92.20 100 LYS D N 1
ATOM 6290 C CA . LYS D 1 100 ? 49.943 -44.220 97.481 1.00 92.20 100 LYS D CA 1
ATOM 6291 C C . LYS D 1 100 ? 51.098 -44.297 98.478 1.00 92.21 100 LYS D C 1
ATOM 6292 O O . LYS D 1 100 ? 51.700 -43.275 98.827 1.00 92.45 100 LYS D O 1
ATOM 6298 N N . GLU D 1 101 ? 51.402 -45.510 98.915 1.00 91.69 101 GLU D N 1
ATOM 6299 C CA . GLU D 1 101 ? 52.488 -45.751 99.861 1.00 90.75 101 GLU D CA 1
ATOM 6300 C C . GLU D 1 101 ? 52.605 -47.246 100.152 1.00 89.31 101 GLU D C 1
ATOM 6301 O O . GLU D 1 101 ? 51.944 -48.060 99.503 1.00 89.29 101 GLU D O 1
ATOM 6307 N N . TYR D 1 102 ? 53.437 -47.604 101.113 1.00 87.44 102 TYR D N 1
ATOM 6308 C CA . TYR D 1 102 ? 53.639 -49.013 101.447 1.00 85.31 102 TYR D CA 1
ATOM 6309 C C . TYR D 1 102 ? 53.013 -49.386 102.798 1.00 83.14 102 TYR D C 1
ATOM 6310 O O . TYR D 1 102 ? 53.205 -48.719 103.806 1.00 83.36 102 TYR D O 1
ATOM 6319 N N . GLU D 1 103 ? 52.278 -50.484 102.792 1.00 79.70 103 GLU D N 1
ATOM 6320 C CA . GLU D 1 103 ? 51.617 -51.021 103.974 1.00 75.08 103 GLU D CA 1
ATOM 6321 C C . GLU D 1 103 ? 50.810 -52.248 103.522 1.00 72.75 103 GLU D C 1
ATOM 6322 O O . GLU D 1 103 ? 49.929 -52.140 102.660 1.00 71.31 103 GLU D O 1
ATOM 6328 N N . LYS D 1 104 ? 51.119 -53.392 104.093 1.00 70.58 104 LYS D N 1
ATOM 6329 C CA . LYS D 1 104 ? 50.448 -54.653 103.748 1.00 69.10 104 LYS D CA 1
ATOM 6330 C C . LYS D 1 104 ? 48.924 -54.590 103.785 1.00 67.70 104 LYS D C 1
ATOM 6331 O O . LYS D 1 104 ? 48.264 -55.130 102.889 1.00 67.38 104 LYS D O 1
ATOM 6337 N N . TYR D 1 105 ? 48.382 -53.929 104.792 1.00 65.07 105 TYR D N 1
ATOM 6338 C CA . TYR D 1 105 ? 46.940 -53.808 104.938 1.00 61.96 105 TYR D CA 1
ATOM 6339 C C . TYR D 1 105 ? 46.507 -52.367 104.789 1.00 61.37 105 TYR D C 1
ATOM 6340 O O . TYR D 1 105 ? 46.864 -51.519 105.610 1.00 61.49 105 TYR D O 1
ATOM 6349 N N . ILE D 1 106 ? 45.726 -52.094 103.766 1.00 59.29 106 ILE D N 1
ATOM 6350 C CA . ILE D 1 106 ? 45.258 -50.731 103.525 1.00 58.27 106 ILE D CA 1
ATOM 6351 C C . ILE D 1 106 ? 43.798 -50.662 103.097 1.00 57.40 106 ILE D C 1
ATOM 6352 O O . ILE D 1 106 ? 43.367 -51.442 102.243 1.00 56.03 106 ILE D O 1
ATOM 6357 N N . VAL D 1 107 ? 43.064 -49.733 103.673 1.00 55.83 107 VAL D N 1
ATOM 6358 C CA . VAL D 1 107 ? 41.668 -49.538 103.317 1.00 55.33 107 VAL D CA 1
ATOM 6359 C C . VAL D 1 107 ? 41.649 -48.270 102.472 1.00 56.65 107 VAL D C 1
ATOM 6360 O O . VAL D 1 107 ? 41.931 -47.185 102.971 1.00 57.27 107 VAL D O 1
ATOM 6364 N N . HIS D 1 108 ? 41.326 -48.413 101.206 1.00 58.40 108 HIS D N 1
ATOM 6365 C CA . HIS D 1 108 ? 41.308 -47.275 100.269 1.00 59.70 108 HIS D CA 1
ATOM 6366 C C . HIS D 1 108 ? 40.090 -46.376 100.319 1.00 60.83 108 HIS D C 1
ATOM 6367 O O . HIS D 1 108 ? 40.203 -45.172 100.055 1.00 61.07 108 HIS D O 1
ATOM 6374 N N . ASP D 1 109 ? 38.941 -46.935 100.655 1.00 61.66 109 ASP D N 1
ATOM 6375 C CA . ASP D 1 109 ? 37.721 -46.157 100.704 1.00 62.80 109 ASP D CA 1
ATOM 6376 C C . ASP D 1 109 ? 36.948 -46.328 102.017 1.00 63.31 109 ASP D C 1
ATOM 6377 O O . ASP D 1 109 ? 36.593 -47.452 102.378 1.00 62.22 109 ASP D O 1
ATOM 6382 N N . LEU D 1 110 ? 36.672 -45.227 102.687 1.00 64.14 110 LEU D N 1
ATOM 6383 C CA . LEU D 1 110 ? 35.931 -45.261 103.951 1.00 66.29 110 LEU D CA 1
ATOM 6384 C C . LEU D 1 110 ? 34.515 -44.697 103.824 1.00 66.78 110 LEU D C 1
ATOM 6385 O O . LEU D 1 110 ? 33.910 -44.343 104.833 1.00 68.18 110 LEU D O 1
ATOM 6390 N N . THR D 1 111 ? 33.995 -44.638 102.618 1.00 67.74 111 THR D N 1
ATOM 6391 C CA . THR D 1 111 ? 32.641 -44.134 102.396 1.00 68.06 111 THR D CA 1
ATOM 6392 C C . THR D 1 111 ? 31.707 -45.170 103.004 1.00 68.15 111 THR D C 1
ATOM 6393 O O . THR D 1 111 ? 30.713 -44.822 103.650 1.00 69.06 111 THR D O 1
ATOM 6397 N N . ASP D 1 112 ? 32.052 -46.425 102.796 1.00 68.18 112 ASP D N 1
ATOM 6398 C CA . ASP D 1 112 ? 31.298 -47.572 103.316 1.00 68.23 112 ASP D CA 1
ATOM 6399 C C . ASP D 1 112 ? 32.280 -48.366 104.160 1.00 66.83 112 ASP D C 1
ATOM 6400 O O . ASP D 1 112 ? 33.495 -48.255 103.968 1.00 66.89 112 ASP D O 1
ATOM 6405 N N . ILE D 1 113 ? 31.764 -49.168 105.067 1.00 63.81 113 ILE D N 1
ATOM 6406 C CA . ILE D 1 113 ? 32.605 -49.977 105.951 1.00 61.38 113 ILE D CA 1
ATOM 6407 C C . ILE D 1 113 ? 32.808 -51.375 105.372 1.00 59.22 113 ILE D C 1
ATOM 6408 O O . ILE D 1 113 ? 33.455 -52.224 105.989 1.00 58.32 113 ILE D O 1
ATOM 6413 N N . ARG D 1 114 ? 32.290 -51.589 104.179 1.00 58.80 114 ARG D N 1
ATOM 6414 C CA . ARG D 1 114 ? 32.409 -52.888 103.517 1.00 59.25 114 ARG D CA 1
ATOM 6415 C C . ARG D 1 114 ? 33.869 -53.301 103.288 1.00 57.76 114 ARG D C 1
ATOM 6416 O O . ARG D 1 114 ? 34.263 -54.400 103.693 1.00 58.28 114 ARG D O 1
ATOM 6424 N N . GLU D 1 115 ? 34.660 -52.440 102.676 1.00 55.68 115 GLU D N 1
ATOM 6425 C CA . GLU D 1 115 ? 36.069 -52.760 102.438 1.00 53.18 115 GLU D CA 1
ATOM 6426 C C . GLU D 1 115 ? 36.799 -52.885 103.769 1.00 52.50 115 GLU D C 1
ATOM 6427 O O . GLU D 1 115 ? 37.639 -53.768 103.941 1.00 52.09 115 GLU D O 1
ATOM 6433 N N . PHE D 1 116 ? 36.473 -52.004 104.689 1.00 50.54 116 PHE D N 1
ATOM 6434 C CA . PHE D 1 116 ? 37.077 -51.988 106.011 1.00 47.76 116 PHE D CA 1
ATOM 6435 C C . PHE D 1 116 ? 37.042 -53.393 106.612 1.00 47.72 116 PHE D C 1
ATOM 6436 O O . PHE D 1 116 ? 38.074 -53.916 107.045 1.00 48.04 116 PHE D O 1
ATOM 6444 N N . ILE D 1 117 ? 35.860 -53.981 106.629 1.00 45.80 117 ILE D N 1
ATOM 6445 C CA . ILE D 1 117 ? 35.673 -55.325 107.173 1.00 45.22 117 ILE D CA 1
ATOM 6446 C C . ILE D 1 117 ? 36.450 -56.331 106.318 1.00 46.95 117 ILE D C 1
ATOM 6447 O O . ILE D 1 117 ? 37.149 -57.192 106.853 1.00 47.58 117 ILE D O 1
ATOM 6452 N N . GLU D 1 118 ? 36.338 -56.195 105.017 1.00 48.56 118 GLU D N 1
ATOM 6453 C CA . GLU D 1 118 ? 37.037 -57.066 104.066 1.00 51.18 118 GLU D CA 1
ATOM 6454 C C . GLU D 1 118 ? 38.506 -57.127 104.484 1.00 49.96 118 GLU D C 1
ATOM 6455 O O . GLU D 1 118 ? 39.021 -58.197 104.798 1.00 50.03 118 GLU D O 1
ATOM 6461 N N . VAL D 1 119 ? 39.151 -55.979 104.514 1.00 50.27 119 VAL D N 1
ATOM 6462 C CA . VAL D 1 119 ? 40.566 -55.882 104.899 1.00 50.66 119 VAL D CA 1
ATOM 6463 C C . VAL D 1 119 ? 40.801 -56.410 106.313 1.00 51.27 119 VAL D C 1
ATOM 6464 O O . VAL D 1 119 ? 41.803 -57.082 106.572 1.00 52.87 119 VAL D O 1
ATOM 6468 N N . LEU D 1 120 ? 39.881 -56.103 107.209 1.00 52.55 120 LEU D N 1
ATOM 6469 C CA . LEU D 1 120 ? 39.998 -56.532 108.600 1.00 53.62 120 LEU D CA 1
ATOM 6470 C C . LEU D 1 120 ? 39.925 -58.057 108.736 1.00 53.86 120 LEU D C 1
ATOM 6471 O O . LEU D 1 120 ? 40.734 -58.652 109.453 1.00 53.42 120 LEU D O 1
ATOM 6476 N N . ARG D 1 121 ? 38.984 -58.674 108.050 1.00 56.82 121 ARG D N 1
ATOM 6477 C CA . ARG D 1 121 ? 38.826 -60.131 108.113 1.00 59.81 121 ARG D CA 1
ATOM 6478 C C . ARG D 1 121 ? 40.088 -60.790 107.543 1.00 60.75 121 ARG D C 1
ATOM 6479 O O . ARG D 1 121 ? 40.554 -61.813 108.062 1.00 60.64 121 ARG D O 1
ATOM 6487 N N . GLN D 1 122 ? 40.635 -60.182 106.509 1.00 61.32 122 GLN D N 1
ATOM 6488 C CA . GLN D 1 122 ? 41.850 -60.678 105.856 1.00 61.89 122 GLN D CA 1
ATOM 6489 C C . GLN D 1 122 ? 43.007 -60.543 106.846 1.00 62.15 122 GLN D C 1
ATOM 6490 O O . GLN D 1 122 ? 43.821 -61.459 106.985 1.00 60.94 122 GLN D O 1
ATOM 6496 N N . ALA D 1 123 ? 43.062 -59.413 107.525 1.00 62.79 123 ALA D N 1
ATOM 6497 C CA . ALA D 1 123 ? 44.114 -59.148 108.506 1.00 63.99 123 ALA D CA 1
ATOM 6498 C C . ALA D 1 123 ? 43.986 -60.084 109.708 1.00 64.87 123 ALA D C 1
ATOM 6499 O O . ALA D 1 123 ? 44.990 -60.492 110.286 1.00 65.17 123 ALA D O 1
ATOM 6501 N N . ILE D 1 124 ? 42.767 -60.426 110.073 1.00 66.03 124 ILE D N 1
ATOM 6502 C CA . ILE D 1 124 ? 42.595 -61.339 111.207 1.00 66.70 124 ILE D CA 1
ATOM 6503 C C . ILE D 1 124 ? 43.091 -62.747 110.845 1.00 67.51 124 ILE D C 1
ATOM 6504 O O . ILE D 1 124 ? 43.569 -63.519 111.666 1.00 67.99 124 ILE D O 1
ATOM 6509 N N . ARG D 1 125 ? 42.957 -63.063 109.541 1.00 68.69 125 ARG D N 1
ATOM 6510 C CA . ARG D 1 125 ? 43.285 -64.391 109.018 1.00 70.49 125 ARG D CA 1
ATOM 6511 C C . ARG D 1 125 ? 44.799 -64.661 108.959 1.00 71.05 125 ARG D C 1
ATOM 6512 O O . ARG D 1 125 ? 45.300 -65.650 109.467 1.00 72.21 125 ARG D O 1
ATOM 6520 N N . ASP D 1 126 ? 45.522 -63.755 108.264 1.00 72.00 126 ASP D N 1
ATOM 6521 C CA . ASP D 1 126 ? 46.952 -63.964 108.026 1.00 71.93 126 ASP D CA 1
ATOM 6522 C C . ASP D 1 126 ? 47.725 -64.212 109.323 1.00 72.76 126 ASP D C 1
ATOM 6523 O O . ASP D 1 126 ? 48.715 -64.934 109.374 1.00 73.51 126 ASP D O 1
ATOM 6528 N N . ILE D 1 127 ? 47.266 -63.537 110.389 1.00 72.90 127 ILE D N 1
ATOM 6529 C CA . ILE D 1 127 ? 47.806 -63.818 111.714 1.00 72.61 127 ILE D CA 1
ATOM 6530 C C . ILE D 1 127 ? 46.771 -64.522 112.590 1.00 73.07 127 ILE D C 1
ATOM 6531 O O . ILE D 1 127 ? 45.797 -65.086 112.118 1.00 73.78 127 ILE D O 1
ATOM 6536 N N . ASN D 1 128 ? 47.024 -64.525 113.908 1.00 73.22 128 ASN D N 1
ATOM 6537 C CA . ASN D 1 128 ? 46.120 -65.265 114.777 1.00 73.70 128 ASN D CA 1
ATOM 6538 C C . ASN D 1 128 ? 45.365 -64.257 115.641 1.00 72.34 128 ASN D C 1
ATOM 6539 O O . ASN D 1 128 ? 45.267 -64.394 116.853 1.00 72.66 128 ASN D O 1
ATOM 6544 N N . ALA D 1 129 ? 44.852 -63.218 114.943 1.00 71.00 129 ALA D N 1
ATOM 6545 C CA . ALA D 1 129 ? 44.180 -62.092 115.603 1.00 68.47 129 ALA D CA 1
ATOM 6546 C C . ALA D 1 129 ? 43.279 -62.531 116.772 1.00 66.09 129 ALA D C 1
ATOM 6547 O O . ALA D 1 129 ? 42.228 -63.131 116.589 1.00 65.35 129 ALA D O 1
ATOM 6549 N N . LYS D 1 130 ? 43.756 -62.228 117.995 1.00 64.13 130 LYS D N 1
ATOM 6550 C CA . LYS D 1 130 ? 42.956 -62.503 119.178 1.00 62.18 130 LYS D CA 1
ATOM 6551 C C . LYS D 1 130 ? 42.562 -61.206 119.889 1.00 59.79 130 LYS D C 1
ATOM 6552 O O . LYS D 1 130 ? 41.543 -61.122 120.562 1.00 59.60 130 LYS D O 1
ATOM 6558 N N . ARG D 1 131 ? 43.330 -60.156 119.617 1.00 55.62 131 ARG D N 1
ATOM 6559 C CA . ARG D 1 131 ? 43.069 -58.840 120.169 1.00 51.01 131 ARG D CA 1
ATOM 6560 C C . ARG D 1 131 ? 43.057 -57.828 119.033 1.00 50.26 131 ARG D C 1
ATOM 6561 O O . ARG D 1 131 ? 43.891 -57.885 118.122 1.00 48.65 131 ARG D O 1
ATOM 6569 N N . VAL D 1 132 ? 42.105 -56.902 119.089 1.00 47.50 132 VAL D N 1
ATOM 6570 C CA . VAL D 1 132 ? 41.981 -55.883 118.068 1.00 45.19 132 VAL D CA 1
ATOM 6571 C C . VAL D 1 132 ? 41.738 -54.515 118.690 1.00 45.38 132 VAL D C 1
ATOM 6572 O O . VAL D 1 132 ? 41.132 -54.404 119.759 1.00 44.62 132 VAL D O 1
ATOM 6576 N N . VAL D 1 133 ? 42.227 -53.478 118.015 1.00 43.80 133 VAL D N 1
ATOM 6577 C CA . VAL D 1 133 ? 42.040 -52.103 118.464 1.00 42.91 133 VAL D CA 1
ATOM 6578 C C . VAL D 1 133 ? 41.723 -51.236 117.261 1.00 42.75 133 VAL D C 1
ATOM 6579 O O . VAL D 1 133 ? 42.494 -51.197 116.289 1.00 42.91 133 VAL D O 1
ATOM 6583 N N . VAL D 1 134 ? 40.576 -50.562 117.331 1.00 37.94 134 VAL D N 1
ATOM 6584 C CA . VAL D 1 134 ? 40.104 -49.610 116.344 1.00 35.44 134 VAL D CA 1
ATOM 6585 C C . VAL D 1 134 ? 40.137 -48.191 116.902 1.00 35.21 134 VAL D C 1
ATOM 6586 O O . VAL D 1 134 ? 39.373 -47.812 117.783 1.00 30.17 134 VAL D O 1
ATOM 6590 N N . ASP D 1 135 ? 41.101 -47.409 116.386 1.00 35.55 135 ASP D N 1
ATOM 6591 C CA . ASP D 1 135 ? 41.313 -46.069 116.924 1.00 36.67 135 ASP D CA 1
ATOM 6592 C C . ASP D 1 135 ? 41.461 -45.028 115.811 1.00 37.89 135 ASP D C 1
ATOM 6593 O O . ASP D 1 135 ? 42.439 -44.993 115.076 1.00 39.15 135 ASP D O 1
ATOM 6598 N N . SER D 1 136 ? 40.419 -44.184 115.666 1.00 38.91 136 SER D N 1
ATOM 6599 C CA . SER D 1 136 ? 39.253 -44.288 116.541 1.00 38.20 136 SER D CA 1
ATOM 6600 C C . SER D 1 136 ? 37.983 -44.616 115.750 1.00 35.57 136 SER D C 1
ATOM 6601 O O . SER D 1 136 ? 37.758 -44.140 114.649 1.00 34.90 136 SER D O 1
ATOM 6604 N N . VAL D 1 137 ? 37.130 -45.469 116.344 1.00 34.42 137 VAL D N 1
ATOM 6605 C CA . VAL D 1 137 ? 35.913 -45.822 115.623 1.00 33.10 137 VAL D CA 1
ATOM 6606 C C . VAL D 1 137 ? 35.070 -44.582 115.277 1.00 34.05 137 VAL D C 1
ATOM 6607 O O . VAL D 1 137 ? 34.271 -44.570 114.349 1.00 31.61 137 VAL D O 1
ATOM 6611 N N . THR D 1 138 ? 35.263 -43.508 116.073 1.00 33.13 138 THR D N 1
ATOM 6612 C CA . THR D 1 138 ? 34.483 -42.286 115.867 1.00 32.67 138 THR D CA 1
ATOM 6613 C C . THR D 1 138 ? 34.620 -41.735 114.443 1.00 32.62 138 THR D C 1
ATOM 6614 O O . THR D 1 138 ? 33.677 -41.220 113.857 1.00 32.39 138 THR D O 1
ATOM 6618 N N . THR D 1 139 ? 35.837 -41.835 113.930 1.00 33.90 139 THR D N 1
ATOM 6619 C CA . THR D 1 139 ? 36.146 -41.316 112.600 1.00 34.37 139 THR D CA 1
ATOM 6620 C C . THR D 1 139 ? 35.278 -41.966 111.501 1.00 35.54 139 THR D C 1
ATOM 6621 O O . THR D 1 139 ? 35.001 -41.384 110.465 1.00 36.60 139 THR D O 1
ATOM 6625 N N . LEU D 1 140 ? 34.861 -43.227 111.757 1.00 35.28 140 LEU D N 1
ATOM 6626 C CA . LEU D 1 140 ? 34.057 -43.988 110.791 1.00 36.27 140 LEU D CA 1
ATOM 6627 C C . LEU D 1 140 ? 32.693 -43.337 110.491 1.00 36.74 140 LEU D C 1
ATOM 6628 O O . LEU D 1 140 ? 32.134 -43.473 109.411 1.00 36.11 140 LEU D O 1
ATOM 6633 N N . TYR D 1 141 ? 32.097 -42.695 111.530 1.00 36.37 141 TYR D N 1
ATOM 6634 C CA . TYR D 1 141 ? 30.715 -42.198 111.364 1.00 37.92 141 TYR D CA 1
ATOM 6635 C C . TYR D 1 141 ? 30.485 -40.755 111.866 1.00 40.15 141 TYR D C 1
ATOM 6636 O O . TYR D 1 141 ? 29.380 -40.221 111.877 1.00 39.07 141 TYR D O 1
ATOM 6645 N N . ILE D 1 142 ? 31.536 -40.090 112.333 1.00 43.16 142 ILE D N 1
ATOM 6646 C CA . ILE D 1 142 ? 31.408 -38.744 112.878 1.00 45.00 142 ILE D CA 1
ATOM 6647 C C . ILE D 1 142 ? 30.592 -37.786 112.003 1.00 46.95 142 ILE D C 1
ATOM 6648 O O . ILE D 1 142 ? 29.879 -36.924 112.529 1.00 45.58 142 ILE D O 1
ATOM 6653 N N . ASN D 1 143 ? 30.681 -37.935 110.682 1.00 47.55 143 ASN D N 1
ATOM 6654 C CA . ASN D 1 143 ? 29.929 -37.063 109.775 1.00 49.41 143 ASN D CA 1
ATOM 6655 C C . ASN D 1 143 ? 28.614 -37.673 109.307 1.00 50.05 143 ASN D C 1
ATOM 6656 O O . ASN D 1 143 ? 27.832 -37.025 108.613 1.00 51.28 143 ASN D O 1
ATOM 6661 N N . LYS D 1 144 ? 28.377 -38.924 109.686 1.00 49.02 144 LYS D N 1
ATOM 6662 C CA . LYS D 1 144 ? 27.152 -39.628 109.327 1.00 48.35 144 LYS D CA 1
ATOM 6663 C C . LYS D 1 144 ? 26.693 -40.395 110.566 1.00 45.58 144 LYS D C 1
ATOM 6664 O O . LYS D 1 144 ? 26.678 -41.624 110.585 1.00 45.93 144 LYS D O 1
ATOM 6670 N N . PRO D 1 145 ? 26.308 -39.662 111.624 1.00 45.48 145 PRO D N 1
ATOM 6671 C CA . PRO D 1 145 ? 25.845 -40.212 112.905 1.00 43.57 145 PRO D CA 1
ATOM 6672 C C . PRO D 1 145 ? 24.742 -41.270 112.876 1.00 42.50 145 PRO D C 1
ATOM 6673 O O . PRO D 1 145 ? 24.657 -42.099 113.780 1.00 41.51 145 PRO D O 1
ATOM 6677 N N . ALA D 1 146 ? 23.901 -41.249 111.847 1.00 41.28 146 ALA D N 1
ATOM 6678 C CA . ALA D 1 146 ? 22.823 -42.228 111.740 1.00 40.20 146 ALA D CA 1
ATOM 6679 C C . ALA D 1 146 ? 23.353 -43.624 111.388 1.00 39.15 146 ALA D C 1
ATOM 6680 O O . ALA D 1 146 ? 22.674 -44.624 111.594 1.00 37.93 146 ALA D O 1
ATOM 6682 N N . MET D 1 147 ? 24.570 -43.679 110.861 1.00 37.63 147 MET D N 1
ATOM 6683 C CA . MET D 1 147 ? 25.203 -44.938 110.466 1.00 38.00 147 MET D CA 1
ATOM 6684 C C . MET D 1 147 ? 25.986 -45.583 111.601 1.00 35.75 147 MET D C 1
ATOM 6685 O O . MET D 1 147 ? 26.379 -46.743 111.507 1.00 36.17 147 MET D O 1
ATOM 6690 N N . ALA D 1 148 ? 26.227 -44.828 112.669 1.00 35.36 148 ALA D N 1
ATOM 6691 C CA . ALA D 1 148 ? 27.002 -45.344 113.791 1.00 34.01 148 ALA D CA 1
ATOM 6692 C C . ALA D 1 148 ? 26.506 -46.696 114.299 1.00 34.11 148 ALA D C 1
ATOM 6693 O O . ALA D 1 148 ? 27.290 -47.643 114.439 1.00 34.39 148 ALA D O 1
ATOM 6695 N N . ARG D 1 149 ? 25.208 -46.791 114.572 1.00 35.09 149 ARG D N 1
ATOM 6696 C CA . ARG D 1 149 ? 24.639 -48.033 115.099 1.00 34.58 149 ARG D CA 1
ATOM 6697 C C . ARG D 1 149 ? 24.976 -49.291 114.293 1.00 33.64 149 ARG D C 1
ATOM 6698 O O . ARG D 1 149 ? 25.533 -50.249 114.832 1.00 30.59 149 ARG D O 1
ATOM 6706 N N . SER D 1 150 ? 24.631 -49.296 113.007 1.00 35.98 150 SER D N 1
ATOM 6707 C CA . SER D 1 150 ? 24.904 -50.468 112.178 1.00 37.79 150 SER D CA 1
ATOM 6708 C C . SER D 1 150 ? 26.400 -50.726 112.039 1.00 37.09 150 SER D C 1
ATOM 6709 O O . SER D 1 150 ? 26.841 -51.876 112.079 1.00 36.35 150 SER D O 1
ATOM 6712 N N . ILE D 1 151 ? 27.183 -49.660 111.894 1.00 37.04 151 ILE D N 1
ATOM 6713 C CA . ILE D 1 151 ? 28.627 -49.819 111.755 1.00 36.30 151 ILE D CA 1
ATOM 6714 C C . ILE D 1 151 ? 29.177 -50.507 112.991 1.00 36.88 151 ILE D C 1
ATOM 6715 O O . ILE D 1 151 ? 29.930 -51.476 112.893 1.00 35.11 151 ILE D O 1
ATOM 6720 N N . ILE D 1 152 ? 28.776 -50.017 114.162 1.00 36.03 152 ILE D N 1
ATOM 6721 C CA . ILE D 1 152 ? 29.230 -50.588 115.420 1.00 33.38 152 ILE D CA 1
ATOM 6722 C C . ILE D 1 152 ? 28.850 -52.060 115.543 1.00 33.70 152 ILE D C 1
ATOM 6723 O O . ILE D 1 152 ? 29.679 -52.901 115.904 1.00 33.58 152 ILE D O 1
ATOM 6728 N N . LEU D 1 153 ? 27.589 -52.368 115.252 1.00 34.73 153 LEU D N 1
ATOM 6729 C CA . LEU D 1 153 ? 27.110 -53.744 115.370 1.00 37.13 153 LEU D CA 1
ATOM 6730 C C . LEU D 1 153 ? 27.714 -54.654 114.309 1.00 37.80 153 LEU D C 1
ATOM 6731 O O . LEU D 1 153 ? 27.980 -55.825 114.570 1.00 38.44 153 LEU D O 1
ATOM 6736 N N . GLN D 1 154 ? 27.938 -54.119 113.115 1.00 39.58 154 GLN D N 1
ATOM 6737 C CA . GLN D 1 154 ? 28.531 -54.923 112.055 1.00 42.16 154 GLN D CA 1
ATOM 6738 C C . GLN D 1 154 ? 29.957 -55.311 112.403 1.00 42.58 154 GLN D C 1
ATOM 6739 O O . GLN D 1 154 ? 30.349 -56.466 112.224 1.00 43.06 154 GLN D O 1
ATOM 6745 N N . LEU D 1 155 ? 30.735 -54.361 112.914 1.00 42.16 155 LEU D N 1
ATOM 6746 C CA . LEU D 1 155 ? 32.115 -54.661 113.275 1.00 41.92 155 LEU D CA 1
ATOM 6747 C C . LEU D 1 155 ? 32.138 -55.615 114.461 1.00 42.13 155 LEU D C 1
ATOM 6748 O O . LEU D 1 155 ? 32.990 -56.495 114.545 1.00 42.11 155 LEU D O 1
ATOM 6753 N N . LYS D 1 156 ? 31.194 -55.437 115.380 1.00 41.92 156 LYS D N 1
ATOM 6754 C CA . LYS D 1 156 ? 31.098 -56.289 116.562 1.00 42.05 156 LYS D CA 1
ATOM 6755 C C . LYS D 1 156 ? 30.963 -57.760 116.165 1.00 42.05 156 LYS D C 1
ATOM 6756 O O . LYS D 1 156 ? 31.721 -58.626 116.609 1.00 43.23 156 LYS D O 1
ATOM 6762 N N . ARG D 1 157 ? 29.968 -58.033 115.338 1.00 42.27 157 ARG D N 1
ATOM 6763 C CA . ARG D 1 157 ? 29.704 -59.386 114.867 1.00 45.07 157 ARG D CA 1
ATOM 6764 C C . ARG D 1 157 ? 30.980 -59.972 114.250 1.00 45.46 157 ARG D C 1
ATOM 6765 O O . ARG D 1 157 ? 31.401 -61.083 114.594 1.00 45.63 157 ARG D O 1
ATOM 6773 N N . VAL D 1 158 ? 31.596 -59.208 113.349 1.00 45.15 158 VAL D N 1
ATOM 6774 C CA . VAL D 1 158 ? 32.827 -59.628 112.686 1.00 45.51 158 VAL D CA 1
ATOM 6775 C C . VAL D 1 158 ? 33.873 -60.140 113.675 1.00 45.90 158 VAL D C 1
ATOM 6776 O O . VAL D 1 158 ? 34.282 -61.299 113.618 1.00 44.19 158 VAL D O 1
ATOM 6780 N N . LEU D 1 159 ? 34.298 -59.257 114.574 1.00 44.97 159 LEU D N 1
ATOM 6781 C CA . LEU D 1 159 ? 35.312 -59.571 115.577 1.00 45.27 159 LEU D CA 1
ATOM 6782 C C . LEU D 1 159 ? 34.920 -60.696 116.517 1.00 46.80 159 LEU D C 1
ATOM 6783 O O . LEU D 1 159 ? 35.730 -61.577 116.820 1.00 45.82 159 LEU D O 1
ATOM 6788 N N . ALA D 1 160 ? 33.683 -60.652 116.999 1.00 48.48 160 ALA D N 1
ATOM 6789 C CA . ALA D 1 160 ? 33.194 -61.679 117.903 1.00 48.88 160 ALA D CA 1
ATOM 6790 C C . ALA D 1 160 ? 33.152 -63.009 117.155 1.00 49.99 160 ALA D C 1
ATOM 6791 O O . ALA D 1 160 ? 33.497 -64.056 117.704 1.00 49.92 160 ALA D O 1
ATOM 6793 N N . GLY D 1 161 ? 32.736 -62.957 115.894 1.00 51.18 161 GLY D N 1
ATOM 6794 C CA . GLY D 1 161 ? 32.654 -64.164 115.092 1.00 53.40 161 GLY D CA 1
ATOM 6795 C C . GLY D 1 161 ? 33.989 -64.856 114.875 1.00 54.51 161 GLY D C 1
ATOM 6796 O O . GLY D 1 161 ? 34.029 -66.044 114.536 1.00 55.92 161 GLY D O 1
ATOM 6797 N N . THR D 1 162 ? 35.082 -64.128 115.079 1.00 53.08 162 THR D N 1
ATOM 6798 C CA . THR D 1 162 ? 36.410 -64.689 114.886 1.00 52.34 162 THR D CA 1
ATOM 6799 C C . THR D 1 162 ? 37.167 -64.881 116.196 1.00 52.93 162 THR D C 1
ATOM 6800 O O . THR D 1 162 ? 38.377 -65.106 116.195 1.00 53.57 162 THR D O 1
ATOM 6804 N N . GLY D 1 163 ? 36.454 -64.787 117.314 1.00 53.09 163 GLY D N 1
ATOM 6805 C CA . GLY D 1 163 ? 37.081 -64.980 118.609 1.00 52.81 163 GLY D CA 1
ATOM 6806 C C . GLY D 1 163 ? 37.950 -63.836 119.092 1.00 53.26 163 GLY D C 1
ATOM 6807 O O . GLY D 1 163 ? 38.698 -63.983 120.062 1.00 54.80 163 GLY D O 1
ATOM 6808 N N . CYS D 1 164 ? 37.861 -62.694 118.425 1.00 52.45 164 CYS D N 1
ATOM 6809 C CA . CYS D 1 164 ? 38.649 -61.526 118.821 1.00 51.81 164 CYS D CA 1
ATOM 6810 C C . CYS D 1 164 ? 38.010 -60.737 119.968 1.00 50.49 164 CYS D C 1
ATOM 6811 O O . CYS D 1 164 ? 36.802 -60.614 120.083 1.00 50.48 164 CYS D O 1
ATOM 6814 N N . THR D 1 165 ? 38.882 -60.223 120.854 1.00 48.53 165 THR D N 1
ATOM 6815 C CA . THR D 1 165 ? 38.433 -59.309 121.902 1.00 47.47 165 THR D CA 1
ATOM 6816 C C . THR D 1 165 ? 38.966 -57.902 121.615 1.00 46.56 165 THR D C 1
ATOM 6817 O O . THR D 1 165 ? 40.144 -57.707 121.347 1.00 47.74 165 THR D O 1
ATOM 6821 N N . SER D 1 166 ? 38.061 -56.901 121.633 1.00 44.28 166 SER D N 1
ATOM 6822 C CA . SER D 1 166 ? 38.455 -55.615 121.057 1.00 42.78 166 SER D CA 1
ATOM 6823 C C . SER D 1 166 ? 38.187 -54.391 121.928 1.00 41.34 166 SER D C 1
ATOM 6824 O O . SER D 1 166 ? 37.417 -54.395 122.881 1.00 41.54 166 SER D O 1
ATOM 6827 N N . ILE D 1 167 ? 38.917 -53.325 121.566 1.00 39.82 167 ILE D N 1
ATOM 6828 C CA . ILE D 1 167 ? 38.645 -52.007 122.100 1.00 37.93 167 ILE D CA 1
ATOM 6829 C C . ILE D 1 167 ? 38.382 -51.036 120.953 1.00 37.58 167 ILE D C 1
ATOM 6830 O O . ILE D 1 167 ? 39.182 -50.867 120.041 1.00 37.38 167 ILE D O 1
ATOM 6835 N N . PHE D 1 168 ? 37.179 -50.439 120.980 1.00 35.17 168 PHE D N 1
ATOM 6836 C CA . PHE D 1 168 ? 36.904 -49.325 120.074 1.00 34.02 168 PHE D CA 1
ATOM 6837 C C . PHE D 1 168 ? 37.217 -47.982 120.758 1.00 34.58 168 PHE D C 1
ATOM 6838 O O . PHE D 1 168 ? 36.640 -47.635 121.783 1.00 32.27 168 PHE D O 1
ATOM 6846 N N . VAL D 1 169 ? 38.150 -47.207 120.228 1.00 33.99 169 VAL D N 1
ATOM 6847 C CA . VAL D 1 169 ? 38.457 -45.927 120.851 1.00 34.04 169 VAL D CA 1
ATOM 6848 C C . VAL D 1 169 ? 37.408 -44.917 120.414 1.00 32.13 169 VAL D C 1
ATOM 6849 O O . VAL D 1 169 ? 37.195 -44.711 119.228 1.00 30.48 169 VAL D O 1
ATOM 6853 N N . SER D 1 170 ? 36.750 -44.290 121.381 1.00 32.49 170 SER D N 1
ATOM 6854 C CA . SER D 1 170 ? 35.720 -43.310 121.078 1.00 29.34 170 SER D CA 1
ATOM 6855 C C . SER D 1 170 ? 36.152 -41.924 121.560 1.00 30.90 170 SER D C 1
ATOM 6856 O O . SER D 1 170 ? 36.380 -41.701 122.757 1.00 28.44 170 SER D O 1
ATOM 6859 N N . GLN D 1 171 ? 36.253 -40.999 120.610 1.00 29.32 171 GLN D N 1
ATOM 6860 C CA . GLN D 1 171 ? 36.666 -39.633 120.885 1.00 29.44 171 GLN D CA 1
ATOM 6861 C C . GLN D 1 171 ? 35.457 -38.775 121.210 1.00 30.57 171 GLN D C 1
ATOM 6862 O O . GLN D 1 171 ? 34.518 -38.714 120.419 1.00 29.00 171 GLN D O 1
ATOM 6868 N N . VAL D 1 172 ? 35.462 -38.135 122.377 1.00 28.78 172 VAL D N 1
ATOM 6869 C CA . VAL D 1 172 ? 34.374 -37.237 122.734 1.00 31.46 172 VAL D CA 1
ATOM 6870 C C . VAL D 1 172 ? 35.034 -35.877 122.963 1.00 33.71 172 VAL D C 1
ATOM 6871 O O . VAL D 1 172 ? 36.219 -35.807 123.288 1.00 31.73 172 VAL D O 1
ATOM 6875 N N . SER D 1 173 ? 34.302 -34.795 122.745 1.00 35.77 173 SER D N 1
ATOM 6876 C CA . SER D 1 173 ? 34.902 -33.476 122.934 1.00 43.02 173 SER D CA 1
ATOM 6877 C C . SER D 1 173 ? 35.099 -33.194 124.416 1.00 45.41 173 SER D C 1
ATOM 6878 O O . SER D 1 173 ? 34.357 -33.709 125.257 1.00 44.78 173 SER D O 1
ATOM 6881 N N . VAL D 1 174 ? 36.102 -32.387 124.746 1.00 48.01 174 VAL D N 1
ATOM 6882 C CA . VAL D 1 174 ? 36.337 -32.081 126.151 1.00 51.85 174 VAL D CA 1
ATOM 6883 C C . VAL D 1 174 ? 35.059 -31.483 126.749 1.00 53.12 174 VAL D C 1
ATOM 6884 O O . VAL D 1 174 ? 34.422 -30.612 126.147 1.00 51.45 174 VAL D O 1
ATOM 6888 N N . GLY D 1 175 ? 34.679 -31.980 127.923 1.00 55.21 175 GLY D N 1
ATOM 6889 C CA . GLY D 1 175 ? 33.479 -31.499 128.580 1.00 58.93 175 GLY D CA 1
ATOM 6890 C C . GLY D 1 175 ? 32.256 -32.347 128.278 1.00 61.46 175 GLY D C 1
ATOM 6891 O O . GLY D 1 175 ? 31.276 -32.318 129.024 1.00 61.11 175 GLY D O 1
ATOM 6892 N N . GLU D 1 176 ? 32.302 -33.098 127.182 1.00 63.21 176 GLU D N 1
ATOM 6893 C CA . GLU D 1 176 ? 31.167 -33.932 126.826 1.00 65.16 176 GLU D CA 1
ATOM 6894 C C . GLU D 1 176 ? 31.029 -35.101 127.795 1.00 65.96 176 GLU D C 1
ATOM 6895 O O . GLU D 1 176 ? 32.000 -35.732 128.190 1.00 65.72 176 GLU D O 1
ATOM 6901 N N . ARG D 1 177 ? 29.759 -35.311 128.214 1.00 67.21 177 ARG D N 1
ATOM 6902 C CA . ARG D 1 177 ? 29.547 -36.211 129.326 1.00 68.23 177 ARG D CA 1
ATOM 6903 C C . ARG D 1 177 ? 29.467 -37.681 128.920 1.00 67.27 177 ARG D C 1
ATOM 6904 O O . ARG D 1 177 ? 29.788 -38.574 129.678 1.00 67.82 177 ARG D O 1
ATOM 6912 N N . GLY D 1 178 ? 28.979 -37.899 127.684 1.00 64.99 178 GLY D N 1
ATOM 6913 C CA . GLY D 1 178 ? 28.460 -39.193 127.335 1.00 62.20 178 GLY D CA 1
ATOM 6914 C C . GLY D 1 178 ? 29.566 -39.903 126.606 1.00 59.39 178 GLY D C 1
ATOM 6915 O O . GLY D 1 178 ? 30.707 -39.837 127.046 1.00 60.11 178 GLY D O 1
ATOM 6916 N N . PHE D 1 179 ? 29.391 -40.911 125.758 1.00 55.73 179 PHE D N 1
ATOM 6917 C CA . PHE D 1 179 ? 30.458 -41.849 125.433 1.00 53.12 179 PHE D CA 1
ATOM 6918 C C . PHE D 1 179 ? 30.651 -41.921 123.926 1.00 52.54 179 PHE D C 1
ATOM 6919 O O . PHE D 1 179 ? 31.668 -42.426 123.446 1.00 49.99 179 PHE D O 1
ATOM 6927 N N . GLY D 1 180 ? 29.661 -41.418 123.192 1.00 53.15 180 GLY D N 1
ATOM 6928 C CA . GLY D 1 180 ? 29.711 -41.430 121.740 1.00 55.02 180 GLY D CA 1
ATOM 6929 C C . GLY D 1 180 ? 28.327 -41.256 121.142 1.00 56.00 180 GLY D C 1
ATOM 6930 O O . GLY D 1 180 ? 28.156 -41.244 119.923 1.00 56.77 180 GLY D O 1
ATOM 6931 N N . GLY D 1 181 ? 27.330 -41.135 122.015 1.00 56.69 181 GLY D N 1
ATOM 6932 C CA . GLY D 1 181 ? 25.967 -40.944 121.555 1.00 57.45 181 GLY D CA 1
ATOM 6933 C C . GLY D 1 181 ? 25.160 -42.200 121.254 1.00 58.88 181 GLY D C 1
ATOM 6934 O O . GLY D 1 181 ? 25.683 -43.317 121.380 1.00 58.26 181 GLY D O 1
ATOM 6935 N N . PRO D 1 182 ? 23.855 -41.990 120.883 1.00 59.43 182 PRO D N 1
ATOM 6936 C CA . PRO D 1 182 ? 22.798 -42.940 120.466 1.00 59.46 182 PRO D CA 1
ATOM 6937 C C . PRO D 1 182 ? 23.358 -43.776 119.359 1.00 59.44 182 PRO D C 1
ATOM 6938 O O . PRO D 1 182 ? 23.586 -43.325 118.216 1.00 58.77 182 PRO D O 1
ATOM 6942 N N . GLY D 1 183 ? 23.570 -45.031 119.704 1.00 57.39 183 GLY D N 1
ATOM 6943 C CA . GLY D 1 183 ? 24.117 -45.994 118.789 1.00 56.06 183 GLY D CA 1
ATOM 6944 C C . GLY D 1 183 ? 25.261 -46.575 119.573 1.00 54.15 183 GLY D C 1
ATOM 6945 O O . GLY D 1 183 ? 25.073 -47.494 120.371 1.00 55.31 183 GLY D O 1
ATOM 6946 N N . VAL D 1 184 ? 26.423 -46.018 119.364 1.00 48.53 184 VAL D N 1
ATOM 6947 C CA . VAL D 1 184 ? 27.649 -46.452 120.011 1.00 44.72 184 VAL D CA 1
ATOM 6948 C C . VAL D 1 184 ? 27.538 -47.071 121.435 1.00 41.65 184 VAL D C 1
ATOM 6949 O O . VAL D 1 184 ? 27.805 -48.257 121.601 1.00 38.39 184 VAL D O 1
ATOM 6953 N N . GLU D 1 185 ? 27.087 -46.304 122.414 1.00 37.17 185 GLU D N 1
ATOM 6954 C CA . GLU D 1 185 ? 27.035 -46.796 123.782 1.00 36.38 185 GLU D CA 1
ATOM 6955 C C . GLU D 1 185 ? 26.132 -47.983 124.126 1.00 33.91 185 GLU D C 1
ATOM 6956 O O . GLU D 1 185 ? 26.439 -48.698 125.064 1.00 31.95 185 GLU D O 1
ATOM 6962 N N . HIS D 1 186 ? 25.048 -48.208 123.393 1.00 31.84 186 HIS D N 1
ATOM 6963 C CA . HIS D 1 186 ? 24.180 -49.368 123.681 1.00 34.18 186 HIS D CA 1
ATOM 6964 C C . HIS D 1 186 ? 24.658 -50.620 122.921 1.00 34.28 186 HIS D C 1
ATOM 6965 O O . HIS D 1 186 ? 24.415 -51.748 123.346 1.00 34.75 186 HIS D O 1
ATOM 6972 N N . GLY D 1 187 ? 25.345 -50.405 121.800 1.00 32.99 187 GLY D N 1
ATOM 6973 C CA . GLY D 1 187 ? 25.822 -51.517 120.988 1.00 34.61 187 GLY D CA 1
ATOM 6974 C C . GLY D 1 187 ? 27.099 -52.226 121.423 1.00 35.65 187 GLY D C 1
ATOM 6975 O O . GLY D 1 187 ? 27.349 -53.360 121.017 1.00 35.44 187 GLY D O 1
ATOM 6976 N N . VAL D 1 188 ? 27.929 -51.576 122.228 1.00 34.01 188 VAL D N 1
ATOM 6977 C CA . VAL D 1 188 ? 29.149 -52.229 122.681 1.00 34.01 188 VAL D CA 1
ATOM 6978 C C . VAL D 1 188 ? 28.861 -53.078 123.918 1.00 36.00 188 VAL D C 1
ATOM 6979 O O . VAL D 1 188 ? 27.859 -52.866 124.603 1.00 36.45 188 VAL D O 1
ATOM 6983 N N . ASP D 1 189 ? 29.730 -54.045 124.197 1.00 33.55 189 ASP D N 1
ATOM 6984 C CA . ASP D 1 189 ? 29.545 -54.916 125.351 1.00 34.86 189 ASP D CA 1
ATOM 6985 C C . ASP D 1 189 ? 30.055 -54.256 126.618 1.00 34.38 189 ASP D C 1
ATOM 6986 O O . ASP D 1 189 ? 29.522 -54.477 127.711 1.00 32.99 189 ASP D O 1
ATOM 6991 N N . GLY D 1 190 ? 31.094 -53.445 126.462 1.00 33.92 190 GLY D N 1
ATOM 6992 C CA . GLY D 1 190 ? 31.676 -52.760 127.599 1.00 31.83 190 GLY D CA 1
ATOM 6993 C C . GLY D 1 190 ? 31.975 -51.301 127.309 1.00 31.47 190 GLY D C 1
ATOM 6994 O O . GLY D 1 190 ? 32.096 -50.887 126.149 1.00 30.41 190 GLY D O 1
ATOM 6995 N N . ILE D 1 191 ? 32.073 -50.520 128.376 1.00 29.90 191 ILE D N 1
ATOM 6996 C CA . ILE D 1 191 ? 32.376 -49.101 128.286 1.00 28.97 191 ILE D CA 1
ATOM 6997 C C . ILE D 1 191 ? 33.334 -48.752 129.413 1.00 30.56 191 ILE D C 1
ATOM 6998 O O . ILE D 1 191 ? 33.008 -48.930 130.593 1.00 31.04 191 ILE D O 1
ATOM 7003 N N . ILE D 1 192 ? 34.522 -48.280 129.058 1.00 29.36 192 ILE D N 1
ATOM 7004 C CA . ILE D 1 192 ? 35.480 -47.855 130.067 1.00 30.57 192 ILE D CA 1
ATOM 7005 C C . ILE D 1 192 ? 35.774 -46.399 129.763 1.00 32.08 192 ILE D C 1
ATOM 7006 O O . ILE D 1 192 ? 36.196 -46.042 128.655 1.00 30.53 192 ILE D O 1
ATOM 7011 N N . ARG D 1 193 ? 35.542 -45.557 130.755 1.00 32.06 193 ARG D N 1
ATOM 7012 C CA . ARG D 1 193 ? 35.761 -44.133 130.607 1.00 34.37 193 ARG D CA 1
ATOM 7013 C C . ARG D 1 193 ? 37.090 -43.657 131.175 1.00 33.24 193 ARG D C 1
ATOM 7014 O O . ARG D 1 193 ? 37.404 -43.924 132.340 1.00 30.97 193 ARG D O 1
ATOM 7022 N N . LEU D 1 194 ? 37.874 -42.965 130.348 1.00 30.97 194 LEU D N 1
ATOM 7023 C CA . LEU D 1 194 ? 39.137 -42.388 130.799 1.00 32.20 194 LEU D CA 1
ATOM 7024 C C . LEU D 1 194 ? 38.838 -40.898 130.940 1.00 33.57 194 LEU D C 1
ATOM 7025 O O . LEU D 1 194 ? 38.460 -40.233 129.971 1.00 34.46 194 LEU D O 1
ATOM 7030 N N . ASP D 1 195 ? 38.993 -40.372 132.144 1.00 32.66 195 ASP D N 1
ATOM 7031 C CA . ASP D 1 195 ? 38.705 -38.975 132.379 1.00 33.91 195 ASP D CA 1
ATOM 7032 C C . ASP D 1 195 ? 39.911 -38.133 132.769 1.00 34.59 195 ASP D C 1
ATOM 7033 O O . ASP D 1 195 ? 40.926 -38.637 133.246 1.00 35.33 195 ASP D O 1
ATOM 7038 N N . LEU D 1 196 ? 39.780 -36.839 132.539 1.00 34.26 196 LEU D N 1
ATOM 7039 C CA . LEU D 1 196 ? 40.816 -35.877 132.854 1.00 35.87 196 LEU D CA 1
ATOM 7040 C C . LEU D 1 196 ? 40.013 -34.690 133.337 1.00 35.46 196 LEU D C 1
ATOM 7041 O O . LEU D 1 196 ? 39.406 -33.985 132.532 1.00 37.13 196 LEU D O 1
ATOM 7046 N N . ASP D 1 197 ? 39.995 -34.483 134.652 1.00 36.47 197 ASP D N 1
ATOM 7047 C CA . ASP D 1 197 ? 39.215 -33.405 135.247 1.00 36.82 197 ASP D CA 1
ATOM 7048 C C . ASP D 1 197 ? 39.994 -32.436 136.121 1.00 37.79 197 ASP D C 1
ATOM 7049 O O . ASP D 1 197 ? 40.899 -32.825 136.867 1.00 37.87 197 ASP D O 1
ATOM 7054 N N . GLU D 1 198 ? 39.625 -31.165 136.033 1.00 35.81 198 GLU D N 1
ATOM 7055 C CA . GLU D 1 198 ? 40.273 -30.144 136.824 1.00 38.20 198 GLU D CA 1
ATOM 7056 C C . GLU D 1 198 ? 39.660 -30.157 138.211 1.00 39.21 198 GLU D C 1
ATOM 7057 O O . GLU D 1 198 ? 38.496 -29.818 138.385 1.00 37.63 198 GLU D O 1
ATOM 7063 N N . ILE D 1 199 ? 40.442 -30.571 139.196 1.00 41.79 199 ILE D N 1
ATOM 7064 C CA . ILE D 1 199 ? 39.964 -30.599 140.566 1.00 45.64 199 ILE D CA 1
ATOM 7065 C C . ILE D 1 199 ? 41.002 -29.873 141.402 1.00 47.51 199 ILE D C 1
ATOM 7066 O O . ILE D 1 199 ? 42.150 -30.312 141.499 1.00 47.77 199 ILE D O 1
ATOM 7071 N N . ASP D 1 200 ? 40.598 -28.745 141.976 1.00 48.46 200 ASP D N 1
ATOM 7072 C CA . ASP D 1 200 ? 41.493 -27.932 142.786 1.00 50.65 200 ASP D CA 1
ATOM 7073 C C . ASP D 1 200 ? 42.709 -27.480 141.977 1.00 50.46 200 ASP D C 1
ATOM 7074 O O . ASP D 1 200 ? 43.850 -27.799 142.307 1.00 50.26 200 ASP D O 1
ATOM 7079 N N . GLY D 1 201 ? 42.440 -26.735 140.909 1.00 50.71 201 GLY D N 1
ATOM 7080 C CA . GLY D 1 201 ? 43.495 -26.220 140.051 1.00 48.26 201 GLY D CA 1
ATOM 7081 C C . GLY D 1 201 ? 44.433 -27.248 139.449 1.00 46.95 201 GLY D C 1
ATOM 7082 O O . GLY D 1 201 ? 45.470 -26.881 138.896 1.00 47.23 201 GLY D O 1
ATOM 7083 N N . GLU D 1 202 ? 44.073 -28.525 139.534 1.00 44.91 202 GLU D N 1
ATOM 7084 C CA . GLU D 1 202 ? 44.911 -29.595 138.999 1.00 43.86 202 GLU D CA 1
ATOM 7085 C C . GLU D 1 202 ? 44.140 -30.628 138.176 1.00 41.00 202 GLU D C 1
ATOM 7086 O O . GLU D 1 202 ? 43.033 -31.027 138.543 1.00 42.08 202 GLU D O 1
ATOM 7092 N N . LEU D 1 203 ? 44.730 -31.066 137.067 1.00 38.12 203 LEU D N 1
ATOM 7093 C CA . LEU D 1 203 ? 44.101 -32.076 136.227 1.00 36.61 203 LEU D CA 1
ATOM 7094 C C . LEU D 1 203 ? 44.417 -33.456 136.790 1.00 35.43 203 LEU D C 1
ATOM 7095 O O . LEU D 1 203 ? 45.577 -33.817 136.939 1.00 34.77 203 LEU D O 1
ATOM 7100 N N . LYS D 1 204 ? 43.380 -34.221 137.099 1.00 34.89 204 LYS D N 1
ATOM 7101 C CA . LYS D 1 204 ? 43.550 -35.558 137.642 1.00 34.34 204 LYS D CA 1
ATOM 7102 C C . LYS D 1 204 ? 43.017 -36.577 136.648 1.00 34.82 204 LYS D C 1
ATOM 7103 O O . LYS D 1 204 ? 41.942 -36.386 136.074 1.00 34.01 204 LYS D O 1
ATOM 7109 N N . ARG D 1 205 ? 43.768 -37.656 136.452 1.00 33.36 205 ARG D N 1
ATOM 7110 C CA . ARG D 1 205 ? 43.366 -38.718 135.541 1.00 34.54 205 ARG D CA 1
ATOM 7111 C C . ARG D 1 205 ? 42.625 -39.788 136.317 1.00 35.14 205 ARG D C 1
ATOM 7112 O O . ARG D 1 205 ? 43.030 -40.147 137.425 1.00 36.23 205 ARG D O 1
ATOM 7120 N N . SER D 1 206 ? 41.544 -40.306 135.741 1.00 33.65 206 SER D N 1
ATOM 7121 C CA . SER D 1 206 ? 40.793 -41.364 136.403 1.00 31.94 206 SER D CA 1
ATOM 7122 C C . SER D 1 206 ? 40.072 -42.241 135.406 1.00 32.67 206 SER D C 1
ATOM 7123 O O . SER D 1 206 ? 39.712 -41.806 134.302 1.00 31.79 206 SER D O 1
ATOM 7126 N N . LEU D 1 207 ? 39.889 -43.495 135.792 1.00 29.35 207 LEU D N 1
ATOM 7127 C CA . LEU D 1 207 ? 39.215 -44.472 134.959 1.00 32.19 207 LEU D CA 1
ATOM 7128 C C . LEU D 1 207 ? 38.007 -45.009 135.709 1.00 34.08 207 LEU D C 1
ATOM 7129 O O . LEU D 1 207 ? 37.980 -45.029 136.944 1.00 34.45 207 LEU D O 1
ATOM 7134 N N . ILE D 1 208 ? 36.999 -45.431 134.960 1.00 33.83 208 ILE D N 1
ATOM 7135 C CA . ILE D 1 208 ? 35.803 -45.991 135.566 1.00 33.98 208 ILE D CA 1
ATOM 7136 C C . ILE D 1 208 ? 35.132 -46.889 134.542 1.00 34.29 208 ILE D C 1
ATOM 7137 O O . ILE D 1 208 ? 35.036 -46.550 133.358 1.00 34.44 208 ILE D O 1
ATOM 7142 N N . VAL D 1 209 ? 34.703 -48.054 135.000 1.00 34.19 209 VAL D N 1
ATOM 7143 C CA . VAL D 1 209 ? 34.044 -49.020 134.140 1.00 33.56 209 VAL D CA 1
ATOM 7144 C C . VAL D 1 209 ? 32.547 -48.781 134.291 1.00 35.05 209 VAL D C 1
ATOM 7145 O O . VAL D 1 209 ? 31.973 -49.077 135.335 1.00 34.78 209 VAL D O 1
ATOM 7149 N N . TRP D 1 210 ? 31.928 -48.219 133.258 1.00 35.59 210 TRP D N 1
ATOM 7150 C CA . TRP D 1 210 ? 30.495 -47.943 133.277 1.00 35.08 210 TRP D CA 1
ATOM 7151 C C . TRP D 1 210 ? 29.689 -49.172 132.908 1.00 35.14 210 TRP D C 1
ATOM 7152 O O . TRP D 1 210 ? 28.563 -49.353 133.367 1.00 34.76 210 TRP D O 1
ATOM 7163 N N . LYS D 1 211 ? 30.261 -50.019 132.065 1.00 34.24 211 LYS D N 1
ATOM 7164 C CA . LYS D 1 211 ? 29.547 -51.209 131.633 1.00 33.79 211 LYS D CA 1
ATOM 7165 C C . LYS D 1 211 ? 30.532 -52.281 131.189 1.00 34.90 211 LYS D C 1
ATOM 7166 O O . LYS D 1 211 ? 31.578 -51.971 130.624 1.00 33.55 211 LYS D O 1
ATOM 7172 N N . MET D 1 212 ? 30.202 -53.536 131.473 1.00 35.67 212 MET D N 1
ATOM 7173 C CA . MET D 1 212 ? 31.033 -54.656 131.053 1.00 36.60 212 MET D CA 1
ATOM 7174 C C . MET D 1 212 ? 30.198 -55.930 131.094 1.00 37.98 212 MET D C 1
ATOM 7175 O O . MET D 1 212 ? 30.224 -56.672 132.075 1.00 39.73 212 MET D O 1
ATOM 7180 N N . ARG D 1 213 ? 29.435 -56.163 130.031 1.00 40.58 213 ARG D N 1
ATOM 7181 C CA . ARG D 1 213 ? 28.603 -57.358 129.943 1.00 45.34 213 ARG D CA 1
ATOM 7182 C C . ARG D 1 213 ? 29.436 -58.611 130.213 1.00 44.47 213 ARG D C 1
ATOM 7183 O O . ARG D 1 213 ? 30.592 -58.691 129.808 1.00 45.56 213 ARG D O 1
ATOM 7191 N N . GLY D 1 214 ? 28.850 -59.578 130.912 1.00 45.75 214 GLY D N 1
ATOM 7192 C CA . GLY D 1 214 ? 29.555 -60.819 131.187 1.00 44.66 214 GLY D CA 1
ATOM 7193 C C . GLY D 1 214 ? 30.331 -60.913 132.487 1.00 44.52 214 GLY D C 1
ATOM 7194 O O . GLY D 1 214 ? 30.890 -61.967 132.792 1.00 46.80 214 GLY D O 1
ATOM 7195 N N . THR D 1 215 ? 30.382 -59.836 133.263 1.00 41.73 215 THR D N 1
ATOM 7196 C CA . THR D 1 215 ? 31.117 -59.887 134.521 1.00 40.21 215 THR D CA 1
ATOM 7197 C C . THR D 1 215 ? 30.792 -58.758 135.483 1.00 40.11 215 THR D C 1
ATOM 7198 O O . THR D 1 215 ? 30.222 -57.732 135.100 1.00 38.64 215 THR D O 1
ATOM 7202 N N . SER D 1 216 ? 31.146 -58.980 136.745 1.00 38.40 216 SER D N 1
ATOM 7203 C CA . SER D 1 216 ? 30.982 -57.982 137.785 1.00 38.96 216 SER D CA 1
ATOM 7204 C C . SER D 1 216 ? 32.265 -57.184 137.639 1.00 37.85 216 SER D C 1
ATOM 7205 O O . SER D 1 216 ? 33.197 -57.621 136.968 1.00 38.18 216 SER D O 1
ATOM 7208 N N . HIS D 1 217 ? 32.337 -56.023 138.261 1.00 38.12 217 HIS D N 1
ATOM 7209 C CA . HIS D 1 217 ? 33.544 -55.224 138.132 1.00 36.47 217 HIS D CA 1
ATOM 7210 C C . HIS D 1 217 ? 33.482 -54.115 139.141 1.00 35.73 217 HIS D C 1
ATOM 7211 O O . HIS D 1 217 ? 32.437 -53.895 139.753 1.00 38.35 217 HIS D O 1
ATOM 7218 N N . SER D 1 218 ? 34.602 -53.425 139.322 1.00 35.17 218 SER D N 1
ATOM 7219 C CA . SER D 1 218 ? 34.657 -52.321 140.264 1.00 34.20 218 SER D CA 1
ATOM 7220 C C . SER D 1 218 ? 33.657 -51.268 139.824 1.00 35.75 218 SER D C 1
ATOM 7221 O O . SER D 1 218 ? 33.531 -50.989 138.636 1.00 34.23 218 SER D O 1
ATOM 7224 N N . MET D 1 219 ? 32.955 -50.690 140.792 1.00 35.66 219 MET D N 1
ATOM 7225 C CA . MET D 1 219 ? 31.968 -49.661 140.525 1.00 38.62 219 MET D CA 1
ATOM 7226 C C . MET D 1 219 ? 32.513 -48.304 140.960 1.00 38.83 219 MET D C 1
ATOM 7227 O O . MET D 1 219 ? 31.770 -47.324 141.031 1.00 40.64 219 MET D O 1
ATOM 7232 N N . ARG D 1 220 ? 33.811 -48.241 141.248 1.00 36.49 220 ARG D N 1
ATOM 7233 C CA . ARG D 1 220 ? 34.405 -46.981 141.680 1.00 36.44 220 ARG D CA 1
ATOM 7234 C C . ARG D 1 220 ? 35.343 -46.343 140.662 1.00 33.86 220 ARG D C 1
ATOM 7235 O O . ARG D 1 220 ? 35.812 -47.003 139.737 1.00 32.66 220 ARG D O 1
ATOM 7243 N N . ARG D 1 221 ? 35.589 -45.047 140.847 1.00 33.48 221 ARG D N 1
ATOM 7244 C CA . ARG D 1 221 ? 36.465 -44.267 139.969 1.00 33.94 221 ARG D CA 1
ATOM 7245 C C . ARG D 1 221 ? 37.884 -44.378 140.506 1.00 33.94 221 ARG D C 1
ATOM 7246 O O . ARG D 1 221 ? 38.165 -43.966 141.631 1.00 35.56 221 ARG D O 1
ATOM 7254 N N . HIS D 1 222 ? 38.775 -44.941 139.699 1.00 35.03 222 HIS D N 1
ATOM 7255 C CA . HIS D 1 222 ? 40.156 -45.126 140.114 1.00 36.10 222 HIS D CA 1
ATOM 7256 C C . HIS D 1 222 ? 41.134 -44.177 139.441 1.00 37.54 222 HIS D C 1
ATOM 7257 O O . HIS D 1 222 ? 41.123 -44.016 138.220 1.00 35.18 222 HIS D O 1
ATOM 7264 N N . PRO D 1 223 ? 42.003 -43.542 140.238 1.00 38.49 223 PRO D N 1
ATOM 7265 C CA . PRO D 1 223 ? 42.987 -42.617 139.678 1.00 38.35 223 PRO D CA 1
ATOM 7266 C C . PRO D 1 223 ? 44.017 -43.457 138.957 1.00 37.83 223 PRO D C 1
ATOM 7267 O O . PRO D 1 223 ? 44.118 -44.658 139.211 1.00 38.50 223 PRO D O 1
ATOM 7271 N N . PHE D 1 224 ? 44.756 -42.842 138.041 1.00 36.27 224 PHE D N 1
ATOM 7272 C CA . PHE D 1 224 ? 45.800 -43.547 137.315 1.00 37.30 224 PHE D CA 1
ATOM 7273 C C . PHE D 1 224 ? 46.819 -42.561 136.768 1.00 38.35 224 PHE D C 1
ATOM 7274 O O . PHE D 1 224 ? 46.566 -41.355 136.718 1.00 39.95 224 PHE D O 1
ATOM 7282 N N . ASP D 1 225 ? 47.986 -43.075 136.388 1.00 40.32 225 ASP D N 1
ATOM 7283 C CA . ASP D 1 225 ? 49.031 -42.231 135.824 1.00 42.52 225 ASP D CA 1
ATOM 7284 C C . ASP D 1 225 ? 49.494 -42.771 134.482 1.00 43.54 225 ASP D C 1
ATOM 7285 O O . ASP D 1 225 ? 49.377 -43.968 134.195 1.00 42.26 225 ASP D O 1
ATOM 7290 N N . ILE D 1 226 ? 50.013 -41.870 133.656 1.00 44.30 226 ILE D N 1
ATOM 7291 C CA . ILE D 1 226 ? 50.577 -42.254 132.374 1.00 45.61 226 ILE D CA 1
ATOM 7292 C C . ILE D 1 226 ? 52.070 -42.056 132.625 1.00 47.70 226 ILE D C 1
ATOM 7293 O O . ILE D 1 226 ? 52.487 -40.998 133.107 1.00 47.57 226 ILE D O 1
ATOM 7298 N N . THR D 1 227 ? 52.866 -43.084 132.345 1.00 49.20 227 THR D N 1
ATOM 7299 C CA . THR D 1 227 ? 54.309 -43.013 132.565 1.00 49.86 227 THR D CA 1
ATOM 7300 C C . THR D 1 227 ? 55.054 -43.287 131.265 1.00 52.00 227 THR D C 1
ATOM 7301 O O . THR D 1 227 ? 54.435 -43.464 130.215 1.00 49.76 227 THR D O 1
ATOM 7305 N N . ASP D 1 228 ? 56.385 -43.320 131.334 1.00 55.40 228 ASP D N 1
ATOM 7306 C CA . ASP D 1 228 ? 57.187 -43.591 130.145 1.00 57.27 228 ASP D CA 1
ATOM 7307 C C . ASP D 1 228 ? 57.106 -45.076 129.803 1.00 57.52 228 ASP D C 1
ATOM 7308 O O . ASP D 1 228 ? 57.577 -45.510 128.754 1.00 57.60 228 ASP D O 1
ATOM 7313 N N . LYS D 1 229 ? 56.492 -45.853 130.689 1.00 58.43 229 LYS D N 1
ATOM 7314 C CA . LYS D 1 229 ? 56.353 -47.288 130.468 1.00 58.89 229 LYS D CA 1
ATOM 7315 C C . LYS D 1 229 ? 54.886 -47.668 130.238 1.00 58.51 229 LYS D C 1
ATOM 7316 O O . LYS D 1 229 ? 54.565 -48.832 129.971 1.00 59.59 229 LYS D O 1
ATOM 7322 N N . GLY D 1 230 ? 53.997 -46.683 130.339 1.00 57.01 230 GLY D N 1
ATOM 7323 C CA . GLY D 1 230 ? 52.587 -46.950 130.121 1.00 54.69 230 GLY D CA 1
ATOM 7324 C C . GLY D 1 230 ? 51.645 -46.441 131.196 1.00 52.35 230 GLY D C 1
ATOM 7325 O O . GLY D 1 230 ? 51.963 -45.516 131.945 1.00 51.50 230 GLY D O 1
ATOM 7326 N N . ILE D 1 231 ? 50.469 -47.055 131.264 1.00 50.88 231 ILE D N 1
ATOM 7327 C CA . ILE D 1 231 ? 49.455 -46.669 132.234 1.00 48.89 231 ILE D CA 1
ATOM 7328 C C . ILE D 1 231 ? 49.498 -47.523 133.490 1.00 48.16 231 ILE D C 1
ATOM 7329 O O . ILE D 1 231 ? 49.754 -48.726 133.438 1.00 46.53 231 ILE D O 1
ATOM 7334 N N . ILE D 1 232 ? 49.236 -46.873 134.617 1.00 47.48 232 ILE D N 1
ATOM 7335 C CA . ILE D 1 232 ? 49.209 -47.529 135.914 1.00 48.68 232 ILE D CA 1
ATOM 7336 C C . ILE D 1 232 ? 47.923 -47.113 136.625 1.00 46.93 232 ILE D C 1
ATOM 7337 O O . ILE D 1 232 ? 47.801 -45.970 137.057 1.00 48.78 232 ILE D O 1
ATOM 7342 N N . VAL D 1 233 ? 46.972 -48.034 136.742 1.00 46.15 233 VAL D N 1
ATOM 7343 C CA . VAL D 1 233 ? 45.709 -47.746 137.417 1.00 46.76 233 VAL D CA 1
ATOM 7344 C C . VAL D 1 233 ? 45.779 -48.301 138.843 1.00 47.69 233 VAL D C 1
ATOM 7345 O O . VAL D 1 233 ? 46.255 -49.418 139.052 1.00 47.79 233 VAL D O 1
ATOM 7349 N N . TYR D 1 234 ? 45.305 -47.521 139.814 1.00 47.58 234 TYR D N 1
ATOM 7350 C CA . TYR D 1 234 ? 45.343 -47.921 141.221 1.00 47.64 234 TYR D CA 1
ATOM 7351 C C . TYR D 1 234 ? 43.997 -48.388 141.786 1.00 46.42 234 TYR D C 1
ATOM 7352 O O . TYR D 1 234 ? 43.206 -47.578 142.271 1.00 45.07 234 TYR D O 1
ATOM 7361 N N . PRO D 1 235 ? 43.741 -49.709 141.759 1.00 47.10 235 PRO D N 1
ATOM 7362 C CA . PRO D 1 235 ? 42.511 -50.346 142.251 1.00 48.25 235 PRO D CA 1
ATOM 7363 C C . PRO D 1 235 ? 42.184 -50.079 143.720 1.00 49.84 235 PRO D C 1
ATOM 7364 O O . PRO D 1 235 ? 41.026 -50.160 144.121 1.00 49.78 235 PRO D O 1
ATOM 7368 N N . ASP D 1 236 ? 43.199 -49.765 144.520 1.00 51.22 236 ASP D N 1
ATOM 7369 C CA . ASP D 1 236 ? 42.985 -49.523 145.946 1.00 53.30 236 ASP D CA 1
ATOM 7370 C C . ASP D 1 236 ? 42.704 -48.062 146.278 1.00 53.86 236 ASP D C 1
ATOM 7371 O O . ASP D 1 236 ? 42.395 -47.726 147.426 1.00 54.12 236 ASP D O 1
ATOM 7376 N N . LYS D 1 237 ? 42.815 -47.197 145.275 1.00 51.99 237 LYS D N 1
ATOM 7377 C CA . LYS D 1 237 ? 42.566 -45.773 145.463 1.00 51.29 237 LYS D CA 1
ATOM 7378 C C . LYS D 1 237 ? 41.254 -45.392 144.787 1.00 51.17 237 LYS D C 1
ATOM 7379 O O . LYS D 1 237 ? 40.808 -46.059 143.854 1.00 49.53 237 LYS D O 1
ATOM 7385 N N . VAL D 1 238 ? 40.637 -44.319 145.263 1.00 51.40 238 VAL D N 1
ATOM 7386 C CA . VAL D 1 238 ? 39.384 -43.857 144.688 1.00 53.82 238 VAL D CA 1
ATOM 7387 C C . VAL D 1 238 ? 39.442 -42.346 144.524 1.00 54.19 238 VAL D C 1
ATOM 7388 O O . VAL D 1 238 ? 39.908 -41.642 145.422 1.00 55.08 238 VAL D O 1
ATOM 7392 N N . LEU D 1 239 ? 38.995 -41.851 143.371 1.00 54.33 239 LEU D N 1
ATOM 7393 C CA . LEU D 1 239 ? 38.987 -40.413 143.114 1.00 54.81 239 LEU D CA 1
ATOM 7394 C C . LEU D 1 239 ? 37.577 -39.848 143.274 1.00 56.06 239 LEU D C 1
ATOM 7395 O O . LEU D 1 239 ? 36.610 -40.382 142.729 1.00 55.01 239 LEU D O 1
ATOM 7400 N N . LYS D 1 240 ? 37.479 -38.753 144.017 1.00 58.38 240 LYS D N 1
ATOM 7401 C CA . LYS D 1 240 ? 36.203 -38.100 144.289 1.00 61.70 240 LYS D CA 1
ATOM 7402 C C . LYS D 1 240 ? 36.136 -36.757 143.549 1.00 63.09 240 LYS D C 1
ATOM 7403 O O . LYS D 1 240 ? 36.689 -35.759 144.014 1.00 64.41 240 LYS D O 1
ATOM 7409 N N . ARG D 1 241 ? 35.450 -36.739 142.405 1.00 63.84 241 ARG D N 1
ATOM 7410 C CA . ARG D 1 241 ? 35.336 -35.532 141.580 1.00 65.44 241 ARG D CA 1
ATOM 7411 C C . ARG D 1 241 ? 34.377 -34.463 142.091 1.00 67.90 241 ARG D C 1
ATOM 7412 O O . ARG D 1 241 ? 34.522 -33.287 141.756 1.00 68.47 241 ARG D O 1
ATOM 7420 N N . GLY D 1 242 ? 33.393 -34.868 142.884 1.00 70.92 242 GLY D N 1
ATOM 7421 C CA . GLY D 1 242 ? 32.424 -33.916 143.398 1.00 73.89 242 GLY D CA 1
ATOM 7422 C C . GLY D 1 242 ? 31.082 -34.117 142.718 1.00 76.08 242 GLY D C 1
ATOM 7423 O O . GLY D 1 242 ? 30.090 -33.461 143.052 1.00 76.61 242 GLY D O 1
ATOM 7424 N N . LYS D 1 243 ? 31.061 -35.030 141.750 1.00 77.18 243 LYS D N 1
ATOM 7425 C CA . LYS D 1 243 ? 29.848 -35.356 141.008 1.00 78.22 243 LYS D CA 1
ATOM 7426 C C . LYS D 1 243 ? 29.437 -36.797 141.301 1.00 78.33 243 LYS D C 1
ATOM 7427 O O . LYS D 1 243 ? 30.088 -37.436 142.158 1.00 78.22 243 LYS D O 1
ATOM 7433 N N . THR E 1 2 ? 63.913 -36.490 124.558 1.00 56.66 2 THR E N 1
ATOM 7434 C CA . THR E 1 2 ? 63.467 -36.053 123.204 1.00 56.63 2 THR E CA 1
ATOM 7435 C C . THR E 1 2 ? 63.884 -34.610 122.954 1.00 55.19 2 THR E C 1
ATOM 7436 O O . THR E 1 2 ? 63.962 -33.811 123.886 1.00 55.01 2 THR E O 1
ATOM 7440 N N . ARG E 1 3 ? 64.150 -34.274 121.695 1.00 54.57 3 ARG E N 1
ATOM 7441 C CA . ARG E 1 3 ? 64.559 -32.920 121.351 1.00 53.51 3 ARG E CA 1
ATOM 7442 C C . ARG E 1 3 ? 63.438 -31.944 121.682 1.00 51.96 3 ARG E C 1
ATOM 7443 O O . ARG E 1 3 ? 62.284 -32.178 121.335 1.00 50.74 3 ARG E O 1
ATOM 7451 N N . ARG E 1 4 ? 63.776 -30.846 122.351 1.00 50.81 4 ARG E N 1
ATOM 7452 C CA . ARG E 1 4 ? 62.765 -29.862 122.706 1.00 49.11 4 ARG E CA 1
ATOM 7453 C C . ARG E 1 4 ? 62.927 -28.554 121.947 1.00 48.20 4 ARG E C 1
ATOM 7454 O O . ARG E 1 4 ? 64.030 -28.190 121.529 1.00 48.91 4 ARG E O 1
ATOM 7462 N N . VAL E 1 5 ? 61.809 -27.861 121.764 1.00 44.18 5 VAL E N 1
ATOM 7463 C CA . VAL E 1 5 ? 61.788 -26.571 121.095 1.00 42.18 5 VAL E CA 1
ATOM 7464 C C . VAL E 1 5 ? 61.413 -25.565 122.186 1.00 41.39 5 VAL E C 1
ATOM 7465 O O . VAL E 1 5 ? 60.297 -25.586 122.705 1.00 39.09 5 VAL E O 1
ATOM 7469 N N . LYS E 1 6 ? 62.359 -24.708 122.545 1.00 41.41 6 LYS E N 1
ATOM 7470 C CA . LYS E 1 6 ? 62.151 -23.720 123.597 1.00 41.81 6 LYS E CA 1
ATOM 7471 C C . LYS E 1 6 ? 61.322 -22.532 123.140 1.00 41.31 6 LYS E C 1
ATOM 7472 O O . LYS E 1 6 ? 61.723 -21.801 122.240 1.00 42.79 6 LYS E O 1
ATOM 7478 N N . THR E 1 7 ? 60.166 -22.340 123.773 1.00 39.85 7 THR E N 1
ATOM 7479 C CA . THR E 1 7 ? 59.273 -21.235 123.436 1.00 39.45 7 THR E CA 1
ATOM 7480 C C . THR E 1 7 ? 59.885 -19.906 123.868 1.00 38.86 7 THR E C 1
ATOM 7481 O O . THR E 1 7 ? 59.631 -18.864 123.261 1.00 39.27 7 THR E O 1
ATOM 7485 N N . GLY E 1 8 ? 60.672 -19.945 124.934 1.00 39.27 8 GLY E N 1
ATOM 7486 C CA . GLY E 1 8 ? 61.292 -18.730 125.426 1.00 40.33 8 GLY E CA 1
ATOM 7487 C C . GLY E 1 8 ? 60.356 -17.870 126.260 1.00 41.41 8 GLY E C 1
ATOM 7488 O O . GLY E 1 8 ? 60.769 -16.845 126.805 1.00 41.72 8 GLY E O 1
ATOM 7489 N N . ILE E 1 9 ? 59.091 -18.268 126.358 1.00 39.41 9 ILE E N 1
ATOM 7490 C CA . ILE E 1 9 ? 58.126 -17.501 127.140 1.00 38.65 9 ILE E CA 1
ATOM 7491 C C . ILE E 1 9 ? 58.322 -17.879 128.603 1.00 38.73 9 ILE E C 1
ATOM 7492 O O . ILE E 1 9 ? 58.183 -19.046 128.981 1.00 39.92 9 ILE E O 1
ATOM 7497 N N . PRO E 1 10 ? 58.665 -16.896 129.445 1.00 37.98 10 PRO E N 1
ATOM 7498 C CA . PRO E 1 10 ? 58.890 -17.132 130.873 1.00 39.08 10 PRO E CA 1
ATOM 7499 C C . PRO E 1 10 ? 57.877 -18.069 131.525 1.00 37.50 10 PRO E C 1
ATOM 7500 O O . PRO E 1 10 ? 56.671 -17.825 131.471 1.00 37.81 10 PRO E O 1
ATOM 7504 N N . GLY E 1 11 ? 58.384 -19.146 132.121 1.00 36.89 11 GLY E N 1
ATOM 7505 C CA . GLY E 1 11 ? 57.534 -20.110 132.800 1.00 35.83 11 GLY E CA 1
ATOM 7506 C C . GLY E 1 11 ? 57.008 -21.258 131.954 1.00 35.19 11 GLY E C 1
ATOM 7507 O O . GLY E 1 11 ? 56.785 -22.357 132.467 1.00 33.35 11 GLY E O 1
ATOM 7508 N N . VAL E 1 12 ? 56.822 -21.009 130.662 1.00 35.38 12 VAL E N 1
ATOM 7509 C CA . VAL E 1 12 ? 56.288 -22.018 129.741 1.00 34.97 12 VAL E CA 1
ATOM 7510 C C . VAL E 1 12 ? 57.140 -23.276 129.579 1.00 37.30 12 VAL E C 1
ATOM 7511 O O . VAL E 1 12 ? 56.647 -24.393 129.753 1.00 36.21 12 VAL E O 1
ATOM 7515 N N . ASP E 1 13 ? 58.417 -23.110 129.253 1.00 38.69 13 ASP E N 1
ATOM 7516 C CA . ASP E 1 13 ? 59.267 -24.277 129.065 1.00 42.37 13 ASP E CA 1
ATOM 7517 C C . ASP E 1 13 ? 59.389 -25.120 130.319 1.00 41.61 13 ASP E C 1
ATOM 7518 O O . ASP E 1 13 ? 59.601 -26.329 130.239 1.00 43.30 13 ASP E O 1
ATOM 7523 N N . GLU E 1 14 ? 59.239 -24.490 131.479 1.00 42.35 14 GLU E N 1
ATOM 7524 C CA . GLU E 1 14 ? 59.320 -25.218 132.740 1.00 41.87 14 GLU E CA 1
ATOM 7525 C C . GLU E 1 14 ? 58.035 -26.029 132.923 1.00 40.49 14 GLU E C 1
ATOM 7526 O O . GLU E 1 14 ? 58.058 -27.170 133.377 1.00 39.42 14 GLU E O 1
ATOM 7532 N N . ILE E 1 15 ? 56.909 -25.424 132.562 1.00 39.11 15 ILE E N 1
ATOM 7533 C CA . ILE E 1 15 ? 55.628 -26.105 132.669 1.00 37.70 15 ILE E CA 1
ATOM 7534 C C . ILE E 1 15 ? 55.557 -27.277 131.701 1.00 38.54 15 ILE E C 1
ATOM 7535 O O . ILE E 1 15 ? 54.860 -28.263 131.889 1.00 37.29 15 ILE E O 1
ATOM 7540 N N . LEU E 1 16 ? 56.313 -27.123 130.603 1.00 38.08 16 LEU E N 1
ATOM 7541 C CA . LEU E 1 16 ? 56.353 -28.177 129.596 1.00 38.94 16 LEU E CA 1
ATOM 7542 C C . LEU E 1 16 ? 57.497 -29.159 129.856 1.00 41.78 16 LEU E C 1
ATOM 7543 O O . LEU E 1 16 ? 57.822 -30.006 129.034 1.00 42.61 16 LEU E O 1
ATOM 7548 N N . HIS E 1 17 ? 58.128 -28.995 131.035 1.00 42.79 17 HIS E N 1
ATOM 7549 C CA . HIS E 1 17 ? 59.224 -29.886 131.401 1.00 42.78 17 HIS E CA 1
ATOM 7550 C C . HIS E 1 17 ? 60.327 -29.894 130.336 1.00 43.74 17 HIS E C 1
ATOM 7551 O O . HIS E 1 17 ? 60.767 -30.938 129.872 1.00 43.30 17 HIS E O 1
ATOM 7558 N N . GLY E 1 18 ? 60.782 -28.713 129.925 1.00 45.01 18 GLY E N 1
ATOM 7559 C CA . GLY E 1 18 ? 61.818 -28.634 128.911 1.00 45.72 18 GLY E CA 1
ATOM 7560 C C . GLY E 1 18 ? 61.380 -27.853 127.689 1.00 45.06 18 GLY E C 1
ATOM 7561 O O . GLY E 1 18 ? 62.161 -27.100 127.108 1.00 45.11 18 GLY E O 1
ATOM 7562 N N . GLY E 1 19 ? 60.122 -28.028 127.296 1.00 43.11 19 GLY E N 1
ATOM 7563 C CA . GLY E 1 19 ? 59.619 -27.322 126.136 1.00 39.80 19 GLY E CA 1
ATOM 7564 C C . GLY E 1 19 ? 58.818 -28.243 125.242 1.00 39.36 19 GLY E C 1
ATOM 7565 O O . GLY E 1 19 ? 58.601 -29.408 125.576 1.00 39.60 19 GLY E O 1
ATOM 7566 N N . ILE E 1 20 ? 58.388 -27.722 124.099 1.00 39.12 20 ILE E N 1
ATOM 7567 C CA . ILE E 1 20 ? 57.598 -28.493 123.148 1.00 38.44 20 ILE E CA 1
ATOM 7568 C C . ILE E 1 20 ? 58.395 -29.577 122.450 1.00 40.28 20 ILE E C 1
ATOM 7569 O O . ILE E 1 20 ? 59.453 -29.308 121.883 1.00 41.05 20 ILE E O 1
ATOM 7574 N N . PRO E 1 21 ? 57.900 -30.823 122.484 1.00 40.87 21 PRO E N 1
ATOM 7575 C CA . PRO E 1 21 ? 58.596 -31.877 121.758 1.00 41.54 21 PRO E CA 1
ATOM 7576 C C . PRO E 1 21 ? 58.605 -31.588 120.258 1.00 43.40 21 PRO E C 1
ATOM 7577 O O . PRO E 1 21 ? 57.577 -31.393 119.624 1.00 43.24 21 PRO E O 1
ATOM 7581 N N . GLU E 1 22 ? 59.827 -31.535 119.700 1.00 43.99 22 GLU E N 1
ATOM 7582 C CA . GLU E 1 22 ? 59.963 -31.098 118.314 1.00 42.57 22 GLU E CA 1
ATOM 7583 C C . GLU E 1 22 ? 59.051 -31.870 117.359 1.00 40.15 22 GLU E C 1
ATOM 7584 O O . GLU E 1 22 ? 58.728 -33.035 117.549 1.00 38.99 22 GLU E O 1
ATOM 7590 N N . ARG E 1 23 ? 58.596 -31.147 116.315 1.00 40.42 23 ARG E N 1
ATOM 7591 C CA . ARG E 1 23 ? 57.723 -31.738 115.307 1.00 42.55 23 ARG E CA 1
ATOM 7592 C C . ARG E 1 23 ? 56.264 -31.845 115.767 1.00 41.88 23 ARG E C 1
ATOM 7593 O O . ARG E 1 23 ? 55.406 -32.395 115.084 1.00 41.96 23 ARG E O 1
ATOM 7601 N N . ASN E 1 24 ? 56.005 -31.321 116.980 1.00 39.83 24 ASN E N 1
ATOM 7602 C CA . ASN E 1 24 ? 54.636 -31.368 117.498 1.00 37.72 24 ASN E CA 1
ATOM 7603 C C . ASN E 1 24 ? 53.797 -30.208 116.962 1.00 35.21 24 ASN E C 1
ATOM 7604 O O . ASN E 1 24 ? 54.280 -29.106 116.743 1.00 35.13 24 ASN E O 1
ATOM 7609 N N . VAL E 1 25 ? 52.507 -30.498 116.712 1.00 33.18 25 VAL E N 1
ATOM 7610 C CA . VAL E 1 25 ? 51.579 -29.407 116.464 1.00 33.65 25 VAL E CA 1
ATOM 7611 C C . VAL E 1 25 ? 50.805 -29.078 117.737 1.00 32.36 25 VAL E C 1
ATOM 7612 O O . VAL E 1 25 ? 50.121 -29.908 118.321 1.00 31.67 25 VAL E O 1
ATOM 7616 N N . VAL E 1 26 ? 50.967 -27.832 118.213 1.00 31.29 26 VAL E N 1
ATOM 7617 C CA . VAL E 1 26 ? 50.256 -27.444 119.424 1.00 31.97 26 VAL E CA 1
ATOM 7618 C C . VAL E 1 26 ? 49.077 -26.523 119.111 1.00 31.15 26 VAL E C 1
ATOM 7619 O O . VAL E 1 26 ? 49.229 -25.448 118.546 1.00 31.12 26 VAL E O 1
ATOM 7623 N N . LEU E 1 27 ? 47.888 -26.955 119.520 1.00 29.26 27 LEU E N 1
ATOM 7624 C CA . LEU E 1 27 ? 46.690 -26.125 119.389 1.00 27.38 27 LEU E CA 1
ATOM 7625 C C . LEU E 1 27 ? 46.708 -25.182 120.591 1.00 27.22 27 LEU E C 1
ATOM 7626 O O . LEU E 1 27 ? 46.798 -25.627 121.741 1.00 27.68 27 LEU E O 1
ATOM 7631 N N . LEU E 1 28 ? 46.654 -23.884 120.317 1.00 28.01 28 LEU E N 1
ATOM 7632 C CA . LEU E 1 28 ? 46.634 -22.863 121.360 1.00 27.59 28 LEU E CA 1
ATOM 7633 C C . LEU E 1 28 ? 45.191 -22.373 121.267 1.00 28.22 28 LEU E C 1
ATOM 7634 O O . LEU E 1 28 ? 44.831 -21.627 120.360 1.00 26.42 28 LEU E O 1
ATOM 7639 N N . SER E 1 29 ? 44.366 -22.832 122.202 1.00 25.87 29 SER E N 1
ATOM 7640 C CA . SER E 1 29 ? 42.939 -22.535 122.193 1.00 29.70 29 SER E CA 1
ATOM 7641 C C . SER E 1 29 ? 42.479 -21.558 123.254 1.00 26.77 29 SER E C 1
ATOM 7642 O O . SER E 1 29 ? 42.941 -21.614 124.392 1.00 28.67 29 SER E O 1
ATOM 7645 N N . GLY E 1 30 ? 41.546 -20.686 122.878 1.00 25.69 30 GLY E N 1
ATOM 7646 C CA . GLY E 1 30 ? 41.013 -19.714 123.816 1.00 23.83 30 GLY E CA 1
ATOM 7647 C C . GLY E 1 30 ? 40.036 -18.713 123.234 1.00 24.44 30 GLY E C 1
ATOM 7648 O O . GLY E 1 30 ? 39.973 -18.534 122.012 1.00 22.42 30 GLY E O 1
ATOM 7649 N N . GLY E 1 31 ? 39.268 -18.057 124.108 1.00 21.21 31 GLY E N 1
ATOM 7650 C CA . GLY E 1 31 ? 38.309 -17.061 123.659 1.00 22.55 31 GLY E CA 1
ATOM 7651 C C . GLY E 1 31 ? 39.001 -15.780 123.218 1.00 24.06 31 GLY E C 1
ATOM 7652 O O . GLY E 1 31 ? 40.227 -15.698 123.254 1.00 25.18 31 GLY E O 1
ATOM 7653 N N . PRO E 1 32 ? 38.244 -14.752 122.813 1.00 25.36 32 PRO E N 1
ATOM 7654 C CA . PRO E 1 32 ? 38.815 -13.474 122.370 1.00 28.00 32 PRO E CA 1
ATOM 7655 C C . PRO E 1 32 ? 39.587 -12.777 123.489 1.00 30.01 32 PRO E C 1
ATOM 7656 O O . PRO E 1 32 ? 39.201 -12.853 124.664 1.00 27.92 32 PRO E O 1
ATOM 7660 N N . GLY E 1 33 ? 40.688 -12.129 123.113 1.00 28.16 33 GLY E N 1
ATOM 7661 C CA . GLY E 1 33 ? 41.524 -11.419 124.064 1.00 30.59 33 GLY E CA 1
ATOM 7662 C C . GLY E 1 33 ? 42.202 -12.246 125.146 1.00 30.58 33 GLY E C 1
ATOM 7663 O O . GLY E 1 33 ? 42.448 -11.732 126.240 1.00 31.53 33 GLY E O 1
ATOM 7664 N N . THR E 1 34 ? 42.509 -13.512 124.865 1.00 29.13 34 THR E N 1
ATOM 7665 C CA . THR E 1 34 ? 43.160 -14.352 125.870 1.00 29.10 34 THR E CA 1
ATOM 7666 C C . THR E 1 34 ? 44.680 -14.412 125.716 1.00 29.03 34 THR E C 1
ATOM 7667 O O . THR E 1 34 ? 45.365 -15.069 126.497 1.00 27.77 34 THR E O 1
ATOM 7671 N N . GLY E 1 35 ? 45.196 -13.714 124.704 1.00 28.88 35 GLY E N 1
ATOM 7672 C CA . GLY E 1 35 ? 46.631 -13.665 124.461 1.00 31.42 35 GLY E CA 1
ATOM 7673 C C . GLY E 1 35 ? 47.209 -14.715 123.516 1.00 32.09 35 GLY E C 1
ATOM 7674 O O . GLY E 1 35 ? 48.403 -15.016 123.575 1.00 31.93 35 GLY E O 1
ATOM 7675 N N . LYS E 1 36 ? 46.388 -15.276 122.639 1.00 29.55 36 LYS E N 1
ATOM 7676 C CA . LYS E 1 36 ? 46.886 -16.306 121.726 1.00 30.46 36 LYS E CA 1
ATOM 7677 C C . LYS E 1 36 ? 47.813 -15.737 120.648 1.00 28.37 36 LYS E C 1
ATOM 7678 O O . LYS E 1 36 ? 48.843 -16.329 120.350 1.00 29.38 36 LYS E O 1
ATOM 7684 N N . THR E 1 37 ? 47.451 -14.599 120.066 1.00 29.15 37 THR E N 1
ATOM 7685 C CA . THR E 1 37 ? 48.293 -13.989 119.030 1.00 30.91 37 THR E CA 1
ATOM 7686 C C . THR E 1 37 ? 49.664 -13.607 119.610 1.00 31.81 37 THR E C 1
ATOM 7687 O O . THR E 1 37 ? 50.709 -13.955 119.048 1.00 31.14 37 THR E O 1
ATOM 7691 N N . ILE E 1 38 ? 49.658 -12.909 120.742 1.00 31.09 38 ILE E N 1
ATOM 7692 C CA . ILE E 1 38 ? 50.897 -12.486 121.394 1.00 30.73 38 ILE E CA 1
ATOM 7693 C C . ILE E 1 38 ? 51.762 -13.691 121.763 1.00 32.21 38 ILE E C 1
ATOM 7694 O O . ILE E 1 38 ? 52.968 -13.714 121.497 1.00 31.00 38 ILE E O 1
ATOM 7699 N N . PHE E 1 39 ? 51.139 -14.703 122.358 1.00 30.68 39 PHE E N 1
ATOM 7700 C CA . PHE E 1 39 ? 51.838 -15.925 122.745 1.00 32.13 39 PHE E CA 1
ATOM 7701 C C . PHE E 1 39 ? 52.517 -16.570 121.521 1.00 33.01 39 PHE E C 1
ATOM 7702 O O . PHE E 1 39 ? 53.700 -16.920 121.556 1.00 30.98 39 PHE E O 1
ATOM 7710 N N . SER E 1 40 ? 51.757 -16.723 120.443 1.00 32.62 40 SER E N 1
ATOM 7711 C CA . SER E 1 40 ? 52.280 -17.338 119.228 1.00 34.21 40 SER E CA 1
ATOM 7712 C C . SER E 1 40 ? 53.427 -16.536 118.639 1.00 34.70 40 SER E C 1
ATOM 7713 O O . SER E 1 40 ? 54.449 -17.098 118.250 1.00 34.22 40 SER E O 1
ATOM 7716 N N . GLN E 1 41 ? 53.245 -15.222 118.578 1.00 35.11 41 GLN E N 1
ATOM 7717 C CA . GLN E 1 41 ? 54.260 -14.331 118.033 1.00 38.10 41 GLN E CA 1
ATOM 7718 C C . GLN E 1 41 ? 55.512 -14.306 118.900 1.00 38.75 41 GLN E C 1
ATOM 7719 O O . GLN E 1 41 ? 56.621 -14.160 118.389 1.00 38.46 41 GLN E O 1
ATOM 7725 N N . GLN E 1 42 ? 55.331 -14.467 120.209 1.00 39.74 42 GLN E N 1
ATOM 7726 C CA . GLN E 1 42 ? 56.454 -14.478 121.140 1.00 40.42 42 GLN E CA 1
ATOM 7727 C C . GLN E 1 42 ? 57.280 -15.715 120.808 1.00 40.41 42 GLN E C 1
ATOM 7728 O O . GLN E 1 42 ? 58.506 -15.652 120.692 1.00 39.26 42 GLN E O 1
ATOM 7734 N N . PHE E 1 43 ? 56.573 -16.832 120.648 1.00 39.02 43 PHE E N 1
ATOM 7735 C CA . PHE E 1 43 ? 57.149 -18.131 120.306 1.00 37.74 43 PHE E CA 1
ATOM 7736 C C . PHE E 1 43 ? 58.067 -18.021 119.080 1.00 37.83 43 PHE E C 1
ATOM 7737 O O . PHE E 1 43 ? 59.176 -18.563 119.069 1.00 37.44 43 PHE E O 1
ATOM 7745 N N . LEU E 1 44 ? 57.599 -17.326 118.050 1.00 37.45 44 LEU E N 1
ATOM 7746 C CA . LEU E 1 44 ? 58.400 -17.159 116.843 1.00 40.14 44 LEU E CA 1
ATOM 7747 C C . LEU E 1 44 ? 59.573 -16.214 117.111 1.00 41.68 44 LEU E C 1
ATOM 7748 O O . LEU E 1 44 ? 60.719 -16.543 116.807 1.00 40.63 44 LEU E O 1
ATOM 7753 N N . TRP E 1 45 ? 59.295 -15.050 117.689 1.00 42.43 45 TRP E N 1
ATOM 7754 C CA . TRP E 1 45 ? 60.370 -14.112 117.978 1.00 45.80 45 TRP E CA 1
ATOM 7755 C C . TRP E 1 45 ? 61.493 -14.789 118.752 1.00 47.50 45 TRP E C 1
ATOM 7756 O O . TRP E 1 45 ? 62.650 -14.742 118.331 1.00 48.86 45 TRP E O 1
ATOM 7767 N N . ASN E 1 46 ? 61.165 -15.423 119.876 1.00 47.09 46 ASN E N 1
ATOM 7768 C CA . ASN E 1 46 ? 62.190 -16.096 120.661 1.00 47.10 46 ASN E CA 1
ATOM 7769 C C . ASN E 1 46 ? 62.899 -17.118 119.792 1.00 48.15 46 ASN E C 1
ATOM 7770 O O . ASN E 1 46 ? 64.091 -17.375 119.967 1.00 48.30 46 ASN E O 1
ATOM 7775 N N . GLY E 1 47 ? 62.157 -17.704 118.860 1.00 48.57 47 GLY E N 1
ATOM 7776 C CA . GLY E 1 47 ? 62.735 -18.694 117.973 1.00 50.43 47 GLY E CA 1
ATOM 7777 C C . GLY E 1 47 ? 63.847 -18.106 117.126 1.00 50.92 47 GLY E C 1
ATOM 7778 O O . GLY E 1 47 ? 64.891 -18.727 116.934 1.00 51.17 47 GLY E O 1
ATOM 7779 N N . LEU E 1 48 ? 63.621 -16.903 116.615 1.00 52.14 48 LEU E N 1
ATOM 7780 C CA . LEU E 1 48 ? 64.617 -16.233 115.796 1.00 54.31 48 LEU E CA 1
ATOM 7781 C C . LEU E 1 48 ? 65.874 -15.969 116.623 1.00 57.01 48 LEU E C 1
ATOM 7782 O O . LEU E 1 48 ? 66.982 -16.302 116.205 1.00 58.18 48 LEU E O 1
ATOM 7787 N N . LYS E 1 49 ? 65.694 -15.384 117.805 1.00 58.81 49 LYS E N 1
ATOM 7788 C CA . LYS E 1 49 ? 66.817 -15.083 118.691 1.00 61.05 49 LYS E CA 1
ATOM 7789 C C . LYS E 1 49 ? 67.659 -16.309 119.030 1.00 61.74 49 LYS E C 1
ATOM 7790 O O . LYS E 1 49 ? 68.754 -16.183 119.574 1.00 62.89 49 LYS E O 1
ATOM 7796 N N . MET E 1 50 ? 67.150 -17.494 118.717 1.00 62.81 50 MET E N 1
ATOM 7797 C CA . MET E 1 50 ? 67.878 -18.723 119.006 1.00 63.18 50 MET E CA 1
ATOM 7798 C C . MET E 1 50 ? 68.395 -19.385 117.734 1.00 62.55 50 MET E C 1
ATOM 7799 O O . MET E 1 50 ? 68.866 -20.522 117.763 1.00 62.60 50 MET E O 1
ATOM 7804 N N . GLY E 1 51 ? 68.296 -18.668 116.620 1.00 61.98 51 GLY E N 1
ATOM 7805 C CA . GLY E 1 51 ? 68.763 -19.204 115.355 1.00 61.70 51 GLY E CA 1
ATOM 7806 C C . GLY E 1 51 ? 67.794 -20.183 114.722 1.00 61.39 51 GLY E C 1
ATOM 7807 O O . GLY E 1 51 ? 68.190 -21.038 113.924 1.00 61.84 51 GLY E O 1
ATOM 7808 N N . GLU E 1 52 ? 66.521 -20.065 115.081 1.00 59.85 52 GLU E N 1
ATOM 7809 C CA . GLU E 1 52 ? 65.494 -20.939 114.533 1.00 58.17 52 GLU E CA 1
ATOM 7810 C C . GLU E 1 52 ? 64.520 -20.133 113.683 1.00 57.06 52 GLU E C 1
ATOM 7811 O O . GLU E 1 52 ? 63.658 -19.422 114.208 1.00 57.02 52 GLU E O 1
ATOM 7817 N N . PRO E 1 53 ? 64.661 -20.218 112.348 1.00 54.60 53 PRO E N 1
ATOM 7818 C CA . PRO E 1 53 ? 63.785 -19.491 111.426 1.00 51.88 53 PRO E CA 1
ATOM 7819 C C . PRO E 1 53 ? 62.316 -19.825 111.657 1.00 49.74 53 PRO E C 1
ATOM 7820 O O . PRO E 1 53 ? 61.977 -20.954 112.019 1.00 49.46 53 PRO E O 1
ATOM 7824 N N . GLY E 1 54 ? 61.444 -18.845 111.438 1.00 48.13 54 GLY E N 1
ATOM 7825 C CA . GLY E 1 54 ? 60.027 -19.075 111.663 1.00 45.36 54 GLY E CA 1
ATOM 7826 C C . GLY E 1 54 ? 59.083 -18.524 110.617 1.00 43.27 54 GLY E C 1
ATOM 7827 O O . GLY E 1 54 ? 59.416 -17.613 109.855 1.00 43.06 54 GLY E O 1
ATOM 7828 N N . ILE E 1 55 ? 57.884 -19.093 110.586 1.00 40.67 55 ILE E N 1
ATOM 7829 C CA . ILE E 1 55 ? 56.859 -18.673 109.643 1.00 39.84 55 ILE E CA 1
ATOM 7830 C C . ILE E 1 55 ? 55.581 -18.341 110.401 1.00 39.04 55 ILE E C 1
ATOM 7831 O O . ILE E 1 55 ? 55.209 -19.043 111.343 1.00 36.70 55 ILE E O 1
ATOM 7836 N N . TYR E 1 56 ? 54.914 -17.277 109.975 1.00 38.52 56 TYR E N 1
ATOM 7837 C CA . TYR E 1 56 ? 53.660 -16.864 110.589 1.00 38.25 56 TYR E CA 1
ATOM 7838 C C . TYR E 1 56 ? 52.616 -16.735 109.499 1.00 36.08 56 TYR E C 1
ATOM 7839 O O . TYR E 1 56 ? 52.675 -15.823 108.681 1.00 35.92 56 TYR E O 1
ATOM 7848 N N . VAL E 1 57 ? 51.672 -17.670 109.478 1.00 32.95 57 VAL E N 1
ATOM 7849 C CA . VAL E 1 57 ? 50.601 -17.644 108.495 1.00 33.27 57 VAL E CA 1
ATOM 7850 C C . VAL E 1 57 ? 49.455 -16.804 109.060 1.00 34.76 57 VAL E C 1
ATOM 7851 O O . VAL E 1 57 ? 48.783 -17.195 110.028 1.00 35.01 57 VAL E O 1
ATOM 7855 N N . ALA E 1 58 ? 49.239 -15.644 108.453 1.00 34.15 58 ALA E N 1
ATOM 7856 C CA . ALA E 1 58 ? 48.203 -14.734 108.898 1.00 36.30 58 ALA E CA 1
ATOM 7857 C C . ALA E 1 58 ? 46.899 -14.883 108.137 1.00 38.18 58 ALA E C 1
ATOM 7858 O O . ALA E 1 58 ? 46.871 -14.787 106.905 1.00 38.41 58 ALA E O 1
ATOM 7860 N N . LEU E 1 59 ? 45.817 -15.122 108.878 1.00 35.28 59 LEU E N 1
ATOM 7861 C CA . LEU E 1 59 ? 44.491 -15.249 108.287 1.00 34.35 59 LEU E CA 1
ATOM 7862 C C . LEU E 1 59 ? 43.532 -14.266 108.947 1.00 34.81 59 LEU E C 1
ATOM 7863 O O . LEU E 1 59 ? 42.416 -14.071 108.462 1.00 34.58 59 LEU E O 1
ATOM 7868 N N . GLU E 1 60 ? 43.968 -13.647 110.044 1.00 35.10 60 GLU E N 1
ATOM 7869 C CA . GLU E 1 60 ? 43.126 -12.687 110.762 1.00 36.54 60 GLU E CA 1
ATOM 7870 C C . GLU E 1 60 ? 43.498 -11.231 110.495 1.00 38.15 60 GLU E C 1
ATOM 7871 O O . GLU E 1 60 ? 42.660 -10.336 110.615 1.00 38.78 60 GLU E O 1
ATOM 7877 N N . GLU E 1 61 ? 44.762 -10.990 110.164 1.00 40.59 61 GLU E N 1
ATOM 7878 C CA . GLU E 1 61 ? 45.230 -9.638 109.878 1.00 42.23 61 GLU E CA 1
ATOM 7879 C C . GLU E 1 61 ? 46.211 -9.668 108.720 1.00 41.75 61 GLU E C 1
ATOM 7880 O O . GLU E 1 61 ? 46.875 -10.682 108.490 1.00 39.96 61 GLU E O 1
ATOM 7886 N N . HIS E 1 62 ? 46.301 -8.555 107.998 1.00 43.55 62 HIS E N 1
ATOM 7887 C CA . HIS E 1 62 ? 47.225 -8.448 106.874 1.00 45.13 62 HIS E CA 1
ATOM 7888 C C . HIS E 1 62 ? 48.657 -8.436 107.402 1.00 45.56 62 HIS E C 1
ATOM 7889 O O . HIS E 1 62 ? 48.946 -7.796 108.413 1.00 46.77 62 HIS E O 1
ATOM 7896 N N . PRO E 1 63 ? 49.574 -9.154 106.734 1.00 45.85 63 PRO E N 1
ATOM 7897 C CA . PRO E 1 63 ? 50.967 -9.185 107.187 1.00 46.18 63 PRO E CA 1
ATOM 7898 C C . PRO E 1 63 ? 51.537 -7.814 107.559 1.00 47.21 63 PRO E C 1
ATOM 7899 O O . PRO E 1 63 ? 52.406 -7.718 108.422 1.00 46.64 63 PRO E O 1
ATOM 7903 N N . VAL E 1 64 ? 51.048 -6.758 106.914 1.00 48.53 64 VAL E N 1
ATOM 7904 C CA . VAL E 1 64 ? 51.527 -5.411 107.210 1.00 50.83 64 VAL E CA 1
ATOM 7905 C C . VAL E 1 64 ? 51.243 -5.070 108.672 1.00 51.47 64 VAL E C 1
ATOM 7906 O O . VAL E 1 64 ? 52.131 -4.621 109.402 1.00 52.38 64 VAL E O 1
ATOM 7910 N N . GLN E 1 65 ? 50.002 -5.296 109.097 1.00 51.57 65 GLN E N 1
ATOM 7911 C CA . GLN E 1 65 ? 49.601 -5.020 110.472 1.00 50.69 65 GLN E CA 1
ATOM 7912 C C . GLN E 1 65 ? 50.275 -5.935 111.492 1.00 49.79 65 GLN E C 1
ATOM 7913 O O . GLN E 1 65 ? 50.593 -5.500 112.601 1.00 50.27 65 GLN E O 1
ATOM 7919 N N . VAL E 1 66 ? 50.496 -7.195 111.123 1.00 48.38 66 VAL E N 1
ATOM 7920 C CA . VAL E 1 66 ? 51.138 -8.146 112.028 1.00 46.58 66 VAL E CA 1
ATOM 7921 C C . VAL E 1 66 ? 52.570 -7.717 112.347 1.00 48.47 66 VAL E C 1
ATOM 7922 O O . VAL E 1 66 ? 53.036 -7.857 113.480 1.00 47.98 66 VAL E O 1
ATOM 7926 N N . ARG E 1 67 ? 53.266 -7.199 111.339 1.00 49.42 67 ARG E N 1
ATOM 7927 C CA . ARG E 1 67 ? 54.642 -6.736 111.505 1.00 50.99 67 ARG E CA 1
ATOM 7928 C C . ARG E 1 67 ? 54.679 -5.596 112.522 1.00 50.98 67 ARG E C 1
ATOM 7929 O O . ARG E 1 67 ? 55.502 -5.587 113.441 1.00 49.66 67 ARG E O 1
ATOM 7937 N N . GLN E 1 68 ? 53.769 -4.643 112.350 1.00 52.21 68 GLN E N 1
ATOM 7938 C CA . GLN E 1 68 ? 53.689 -3.479 113.218 1.00 55.02 68 GLN E CA 1
ATOM 7939 C C . GLN E 1 68 ? 53.212 -3.754 114.641 1.00 56.09 68 GLN E C 1
ATOM 7940 O O . GLN E 1 68 ? 53.513 -2.985 115.559 1.00 55.87 68 GLN E O 1
ATOM 7946 N N . ASN E 1 69 ? 52.481 -4.850 114.832 1.00 56.74 69 ASN E N 1
ATOM 7947 C CA . ASN E 1 69 ? 51.997 -5.208 116.161 1.00 56.38 69 ASN E CA 1
ATOM 7948 C C . ASN E 1 69 ? 53.101 -5.924 116.923 1.00 55.71 69 ASN E C 1
ATOM 7949 O O . ASN E 1 69 ? 53.205 -5.812 118.142 1.00 53.87 69 ASN E O 1
ATOM 7954 N N . MET E 1 70 ? 53.923 -6.667 116.195 1.00 54.69 70 MET E N 1
ATOM 7955 C CA . MET E 1 70 ? 55.028 -7.379 116.808 1.00 54.22 70 MET E CA 1
ATOM 7956 C C . MET E 1 70 ? 56.093 -6.373 117.200 1.00 54.65 70 MET E C 1
ATOM 7957 O O . MET E 1 70 ? 56.766 -6.533 118.216 1.00 53.74 70 MET E O 1
ATOM 7962 N N . ALA E 1 71 ? 56.240 -5.333 116.385 1.00 56.90 71 ALA E N 1
ATOM 7963 C CA . ALA E 1 71 ? 57.211 -4.282 116.657 1.00 58.53 71 ALA E CA 1
ATOM 7964 C C . ALA E 1 71 ? 56.749 -3.532 117.902 1.00 59.17 71 ALA E C 1
ATOM 7965 O O . ALA E 1 71 ? 57.559 -3.034 118.679 1.00 59.61 71 ALA E O 1
ATOM 7967 N N . GLN E 1 72 ? 55.434 -3.476 118.085 1.00 60.91 72 GLN E N 1
ATOM 7968 C CA . GLN E 1 72 ? 54.828 -2.805 119.228 1.00 61.38 72 GLN E CA 1
ATOM 7969 C C . GLN E 1 72 ? 55.346 -3.417 120.528 1.00 60.48 72 GLN E C 1
ATOM 7970 O O . GLN E 1 72 ? 55.357 -2.763 121.571 1.00 61.23 72 GLN E O 1
ATOM 7976 N N . PHE E 1 73 ? 55.779 -4.673 120.460 1.00 59.49 73 PHE E N 1
ATOM 7977 C CA . PHE E 1 73 ? 56.306 -5.364 121.633 1.00 58.14 73 PHE E CA 1
ATOM 7978 C C . PHE E 1 73 ? 57.823 -5.489 121.595 1.00 58.22 73 PHE E C 1
ATOM 7979 O O . PHE E 1 73 ? 58.412 -6.213 122.400 1.00 56.77 73 PHE E O 1
ATOM 7987 N N . GLY E 1 74 ? 58.449 -4.789 120.654 1.00 58.18 74 GLY E N 1
ATOM 7988 C CA . GLY E 1 74 ? 59.896 -4.835 120.541 1.00 57.27 74 GLY E CA 1
ATOM 7989 C C . GLY E 1 74 ? 60.385 -6.030 119.753 1.00 57.44 74 GLY E C 1
ATOM 7990 O O . GLY E 1 74 ? 61.506 -6.497 119.954 1.00 55.99 74 GLY E O 1
ATOM 7991 N N . TRP E 1 75 ? 59.538 -6.528 118.857 1.00 57.37 75 TRP E N 1
ATOM 7992 C CA . TRP E 1 75 ? 59.883 -7.673 118.028 1.00 57.84 75 TRP E CA 1
ATOM 7993 C C . TRP E 1 75 ? 59.884 -7.266 116.557 1.00 58.85 75 TRP E C 1
ATOM 7994 O O . TRP E 1 75 ? 58.921 -7.522 115.836 1.00 57.89 75 TRP E O 1
ATOM 8005 N N . ASP E 1 76 ? 60.965 -6.633 116.111 1.00 60.41 76 ASP E N 1
ATOM 8006 C CA . ASP E 1 76 ? 61.068 -6.200 114.719 1.00 62.71 76 ASP E CA 1
ATOM 8007 C C . ASP E 1 76 ? 61.619 -7.337 113.862 1.00 62.50 76 ASP E C 1
ATOM 8008 O O . ASP E 1 76 ? 62.822 -7.605 113.876 1.00 63.33 76 ASP E O 1
ATOM 8013 N N . VAL E 1 77 ? 60.739 -7.999 113.116 1.00 61.26 77 VAL E N 1
ATOM 8014 C CA . VAL E 1 77 ? 61.137 -9.124 112.277 1.00 61.39 77 VAL E CA 1
ATOM 8015 C C . VAL E 1 77 ? 61.819 -8.718 110.971 1.00 62.52 77 VAL E C 1
ATOM 8016 O O . VAL E 1 77 ? 62.405 -9.559 110.289 1.00 61.51 77 VAL E O 1
ATOM 8020 N N . LYS E 1 78 ? 61.743 -7.433 110.634 1.00 63.77 78 LYS E N 1
ATOM 8021 C CA . LYS E 1 78 ? 62.341 -6.909 109.405 1.00 65.79 78 LYS E CA 1
ATOM 8022 C C . LYS E 1 78 ? 63.783 -7.354 109.168 1.00 65.28 78 LYS E C 1
ATOM 8023 O O . LYS E 1 78 ? 64.130 -7.776 108.067 1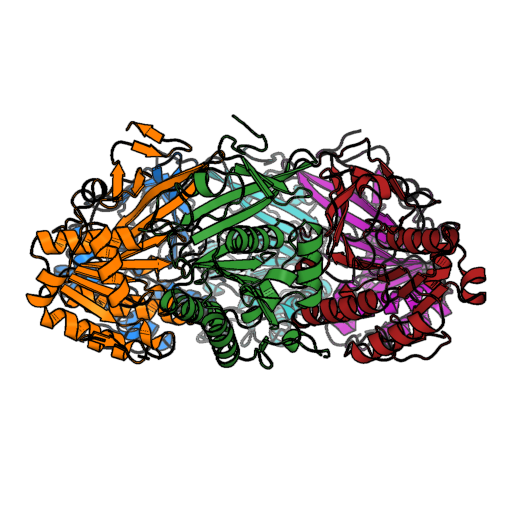.00 65.17 78 LYS E O 1
ATOM 8029 N N . PRO E 1 79 ? 64.646 -7.255 110.195 1.00 65.72 79 PRO E N 1
ATOM 8030 C CA . PRO E 1 79 ? 66.048 -7.661 110.054 1.00 65.62 79 PRO E CA 1
ATOM 8031 C C . PRO E 1 79 ? 66.222 -9.133 109.679 1.00 65.40 79 PRO E C 1
ATOM 8032 O O . PRO E 1 79 ? 67.108 -9.478 108.891 1.00 65.39 79 PRO E O 1
ATOM 8036 N N . TYR E 1 80 ? 65.378 -9.996 110.241 1.00 64.13 80 TYR E N 1
ATOM 8037 C CA . TYR E 1 80 ? 65.466 -11.429 109.970 1.00 63.75 80 TYR E CA 1
ATOM 8038 C C . TYR E 1 80 ? 64.914 -11.856 108.613 1.00 63.95 80 TYR E C 1
ATOM 8039 O O . TYR E 1 80 ? 65.480 -12.731 107.960 1.00 64.05 80 TYR E O 1
ATOM 8048 N N . GLU E 1 81 ? 63.810 -11.251 108.190 1.00 65.12 81 GLU E N 1
ATOM 8049 C CA . GLU E 1 81 ? 63.213 -11.602 106.907 1.00 66.89 81 GLU E CA 1
ATOM 8050 C C . GLU E 1 81 ? 64.206 -11.382 105.771 1.00 68.50 81 GLU E C 1
ATOM 8051 O O . GLU E 1 81 ? 64.475 -12.289 104.982 1.00 68.68 81 GLU E O 1
ATOM 8057 N N . GLU E 1 82 ? 64.743 -10.167 105.698 1.00 69.81 82 GLU E N 1
ATOM 8058 C CA . GLU E 1 82 ? 65.701 -9.801 104.660 1.00 71.36 82 GLU E CA 1
ATOM 8059 C C . GLU E 1 82 ? 66.843 -10.812 104.592 1.00 70.70 82 GLU E C 1
ATOM 8060 O O . GLU E 1 82 ? 67.487 -10.963 103.554 1.00 71.49 82 GLU E O 1
ATOM 8066 N N . LYS E 1 83 ? 67.079 -11.511 105.698 1.00 69.39 83 LYS E N 1
ATOM 8067 C CA . LYS E 1 83 ? 68.138 -12.510 105.766 1.00 68.34 83 LYS E CA 1
ATOM 8068 C C . LYS E 1 83 ? 67.607 -13.936 105.602 1.00 67.18 83 LYS E C 1
ATOM 8069 O O . LYS E 1 83 ? 68.302 -14.908 105.903 1.00 66.94 83 LYS E O 1
ATOM 8075 N N . GLY E 1 84 ? 66.373 -14.051 105.120 1.00 66.05 84 GLY E N 1
ATOM 8076 C CA . GLY E 1 84 ? 65.768 -15.355 104.906 1.00 64.00 84 GLY E CA 1
ATOM 8077 C C . GLY E 1 84 ? 65.620 -16.215 106.148 1.00 62.26 84 GLY E C 1
ATOM 8078 O O . GLY E 1 84 ? 65.811 -17.430 106.090 1.00 61.14 84 GLY E O 1
ATOM 8079 N N . MET E 1 85 ? 65.275 -15.593 107.271 1.00 60.75 85 MET E N 1
ATOM 8080 C CA . MET E 1 85 ? 65.101 -16.321 108.522 1.00 59.47 85 MET E CA 1
ATOM 8081 C C . MET E 1 85 ? 63.653 -16.294 109.022 1.00 57.68 85 MET E C 1
ATOM 8082 O O . MET E 1 85 ? 63.251 -17.136 109.823 1.00 57.71 85 MET E O 1
ATOM 8087 N N . PHE E 1 86 ? 62.877 -15.321 108.559 1.00 54.84 86 PHE E N 1
ATOM 8088 C CA . PHE E 1 86 ? 61.482 -15.211 108.963 1.00 52.58 86 PHE E CA 1
ATOM 8089 C C . PHE E 1 86 ? 60.611 -14.995 107.737 1.00 51.23 86 PHE E C 1
ATOM 8090 O O . PHE E 1 86 ? 61.028 -14.340 106.782 1.00 50.47 86 PHE E O 1
ATOM 8098 N N . ALA E 1 87 ? 59.402 -15.546 107.761 1.00 49.51 87 ALA E N 1
ATOM 8099 C CA . ALA E 1 87 ? 58.479 -15.390 106.643 1.00 48.37 87 ALA E CA 1
ATOM 8100 C C . ALA E 1 87 ? 57.051 -15.131 107.106 1.00 48.73 87 ALA E C 1
ATOM 8101 O O . ALA E 1 87 ? 56.597 -15.677 108.119 1.00 48.77 87 ALA E O 1
ATOM 8103 N N . MET E 1 88 ? 56.355 -14.289 106.353 1.00 47.02 88 MET E N 1
ATOM 8104 C CA . MET E 1 88 ? 54.969 -13.944 106.632 1.00 46.21 88 MET E CA 1
ATOM 8105 C C . MET E 1 88 ? 54.110 -14.425 105.470 1.00 44.23 88 MET E C 1
ATOM 8106 O O . MET E 1 88 ? 54.275 -13.971 104.339 1.00 42.44 88 MET E O 1
ATOM 8111 N N . VAL E 1 89 ? 53.203 -15.357 105.739 1.00 40.67 89 VAL E N 1
ATOM 8112 C CA . VAL E 1 89 ? 52.334 -15.847 104.684 1.00 37.61 89 VAL E CA 1
ATOM 8113 C C . VAL E 1 89 ? 51.004 -15.118 104.761 1.00 40.72 89 VAL E C 1
ATOM 8114 O O . VAL E 1 89 ? 50.362 -15.066 105.821 1.00 40.69 89 VAL E O 1
ATOM 8118 N N . ASP E 1 90 ? 50.595 -14.541 103.640 1.00 40.07 90 ASP E N 1
ATOM 8119 C CA . ASP E 1 90 ? 49.339 -13.826 103.593 1.00 42.96 90 ASP E CA 1
ATOM 8120 C C . ASP E 1 90 ? 48.171 -14.699 103.161 1.00 43.88 90 ASP E C 1
ATOM 8121 O O . ASP E 1 90 ? 47.913 -14.865 101.969 1.00 44.24 90 ASP E O 1
ATOM 8126 N N . ALA E 1 91 ? 47.462 -15.253 104.140 1.00 43.44 91 ALA E N 1
ATOM 8127 C CA . ALA E 1 91 ? 46.291 -16.074 103.866 1.00 41.29 91 ALA E CA 1
ATOM 8128 C C . ALA E 1 91 ? 45.106 -15.329 104.464 1.00 42.72 91 ALA E C 1
ATOM 8129 O O . ALA E 1 91 ? 44.161 -15.942 104.966 1.00 40.98 91 ALA E O 1
ATOM 8131 N N . PHE E 1 92 ? 45.175 -13.999 104.396 1.00 42.55 92 PHE E N 1
ATOM 8132 C CA . PHE E 1 92 ? 44.144 -13.105 104.936 1.00 42.89 92 PHE E CA 1
ATOM 8133 C C . PHE E 1 92 ? 43.330 -12.356 103.886 1.00 44.49 92 PHE E C 1
ATOM 8134 O O . PHE E 1 92 ? 42.099 -12.386 103.906 1.00 43.07 92 PHE E O 1
ATOM 8142 N N . THR E 1 93 ? 44.022 -11.660 102.987 1.00 46.87 93 THR E N 1
ATOM 8143 C CA . THR E 1 93 ? 43.357 -10.884 101.948 1.00 49.57 93 THR E CA 1
ATOM 8144 C C . THR E 1 93 ? 42.353 -11.731 101.186 1.00 51.65 93 THR E C 1
ATOM 8145 O O . THR E 1 93 ? 41.225 -11.304 100.944 1.00 52.71 93 THR E O 1
ATOM 8149 N N . ALA E 1 94 ? 42.758 -12.939 100.812 1.00 54.07 94 ALA E N 1
ATOM 8150 C CA . ALA E 1 94 ? 41.866 -13.831 100.084 1.00 55.73 94 ALA E CA 1
ATOM 8151 C C . ALA E 1 94 ? 40.581 -14.047 100.877 1.00 57.54 94 ALA E C 1
ATOM 8152 O O . ALA E 1 94 ? 39.513 -14.244 100.301 1.00 56.65 94 ALA E O 1
ATOM 8154 N N . GLY E 1 95 ? 40.695 -14.003 102.202 1.00 59.82 95 GLY E N 1
ATOM 8155 C CA . GLY E 1 95 ? 39.540 -14.208 103.062 1.00 62.90 95 GLY E CA 1
ATOM 8156 C C . GLY E 1 95 ? 38.433 -13.171 102.958 1.00 64.95 95 GLY E C 1
ATOM 8157 O O . GLY E 1 95 ? 37.256 -13.494 103.130 1.00 64.74 95 GLY E O 1
ATOM 8158 N N . ILE E 1 96 ? 38.795 -11.923 102.688 1.00 67.00 96 ILE E N 1
ATOM 8159 C CA . ILE E 1 96 ? 37.797 -10.868 102.574 1.00 69.59 96 ILE E CA 1
ATOM 8160 C C . ILE E 1 96 ? 37.719 -10.341 101.151 1.00 72.16 96 ILE E C 1
ATOM 8161 O O . ILE E 1 96 ? 37.459 -9.157 100.926 1.00 72.66 96 ILE E O 1
ATOM 8166 N N . GLY E 1 97 ? 37.942 -11.236 100.193 1.00 74.63 97 GLY E N 1
ATOM 8167 C CA . GLY E 1 97 ? 37.892 -10.859 98.793 1.00 77.03 97 GLY E CA 1
ATOM 8168 C C . GLY E 1 97 ? 39.104 -10.058 98.367 1.00 78.76 97 GLY E C 1
ATOM 8169 O O . GLY E 1 97 ? 39.873 -9.590 99.208 1.00 79.69 97 GLY E O 1
ATOM 8170 N N . LYS E 1 98 ? 39.267 -9.898 97.056 1.00 79.83 98 LYS E N 1
ATOM 8171 C CA . LYS E 1 98 ? 40.387 -9.149 96.492 1.00 81.03 98 LYS E CA 1
ATOM 8172 C C . LYS E 1 98 ? 41.693 -9.931 96.594 1.00 80.73 98 LYS E C 1
ATOM 8173 O O . LYS E 1 98 ? 42.442 -10.038 95.621 1.00 79.92 98 LYS E O 1
ATOM 8179 N N . GLU E 1 101 ? 48.664 -5.196 96.374 1.00 78.77 101 GLU E N 1
ATOM 8180 C CA . GLU E 1 101 ? 49.779 -5.371 97.296 1.00 78.59 101 GLU E CA 1
ATOM 8181 C C . GLU E 1 101 ? 50.520 -6.683 97.040 1.00 77.56 101 GLU E C 1
ATOM 8182 O O . GLU E 1 101 ? 49.939 -7.758 96.962 1.00 77.40 101 GLU E O 1
ATOM 8188 N N . TYR E 1 102 ? 51.848 -6.561 96.868 1.00 76.44 102 TYR E N 1
ATOM 8189 C CA . TYR E 1 102 ? 52.733 -7.703 96.691 1.00 74.66 102 TYR E CA 1
ATOM 8190 C C . TYR E 1 102 ? 53.184 -8.268 98.037 1.00 72.29 102 TYR E C 1
ATOM 8191 O O . TYR E 1 102 ? 53.606 -7.548 98.933 1.00 72.54 102 TYR E O 1
ATOM 8200 N N . GLU E 1 103 ? 53.087 -9.598 98.209 1.00 69.33 103 GLU E N 1
ATOM 8201 C CA . GLU E 1 103 ? 53.689 -10.234 99.374 1.00 65.56 103 GLU E CA 1
ATOM 8202 C C . GLU E 1 103 ? 54.396 -11.486 98.856 1.00 63.74 103 GLU E C 1
ATOM 8203 O O . GLU E 1 103 ? 53.897 -12.206 98.001 1.00 63.86 103 GLU E O 1
ATOM 8209 N N . LYS E 1 104 ? 55.621 -11.713 99.369 1.00 61.64 104 LYS E N 1
ATOM 8210 C CA . LYS E 1 104 ? 56.416 -12.805 98.826 1.00 60.29 104 LYS E CA 1
ATOM 8211 C C . LYS E 1 104 ? 55.599 -14.101 98.902 1.00 58.84 104 LYS E C 1
ATOM 8212 O O . LYS E 1 104 ? 55.602 -14.919 97.993 1.00 57.87 104 LYS E O 1
ATOM 8218 N N . TYR E 1 105 ? 54.921 -14.298 100.052 1.00 55.40 105 TYR E N 1
ATOM 8219 C CA . TYR E 1 105 ? 54.073 -15.480 100.193 1.00 52.59 105 TYR E CA 1
ATOM 8220 C C . TYR E 1 105 ? 52.592 -15.114 100.365 1.00 51.29 105 TYR E C 1
ATOM 8221 O O . TYR E 1 105 ? 52.170 -14.535 101.357 1.00 49.42 105 TYR E O 1
ATOM 8230 N N . ILE E 1 106 ? 51.773 -15.468 99.381 1.00 49.66 106 ILE E N 1
ATOM 8231 C CA . ILE E 1 106 ? 50.354 -15.171 99.449 1.00 49.66 106 ILE E CA 1
ATOM 8232 C C . ILE E 1 106 ? 49.495 -16.333 98.958 1.00 49.25 106 ILE E C 1
ATOM 8233 O O . ILE E 1 106 ? 49.886 -17.065 98.047 1.00 46.62 106 ILE E O 1
ATOM 8238 N N . VAL E 1 107 ? 48.338 -16.510 99.595 1.00 48.49 107 VAL E N 1
ATOM 8239 C CA . VAL E 1 107 ? 47.388 -17.561 99.228 1.00 48.42 107 VAL E CA 1
ATOM 8240 C C . VAL E 1 107 ? 46.182 -16.892 98.586 1.00 49.49 107 VAL E C 1
ATOM 8241 O O . VAL E 1 107 ? 45.407 -16.209 99.254 1.00 50.06 107 VAL E O 1
ATOM 8245 N N . HIS E 1 108 ? 46.028 -17.094 97.283 1.00 51.50 108 HIS E N 1
ATOM 8246 C CA . HIS E 1 108 ? 44.945 -16.484 96.522 1.00 52.94 108 HIS E CA 1
ATOM 8247 C C . HIS E 1 108 ? 43.578 -17.136 96.679 1.00 52.88 108 HIS E C 1
ATOM 8248 O O . HIS E 1 108 ? 42.557 -16.458 96.582 1.00 52.35 108 HIS E O 1
ATOM 8255 N N . ASP E 1 109 ? 43.554 -18.441 96.918 1.00 53.46 109 ASP E N 1
ATOM 8256 C CA . ASP E 1 109 ? 42.292 -19.154 97.054 1.00 55.62 109 ASP E CA 1
ATOM 8257 C C . ASP E 1 109 ? 42.271 -19.999 98.333 1.00 55.12 109 ASP E C 1
ATOM 8258 O O . ASP E 1 109 ? 43.088 -20.879 98.551 1.00 53.81 109 ASP E O 1
ATOM 8263 N N . LEU E 1 110 ? 41.315 -19.657 99.211 1.00 55.08 110 LEU E N 1
ATOM 8264 C CA . LEU E 1 110 ? 41.151 -20.392 100.462 1.00 56.76 110 LEU E CA 1
ATOM 8265 C C . LEU E 1 110 ? 40.002 -21.389 100.346 1.00 56.36 110 LEU E C 1
ATOM 8266 O O . LEU E 1 110 ? 39.654 -22.114 101.273 1.00 55.73 110 LEU E O 1
ATOM 8271 N N . THR E 1 111 ? 39.379 -21.378 99.157 1.00 56.62 111 THR E N 1
ATOM 8272 C CA . THR E 1 111 ? 38.304 -22.320 98.874 1.00 55.63 111 THR E CA 1
ATOM 8273 C C . THR E 1 111 ? 38.673 -23.746 99.320 1.00 54.72 111 THR E C 1
ATOM 8274 O O . THR E 1 111 ? 37.847 -24.530 99.775 1.00 53.84 111 THR E O 1
ATOM 8278 N N . ASP E 1 112 ? 39.970 -24.082 99.132 1.00 54.51 112 ASP E N 1
ATOM 8279 C CA . ASP E 1 112 ? 40.514 -25.343 99.638 1.00 54.20 112 ASP E CA 1
ATOM 8280 C C . ASP E 1 112 ? 41.953 -25.114 100.140 1.00 51.90 112 ASP E C 1
ATOM 8281 O O . ASP E 1 112 ? 42.496 -24.029 99.999 1.00 53.50 112 ASP E O 1
ATOM 8286 N N . ILE E 1 113 ? 42.560 -26.135 100.796 1.00 48.57 113 ILE E N 1
ATOM 8287 C CA . ILE E 1 113 ? 43.887 -25.891 101.371 1.00 45.42 113 ILE E CA 1
ATOM 8288 C C . ILE E 1 113 ? 45.029 -26.431 100.508 1.00 42.64 113 ILE E C 1
ATOM 8289 O O . ILE E 1 113 ? 46.180 -26.497 100.915 1.00 39.42 113 ILE E O 1
ATOM 8294 N N . ARG E 1 114 ? 44.798 -26.815 99.254 1.00 40.77 114 ARG E N 1
ATOM 8295 C CA . ARG E 1 114 ? 45.911 -27.285 98.426 1.00 42.66 114 ARG E CA 1
ATOM 8296 C C . ARG E 1 114 ? 46.899 -26.158 98.186 1.00 40.49 114 ARG E C 1
ATOM 8297 O O . ARG E 1 114 ? 48.095 -26.307 98.415 1.00 44.38 114 ARG E O 1
ATOM 8305 N N . GLU E 1 115 ? 46.389 -25.026 97.724 1.00 41.32 115 GLU E N 1
ATOM 8306 C CA . GLU E 1 115 ? 47.232 -23.868 97.461 1.00 41.65 115 GLU E CA 1
ATOM 8307 C C . GLU E 1 115 ? 47.889 -23.445 98.773 1.00 41.65 115 GLU E C 1
ATOM 8308 O O . GLU E 1 115 ? 49.085 -23.130 98.819 1.00 39.45 115 GLU E O 1
ATOM 8314 N N . PHE E 1 116 ? 47.093 -23.452 99.843 1.00 38.95 116 PHE E N 1
ATOM 8315 C CA . PHE E 1 116 ? 47.573 -23.074 101.166 1.00 37.08 116 PHE E CA 1
ATOM 8316 C C . PHE E 1 116 ? 48.783 -23.925 101.515 1.00 36.80 116 PHE E C 1
ATOM 8317 O O . PHE E 1 116 ? 49.791 -23.423 102.016 1.00 38.84 116 PHE E O 1
ATOM 8325 N N . ILE E 1 117 ? 48.691 -25.219 101.241 1.00 37.78 117 ILE E N 1
ATOM 8326 C CA . ILE E 1 117 ? 49.795 -26.124 101.518 1.00 39.10 117 ILE E CA 1
ATOM 8327 C C . ILE E 1 117 ? 50.979 -25.831 100.584 1.00 42.05 117 ILE E C 1
ATOM 8328 O O . ILE E 1 117 ? 52.129 -25.885 101.008 1.00 42.59 117 ILE E O 1
ATOM 8333 N N . GLU E 1 118 ? 50.699 -25.499 99.325 1.00 44.67 118 GLU E N 1
ATOM 8334 C CA . GLU E 1 118 ? 51.775 -25.198 98.376 1.00 47.62 118 GLU E CA 1
ATOM 8335 C C . GLU E 1 118 ? 52.617 -24.035 98.888 1.00 46.60 118 GLU E C 1
ATOM 8336 O O . GLU E 1 118 ? 53.830 -24.169 99.103 1.00 46.38 118 GLU E O 1
ATOM 8342 N N . VAL E 1 119 ? 51.955 -22.895 99.069 1.00 44.61 119 VAL E N 1
ATOM 8343 C CA . VAL E 1 119 ? 52.591 -21.682 99.554 1.00 43.57 119 VAL E CA 1
ATOM 8344 C C . VAL E 1 119 ? 53.344 -21.955 100.849 1.00 44.35 119 VAL E C 1
ATOM 8345 O O . VAL E 1 119 ? 54.475 -21.502 101.034 1.00 44.74 119 VAL E O 1
ATOM 8349 N N . LEU E 1 120 ? 52.722 -22.712 101.743 1.00 43.38 120 LEU E N 1
ATOM 8350 C CA . LEU E 1 120 ? 53.353 -23.023 103.012 1.00 43.87 120 LEU E CA 1
ATOM 8351 C C . LEU E 1 120 ? 54.610 -23.845 102.772 1.00 43.25 120 LEU E C 1
ATOM 8352 O O . LEU E 1 120 ? 55.640 -23.625 103.409 1.00 41.35 120 LEU E O 1
ATOM 8357 N N . ARG E 1 121 ? 54.516 -24.803 101.856 1.00 44.09 121 ARG E N 1
ATOM 8358 C CA . ARG E 1 121 ? 55.656 -25.653 101.525 1.00 45.72 121 ARG E CA 1
ATOM 8359 C C . ARG E 1 121 ? 56.804 -24.806 100.985 1.00 45.94 121 ARG E C 1
ATOM 8360 O O . ARG E 1 121 ? 57.963 -24.994 101.363 1.00 45.71 121 ARG E O 1
ATOM 8368 N N . GLN E 1 122 ? 56.467 -23.868 100.107 1.00 46.37 122 GLN E N 1
ATOM 8369 C CA . GLN E 1 122 ? 57.461 -22.976 99.520 1.00 48.11 122 GLN E CA 1
ATOM 8370 C C . GLN E 1 122 ? 58.196 -22.195 100.624 1.00 48.75 122 GLN E C 1
ATOM 8371 O O . GLN E 1 122 ? 59.431 -22.201 100.689 1.00 46.37 122 GLN E O 1
ATOM 8377 N N . ALA E 1 123 ? 57.435 -21.545 101.504 1.00 48.27 123 ALA E N 1
ATOM 8378 C CA . ALA E 1 123 ? 58.018 -20.756 102.587 1.00 47.57 123 ALA E CA 1
ATOM 8379 C C . ALA E 1 123 ? 58.938 -21.554 103.513 1.00 48.48 123 ALA E C 1
ATOM 8380 O O . ALA E 1 123 ? 60.014 -21.076 103.884 1.00 48.90 123 ALA E O 1
ATOM 8382 N N . ILE E 1 124 ? 58.523 -22.764 103.880 1.00 48.62 124 ILE E N 1
ATOM 8383 C CA . ILE E 1 124 ? 59.316 -23.619 104.765 1.00 49.24 124 ILE E CA 1
ATOM 8384 C C . ILE E 1 124 ? 60.662 -23.972 104.124 1.00 50.36 124 ILE E C 1
ATOM 8385 O O . ILE E 1 124 ? 61.700 -23.990 104.789 1.00 50.88 124 ILE E O 1
ATOM 8390 N N . ARG E 1 125 ? 60.628 -24.258 102.829 1.00 50.75 125 ARG E N 1
ATOM 8391 C CA . ARG E 1 125 ? 61.829 -24.615 102.088 1.00 51.99 125 ARG E CA 1
ATOM 8392 C C . ARG E 1 125 ? 62.792 -23.440 101.963 1.00 50.77 125 ARG E C 1
ATOM 8393 O O . ARG E 1 125 ? 63.978 -23.566 102.265 1.00 49.44 125 ARG E O 1
ATOM 8401 N N . ASP E 1 126 ? 62.271 -22.300 101.521 1.00 50.39 126 ASP E N 1
ATOM 8402 C CA . ASP E 1 126 ? 63.079 -21.098 101.342 1.00 50.87 126 ASP E CA 1
ATOM 8403 C C . ASP E 1 126 ? 63.805 -20.650 102.597 1.00 52.17 126 ASP E C 1
ATOM 8404 O O . ASP E 1 126 ? 64.905 -20.105 102.522 1.00 52.93 126 ASP E O 1
ATOM 8409 N N . ILE E 1 127 ? 63.197 -20.868 103.757 1.00 51.77 127 ILE E N 1
ATOM 8410 C CA . ILE E 1 127 ? 63.817 -20.413 104.988 1.00 51.03 127 ILE E CA 1
ATOM 8411 C C . ILE E 1 127 ? 64.329 -21.498 105.915 1.00 50.66 127 ILE E C 1
ATOM 8412 O O . ILE E 1 127 ? 64.926 -21.199 106.949 1.00 52.43 127 ILE E O 1
ATOM 8417 N N . ASN E 1 128 ? 64.132 -22.757 105.545 1.00 51.33 128 ASN E N 1
ATOM 8418 C CA . ASN E 1 128 ? 64.580 -23.849 106.401 1.00 51.54 128 ASN E CA 1
ATOM 8419 C C . ASN E 1 128 ? 63.906 -23.654 107.754 1.00 51.73 128 ASN E C 1
ATOM 8420 O O . ASN E 1 128 ? 64.524 -23.849 108.806 1.00 52.37 128 ASN E O 1
ATOM 8425 N N . ALA E 1 129 ? 62.638 -23.253 107.712 1.00 51.02 129 ALA E N 1
ATOM 8426 C CA . ALA E 1 129 ? 61.850 -23.003 108.922 1.00 50.03 129 ALA E CA 1
ATOM 8427 C C . ALA E 1 129 ? 61.805 -24.171 109.904 1.00 47.78 129 ALA E C 1
ATOM 8428 O O . ALA E 1 129 ? 61.718 -25.332 109.507 1.00 47.47 129 ALA E O 1
ATOM 8430 N N . LYS E 1 130 ? 61.868 -23.852 111.193 1.00 47.90 130 LYS E N 1
ATOM 8431 C CA . LYS E 1 130 ? 61.798 -24.865 112.243 1.00 46.53 130 LYS E CA 1
ATOM 8432 C C . LYS E 1 130 ? 60.599 -24.598 113.153 1.00 44.22 130 LYS E C 1
ATOM 8433 O O . LYS E 1 130 ? 60.194 -25.455 113.932 1.00 43.38 130 LYS E O 1
ATOM 8439 N N . ARG E 1 131 ? 60.042 -23.399 113.046 1.00 41.95 131 ARG E N 1
ATOM 8440 C CA . ARG E 1 131 ? 58.884 -23.021 113.841 1.00 40.64 131 ARG E CA 1
ATOM 8441 C C . ARG E 1 131 ? 57.841 -22.390 112.939 1.00 39.19 131 ARG E C 1
ATOM 8442 O O . ARG E 1 131 ? 58.154 -21.529 112.113 1.00 39.46 131 ARG E O 1
ATOM 8450 N N . VAL E 1 132 ? 56.595 -22.825 113.093 1.00 37.95 132 VAL E N 1
ATOM 8451 C CA . VAL E 1 132 ? 55.506 -22.291 112.288 1.00 35.89 132 VAL E CA 1
ATOM 8452 C C . VAL E 1 132 ? 54.274 -21.976 113.134 1.00 36.56 132 VAL E C 1
ATOM 8453 O O . VAL E 1 132 ? 53.935 -22.717 114.061 1.00 34.17 132 VAL E O 1
ATOM 8457 N N . VAL E 1 133 ? 53.619 -20.865 112.807 1.00 34.77 133 VAL E N 1
ATOM 8458 C CA . VAL E 1 133 ? 52.403 -20.444 113.494 1.00 35.98 133 VAL E CA 1
ATOM 8459 C C . VAL E 1 133 ? 51.309 -20.216 112.465 1.00 34.06 133 VAL E C 1
ATOM 8460 O O . VAL E 1 133 ? 51.517 -19.554 111.447 1.00 34.16 133 VAL E O 1
ATOM 8464 N N . VAL E 1 134 ? 50.144 -20.796 112.714 1.00 32.33 134 VAL E N 1
ATOM 8465 C CA . VAL E 1 134 ? 48.978 -20.531 111.873 1.00 32.21 134 VAL E CA 1
ATOM 8466 C C . VAL E 1 134 ? 47.868 -19.821 112.657 1.00 33.63 134 VAL E C 1
ATOM 8467 O O . VAL E 1 134 ? 47.279 -20.359 113.584 1.00 33.32 134 VAL E O 1
ATOM 8471 N N . ASP E 1 135 ? 47.612 -18.555 112.276 1.00 33.89 135 ASP E N 1
ATOM 8472 C CA . ASP E 1 135 ? 46.643 -17.766 113.029 1.00 36.65 135 ASP E CA 1
ATOM 8473 C C . ASP E 1 135 ? 45.615 -17.085 112.121 1.00 35.67 135 ASP E C 1
ATOM 8474 O O . ASP E 1 135 ? 45.903 -16.140 111.398 1.00 40.45 135 ASP E O 1
ATOM 8479 N N . SER E 1 136 ? 44.381 -17.620 112.138 1.00 37.26 136 SER E N 1
ATOM 8480 C CA . SER E 1 136 ? 44.094 -18.788 112.955 1.00 34.93 136 SER E CA 1
ATOM 8481 C C . SER E 1 136 ? 43.563 -19.938 112.094 1.00 32.41 136 SER E C 1
ATOM 8482 O O . SER E 1 136 ? 42.915 -19.742 111.076 1.00 33.59 136 SER E O 1
ATOM 8485 N N . VAL E 1 137 ? 43.892 -21.173 112.516 1.00 29.13 137 VAL E N 1
ATOM 8486 C CA . VAL E 1 137 ? 43.474 -22.329 111.729 1.00 32.13 137 VAL E CA 1
ATOM 8487 C C . VAL E 1 137 ? 41.952 -22.486 111.707 1.00 33.45 137 VAL E C 1
ATOM 8488 O O . VAL E 1 137 ? 41.383 -23.202 110.895 1.00 33.71 137 VAL E O 1
ATOM 8492 N N . THR E 1 138 ? 41.289 -21.810 112.666 1.00 31.98 138 THR E N 1
ATOM 8493 C CA . THR E 1 138 ? 39.833 -21.894 112.724 1.00 31.68 138 THR E CA 1
ATOM 8494 C C . THR E 1 138 ? 39.181 -21.309 111.468 1.00 33.21 138 THR E C 1
ATOM 8495 O O . THR E 1 138 ? 38.148 -21.769 111.000 1.00 32.93 138 THR E O 1
ATOM 8499 N N . THR E 1 139 ? 39.817 -20.267 110.981 1.00 33.68 139 THR E N 1
ATOM 8500 C CA . THR E 1 139 ? 39.303 -19.570 109.811 1.00 33.91 139 THR E CA 1
ATOM 8501 C C . THR E 1 139 ? 39.289 -20.471 108.560 1.00 33.33 139 THR E C 1
ATOM 8502 O O . THR E 1 139 ? 38.492 -20.245 107.653 1.00 32.25 139 THR E O 1
ATOM 8506 N N . LEU E 1 140 ? 40.135 -21.482 108.536 1.00 34.50 140 LEU E N 1
ATOM 8507 C CA . LEU E 1 140 ? 40.187 -22.398 107.391 1.00 36.25 140 LEU E CA 1
ATOM 8508 C C . LEU E 1 140 ? 38.931 -23.267 107.264 1.00 39.42 140 LEU E C 1
ATOM 8509 O O . LEU E 1 140 ? 38.624 -23.714 106.163 1.00 38.35 140 LEU E O 1
ATOM 8514 N N . TYR E 1 141 ? 38.207 -23.474 108.355 1.00 38.70 141 TYR E N 1
ATOM 8515 C CA . TYR E 1 141 ? 37.009 -24.314 108.304 1.00 40.43 141 TYR E CA 1
ATOM 8516 C C . TYR E 1 141 ? 35.828 -23.841 109.139 1.00 43.33 141 TYR E C 1
ATOM 8517 O O . TYR E 1 141 ? 34.889 -24.606 109.363 1.00 43.30 141 TYR E O 1
ATOM 8526 N N . ILE E 1 142 ? 35.858 -22.602 109.590 1.00 45.80 142 ILE E N 1
ATOM 8527 C CA . ILE E 1 142 ? 34.765 -22.090 110.416 1.00 49.00 142 ILE E CA 1
ATOM 8528 C C . ILE E 1 142 ? 33.387 -22.285 109.760 1.00 50.96 142 ILE E C 1
ATOM 8529 O O . ILE E 1 142 ? 32.399 -22.552 110.456 1.00 50.95 142 ILE E O 1
ATOM 8534 N N . ASN E 1 143 ? 33.333 -22.173 108.446 1.00 51.80 143 ASN E N 1
ATOM 8535 C CA . ASN E 1 143 ? 32.076 -22.332 107.719 1.00 53.28 143 ASN E CA 1
ATOM 8536 C C . ASN E 1 143 ? 31.863 -23.740 107.160 1.00 53.65 143 ASN E C 1
ATOM 8537 O O . ASN E 1 143 ? 30.833 -24.000 106.545 1.00 54.48 143 ASN E O 1
ATOM 8542 N N . LYS E 1 144 ? 32.811 -24.622 107.395 1.00 52.63 144 LYS E N 1
ATOM 8543 C CA . LYS E 1 144 ? 32.713 -25.999 106.913 1.00 50.82 144 LYS E CA 1
ATOM 8544 C C . LYS E 1 144 ? 33.284 -26.935 107.972 1.00 48.59 144 LYS E C 1
ATOM 8545 O O . LYS E 1 144 ? 34.277 -27.635 107.738 1.00 45.97 144 LYS E O 1
ATOM 8551 N N . PRO E 1 145 ? 32.634 -26.983 109.163 1.00 47.71 145 PRO E N 1
ATOM 8552 C CA . PRO E 1 145 ? 33.056 -27.842 110.279 1.00 45.43 145 PRO E CA 1
ATOM 8553 C C . PRO E 1 145 ? 33.484 -29.262 109.912 1.00 42.06 145 PRO E C 1
ATOM 8554 O O . PRO E 1 145 ? 34.455 -29.781 110.457 1.00 39.72 145 PRO E O 1
ATOM 8558 N N . ALA E 1 146 ? 32.767 -29.898 108.997 1.00 39.75 146 ALA E N 1
ATOM 8559 C CA . ALA E 1 146 ? 33.078 -31.267 108.598 1.00 40.08 146 ALA E CA 1
ATOM 8560 C C . ALA E 1 146 ? 34.485 -31.450 108.027 1.00 39.68 146 ALA E C 1
ATOM 8561 O O . ALA E 1 146 ? 35.043 -32.546 108.102 1.00 38.78 146 ALA E O 1
ATOM 8563 N N . MET E 1 147 ? 35.043 -30.388 107.483 1.00 40.91 147 MET E N 1
ATOM 8564 C CA . MET E 1 147 ? 36.374 -30.435 106.874 1.00 39.97 147 MET E CA 1
ATOM 8565 C C . MET E 1 147 ? 37.508 -30.175 107.858 1.00 39.66 147 MET E C 1
ATOM 8566 O O . MET E 1 147 ? 38.683 -30.334 107.515 1.00 37.61 147 MET E O 1
ATOM 8571 N N . ALA E 1 148 ? 37.167 -29.787 109.072 1.00 35.31 148 ALA E N 1
ATOM 8572 C CA . ALA E 1 148 ? 38.195 -29.498 110.060 1.00 35.07 148 ALA E CA 1
ATOM 8573 C C . ALA E 1 148 ? 39.163 -30.647 110.290 1.00 33.69 148 ALA E C 1
ATOM 8574 O O . ALA E 1 148 ? 40.376 -30.458 110.228 1.00 32.71 148 ALA E O 1
ATOM 8576 N N . ARG E 1 149 ? 38.632 -31.830 110.534 1.00 33.58 149 ARG E N 1
ATOM 8577 C CA . ARG E 1 149 ? 39.491 -32.974 110.823 1.00 33.81 149 ARG E CA 1
ATOM 8578 C C . ARG E 1 149 ? 40.595 -33.245 109.803 1.00 32.50 149 ARG E C 1
ATOM 8579 O O . ARG E 1 149 ? 41.756 -33.363 110.185 1.00 29.54 149 ARG E O 1
ATOM 8587 N N . SER E 1 150 ? 40.237 -33.338 108.537 1.00 34.40 150 SER E N 1
ATOM 8588 C CA . SER E 1 150 ? 41.219 -33.618 107.488 1.00 35.33 150 SER E CA 1
ATOM 8589 C C . SER E 1 150 ? 42.210 -32.477 107.280 1.00 35.34 150 SER E C 1
ATOM 8590 O O . SER E 1 150 ? 43.388 -32.716 106.977 1.00 34.48 150 SER E O 1
ATOM 8593 N N . ILE E 1 151 ? 41.745 -31.256 107.453 1.00 36.26 151 ILE E N 1
ATOM 8594 C CA . ILE E 1 151 ? 42.606 -30.093 107.277 1.00 36.61 151 ILE E CA 1
ATOM 8595 C C . ILE E 1 151 ? 43.682 -30.068 108.362 1.00 36.94 151 ILE E C 1
ATOM 8596 O O . ILE E 1 151 ? 44.859 -29.833 108.072 1.00 35.07 151 ILE E O 1
ATOM 8601 N N . ILE E 1 152 ? 43.281 -30.321 109.598 1.00 33.47 152 ILE E N 1
ATOM 8602 C CA . ILE E 1 152 ? 44.239 -30.336 110.701 1.00 32.65 152 ILE E CA 1
ATOM 8603 C C . ILE E 1 152 ? 45.244 -31.471 110.494 1.00 32.58 152 ILE E C 1
ATOM 8604 O O . ILE E 1 152 ? 46.446 -31.290 110.727 1.00 32.94 152 ILE E O 1
ATOM 8609 N N . LEU E 1 153 ? 44.756 -32.628 110.079 1.00 31.86 153 LEU E N 1
ATOM 8610 C CA . LEU E 1 153 ? 45.630 -33.787 109.875 1.00 32.43 153 LEU E CA 1
ATOM 8611 C C . LEU E 1 153 ? 46.573 -33.594 108.689 1.00 33.80 153 LEU E C 1
ATOM 8612 O O . LEU E 1 153 ? 47.711 -34.050 108.732 1.00 34.55 153 LEU E O 1
ATOM 8617 N N . GLN E 1 154 ? 46.105 -32.919 107.659 1.00 34.01 154 GLN E N 1
ATOM 8618 C CA . GLN E 1 154 ? 46.927 -32.671 106.476 1.00 37.26 154 GLN E CA 1
ATOM 8619 C C . GLN E 1 154 ? 48.039 -31.678 106.784 1.00 37.17 154 GLN E C 1
ATOM 8620 O O . GLN E 1 154 ? 49.208 -31.936 106.473 1.00 36.65 154 GLN E O 1
ATOM 8626 N N . LEU E 1 155 ? 47.680 -30.568 107.413 1.00 36.52 155 LEU E N 1
ATOM 8627 C CA . LEU E 1 155 ? 48.669 -29.549 107.758 1.00 35.56 155 LEU E CA 1
ATOM 8628 C C . LEU E 1 155 ? 49.709 -30.152 108.688 1.00 37.67 155 LEU E C 1
ATOM 8629 O O . LEU E 1 155 ? 50.906 -29.873 108.572 1.00 36.88 155 LEU E O 1
ATOM 8634 N N . LYS E 1 156 ? 49.241 -31.005 109.579 1.00 37.74 156 LYS E N 1
ATOM 8635 C CA . LYS E 1 156 ? 50.098 -31.674 110.550 1.00 37.91 156 LYS E CA 1
ATOM 8636 C C . LYS E 1 156 ? 51.129 -32.581 109.879 1.00 38.16 156 LYS E C 1
ATOM 8637 O O . LYS E 1 156 ? 52.310 -32.562 110.240 1.00 35.45 156 LYS E O 1
ATOM 8643 N N . ARG E 1 157 ? 50.682 -33.358 108.911 1.00 38.52 157 ARG E N 1
ATOM 8644 C CA . ARG E 1 157 ? 51.582 -34.268 108.200 1.00 40.93 157 ARG E CA 1
ATOM 8645 C C . ARG E 1 157 ? 52.650 -33.474 107.442 1.00 39.71 157 ARG E C 1
ATOM 8646 O O . ARG E 1 157 ? 53.824 -33.839 107.461 1.00 41.11 157 ARG E O 1
ATOM 8654 N N . VAL E 1 158 ? 52.240 -32.397 106.805 1.00 39.26 158 VAL E N 1
ATOM 8655 C CA . VAL E 1 158 ? 53.164 -31.544 106.045 1.00 40.99 158 VAL E CA 1
ATOM 8656 C C . VAL E 1 158 ? 54.199 -30.861 106.934 1.00 42.20 158 VAL E C 1
ATOM 8657 O O . VAL E 1 158 ? 55.396 -30.893 106.626 1.00 40.88 158 VAL E O 1
ATOM 8661 N N . LEU E 1 159 ? 53.742 -30.256 108.020 1.00 39.52 159 LEU E N 1
ATOM 8662 C CA . LEU E 1 159 ? 54.640 -29.556 108.944 1.00 39.10 159 LEU E CA 1
ATOM 8663 C C . LEU E 1 159 ? 55.619 -30.509 109.613 1.00 39.12 159 LEU E C 1
ATOM 8664 O O . LEU E 1 159 ? 56.823 -30.229 109.663 1.00 39.20 159 LEU E O 1
ATOM 8669 N N . ALA E 1 160 ? 55.109 -31.615 110.120 1.00 38.02 160 ALA E N 1
ATOM 8670 C CA . ALA E 1 160 ? 55.962 -32.596 110.773 1.00 42.11 160 ALA E CA 1
ATOM 8671 C C . ALA E 1 160 ? 56.894 -33.213 109.726 1.00 43.70 160 ALA E C 1
ATOM 8672 O O . ALA E 1 160 ? 58.037 -33.552 110.030 1.00 43.52 160 ALA E O 1
ATOM 8674 N N . GLY E 1 161 ? 56.399 -33.337 108.505 1.00 45.06 161 GLY E N 1
ATOM 8675 C CA . GLY E 1 161 ? 57.205 -33.911 107.433 1.00 48.70 161 GLY E CA 1
ATOM 8676 C C . GLY E 1 161 ? 58.381 -33.029 107.067 1.00 50.20 161 GLY E C 1
ATOM 8677 O O . GLY E 1 161 ? 59.386 -33.524 106.552 1.00 52.41 161 GLY E O 1
ATOM 8678 N N . THR E 1 162 ? 58.271 -31.741 107.338 1.00 50.26 162 THR E N 1
ATOM 8679 C CA . THR E 1 162 ? 59.345 -30.807 107.021 1.00 50.09 162 THR E CA 1
ATOM 8680 C C . THR E 1 162 ? 60.170 -30.462 108.259 1.00 49.59 162 THR E C 1
ATOM 8681 O O . THR E 1 162 ? 60.962 -29.516 108.236 1.00 48.67 162 THR E O 1
ATOM 8685 N N . GLY E 1 163 ? 59.991 -31.240 109.314 1.00 48.36 163 GLY E N 1
ATOM 8686 C CA . GLY E 1 163 ? 60.731 -31.011 110.549 1.00 48.63 163 GLY E CA 1
ATOM 8687 C C . GLY E 1 163 ? 60.312 -29.801 111.361 1.00 47.91 163 GLY E C 1
ATOM 8688 O O . GLY E 1 163 ? 60.975 -29.449 112.332 1.00 47.75 163 GLY E O 1
ATOM 8689 N N . CYS E 1 164 ? 59.218 -29.171 110.975 1.00 46.23 164 CYS E N 1
ATOM 8690 C CA . CYS E 1 164 ? 58.748 -27.996 111.692 1.00 44.79 164 CYS E CA 1
ATOM 8691 C C . CYS E 1 164 ? 57.983 -28.322 112.970 1.00 43.29 164 CYS E C 1
ATOM 8692 O O . CYS E 1 164 ? 57.415 -29.416 113.087 1.00 40.48 164 CYS E O 1
ATOM 8695 N N . THR E 1 165 ? 57.980 -27.377 113.893 1.00 41.27 165 THR E N 1
ATOM 8696 C CA . THR E 1 165 ? 57.253 -27.489 115.153 1.00 40.44 165 THR E CA 1
ATOM 8697 C C . THR E 1 165 ? 56.265 -26.332 115.056 1.00 38.88 165 THR E C 1
ATOM 8698 O O . THR E 1 165 ? 56.667 -25.202 114.757 1.00 39.41 165 THR E O 1
ATOM 8702 N N . SER E 1 166 ? 54.994 -26.598 115.289 1.00 35.78 166 SER E N 1
ATOM 8703 C CA . SER E 1 166 ? 54.010 -25.550 115.087 1.00 34.51 166 SER E CA 1
ATOM 8704 C C . SER E 1 166 ? 52.964 -25.256 116.152 1.00 33.96 166 SER E C 1
ATOM 8705 O O . SER E 1 166 ? 52.697 -26.070 117.043 1.00 30.65 166 SER E O 1
ATOM 8708 N N . ILE E 1 167 ? 52.374 -24.087 116.028 1.00 32.99 167 ILE E N 1
ATOM 8709 C CA . ILE E 1 167 ? 51.313 -23.665 116.931 1.00 33.59 167 ILE E CA 1
ATOM 8710 C C . ILE E 1 167 ? 50.110 -23.286 116.090 1.00 30.90 167 ILE E C 1
ATOM 8711 O O . ILE E 1 167 ? 50.187 -22.354 115.285 1.00 32.80 167 ILE E O 1
ATOM 8716 N N . PHE E 1 168 ? 49.027 -24.015 116.248 1.00 30.30 168 PHE E N 1
ATOM 8717 C CA . PHE E 1 168 ? 47.786 -23.704 115.537 1.00 29.66 168 PHE E CA 1
ATOM 8718 C C . PHE E 1 168 ? 46.921 -22.899 116.517 1.00 30.93 168 PHE E C 1
ATOM 8719 O O . PHE E 1 168 ? 46.543 -23.418 117.567 1.00 30.53 168 PHE E O 1
ATOM 8727 N N . VAL E 1 169 ? 46.631 -21.650 116.202 1.00 31.17 169 VAL E N 1
ATOM 8728 C CA . VAL E 1 169 ? 45.799 -20.832 117.081 1.00 30.46 169 VAL E CA 1
ATOM 8729 C C . VAL E 1 169 ? 44.329 -21.146 116.802 1.00 30.93 169 VAL E C 1
ATOM 8730 O O . VAL E 1 169 ? 43.870 -21.039 115.664 1.00 29.71 169 VAL E O 1
ATOM 8734 N N . SER E 1 170 ? 43.593 -21.552 117.836 1.00 29.39 170 SER E N 1
ATOM 8735 C CA . SER E 1 170 ? 42.182 -21.880 117.677 1.00 28.86 170 SER E CA 1
ATOM 8736 C C . SER E 1 170 ? 41.287 -20.879 118.408 1.00 31.08 170 SER E C 1
ATOM 8737 O O . SER E 1 170 ? 41.404 -20.695 119.621 1.00 26.01 170 SER E O 1
ATOM 8740 N N . GLN E 1 171 ? 40.395 -20.237 117.662 1.00 29.04 171 GLN E N 1
ATOM 8741 C CA . GLN E 1 171 ? 39.493 -19.256 118.235 1.00 31.70 171 GLN E CA 1
ATOM 8742 C C . GLN E 1 171 ? 38.220 -19.914 118.741 1.00 33.32 171 GLN E C 1
ATOM 8743 O O . GLN E 1 171 ? 37.486 -20.539 117.978 1.00 31.34 171 GLN E O 1
ATOM 8749 N N . VAL E 1 172 ? 37.973 -19.773 120.034 1.00 34.56 172 VAL E N 1
ATOM 8750 C CA . VAL E 1 172 ? 36.777 -20.329 120.651 1.00 37.34 172 VAL E CA 1
ATOM 8751 C C . VAL E 1 172 ? 35.893 -19.150 121.035 1.00 39.76 172 VAL E C 1
ATOM 8752 O O . VAL E 1 172 ? 36.399 -18.097 121.414 1.00 37.91 172 VAL E O 1
ATOM 8756 N N . SER E 1 173 ? 34.581 -19.311 120.928 1.00 43.45 173 SER E N 1
ATOM 8757 C CA . SER E 1 173 ? 33.682 -18.229 121.295 1.00 50.76 173 SER E CA 1
ATOM 8758 C C . SER E 1 173 ? 33.547 -18.184 122.811 1.00 55.64 173 SER E C 1
ATOM 8759 O O . SER E 1 173 ? 34.236 -17.404 123.479 1.00 55.75 173 SER E O 1
ATOM 8762 N N . VAL E 1 174 ? 32.667 -19.018 123.359 1.00 60.36 174 VAL E N 1
ATOM 8763 C CA . VAL E 1 174 ? 32.474 -19.064 124.811 1.00 64.66 174 VAL E CA 1
ATOM 8764 C C . VAL E 1 174 ? 32.071 -20.463 125.288 1.00 66.56 174 VAL E C 1
ATOM 8765 O O . VAL E 1 174 ? 30.884 -20.799 125.328 1.00 67.94 174 VAL E O 1
ATOM 8769 N N . GLY E 1 175 ? 33.066 -21.271 125.651 1.00 68.23 175 GLY E N 1
ATOM 8770 C CA . GLY E 1 175 ? 32.804 -22.623 126.118 1.00 69.48 175 GLY E CA 1
ATOM 8771 C C . GLY E 1 175 ? 34.074 -23.453 126.210 1.00 70.26 175 GLY E C 1
ATOM 8772 O O . GLY E 1 175 ? 35.127 -23.027 125.732 1.00 71.63 175 GLY E O 1
ATOM 8773 N N . PRO E 1 182 ? 35.449 -31.868 117.847 1.00 58.48 182 PRO E N 1
ATOM 8774 C CA . PRO E 1 182 ? 35.234 -32.941 116.883 1.00 57.43 182 PRO E CA 1
ATOM 8775 C C . PRO E 1 182 ? 36.439 -33.123 115.957 1.00 56.73 182 PRO E C 1
ATOM 8776 O O . PRO E 1 182 ? 36.614 -32.426 114.967 1.00 57.66 182 PRO E O 1
ATOM 8780 N N . GLY E 1 183 ? 37.312 -34.075 116.339 1.00 54.94 183 GLY E N 1
ATOM 8781 C CA . GLY E 1 183 ? 38.454 -34.391 115.488 1.00 52.49 183 GLY E CA 1
ATOM 8782 C C . GLY E 1 183 ? 39.631 -33.437 115.720 1.00 48.71 183 GLY E C 1
ATOM 8783 O O . GLY E 1 183 ? 40.791 -33.826 115.739 1.00 49.61 183 GLY E O 1
ATOM 8784 N N . VAL E 1 184 ? 39.300 -32.139 115.861 1.00 47.66 184 VAL E N 1
ATOM 8785 C CA . VAL E 1 184 ? 40.352 -31.138 116.007 1.00 42.37 184 VAL E CA 1
ATOM 8786 C C . VAL E 1 184 ? 41.272 -31.439 117.194 1.00 41.19 184 VAL E C 1
ATOM 8787 O O . VAL E 1 184 ? 42.453 -31.722 117.042 1.00 34.43 184 VAL E O 1
ATOM 8791 N N . GLU E 1 185 ? 40.700 -31.329 118.408 1.00 37.87 185 GLU E N 1
ATOM 8792 C CA . GLU E 1 185 ? 41.515 -31.484 119.611 1.00 38.95 185 GLU E CA 1
ATOM 8793 C C . GLU E 1 185 ? 42.194 -32.855 119.684 1.00 36.65 185 GLU E C 1
ATOM 8794 O O . GLU E 1 185 ? 43.227 -33.027 120.317 1.00 36.35 185 GLU E O 1
ATOM 8800 N N . HIS E 1 186 ? 41.601 -33.828 118.995 1.00 35.98 186 HIS E N 1
ATOM 8801 C CA . HIS E 1 186 ? 42.152 -35.180 118.957 1.00 38.76 186 HIS E CA 1
ATOM 8802 C C . HIS E 1 186 ? 43.245 -35.291 117.886 1.00 37.44 186 HIS E C 1
ATOM 8803 O O . HIS E 1 186 ? 44.174 -36.092 118.006 1.00 37.70 186 HIS E O 1
ATOM 8810 N N . GLY E 1 187 ? 43.127 -34.474 116.847 1.00 36.38 187 GLY E N 1
ATOM 8811 C CA . GLY E 1 187 ? 44.098 -34.507 115.770 1.00 36.59 187 GLY E CA 1
ATOM 8812 C C . GLY E 1 187 ? 45.460 -33.915 116.081 1.00 36.76 187 GLY E C 1
ATOM 8813 O O . GLY E 1 187 ? 46.461 -34.338 115.496 1.00 40.43 187 GLY E O 1
ATOM 8814 N N . VAL E 1 188 ? 45.522 -32.948 116.992 1.00 34.09 188 VAL E N 1
ATOM 8815 C CA . VAL E 1 188 ? 46.800 -32.333 117.325 1.00 31.10 188 VAL E CA 1
ATOM 8816 C C . VAL E 1 188 ? 47.599 -33.129 118.352 1.00 32.75 188 VAL E C 1
ATOM 8817 O O . VAL E 1 188 ? 47.081 -34.045 118.993 1.00 33.08 188 VAL E O 1
ATOM 8821 N N . ASP E 1 189 ? 48.875 -32.781 118.480 1.00 30.68 189 ASP E N 1
ATOM 8822 C CA . ASP E 1 189 ? 49.782 -33.436 119.406 1.00 33.10 189 ASP E CA 1
ATOM 8823 C C . ASP E 1 189 ? 49.690 -32.838 120.805 1.00 31.70 189 ASP E C 1
ATOM 8824 O O . ASP E 1 189 ? 49.811 -33.544 121.798 1.00 35.70 189 ASP E O 1
ATOM 8829 N N . GLY E 1 190 ? 49.479 -31.532 120.869 1.00 33.49 190 GLY E N 1
ATOM 8830 C CA . GLY E 1 190 ? 49.375 -30.867 122.158 1.00 28.35 190 GLY E CA 1
ATOM 8831 C C . GLY E 1 190 ? 48.278 -29.825 122.188 1.00 30.41 190 GLY E C 1
ATOM 8832 O O . GLY E 1 190 ? 47.789 -29.365 121.149 1.00 29.08 190 GLY E O 1
ATOM 8833 N N . ILE E 1 191 ? 47.871 -29.461 123.401 1.00 30.21 191 ILE E N 1
ATOM 8834 C CA . ILE E 1 191 ? 46.834 -28.473 123.584 1.00 27.50 191 ILE E CA 1
ATOM 8835 C C . ILE E 1 191 ? 47.171 -27.617 124.787 1.00 28.00 191 ILE E C 1
ATOM 8836 O O . ILE E 1 191 ? 47.374 -28.131 125.894 1.00 27.72 191 ILE E O 1
ATOM 8841 N N . ILE E 1 192 ? 47.225 -26.317 124.546 1.00 26.36 192 ILE E N 1
ATOM 8842 C CA . ILE E 1 192 ? 47.478 -25.324 125.567 1.00 25.97 192 ILE E CA 1
ATOM 8843 C C . ILE E 1 192 ? 46.276 -24.391 125.489 1.00 26.63 192 ILE E C 1
ATOM 8844 O O . ILE E 1 192 ? 45.990 -23.799 124.437 1.00 28.11 192 ILE E O 1
ATOM 8849 N N . ARG E 1 193 ? 45.553 -24.293 126.597 1.00 26.91 193 ARG E N 1
ATOM 8850 C CA . ARG E 1 193 ? 44.382 -23.445 126.671 1.00 27.28 193 ARG E CA 1
ATOM 8851 C C . ARG E 1 193 ? 44.728 -22.162 127.406 1.00 29.03 193 ARG E C 1
ATOM 8852 O O . ARG E 1 193 ? 45.355 -22.200 128.468 1.00 27.01 193 ARG E O 1
ATOM 8860 N N . LEU E 1 194 ? 44.343 -21.025 126.821 1.00 29.60 194 LEU E N 1
ATOM 8861 C CA . LEU E 1 194 ? 44.559 -19.732 127.462 1.00 28.93 194 LEU E CA 1
ATOM 8862 C C . LEU E 1 194 ? 43.154 -19.292 127.834 1.00 30.00 194 LEU E C 1
ATOM 8863 O O . LEU E 1 194 ? 42.239 -19.364 127.008 1.00 28.04 194 LEU E O 1
ATOM 8868 N N . ASP E 1 195 ? 42.969 -18.864 129.078 1.00 28.56 195 ASP E N 1
ATOM 8869 C CA . ASP E 1 195 ? 41.654 -18.432 129.521 1.00 27.40 195 ASP E CA 1
ATOM 8870 C C . ASP E 1 195 ? 41.681 -17.044 130.142 1.00 28.58 195 ASP E C 1
ATOM 8871 O O . ASP E 1 195 ? 42.721 -16.555 130.586 1.00 27.41 195 ASP E O 1
ATOM 8876 N N . LEU E 1 196 ? 40.514 -16.416 130.156 1.00 26.58 196 LEU E N 1
ATOM 8877 C CA . LEU E 1 196 ? 40.328 -15.105 130.739 1.00 28.69 196 LEU E CA 1
ATOM 8878 C C . LEU E 1 196 ? 38.990 -15.289 131.443 1.00 30.00 196 LEU E C 1
ATOM 8879 O O . LEU E 1 196 ? 37.952 -15.415 130.790 1.00 29.52 196 LEU E O 1
ATOM 8884 N N . ASP E 1 197 ? 39.020 -15.359 132.770 1.00 30.50 197 ASP E N 1
ATOM 8885 C CA . ASP E 1 197 ? 37.794 -15.563 133.530 1.00 31.19 197 ASP E CA 1
ATOM 8886 C C . ASP E 1 197 ? 37.524 -14.456 134.540 1.00 31.79 197 ASP E C 1
ATOM 8887 O O . ASP E 1 197 ? 38.449 -13.910 135.136 1.00 30.48 197 ASP E O 1
ATOM 8892 N N . GLU E 1 198 ? 36.247 -14.129 134.719 1.00 31.43 198 GLU E N 1
ATOM 8893 C CA . GLU E 1 198 ? 35.852 -13.106 135.682 1.00 34.55 198 GLU E CA 1
ATOM 8894 C C . GLU E 1 198 ? 35.533 -13.772 137.013 1.00 36.07 198 GLU E C 1
ATOM 8895 O O . GLU E 1 198 ? 34.618 -14.592 137.102 1.00 35.08 198 GLU E O 1
ATOM 8901 N N . ILE E 1 199 ? 36.301 -13.428 138.038 1.00 36.59 199 ILE E N 1
ATOM 8902 C CA . ILE E 1 199 ? 36.087 -13.969 139.373 1.00 39.26 199 ILE E CA 1
ATOM 8903 C C . ILE E 1 199 ? 36.018 -12.792 140.335 1.00 38.02 199 ILE E C 1
ATOM 8904 O O . ILE E 1 199 ? 36.980 -12.031 140.452 1.00 35.75 199 ILE E O 1
ATOM 8909 N N . ASP E 1 200 ? 34.872 -12.636 140.994 1.00 38.64 200 ASP E N 1
ATOM 8910 C CA . ASP E 1 200 ? 34.670 -11.553 141.959 1.00 40.26 200 ASP E CA 1
ATOM 8911 C C . ASP E 1 200 ? 35.014 -10.163 141.426 1.00 38.94 200 ASP E C 1
ATOM 8912 O O . ASP E 1 200 ? 35.806 -9.440 142.036 1.00 38.70 200 ASP E O 1
ATOM 8917 N N . GLY E 1 201 ? 34.416 -9.799 140.296 1.00 36.12 201 GLY E N 1
ATOM 8918 C CA . GLY E 1 201 ? 34.650 -8.494 139.699 1.00 34.28 201 GLY E CA 1
ATOM 8919 C C . GLY E 1 201 ? 36.036 -8.299 139.120 1.00 32.84 201 GLY E C 1
ATOM 8920 O O . GLY E 1 201 ? 36.428 -7.174 138.792 1.00 31.20 201 GLY E O 1
ATOM 8921 N N . GLU E 1 202 ? 36.760 -9.400 138.966 1.00 34.31 202 GLU E N 1
ATOM 8922 C CA . GLU E 1 202 ? 38.130 -9.381 138.450 1.00 37.89 202 GLU E CA 1
ATOM 8923 C C . GLU E 1 202 ? 38.407 -10.380 137.301 1.00 36.43 202 GLU E C 1
ATOM 8924 O O . GLU E 1 202 ? 38.059 -11.560 137.395 1.00 34.76 202 GLU E O 1
ATOM 8930 N N . LEU E 1 203 ? 39.031 -9.901 136.222 1.00 34.47 203 LEU E N 1
ATOM 8931 C CA . LEU E 1 203 ? 39.373 -10.767 135.089 1.00 33.84 203 LEU E CA 1
ATOM 8932 C C . LEU E 1 203 ? 40.742 -11.381 135.362 1.00 33.59 203 LEU E C 1
ATOM 8933 O O . LEU E 1 203 ? 41.705 -10.659 135.596 1.00 33.39 203 LEU E O 1
ATOM 8938 N N . LYS E 1 204 ? 40.828 -12.709 135.337 1.00 30.12 204 LYS E N 1
ATOM 8939 C CA . LYS E 1 204 ? 42.092 -13.388 135.601 1.00 30.80 204 LYS E CA 1
ATOM 8940 C C . LYS E 1 204 ? 42.525 -14.257 134.419 1.00 29.94 204 LYS E C 1
ATOM 8941 O O . LYS E 1 204 ? 41.719 -14.998 133.869 1.00 30.27 204 LYS E O 1
ATOM 8947 N N . ARG E 1 205 ? 43.795 -14.160 134.037 1.00 29.38 205 ARG E N 1
ATOM 8948 C CA . ARG E 1 205 ? 44.324 -14.950 132.927 1.00 29.95 205 ARG E CA 1
ATOM 8949 C C . ARG E 1 205 ? 44.987 -16.218 133.433 1.00 28.50 205 ARG E C 1
ATOM 8950 O O . ARG E 1 205 ? 45.712 -16.178 134.418 1.00 28.82 205 ARG E O 1
ATOM 8958 N N . SER E 1 206 ? 44.746 -17.343 132.764 1.00 27.93 206 SER E N 1
ATOM 8959 C CA . SER E 1 206 ? 45.389 -18.594 133.159 1.00 27.15 206 SER E CA 1
ATOM 8960 C C . SER E 1 206 ? 45.676 -19.476 131.959 1.00 28.18 206 SER E C 1
ATOM 8961 O O . SER E 1 206 ? 44.987 -19.417 130.943 1.00 27.32 206 SER E O 1
ATOM 8964 N N . LEU E 1 207 ? 46.703 -20.302 132.103 1.00 28.68 207 LEU E N 1
ATOM 8965 C CA . LEU E 1 207 ? 47.125 -21.223 131.064 1.00 29.33 207 LEU E CA 1
ATOM 8966 C C . LEU E 1 207 ? 47.178 -22.602 131.688 1.00 30.20 207 LEU E C 1
ATOM 8967 O O . LEU E 1 207 ? 47.509 -22.748 132.865 1.00 31.68 207 LEU E O 1
ATOM 8972 N N . ILE E 1 208 ? 46.825 -23.613 130.905 1.00 27.93 208 ILE E N 1
ATOM 8973 C CA . ILE E 1 208 ? 46.882 -24.975 131.377 1.00 26.92 208 ILE E CA 1
ATOM 8974 C C . ILE E 1 208 ? 47.232 -25.869 130.184 1.00 27.25 208 ILE E C 1
ATOM 8975 O O . ILE E 1 208 ? 46.717 -25.680 129.075 1.00 25.34 208 ILE E O 1
ATOM 8980 N N . VAL E 1 209 ? 48.140 -26.812 130.414 1.00 28.39 209 VAL E N 1
ATOM 8981 C CA . VAL E 1 209 ? 48.547 -27.742 129.372 1.00 30.91 209 VAL E CA 1
ATOM 8982 C C . VAL E 1 209 ? 47.657 -28.967 129.503 1.00 29.37 209 VAL E C 1
ATOM 8983 O O . VAL E 1 209 ? 47.870 -29.816 130.360 1.00 29.93 209 VAL E O 1
ATOM 8987 N N . TRP E 1 210 ? 46.642 -29.028 128.652 1.00 29.30 210 TRP E N 1
ATOM 8988 C CA . TRP E 1 210 ? 45.681 -30.120 128.659 1.00 31.04 210 TRP E CA 1
ATOM 8989 C C . TRP E 1 210 ? 46.261 -31.377 128.039 1.00 32.55 210 TRP E C 1
ATOM 8990 O O . TRP E 1 210 ? 45.923 -32.500 128.427 1.00 33.38 210 TRP E O 1
ATOM 9001 N N . LYS E 1 211 ? 47.152 -31.185 127.077 1.00 30.53 211 LYS E N 1
ATOM 9002 C CA . LYS E 1 211 ? 47.745 -32.309 126.395 1.00 31.14 211 LYS E CA 1
ATOM 9003 C C . LYS E 1 211 ? 49.034 -31.886 125.707 1.00 30.06 211 LYS E C 1
ATOM 9004 O O . LYS E 1 211 ? 49.147 -30.775 125.185 1.00 27.43 211 LYS E O 1
ATOM 9010 N N . MET E 1 212 ? 50.014 -32.775 125.744 1.00 30.20 212 MET E N 1
ATOM 9011 C CA . MET E 1 212 ? 51.289 -32.547 125.090 1.00 33.93 212 MET E CA 1
ATOM 9012 C C . MET E 1 212 ? 51.880 -33.932 124.869 1.00 36.84 212 MET E C 1
ATOM 9013 O O . MET E 1 212 ? 52.426 -34.547 125.784 1.00 35.74 212 MET E O 1
ATOM 9018 N N . ARG E 1 213 ? 51.733 -34.435 123.653 1.00 40.28 213 ARG E N 1
ATOM 9019 C CA . ARG E 1 213 ? 52.252 -35.753 123.328 1.00 44.90 213 ARG E CA 1
ATOM 9020 C C . ARG E 1 213 ? 53.771 -35.730 123.370 1.00 44.73 213 ARG E C 1
ATOM 9021 O O . ARG E 1 213 ? 54.394 -34.745 122.973 1.00 45.69 213 ARG E O 1
ATOM 9029 N N . GLY E 1 214 ? 54.362 -36.806 123.881 1.00 46.40 214 GLY E N 1
ATOM 9030 C CA . GLY E 1 214 ? 55.809 -36.892 123.927 1.00 45.68 214 GLY E CA 1
ATOM 9031 C C . GLY E 1 214 ? 56.477 -36.430 125.199 1.00 46.77 214 GLY E C 1
ATOM 9032 O O . GLY E 1 214 ? 57.705 -36.429 125.277 1.00 47.35 214 GLY E O 1
ATOM 9033 N N . THR E 1 215 ? 55.694 -36.037 126.202 1.00 46.13 215 THR E N 1
ATOM 9034 C CA . THR E 1 215 ? 56.286 -35.587 127.457 1.00 45.13 215 THR E CA 1
ATOM 9035 C C . THR E 1 215 ? 55.313 -35.407 128.600 1.00 44.96 215 THR E C 1
ATOM 9036 O O . THR E 1 215 ? 54.098 -35.338 128.405 1.00 43.79 215 THR E O 1
ATOM 9040 N N . SER E 1 216 ? 55.870 -35.338 129.802 1.00 43.99 216 SER E N 1
ATOM 9041 C CA . SER E 1 216 ? 55.071 -35.094 130.989 1.00 42.61 216 SER E CA 1
ATOM 9042 C C . SER E 1 216 ? 55.016 -33.573 131.022 1.00 41.42 216 SER E C 1
ATOM 9043 O O . SER E 1 216 ? 55.736 -32.909 130.274 1.00 40.20 216 SER E O 1
ATOM 9046 N N . HIS E 1 217 ? 54.169 -33.011 131.872 1.00 39.97 217 HIS E N 1
ATOM 9047 C CA . HIS E 1 217 ? 54.066 -31.563 131.944 1.00 38.86 217 HIS E CA 1
ATOM 9048 C C . HIS E 1 217 ? 53.215 -31.194 133.130 1.00 37.59 217 HIS E C 1
ATOM 9049 O O . HIS E 1 217 ? 52.534 -32.041 133.698 1.00 37.18 217 HIS E O 1
ATOM 9056 N N . SER E 1 218 ? 53.265 -29.926 133.514 1.00 39.11 218 SER E N 1
ATOM 9057 C CA . SER E 1 218 ? 52.473 -29.475 134.641 1.00 37.31 218 SER E CA 1
ATOM 9058 C C . SER E 1 218 ? 51.011 -29.821 134.386 1.00 36.97 218 SER E C 1
ATOM 9059 O O . SER E 1 218 ? 50.502 -29.630 133.283 1.00 37.39 218 SER E O 1
ATOM 9062 N N . MET E 1 219 ? 50.355 -30.353 135.405 1.00 37.03 219 MET E N 1
ATOM 9063 C CA . MET E 1 219 ? 48.946 -30.705 135.324 1.00 37.37 219 MET E CA 1
ATOM 9064 C C . MET E 1 219 ? 48.149 -29.644 136.080 1.00 36.82 219 MET E C 1
ATOM 9065 O O . MET E 1 219 ? 47.018 -29.888 136.487 1.00 40.54 219 MET E O 1
ATOM 9070 N N . ARG E 1 220 ? 48.744 -28.472 136.269 1.00 35.41 220 ARG E N 1
ATOM 9071 C CA . ARG E 1 220 ? 48.087 -27.397 137.002 1.00 33.68 220 ARG E CA 1
ATOM 9072 C C . ARG E 1 220 ? 47.732 -26.214 136.109 1.00 32.10 220 ARG E C 1
ATOM 9073 O O . ARG E 1 220 ? 48.328 -26.026 135.042 1.00 29.84 220 ARG E O 1
ATOM 9081 N N . ARG E 1 221 ? 46.768 -25.414 136.559 1.00 27.92 221 ARG E N 1
ATOM 9082 C CA . ARG E 1 221 ? 46.376 -24.201 135.836 1.00 27.46 221 ARG E CA 1
ATOM 9083 C C . ARG E 1 221 ? 47.202 -23.064 136.421 1.00 29.84 221 ARG E C 1
ATOM 9084 O O . ARG E 1 221 ? 47.118 -22.781 137.626 1.00 30.77 221 ARG E O 1
ATOM 9092 N N . HIS E 1 222 ? 48.000 -22.416 135.580 1.00 29.60 222 HIS E N 1
ATOM 9093 C CA . HIS E 1 222 ? 48.870 -21.333 136.029 1.00 32.01 222 HIS E CA 1
ATOM 9094 C C . HIS E 1 222 ? 48.424 -19.953 135.575 1.00 32.05 222 HIS E C 1
ATOM 9095 O O . HIS E 1 222 ? 48.015 -19.764 134.429 1.00 31.89 222 HIS E O 1
ATOM 9102 N N . PRO E 1 223 ? 48.490 -18.962 136.477 1.00 32.17 223 PRO E N 1
ATOM 9103 C CA . PRO E 1 223 ? 48.081 -17.622 136.065 1.00 29.91 223 PRO E CA 1
ATOM 9104 C C . PRO E 1 223 ? 49.228 -17.047 135.243 1.00 30.22 223 PRO E C 1
ATOM 9105 O O . PRO E 1 223 ? 50.351 -17.549 135.310 1.00 31.14 223 PRO E O 1
ATOM 9109 N N . PHE E 1 224 ? 48.940 -16.027 134.446 1.00 29.51 224 PHE E N 1
ATOM 9110 C CA . PHE E 1 224 ? 49.964 -15.361 133.658 1.00 31.31 224 PHE E CA 1
ATOM 9111 C C . PHE E 1 224 ? 49.524 -13.928 133.414 1.00 33.46 224 PHE E C 1
ATOM 9112 O O . PHE E 1 224 ? 48.350 -13.572 133.618 1.00 31.64 224 PHE E O 1
ATOM 9120 N N . ASP E 1 225 ? 50.478 -13.099 133.006 1.00 34.97 225 ASP E N 1
ATOM 9121 C CA . ASP E 1 225 ? 50.205 -11.702 132.713 1.00 37.36 225 ASP E CA 1
ATOM 9122 C C . ASP E 1 225 ? 50.703 -11.377 131.321 1.00 36.23 225 ASP E C 1
ATOM 9123 O O . ASP E 1 225 ? 51.603 -12.034 130.807 1.00 36.32 225 ASP E O 1
ATOM 9128 N N . ILE E 1 226 ? 50.096 -10.369 130.712 1.00 36.63 226 ILE E N 1
ATOM 9129 C CA . ILE E 1 226 ? 50.531 -9.900 129.408 1.00 37.99 226 ILE E CA 1
ATOM 9130 C C . ILE E 1 226 ? 51.127 -8.536 129.731 1.00 39.93 226 ILE E C 1
ATOM 9131 O O . ILE E 1 226 ? 50.478 -7.717 130.379 1.00 38.74 226 ILE E O 1
ATOM 9136 N N . THR E 1 227 ? 52.364 -8.301 129.310 1.00 42.35 227 THR E N 1
ATOM 9137 C CA . THR E 1 227 ? 53.011 -7.019 129.567 1.00 44.35 227 THR E CA 1
ATOM 9138 C C . THR E 1 227 ? 53.391 -6.353 128.257 1.00 45.99 227 THR E C 1
ATOM 9139 O O . THR E 1 227 ? 52.960 -6.769 127.180 1.00 44.43 227 THR E O 1
ATOM 9143 N N . ASP E 1 228 ? 54.215 -5.318 128.364 1.00 49.22 228 ASP E N 1
ATOM 9144 C CA . ASP E 1 228 ? 54.679 -4.578 127.202 1.00 50.86 228 ASP E CA 1
ATOM 9145 C C . ASP E 1 228 ? 55.746 -5.398 126.486 1.00 50.00 228 ASP E C 1
ATOM 9146 O O . ASP E 1 228 ? 56.081 -5.133 125.332 1.00 50.28 228 ASP E O 1
ATOM 9151 N N . LYS E 1 229 ? 56.287 -6.394 127.180 1.00 49.27 229 LYS E N 1
ATOM 9152 C CA . LYS E 1 229 ? 57.313 -7.249 126.592 1.00 50.27 229 LYS E CA 1
ATOM 9153 C C . LYS E 1 229 ? 56.804 -8.670 126.362 1.00 49.05 229 LYS E C 1
ATOM 9154 O O . LYS E 1 229 ? 57.586 -9.618 126.259 1.00 48.60 229 LYS E O 1
ATOM 9160 N N . GLY E 1 230 ? 55.484 -8.814 126.284 1.00 47.16 230 GLY E N 1
ATOM 9161 C CA . GLY E 1 230 ? 54.919 -10.125 126.042 1.00 44.10 230 GLY E CA 1
ATOM 9162 C C . GLY E 1 230 ? 54.288 -10.800 127.239 1.00 43.59 230 GLY E C 1
ATOM 9163 O O . GLY E 1 230 ? 53.886 -10.151 128.208 1.00 43.09 230 GLY E O 1
ATOM 9164 N N . ILE E 1 231 ? 54.221 -12.124 127.166 1.00 40.39 231 ILE E N 1
ATOM 9165 C CA . ILE E 1 231 ? 53.618 -12.933 128.204 1.00 39.98 231 ILE E CA 1
ATOM 9166 C C . ILE E 1 231 ? 54.576 -13.461 129.258 1.00 39.86 231 ILE E C 1
ATOM 9167 O O . ILE E 1 231 ? 55.735 -13.776 128.984 1.00 39.06 231 ILE E O 1
ATOM 9172 N N . ILE E 1 232 ? 54.072 -13.537 130.482 1.00 38.38 232 ILE E N 1
ATOM 9173 C CA . ILE E 1 232 ? 54.839 -14.068 131.587 1.00 37.33 232 ILE E CA 1
ATOM 9174 C C . ILE E 1 232 ? 53.921 -14.997 132.368 1.00 37.29 232 ILE E C 1
ATOM 9175 O O . ILE E 1 232 ? 52.908 -14.566 132.921 1.00 37.67 232 ILE E O 1
ATOM 9180 N N . VAL E 1 233 ? 54.282 -16.277 132.379 1.00 38.67 233 VAL E N 1
ATOM 9181 C CA . VAL E 1 233 ? 53.531 -17.317 133.072 1.00 37.17 233 VAL E CA 1
ATOM 9182 C C . VAL E 1 233 ? 54.235 -17.620 134.394 1.00 37.90 233 VAL E C 1
ATOM 9183 O O . VAL E 1 233 ? 55.460 -17.594 134.454 1.00 37.84 233 VAL E O 1
ATOM 9187 N N . TYR E 1 234 ? 53.467 -17.906 135.446 1.00 38.53 234 TYR E N 1
ATOM 9188 C CA . TYR E 1 234 ? 54.051 -18.190 136.758 1.00 38.21 234 TYR E CA 1
ATOM 9189 C C . TYR E 1 234 ? 53.878 -19.641 137.194 1.00 37.93 234 TYR E C 1
ATOM 9190 O O . TYR E 1 234 ? 52.832 -20.021 137.723 1.00 38.40 234 TYR E O 1
ATOM 9199 N N . PRO E 1 235 ? 54.918 -20.464 136.996 1.00 38.03 235 PRO E N 1
ATOM 9200 C CA . PRO E 1 235 ? 54.931 -21.886 137.349 1.00 38.41 235 PRO E CA 1
ATOM 9201 C C . PRO E 1 235 ? 54.755 -22.161 138.843 1.00 38.56 235 PRO E C 1
ATOM 9202 O O . PRO E 1 235 ? 54.355 -23.257 139.233 1.00 38.00 235 PRO E O 1
ATOM 9206 N N . ASP E 1 236 ? 55.053 -21.168 139.674 1.00 40.33 236 ASP E N 1
ATOM 9207 C CA . ASP E 1 236 ? 54.943 -21.337 141.118 1.00 42.77 236 ASP E CA 1
ATOM 9208 C C . ASP E 1 236 ? 53.575 -20.962 141.673 1.00 43.66 236 ASP E C 1
ATOM 9209 O O . ASP E 1 236 ? 53.321 -21.115 142.870 1.00 44.62 236 ASP E O 1
ATOM 9214 N N . LYS E 1 237 ? 52.697 -20.475 140.802 1.00 42.58 237 LYS E N 1
ATOM 9215 C CA . LYS E 1 237 ? 51.335 -20.098 141.147 1.00 40.89 237 LYS E CA 1
ATOM 9216 C C . LYS E 1 237 ? 50.318 -21.021 140.481 1.00 41.64 237 LYS E C 1
ATOM 9217 O O . LYS E 1 237 ? 50.558 -21.598 139.433 1.00 40.29 237 LYS E O 1
ATOM 9223 N N . VAL E 1 238 ? 49.164 -21.185 141.147 1.00 40.87 238 VAL E N 1
ATOM 9224 C CA . VAL E 1 238 ? 48.129 -22.014 140.553 1.00 42.98 238 VAL E CA 1
ATOM 9225 C C . VAL E 1 238 ? 46.735 -21.448 140.809 1.00 46.31 238 VAL E C 1
ATOM 9226 O O . VAL E 1 238 ? 46.473 -20.773 141.793 1.00 44.89 238 VAL E O 1
ATOM 9230 N N . LEU E 1 239 ? 45.836 -21.712 139.852 1.00 47.60 239 LEU E N 1
ATOM 9231 C CA . LEU E 1 239 ? 44.464 -21.266 140.035 1.00 50.75 239 LEU E CA 1
ATOM 9232 C C . LEU E 1 239 ? 43.571 -22.395 140.558 1.00 53.06 239 LEU E C 1
ATOM 9233 O O . LEU E 1 239 ? 43.127 -23.269 139.826 1.00 53.31 239 LEU E O 1
ATOM 9238 N N . LYS E 1 240 ? 43.359 -22.389 141.885 1.00 54.70 240 LYS E N 1
ATOM 9239 C CA . LYS E 1 240 ? 42.327 -23.273 142.426 1.00 57.79 240 LYS E CA 1
ATOM 9240 C C . LYS E 1 240 ? 40.974 -22.651 142.094 1.00 60.32 240 LYS E C 1
ATOM 9241 O O . LYS E 1 240 ? 40.030 -23.295 141.652 1.00 61.92 240 LYS E O 1
ATOM 9247 N N . ARG E 1 241 ? 40.907 -21.347 142.389 1.00 61.73 241 ARG E N 1
ATOM 9248 C CA . ARG E 1 241 ? 39.819 -20.482 141.949 1.00 61.84 241 ARG E CA 1
ATOM 9249 C C . ARG E 1 241 ? 40.252 -19.023 141.944 1.00 59.81 241 ARG E C 1
ATOM 9250 O O . ARG E 1 241 ? 39.853 -18.212 141.118 1.00 61.66 241 ARG E O 1
ATOM 9258 N N . GLY E 1 242 ? 41.070 -18.703 142.959 1.00 56.51 242 GLY E N 1
ATOM 9259 C CA . GLY E 1 242 ? 41.843 -17.475 142.922 1.00 52.88 242 GLY E CA 1
ATOM 9260 C C . GLY E 1 242 ? 43.331 -17.815 142.830 1.00 50.06 242 GLY E C 1
ATOM 9261 O O . GLY E 1 242 ? 43.732 -18.972 142.834 1.00 48.82 242 GLY E O 1
ATOM 9262 N N . LYS E 1 243 ? 44.160 -16.766 142.704 1.00 48.18 243 LYS E N 1
ATOM 9263 C CA . LYS E 1 243 ? 45.600 -17.007 142.633 1.00 48.63 243 LYS E CA 1
ATOM 9264 C C . LYS E 1 243 ? 46.176 -17.437 143.987 1.00 49.08 243 LYS E C 1
ATOM 9265 O O . LYS E 1 243 ? 46.260 -16.667 144.936 1.00 48.62 243 LYS E O 1
ATOM 9271 N N . VAL E 1 244 ? 46.554 -18.728 144.064 1.00 49.12 244 VAL E N 1
ATOM 9272 C CA . VAL E 1 244 ? 47.135 -19.243 145.303 1.00 51.98 244 VAL E CA 1
ATOM 9273 C C . VAL E 1 244 ? 48.531 -19.831 145.068 1.00 53.45 244 VAL E C 1
ATOM 9274 O O . VAL E 1 244 ? 49.025 -19.914 143.952 1.00 52.22 244 VAL E O 1
ATOM 9278 N N . LEU E 1 245 ? 49.191 -20.203 146.182 1.00 56.18 245 LEU E N 1
ATOM 9279 C CA . LEU E 1 245 ? 50.506 -20.783 145.933 1.00 58.41 245 LEU E CA 1
ATOM 9280 C C . LEU E 1 245 ? 50.419 -22.290 145.686 1.00 59.78 245 LEU E C 1
ATOM 9281 O O . LEU E 1 245 ? 51.375 -22.935 145.277 1.00 60.79 245 LEU E O 1
ATOM 9286 N N . ARG F 1 3 ? 49.301 6.804 120.044 1.00 49.33 3 ARG F N 1
ATOM 9287 C CA . ARG F 1 3 ? 48.324 7.895 120.332 1.00 49.94 3 ARG F CA 1
ATOM 9288 C C . ARG F 1 3 ? 47.025 7.327 120.898 1.00 49.20 3 ARG F C 1
ATOM 9289 O O . ARG F 1 3 ? 46.630 6.213 120.556 1.00 48.09 3 ARG F O 1
ATOM 9297 N N . ARG F 1 4 ? 46.362 8.100 121.753 1.00 49.02 4 ARG F N 1
ATOM 9298 C CA . ARG F 1 4 ? 45.110 7.667 122.369 1.00 49.34 4 ARG F CA 1
ATOM 9299 C C . ARG F 1 4 ? 43.923 8.543 121.989 1.00 49.71 4 ARG F C 1
ATOM 9300 O O . ARG F 1 4 ? 44.015 9.774 121.988 1.00 51.02 4 ARG F O 1
ATOM 9308 N N . VAL F 1 5 ? 42.804 7.902 121.674 1.00 48.15 5 VAL F N 1
ATOM 9309 C CA . VAL F 1 5 ? 41.583 8.620 121.344 1.00 46.39 5 VAL F CA 1
ATOM 9310 C C . VAL F 1 5 ? 40.804 8.678 122.658 1.00 46.58 5 VAL F C 1
ATOM 9311 O O . VAL F 1 5 ? 40.409 7.638 123.191 1.00 45.24 5 VAL F O 1
ATOM 9315 N N . LYS F 1 6 ? 40.598 9.884 123.187 1.00 44.80 6 LYS F N 1
ATOM 9316 C CA . LYS F 1 6 ? 39.890 10.048 124.454 1.00 44.28 6 LYS F CA 1
ATOM 9317 C C . LYS F 1 6 ? 38.376 10.093 124.300 1.00 44.48 6 LYS F C 1
ATOM 9318 O O . LYS F 1 6 ? 37.837 10.994 123.657 1.00 44.00 6 LYS F O 1
ATOM 9324 N N . THR F 1 7 ? 37.691 9.124 124.904 1.00 42.13 7 THR F N 1
ATOM 9325 C CA . THR F 1 7 ? 36.235 9.059 124.828 1.00 41.88 7 THR F CA 1
ATOM 9326 C C . THR F 1 7 ? 35.608 10.226 125.577 1.00 41.15 7 THR F C 1
ATOM 9327 O O . THR F 1 7 ? 34.504 10.658 125.258 1.00 41.87 7 THR F O 1
ATOM 9331 N N . GLY F 1 8 ? 36.313 10.731 126.584 1.00 41.45 8 GLY F N 1
ATOM 9332 C CA . GLY F 1 8 ? 35.783 11.843 127.350 1.00 41.75 8 GLY F CA 1
ATOM 9333 C C . GLY F 1 8 ? 34.685 11.444 128.320 1.00 42.63 8 GLY F C 1
ATOM 9334 O O . GLY F 1 8 ? 34.188 12.279 129.078 1.00 42.47 8 GLY F O 1
ATOM 9335 N N . ILE F 1 9 ? 34.294 10.171 128.293 1.00 40.28 9 ILE F N 1
ATOM 9336 C CA . ILE F 1 9 ? 33.258 9.666 129.188 1.00 38.87 9 ILE F CA 1
ATOM 9337 C C . ILE F 1 9 ? 33.911 9.454 130.551 1.00 38.34 9 ILE F C 1
ATOM 9338 O O . ILE F 1 9 ? 34.859 8.692 130.686 1.00 39.58 9 ILE F O 1
ATOM 9343 N N . PRO F 1 10 ? 33.414 10.152 131.580 1.00 39.74 10 PRO F N 1
ATOM 9344 C CA . PRO F 1 10 ? 33.958 10.050 132.936 1.00 40.45 10 PRO F CA 1
ATOM 9345 C C . PRO F 1 10 ? 34.344 8.638 133.357 1.00 40.07 10 PRO F C 1
ATOM 9346 O O . PRO F 1 10 ? 33.492 7.752 133.408 1.00 40.45 10 PRO F O 1
ATOM 9350 N N . GLY F 1 11 ? 35.633 8.447 133.644 1.00 39.17 11 GLY F N 1
ATOM 9351 C CA . GLY F 1 11 ? 36.138 7.157 134.090 1.00 38.16 11 GLY F CA 1
ATOM 9352 C C . GLY F 1 11 ? 36.633 6.187 133.032 1.00 36.36 11 GLY F C 1
ATOM 9353 O O . GLY F 1 11 ? 37.539 5.390 133.277 1.00 35.22 11 GLY F O 1
ATOM 9354 N N . VAL F 1 12 ? 36.047 6.257 131.847 1.00 35.60 12 VAL F N 1
ATOM 9355 C CA . VAL F 1 12 ? 36.418 5.350 130.773 1.00 36.23 12 VAL F CA 1
ATOM 9356 C C . VAL F 1 12 ? 37.882 5.423 130.356 1.00 36.29 12 VAL F C 1
ATOM 9357 O O . VAL F 1 12 ? 38.557 4.401 130.263 1.00 34.46 12 VAL F O 1
ATOM 9361 N N . ASP F 1 13 ? 38.384 6.630 130.120 1.00 38.63 13 ASP F N 1
ATOM 9362 C CA . ASP F 1 13 ? 39.765 6.775 129.693 1.00 39.50 13 ASP F CA 1
ATOM 9363 C C . ASP F 1 13 ? 40.780 6.287 130.713 1.00 39.81 13 ASP F C 1
ATOM 9364 O O . ASP F 1 13 ? 41.832 5.776 130.334 1.00 39.32 13 ASP F O 1
ATOM 9369 N N . GLU F 1 14 ? 40.475 6.424 132.001 1.00 39.90 14 GLU F N 1
ATOM 9370 C CA . GLU F 1 14 ? 41.395 5.925 133.025 1.00 42.00 14 GLU F CA 1
ATOM 9371 C C . GLU F 1 14 ? 41.378 4.400 132.960 1.00 40.34 14 GLU F C 1
ATOM 9372 O O . GLU F 1 14 ? 42.413 3.744 133.054 1.00 39.28 14 GLU F O 1
ATOM 9378 N N . ILE F 1 15 ? 40.179 3.854 132.792 1.00 39.58 15 ILE F N 1
ATOM 9379 C CA . ILE F 1 15 ? 39.967 2.418 132.695 1.00 39.27 15 ILE F CA 1
ATOM 9380 C C . ILE F 1 15 ? 40.711 1.845 131.486 1.00 39.02 15 ILE F C 1
ATOM 9381 O O . ILE F 1 15 ? 41.138 0.687 131.497 1.00 39.63 15 ILE F O 1
ATOM 9386 N N . LEU F 1 16 ? 40.880 2.670 130.458 1.00 39.69 16 LEU F N 1
ATOM 9387 C CA . LEU F 1 16 ? 41.599 2.269 129.251 1.00 40.14 16 LEU F CA 1
ATOM 9388 C C . LEU F 1 16 ? 43.045 2.743 129.320 1.00 41.44 16 LEU F C 1
ATOM 9389 O O . LEU F 1 16 ? 43.761 2.730 128.316 1.00 42.14 16 LEU F O 1
ATOM 9394 N N . HIS F 1 17 ? 43.465 3.167 130.508 1.00 41.76 17 HIS F N 1
ATOM 9395 C CA . HIS F 1 17 ? 44.828 3.649 130.717 1.00 41.87 17 HIS F CA 1
ATOM 9396 C C . HIS F 1 17 ? 45.222 4.662 129.646 1.00 41.84 17 HIS F C 1
ATOM 9397 O O . HIS F 1 17 ? 46.268 4.522 129.014 1.00 41.75 17 HIS F O 1
ATOM 9404 N N . GLY F 1 18 ? 44.378 5.668 129.436 1.00 43.03 18 GLY F N 1
ATOM 9405 C CA . GLY F 1 18 ? 44.683 6.690 128.448 1.00 42.52 18 GLY F CA 1
ATOM 9406 C C . GLY F 1 18 ? 43.581 6.914 127.435 1.00 43.10 18 GLY F C 1
ATOM 9407 O O . GLY F 1 18 ? 43.291 8.057 127.057 1.00 42.22 18 GLY F O 1
ATOM 9408 N N . GLY F 1 19 ? 42.964 5.821 126.992 1.00 40.69 19 GLY F N 1
ATOM 9409 C CA . GLY F 1 19 ? 41.896 5.918 126.013 1.00 39.20 19 GLY F CA 1
ATOM 9410 C C . GLY F 1 19 ? 42.028 4.822 124.976 1.00 38.52 19 GLY F C 1
ATOM 9411 O O . GLY F 1 19 ? 42.850 3.923 125.123 1.00 39.93 19 GLY F O 1
ATOM 9412 N N . ILE F 1 20 ? 41.220 4.899 123.923 1.00 37.44 20 ILE F N 1
ATOM 9413 C CA . ILE F 1 20 ? 41.241 3.906 122.850 1.00 37.37 20 ILE F CA 1
ATOM 9414 C C . ILE F 1 20 ? 42.425 4.111 121.896 1.00 38.78 20 ILE F C 1
ATOM 9415 O O . ILE F 1 20 ? 42.585 5.191 121.332 1.00 38.54 20 ILE F O 1
ATOM 9420 N N . PRO F 1 21 ? 43.274 3.081 121.714 1.00 39.60 21 PRO F N 1
ATOM 9421 C CA . PRO F 1 21 ? 44.414 3.229 120.802 1.00 40.92 21 PRO F CA 1
ATOM 9422 C C . PRO F 1 21 ? 43.862 3.626 119.439 1.00 41.23 21 PRO F C 1
ATOM 9423 O O . PRO F 1 21 ? 42.906 3.018 118.952 1.00 40.56 21 PRO F O 1
ATOM 9427 N N . GLU F 1 22 ? 44.452 4.650 118.831 1.00 39.21 22 GLU F N 1
ATOM 9428 C CA . GLU F 1 22 ? 43.979 5.133 117.537 1.00 39.68 22 GLU F CA 1
ATOM 9429 C C . GLU F 1 22 ? 43.854 4.068 116.453 1.00 36.12 22 GLU F C 1
ATOM 9430 O O . GLU F 1 22 ? 44.724 3.219 116.296 1.00 34.26 22 GLU F O 1
ATOM 9436 N N . ARG F 1 23 ? 42.759 4.154 115.701 1.00 38.10 23 ARG F N 1
ATOM 9437 C CA . ARG F 1 23 ? 42.438 3.241 114.608 1.00 38.37 23 ARG F CA 1
ATOM 9438 C C . ARG F 1 23 ? 41.881 1.901 115.078 1.00 39.61 23 ARG F C 1
ATOM 9439 O O . ARG F 1 23 ? 41.632 1.005 114.267 1.00 38.75 23 ARG F O 1
ATOM 9447 N N . ASN F 1 24 ? 41.681 1.761 116.384 1.00 38.64 24 ASN F N 1
ATOM 9448 C CA . ASN F 1 24 ? 41.134 0.520 116.925 1.00 38.14 24 ASN F CA 1
ATOM 9449 C C . ASN F 1 24 ? 39.636 0.474 116.685 1.00 36.79 24 ASN F C 1
ATOM 9450 O O . ASN F 1 24 ? 38.968 1.504 116.704 1.00 38.83 24 ASN F O 1
ATOM 9455 N N . VAL F 1 25 ? 39.112 -0.719 116.430 1.00 37.70 25 VAL F N 1
ATOM 9456 C CA . VAL F 1 25 ? 37.676 -0.891 116.254 1.00 35.74 25 VAL F CA 1
ATOM 9457 C C . VAL F 1 25 ? 37.208 -1.557 117.542 1.00 34.43 25 VAL F C 1
ATOM 9458 O O . VAL F 1 25 ? 37.587 -2.686 117.827 1.00 33.02 25 VAL F O 1
ATOM 9462 N N . VAL F 1 26 ? 36.393 -0.860 118.323 1.00 34.59 26 VAL F N 1
ATOM 9463 C CA . VAL F 1 26 ? 35.926 -1.418 119.585 1.00 32.29 26 VAL F CA 1
ATOM 9464 C C . VAL F 1 26 ? 34.479 -1.898 119.539 1.00 31.84 26 VAL F C 1
ATOM 9465 O O . VAL F 1 26 ? 33.576 -1.159 119.166 1.00 32.53 26 VAL F O 1
ATOM 9469 N N . LEU F 1 27 ? 34.272 -3.159 119.901 1.00 32.79 27 LEU F N 1
ATOM 9470 C CA . LEU F 1 27 ? 32.932 -3.730 119.929 1.00 29.76 27 LEU F CA 1
ATOM 9471 C C . LEU F 1 27 ? 32.345 -3.365 121.294 1.00 30.85 27 LEU F C 1
ATOM 9472 O O . LEU F 1 27 ? 32.947 -3.675 122.335 1.00 28.64 27 LEU F O 1
ATOM 9477 N N . LEU F 1 28 ? 31.200 -2.683 121.285 1.00 29.82 28 LEU F N 1
ATOM 9478 C CA . LEU F 1 28 ? 30.506 -2.295 122.524 1.00 31.15 28 LEU F CA 1
ATOM 9479 C C . LEU F 1 28 ? 29.286 -3.216 122.522 1.00 31.32 28 LEU F C 1
ATOM 9480 O O . LEU F 1 28 ? 28.311 -2.974 121.803 1.00 29.66 28 LEU F O 1
ATOM 9485 N N . SER F 1 29 ? 29.375 -4.264 123.335 1.00 29.31 29 SER F N 1
ATOM 9486 C CA . SER F 1 29 ? 28.374 -5.320 123.424 1.00 29.94 29 SER F CA 1
ATOM 9487 C C . SER F 1 29 ? 27.533 -5.326 124.706 1.00 27.46 29 SER F C 1
ATOM 9488 O O . SER F 1 29 ? 28.028 -5.010 125.789 1.00 28.95 29 SER F O 1
ATOM 9491 N N . GLY F 1 30 ? 26.269 -5.709 124.574 1.00 28.80 30 GLY F N 1
ATOM 9492 C CA . GLY F 1 30 ? 25.384 -5.762 125.726 1.00 27.23 30 GLY F CA 1
ATOM 9493 C C . GLY F 1 30 ? 23.944 -6.019 125.320 1.00 30.51 30 GLY F C 1
ATOM 9494 O O . GLY F 1 30 ? 23.594 -5.874 124.145 1.00 28.28 30 GLY F O 1
ATOM 9495 N N . GLY F 1 31 ? 23.107 -6.416 126.283 1.00 27.60 31 GLY F N 1
ATOM 9496 C CA . GLY F 1 31 ? 21.712 -6.669 125.978 1.00 26.35 31 GLY F CA 1
ATOM 9497 C C . GLY F 1 31 ? 20.933 -5.382 125.829 1.00 26.22 31 GLY F C 1
ATOM 9498 O O . GLY F 1 31 ? 21.523 -4.309 125.845 1.00 29.59 31 GLY F O 1
ATOM 9499 N N . PRO F 1 32 ? 19.605 -5.448 125.676 1.00 29.14 32 PRO F N 1
ATOM 9500 C CA . PRO F 1 32 ? 18.821 -4.218 125.529 1.00 30.79 32 PRO F CA 1
ATOM 9501 C C . PRO F 1 32 ? 18.807 -3.348 126.776 1.00 31.07 32 PRO F C 1
ATOM 9502 O O . PRO F 1 32 ? 18.748 -3.855 127.900 1.00 32.22 32 PRO F O 1
ATOM 9506 N N . GLY F 1 33 ? 18.886 -2.035 126.563 1.00 31.36 33 GLY F N 1
ATOM 9507 C CA . GLY F 1 33 ? 18.835 -1.082 127.658 1.00 31.09 33 GLY F CA 1
ATOM 9508 C C . GLY F 1 33 ? 20.068 -1.000 128.536 1.00 33.02 33 GLY F C 1
ATOM 9509 O O . GLY F 1 33 ? 19.981 -0.541 129.684 1.00 32.46 33 GLY F O 1
ATOM 9510 N N . THR F 1 34 ? 21.214 -1.437 128.020 1.00 29.81 34 THR F N 1
ATOM 9511 C CA . THR F 1 34 ? 22.434 -1.388 128.819 1.00 28.93 34 THR F CA 1
ATOM 9512 C C . THR F 1 34 ? 23.179 -0.056 128.703 1.00 29.22 34 THR F C 1
ATOM 9513 O O . THR F 1 34 ? 24.149 0.180 129.429 1.00 28.85 34 THR F O 1
ATOM 9517 N N . GLY F 1 35 ? 22.700 0.819 127.817 1.00 30.71 35 GLY F N 1
ATOM 9518 C CA . GLY F 1 35 ? 23.318 2.128 127.626 1.00 30.30 35 GLY F CA 1
ATOM 9519 C C . GLY F 1 35 ? 24.317 2.235 126.475 1.00 32.01 35 GLY F C 1
ATOM 9520 O O . GLY F 1 35 ? 25.122 3.173 126.437 1.00 32.12 35 GLY F O 1
ATOM 9521 N N . LYS F 1 36 ? 24.266 1.293 125.532 1.00 30.27 36 LYS F N 1
ATOM 9522 C CA . LYS F 1 36 ? 25.195 1.276 124.401 1.00 30.00 36 LYS F CA 1
ATOM 9523 C C . LYS F 1 36 ? 25.058 2.471 123.446 1.00 32.32 36 LYS F C 1
ATOM 9524 O O . LYS F 1 36 ? 26.072 3.053 123.032 1.00 33.77 36 LYS F O 1
ATOM 9530 N N . THR F 1 37 ? 23.841 2.822 123.100 1.00 33.72 37 THR F N 1
ATOM 9531 C CA . THR F 1 37 ? 23.605 3.943 122.196 1.00 35.68 37 THR F CA 1
ATOM 9532 C C . THR F 1 37 ? 24.106 5.238 122.834 1.00 36.52 37 THR F C 1
ATOM 9533 O O . THR F 1 37 ? 24.821 6.016 122.206 1.00 36.52 37 THR F O 1
ATOM 9537 N N . ILE F 1 38 ? 23.744 5.449 124.091 1.00 36.99 38 ILE F N 1
ATOM 9538 C CA . ILE F 1 38 ? 24.160 6.650 124.809 1.00 36.57 38 ILE F CA 1
ATOM 9539 C C . ILE F 1 38 ? 25.683 6.745 124.941 1.00 36.31 38 ILE F C 1
ATOM 9540 O O . ILE F 1 38 ? 26.267 7.810 124.723 1.00 36.99 38 ILE F O 1
ATOM 9545 N N . PHE F 1 39 ? 26.319 5.627 125.276 1.00 35.92 39 PHE F N 1
ATOM 9546 C CA . PHE F 1 39 ? 27.771 5.557 125.437 1.00 38.34 39 PHE F CA 1
ATOM 9547 C C . PHE F 1 39 ? 28.474 5.955 124.136 1.00 39.70 39 PHE F C 1
ATOM 9548 O O . PHE F 1 39 ? 29.390 6.784 124.130 1.00 41.13 39 PHE F O 1
ATOM 9556 N N . SER F 1 40 ? 28.035 5.362 123.035 1.00 39.80 40 SER F N 1
ATOM 9557 C CA . SER F 1 40 ? 28.636 5.633 121.740 1.00 40.24 40 SER F CA 1
ATOM 9558 C C . SER F 1 40 ? 28.375 7.064 121.248 1.00 41.06 40 SER F C 1
ATOM 9559 O O . SER F 1 40 ? 29.233 7.671 120.608 1.00 42.34 40 SER F O 1
ATOM 9562 N N . GLN F 1 41 ? 27.202 7.606 121.555 1.00 40.49 41 GLN F N 1
ATOM 9563 C CA . GLN F 1 41 ? 26.873 8.965 121.137 1.00 41.17 41 GLN F CA 1
ATOM 9564 C C . GLN F 1 41 ? 27.683 9.968 121.955 1.00 41.25 41 GLN F C 1
ATOM 9565 O O . GLN F 1 41 ? 28.133 10.991 121.436 1.00 39.27 41 GLN F O 1
ATOM 9571 N N . GLN F 1 42 ? 27.866 9.655 123.234 1.00 41.22 42 GLN F N 1
ATOM 9572 C CA . GLN F 1 42 ? 28.622 10.496 124.153 1.00 41.08 42 GLN F CA 1
ATOM 9573 C C . GLN F 1 42 ? 30.068 10.528 123.655 1.00 41.43 42 GLN F C 1
ATOM 9574 O O . GLN F 1 42 ? 30.752 11.547 123.756 1.00 40.50 42 GLN F O 1
ATOM 9580 N N . PHE F 1 43 ? 30.514 9.399 123.107 1.00 40.00 43 PHE F N 1
ATOM 9581 C CA . PHE F 1 43 ? 31.857 9.253 122.553 1.00 38.39 43 PHE F CA 1
ATOM 9582 C C . PHE F 1 43 ? 32.040 10.187 121.353 1.00 39.68 43 PHE F C 1
ATOM 9583 O O . PHE F 1 43 ? 33.102 10.793 121.181 1.00 38.28 43 PHE F O 1
ATOM 9591 N N . LEU F 1 44 ? 31.008 10.295 120.522 1.00 38.91 44 LEU F N 1
ATOM 9592 C CA . LEU F 1 44 ? 31.079 11.169 119.355 1.00 41.41 44 LEU F CA 1
ATOM 9593 C C . LEU F 1 44 ? 31.030 12.610 119.827 1.00 42.31 44 LEU F C 1
ATOM 9594 O O . LEU F 1 44 ? 31.832 13.443 119.409 1.00 40.90 44 LEU F O 1
ATOM 9599 N N . TRP F 1 45 ? 30.085 12.891 120.716 1.00 44.15 45 TRP F N 1
ATOM 9600 C CA . TRP F 1 45 ? 29.927 14.232 121.235 1.00 46.80 45 TRP F CA 1
ATOM 9601 C C . TRP F 1 45 ? 31.216 14.797 121.806 1.00 47.70 45 TRP F C 1
ATOM 9602 O O . TRP F 1 45 ? 31.647 15.878 121.400 1.00 47.12 45 TRP F O 1
ATOM 9613 N N . ASN F 1 46 ? 31.831 14.081 122.745 1.00 47.80 46 ASN F N 1
ATOM 9614 C CA . ASN F 1 46 ? 33.070 14.559 123.346 1.00 48.89 46 ASN F CA 1
ATOM 9615 C C . ASN F 1 46 ? 34.128 14.775 122.278 1.00 49.56 46 ASN F C 1
ATOM 9616 O O . ASN F 1 46 ? 34.974 15.663 122.401 1.00 49.96 46 ASN F O 1
ATOM 9621 N N . GLY F 1 47 ? 34.075 13.963 121.227 1.00 48.51 47 GLY F N 1
ATOM 9622 C CA . GLY F 1 47 ? 35.039 14.095 120.153 1.00 49.98 47 GLY F CA 1
ATOM 9623 C C . GLY F 1 47 ? 34.868 15.421 119.439 1.00 50.26 47 GLY F C 1
ATOM 9624 O O . GLY F 1 47 ? 35.845 16.099 119.130 1.00 50.68 47 GLY F O 1
ATOM 9625 N N . LEU F 1 48 ? 33.621 15.793 119.177 1.00 51.20 48 LEU F N 1
ATOM 9626 C CA . LEU F 1 48 ? 33.336 17.050 118.504 1.00 52.24 48 LEU F CA 1
ATOM 9627 C C . LEU F 1 48 ? 33.839 18.210 119.356 1.00 54.32 48 LEU F C 1
ATOM 9628 O O . LEU F 1 48 ? 34.391 19.183 118.840 1.00 54.23 48 LEU F O 1
ATOM 9633 N N . LYS F 1 49 ? 33.650 18.090 120.665 1.00 55.43 49 LYS F N 1
ATOM 9634 C CA . LYS F 1 49 ? 34.072 19.118 121.607 1.00 56.84 49 LYS F CA 1
ATOM 9635 C C . LYS F 1 49 ? 35.581 19.309 121.626 1.00 56.86 49 LYS F C 1
ATOM 9636 O O . LYS F 1 49 ? 36.069 20.347 122.073 1.00 56.93 49 LYS F O 1
ATOM 9642 N N . MET F 1 50 ? 36.327 18.312 121.156 1.00 57.09 50 MET F N 1
ATOM 9643 C CA . MET F 1 50 ? 37.775 18.443 121.142 1.00 57.53 50 MET F CA 1
ATOM 9644 C C . MET F 1 50 ? 38.378 18.482 119.742 1.00 56.83 50 MET F C 1
ATOM 9645 O O . MET F 1 50 ? 39.550 18.155 119.544 1.00 56.98 50 MET F O 1
ATOM 9650 N N . GLY F 1 51 ? 37.562 18.894 118.776 1.00 56.18 51 GLY F N 1
ATOM 9651 C CA . GLY F 1 51 ? 38.028 19.030 117.406 1.00 55.84 51 GLY F CA 1
ATOM 9652 C C . GLY F 1 51 ? 38.158 17.797 116.536 1.00 55.04 51 GLY F C 1
ATOM 9653 O O . GLY F 1 51 ? 38.870 17.826 115.531 1.00 54.97 51 GLY F O 1
ATOM 9654 N N . GLU F 1 52 ? 37.477 16.716 116.894 1.00 54.32 52 GLU F N 1
ATOM 9655 C CA . GLU F 1 52 ? 37.553 15.500 116.095 1.00 53.36 52 GLU F CA 1
ATOM 9656 C C . GLU F 1 52 ? 36.223 15.205 115.409 1.00 52.38 52 GLU F C 1
ATOM 9657 O O . GLU F 1 52 ? 35.234 14.884 116.067 1.00 52.59 52 GLU F O 1
ATOM 9663 N N . PRO F 1 53 ? 36.183 15.315 114.069 1.00 50.27 53 PRO F N 1
ATOM 9664 C CA . PRO F 1 53 ? 34.968 15.059 113.287 1.00 48.83 53 PRO F CA 1
ATOM 9665 C C . PRO F 1 53 ? 34.441 13.650 113.536 1.00 47.10 53 PRO F C 1
ATOM 9666 O O . PRO F 1 53 ? 35.218 12.699 113.592 1.00 46.84 53 PRO F O 1
ATOM 9670 N N . GLY F 1 54 ? 33.125 13.521 113.674 1.00 46.90 54 GLY F N 1
ATOM 9671 C CA . GLY F 1 54 ? 32.537 12.215 113.928 1.00 45.31 54 GLY F CA 1
ATOM 9672 C C . GLY F 1 54 ? 31.404 11.819 112.997 1.00 43.83 54 GLY F C 1
ATOM 9673 O O . GLY F 1 54 ? 30.747 12.666 112.388 1.00 44.44 54 GLY F O 1
ATOM 9674 N N . ILE F 1 55 ? 31.173 10.513 112.899 1.00 42.69 55 ILE F N 1
ATOM 9675 C CA . ILE F 1 55 ? 30.121 9.964 112.053 1.00 40.07 55 ILE F CA 1
ATOM 9676 C C . ILE F 1 55 ? 29.294 8.920 112.805 1.00 41.91 55 ILE F C 1
ATOM 9677 O O . ILE F 1 55 ? 29.845 7.970 113.356 1.00 40.09 55 ILE F O 1
ATOM 9682 N N . TYR F 1 56 ? 27.977 9.087 112.813 1.00 41.40 56 TYR F N 1
ATOM 9683 C CA . TYR F 1 56 ? 27.106 8.109 113.458 1.00 42.11 56 TYR F CA 1
ATOM 9684 C C . TYR F 1 56 ? 26.311 7.406 112.358 1.00 40.12 56 TYR F C 1
ATOM 9685 O O . TYR F 1 56 ? 25.515 8.030 111.667 1.00 41.91 56 TYR F O 1
ATOM 9694 N N . VAL F 1 57 ? 26.553 6.111 112.182 1.00 38.96 57 VAL F N 1
ATOM 9695 C CA . VAL F 1 57 ? 25.846 5.333 111.167 1.00 37.87 57 VAL F CA 1
ATOM 9696 C C . VAL F 1 57 ? 24.655 4.662 111.844 1.00 39.27 57 VAL F C 1
ATOM 9697 O O . VAL F 1 57 ? 24.826 3.758 112.666 1.00 39.25 57 VAL F O 1
ATOM 9701 N N . ALA F 1 58 ? 23.453 5.105 111.491 1.00 37.06 58 ALA F N 1
ATOM 9702 C CA . ALA F 1 58 ? 22.235 4.580 112.089 1.00 38.16 58 ALA F CA 1
ATOM 9703 C C . ALA F 1 58 ? 21.571 3.459 111.303 1.00 40.45 58 ALA F C 1
ATOM 9704 O O . ALA F 1 58 ? 21.268 3.607 110.113 1.00 35.95 58 ALA F O 1
ATOM 9706 N N . LEU F 1 59 ? 21.352 2.335 111.982 1.00 39.31 59 LEU F N 1
ATOM 9707 C CA . LEU F 1 59 ? 20.691 1.187 111.382 1.00 41.03 59 LEU F CA 1
ATOM 9708 C C . LEU F 1 59 ? 19.488 0.814 112.242 1.00 42.02 59 LEU F C 1
ATOM 9709 O O . LEU F 1 59 ? 18.653 0.008 111.832 1.00 43.65 59 LEU F O 1
ATOM 9714 N N . GLU F 1 60 ? 19.397 1.420 113.425 1.00 42.70 60 GLU F N 1
ATOM 9715 C CA . GLU F 1 60 ? 18.308 1.136 114.362 1.00 43.75 60 GLU F CA 1
ATOM 9716 C C . GLU F 1 60 ? 17.257 2.235 114.435 1.00 45.36 60 GLU F C 1
ATOM 9717 O O . GLU F 1 60 ? 16.107 1.979 114.786 1.00 43.92 60 GLU F O 1
ATOM 9723 N N . GLU F 1 61 ? 17.655 3.461 114.118 1.00 46.40 61 GLU F N 1
ATOM 9724 C CA . GLU F 1 61 ? 16.735 4.587 114.166 1.00 48.46 61 GLU F CA 1
ATOM 9725 C C . GLU F 1 61 ? 17.039 5.549 113.032 1.00 49.51 61 GLU F C 1
ATOM 9726 O O . GLU F 1 61 ? 18.151 5.561 112.496 1.00 48.27 61 GLU F O 1
ATOM 9732 N N . HIS F 1 62 ? 16.050 6.356 112.666 1.00 50.07 62 HIS F N 1
ATOM 9733 C CA . HIS F 1 62 ? 16.248 7.319 111.595 1.00 51.29 62 HIS F CA 1
ATOM 9734 C C . HIS F 1 62 ? 17.081 8.479 112.121 1.00 50.82 62 HIS F C 1
ATOM 9735 O O . HIS F 1 62 ? 16.894 8.932 113.258 1.00 49.98 62 HIS F O 1
ATOM 9742 N N . PRO F 1 63 ? 18.025 8.973 111.301 1.00 51.57 63 PRO F N 1
ATOM 9743 C CA . PRO F 1 63 ? 18.883 10.088 111.707 1.00 51.28 63 PRO F CA 1
ATOM 9744 C C . PRO F 1 63 ? 18.132 11.227 112.400 1.00 51.64 63 PRO F C 1
ATOM 9745 O O . PRO F 1 63 ? 18.656 11.848 113.319 1.00 52.51 63 PRO F O 1
ATOM 9749 N N . VAL F 1 64 ? 16.904 11.500 111.968 1.00 52.48 64 VAL F N 1
ATOM 9750 C CA . VAL F 1 64 ? 16.125 12.572 112.580 1.00 53.23 64 VAL F CA 1
ATOM 9751 C C . VAL F 1 64 ? 15.861 12.303 114.057 1.00 54.23 64 VAL F C 1
ATOM 9752 O O . VAL F 1 64 ? 16.079 13.175 114.899 1.00 54.30 64 VAL F O 1
ATOM 9756 N N . GLN F 1 65 ? 15.385 11.101 114.368 1.00 54.76 65 GLN F N 1
ATOM 9757 C CA . GLN F 1 65 ? 15.108 10.741 115.755 1.00 55.70 65 GLN F CA 1
ATOM 9758 C C . GLN F 1 65 ? 16.393 10.726 116.562 1.00 54.46 65 GLN F C 1
ATOM 9759 O O . GLN F 1 65 ? 16.403 11.111 117.729 1.00 55.34 65 GLN F O 1
ATOM 9765 N N . VAL F 1 66 ? 17.478 10.276 115.938 1.00 54.11 66 VAL F N 1
ATOM 9766 C CA . VAL F 1 66 ? 18.765 10.220 116.617 1.00 51.52 66 VAL F CA 1
ATOM 9767 C C . VAL F 1 66 ? 19.174 11.622 117.052 1.00 52.18 66 VAL F C 1
ATOM 9768 O O . VAL F 1 66 ? 19.553 11.834 118.209 1.00 51.05 66 VAL F O 1
ATOM 9772 N N . ARG F 1 67 ? 19.095 12.577 116.125 1.00 51.21 67 ARG F N 1
ATOM 9773 C CA . ARG F 1 67 ? 19.447 13.960 116.435 1.00 51.79 67 ARG F CA 1
ATOM 9774 C C . ARG F 1 67 ? 18.647 14.390 117.662 1.00 51.60 67 ARG F C 1
ATOM 9775 O O . ARG F 1 67 ? 19.201 14.941 118.612 1.00 51.28 67 ARG F O 1
ATOM 9783 N N . GLN F 1 68 ? 17.342 14.127 117.630 1.00 53.65 68 GLN F N 1
ATOM 9784 C CA . GLN F 1 68 ? 16.451 14.456 118.743 1.00 54.59 68 GLN F CA 1
ATOM 9785 C C . GLN F 1 68 ? 17.016 13.866 120.029 1.00 53.95 68 GLN F C 1
ATOM 9786 O O . GLN F 1 68 ? 17.395 14.591 120.946 1.00 54.39 68 GLN F O 1
ATOM 9792 N N . ASN F 1 69 ? 17.071 12.541 120.077 1.00 53.21 69 ASN F N 1
ATOM 9793 C CA . ASN F 1 69 ? 17.580 11.807 121.231 1.00 51.26 69 ASN F CA 1
ATOM 9794 C C . ASN F 1 69 ? 18.883 12.362 121.815 1.00 51.27 69 ASN F C 1
ATOM 9795 O O . ASN F 1 69 ? 19.017 12.483 123.037 1.00 50.81 69 ASN F O 1
ATOM 9800 N N . MET F 1 70 ? 19.844 12.689 120.953 1.00 49.91 70 MET F N 1
ATOM 9801 C CA . MET F 1 70 ? 21.123 13.223 121.418 1.00 48.95 70 MET F CA 1
ATOM 9802 C C . MET F 1 70 ? 20.928 14.605 122.017 1.00 50.56 70 MET F C 1
ATOM 9803 O O . MET F 1 70 ? 21.655 15.007 122.925 1.00 49.26 70 MET F O 1
ATOM 9808 N N . ALA F 1 71 ? 19.939 15.325 121.500 1.00 52.42 71 ALA F N 1
ATOM 9809 C CA . ALA F 1 71 ? 19.633 16.668 121.973 1.00 54.91 71 ALA F CA 1
ATOM 9810 C C . ALA F 1 71 ? 19.128 16.657 123.420 1.00 55.90 71 ALA F C 1
ATOM 9811 O O . ALA F 1 71 ? 19.461 17.546 124.203 1.00 56.24 71 ALA F O 1
ATOM 9813 N N . GLN F 1 72 ? 18.331 15.653 123.774 1.00 57.41 72 GLN F N 1
ATOM 9814 C CA . GLN F 1 72 ? 17.799 15.550 125.134 1.00 59.09 72 GLN F CA 1
ATOM 9815 C C . GLN F 1 72 ? 18.903 15.398 126.177 1.00 58.46 72 GLN F C 1
ATOM 9816 O O . GLN F 1 72 ? 18.676 15.614 127.367 1.00 57.95 72 GLN F O 1
ATOM 9822 N N . PHE F 1 73 ? 20.096 15.021 125.725 1.00 58.03 73 PHE F N 1
ATOM 9823 C CA . PHE F 1 73 ? 21.230 14.844 126.623 1.00 57.44 73 PHE F CA 1
ATOM 9824 C C . PHE F 1 73 ? 22.152 16.058 126.613 1.00 57.80 73 PHE F C 1
ATOM 9825 O O . PHE F 1 73 ? 23.212 16.056 127.247 1.00 57.84 73 PHE F O 1
ATOM 9833 N N . GLY F 1 74 ? 21.737 17.098 125.896 1.00 57.36 74 GLY F N 1
ATOM 9834 C CA . GLY F 1 74 ? 22.531 18.310 125.813 1.00 57.01 74 GLY F CA 1
ATOM 9835 C C . GLY F 1 74 ? 23.541 18.239 124.686 1.00 57.36 74 GLY F C 1
ATOM 9836 O O . GLY F 1 74 ? 24.553 18.939 124.698 1.00 55.58 74 GLY F O 1
ATOM 9837 N N . TRP F 1 75 ? 23.269 17.387 123.704 1.00 56.90 75 TRP F N 1
ATOM 9838 C CA . TRP F 1 75 ? 24.207 17.220 122.585 1.00 57.39 75 TRP F CA 1
ATOM 9839 C C . TRP F 1 75 ? 23.581 17.559 121.226 1.00 57.27 75 TRP F C 1
ATOM 9840 O O . TRP F 1 75 ? 23.150 16.695 120.474 1.00 56.20 75 TRP F O 1
ATOM 9851 N N . ASP F 1 76 ? 23.548 18.870 120.911 1.00 58.53 76 ASP F N 1
ATOM 9852 C CA . ASP F 1 76 ? 23.008 19.295 119.621 1.00 59.65 76 ASP F CA 1
ATOM 9853 C C . ASP F 1 76 ? 24.091 19.231 118.535 1.00 59.55 76 ASP F C 1
ATOM 9854 O O . ASP F 1 76 ? 25.069 19.961 118.562 1.00 59.71 76 ASP F O 1
ATOM 9859 N N . VAL F 1 77 ? 23.914 18.271 117.595 1.00 58.91 77 VAL F N 1
ATOM 9860 C CA . VAL F 1 77 ? 24.897 18.117 116.519 1.00 59.83 77 VAL F CA 1
ATOM 9861 C C . VAL F 1 77 ? 24.674 19.045 115.331 1.00 60.53 77 VAL F C 1
ATOM 9862 O O . VAL F 1 77 ? 25.507 19.188 114.450 1.00 59.68 77 VAL F O 1
ATOM 9866 N N . LYS F 1 78 ? 23.475 19.640 115.295 1.00 62.66 78 LYS F N 1
ATOM 9867 C CA . LYS F 1 78 ? 23.049 20.330 114.085 1.00 65.34 78 LYS F CA 1
ATOM 9868 C C . LYS F 1 78 ? 24.126 21.331 113.649 1.00 64.62 78 LYS F C 1
ATOM 9869 O O . LYS F 1 78 ? 24.510 21.403 112.490 1.00 65.61 78 LYS F O 1
ATOM 9875 N N . PRO F 1 79 ? 24.561 22.164 114.615 1.00 63.73 79 PRO F N 1
ATOM 9876 C CA . PRO F 1 79 ? 25.636 23.123 114.367 1.00 63.54 79 PRO F CA 1
ATOM 9877 C C . PRO F 1 79 ? 26.867 22.462 113.714 1.00 63.59 79 PRO F C 1
ATOM 9878 O O . PRO F 1 79 ? 27.364 22.913 112.690 1.00 62.90 79 PRO F O 1
ATOM 9882 N N . TYR F 1 80 ? 27.370 21.373 114.287 1.00 62.66 80 TYR F N 1
ATOM 9883 C CA . TYR F 1 80 ? 28.529 20.701 113.716 1.00 61.90 80 TYR F CA 1
ATOM 9884 C C . TYR F 1 80 ? 28.243 20.093 112.352 1.00 62.38 80 TYR F C 1
ATOM 9885 O O . TYR F 1 80 ? 29.133 20.017 111.503 1.00 62.42 80 TYR F O 1
ATOM 9894 N N . GLU F 1 81 ? 27.006 19.657 112.142 1.00 63.08 81 GLU F N 1
ATOM 9895 C CA . GLU F 1 81 ? 26.635 19.049 110.873 1.00 64.71 81 GLU F CA 1
ATOM 9896 C C . GLU F 1 81 ? 26.763 20.046 109.731 1.00 65.97 81 GLU F C 1
ATOM 9897 O O . GLU F 1 81 ? 27.118 19.673 108.612 1.00 65.91 81 GLU F O 1
ATOM 9903 N N . GLU F 1 82 ? 26.474 21.312 110.014 1.00 66.58 82 GLU F N 1
ATOM 9904 C CA . GLU F 1 82 ? 26.554 22.342 108.985 1.00 68.06 82 GLU F CA 1
ATOM 9905 C C . GLU F 1 82 ? 27.987 22.818 108.758 1.00 67.66 82 GLU F C 1
ATOM 9906 O O . GLU F 1 82 ? 28.324 23.290 107.671 1.00 68.47 82 GLU F O 1
ATOM 9912 N N . LYS F 1 83 ? 28.828 22.697 109.781 1.00 66.42 83 LYS F N 1
ATOM 9913 C CA . LYS F 1 83 ? 30.218 23.109 109.658 1.00 65.12 83 LYS F CA 1
ATOM 9914 C C . LYS F 1 83 ? 31.093 21.981 109.123 1.00 64.75 83 LYS F C 1
ATOM 9915 O O . LYS F 1 83 ? 32.319 22.098 109.077 1.00 64.61 83 LYS F O 1
ATOM 9921 N N . GLY F 1 84 ? 30.453 20.889 108.711 1.00 63.01 84 GLY F N 1
ATOM 9922 C CA . GLY F 1 84 ? 31.185 19.758 108.167 1.00 61.66 84 GLY F CA 1
ATOM 9923 C C . GLY F 1 84 ? 32.058 19.029 109.169 1.00 60.50 84 GLY F C 1
ATOM 9924 O O . GLY F 1 84 ? 33.128 18.525 108.818 1.00 59.39 84 GLY F O 1
ATOM 9925 N N . MET F 1 85 ? 31.610 18.971 110.419 1.00 59.15 85 MET F N 1
ATOM 9926 C CA . MET F 1 85 ? 32.367 18.287 111.457 1.00 59.35 85 MET F CA 1
ATOM 9927 C C . MET F 1 85 ? 31.683 17.014 111.944 1.00 57.38 85 MET F C 1
ATOM 9928 O O . MET F 1 85 ? 32.305 16.188 112.605 1.00 56.95 85 MET F O 1
ATOM 9933 N N . PHE F 1 86 ? 30.404 16.866 111.619 1.00 55.69 86 PHE F N 1
ATOM 9934 C CA . PHE F 1 86 ? 29.641 15.690 112.020 1.00 54.43 86 PHE F CA 1
ATOM 9935 C C . PHE F 1 86 ? 28.713 15.290 110.891 1.00 52.63 86 PHE F C 1
ATOM 9936 O O . PHE F 1 86 ? 28.293 16.131 110.094 1.00 52.21 86 PHE F O 1
ATOM 9944 N N . ALA F 1 87 ? 28.387 14.004 110.832 1.00 49.95 87 ALA F N 1
ATOM 9945 C CA . ALA F 1 87 ? 27.493 13.494 109.803 1.00 49.00 87 ALA F CA 1
ATOM 9946 C C . ALA F 1 87 ? 26.792 12.211 110.232 1.00 48.16 87 ALA F C 1
ATOM 9947 O O . ALA F 1 87 ? 27.394 11.339 110.861 1.00 45.05 87 ALA F O 1
ATOM 9949 N N . MET F 1 88 ? 25.515 12.120 109.876 1.00 47.02 88 MET F N 1
ATOM 9950 C CA . MET F 1 88 ? 24.689 10.958 110.165 1.00 47.16 88 MET F CA 1
ATOM 9951 C C . MET F 1 88 ? 24.565 10.190 108.855 1.00 46.40 88 MET F C 1
ATOM 9952 O O . MET F 1 88 ? 24.413 10.797 107.796 1.00 45.49 88 MET F O 1
ATOM 9957 N N . VAL F 1 89 ? 24.661 8.866 108.918 1.00 44.47 89 VAL F N 1
ATOM 9958 C CA . VAL F 1 89 ? 24.507 8.044 107.724 1.00 42.68 89 VAL F CA 1
ATOM 9959 C C . VAL F 1 89 ? 23.233 7.233 107.904 1.00 43.99 89 VAL F C 1
ATOM 9960 O O . VAL F 1 89 ? 23.094 6.460 108.862 1.00 43.56 89 VAL F O 1
ATOM 9964 N N . ASP F 1 90 ? 22.291 7.428 106.995 1.00 43.21 90 ASP F N 1
ATOM 9965 C CA . ASP F 1 90 ? 21.035 6.713 107.063 1.00 42.85 90 ASP F CA 1
ATOM 9966 C C . ASP F 1 90 ? 21.188 5.325 106.461 1.00 43.68 90 ASP F C 1
ATOM 9967 O O . ASP F 1 90 ? 21.248 5.161 105.239 1.00 39.95 90 ASP F O 1
ATOM 9972 N N . ALA F 1 91 ? 21.285 4.330 107.338 1.00 43.08 91 ALA F N 1
ATOM 9973 C CA . ALA F 1 91 ? 21.400 2.937 106.925 1.00 42.93 91 ALA F CA 1
ATOM 9974 C C . ALA F 1 91 ? 20.248 2.220 107.619 1.00 44.56 91 ALA F C 1
ATOM 9975 O O . ALA F 1 91 ? 20.279 1.011 107.848 1.00 44.02 91 ALA F O 1
ATOM 9977 N N . PHE F 1 92 ? 19.226 3.006 107.942 1.00 46.69 92 PHE F N 1
ATOM 9978 C CA . PHE F 1 92 ? 18.031 2.531 108.630 1.00 48.00 92 PHE F CA 1
ATOM 9979 C C . PHE F 1 92 ? 16.820 2.363 107.712 1.00 49.76 92 PHE F C 1
ATOM 9980 O O . PHE F 1 92 ? 16.290 1.261 107.571 1.00 49.58 92 PHE F O 1
ATOM 9988 N N . THR F 1 93 ? 16.384 3.465 107.100 1.00 51.92 93 THR F N 1
ATOM 9989 C CA . THR F 1 93 ? 15.224 3.461 106.209 1.00 52.75 93 THR F CA 1
ATOM 9990 C C . THR F 1 93 ? 15.195 2.266 105.265 1.00 54.80 93 THR F C 1
ATOM 9991 O O . THR F 1 93 ? 14.146 1.655 105.061 1.00 55.11 93 THR F O 1
ATOM 9995 N N . ALA F 1 94 ? 16.343 1.938 104.686 1.00 57.59 94 ALA F N 1
ATOM 9996 C CA . ALA F 1 94 ? 16.426 0.810 103.764 1.00 60.80 94 ALA F CA 1
ATOM 9997 C C . ALA F 1 94 ? 15.876 -0.452 104.421 1.00 63.40 94 ALA F C 1
ATOM 9998 O O . ALA F 1 94 ? 15.276 -1.298 103.760 1.00 63.58 94 ALA F O 1
ATOM 10000 N N . GLY F 1 95 ? 16.079 -0.565 105.731 1.00 66.59 95 GLY F N 1
ATOM 10001 C CA . GLY F 1 95 ? 15.614 -1.730 106.462 1.00 70.02 95 GLY F CA 1
ATOM 10002 C C . GLY F 1 95 ? 14.112 -1.836 106.658 1.00 71.96 95 GLY F C 1
ATOM 10003 O O . GLY F 1 95 ? 13.581 -2.939 106.766 1.00 72.50 95 GLY F O 1
ATOM 10004 N N . ILE F 1 96 ? 13.424 -0.700 106.708 1.00 74.60 96 ILE F N 1
ATOM 10005 C CA . ILE F 1 96 ? 11.976 -0.699 106.900 1.00 78.04 96 ILE F CA 1
ATOM 10006 C C . ILE F 1 96 ? 11.197 -0.626 105.589 1.00 80.09 96 ILE F C 1
ATOM 10007 O O . ILE F 1 96 ? 10.323 -1.456 105.332 1.00 80.20 96 ILE F O 1
ATOM 10012 N N . GLY F 1 97 ? 11.507 0.370 104.764 1.00 82.45 97 GLY F N 1
ATOM 10013 C CA . GLY F 1 97 ? 10.814 0.506 103.497 1.00 85.06 97 GLY F CA 1
ATOM 10014 C C . GLY F 1 97 ? 10.697 1.927 102.979 1.00 86.97 97 GLY F C 1
ATOM 10015 O O . GLY F 1 97 ? 11.011 2.187 101.815 1.00 87.89 97 GLY F O 1
ATOM 10016 N N . LYS F 1 98 ? 10.248 2.851 103.825 1.00 88.29 98 LYS F N 1
ATOM 10017 C CA . LYS F 1 98 ? 10.092 4.240 103.402 1.00 89.36 98 LYS F CA 1
ATOM 10018 C C . LYS F 1 98 ? 11.347 4.796 102.751 1.00 89.99 98 LYS F C 1
ATOM 10019 O O . LYS F 1 98 ? 12.470 4.398 103.082 1.00 90.16 98 LYS F O 1
ATOM 10025 N N . SER F 1 99 ? 11.137 5.723 101.816 1.00 90.89 99 SER F N 1
ATOM 10026 C CA . SER F 1 99 ? 12.226 6.375 101.096 1.00 91.50 99 SER F CA 1
ATOM 10027 C C . SER F 1 99 ? 11.823 7.805 100.833 1.00 91.49 99 SER F C 1
ATOM 10028 O O . SER F 1 99 ? 12.449 8.525 100.023 1.00 91.25 99 SER F O 1
ATOM 10031 N N . LYS F 1 100 ? 10.764 8.202 101.534 1.00 91.19 100 LYS F N 1
ATOM 10032 C CA . LYS F 1 100 ? 10.280 9.542 101.395 1.00 90.76 100 LYS F CA 1
ATOM 10033 C C . LYS F 1 100 ? 10.957 10.585 102.257 1.00 90.15 100 LYS F C 1
ATOM 10034 O O . LYS F 1 100 ? 10.351 11.189 103.140 1.00 91.05 100 LYS F O 1
ATOM 10040 N N . GLU F 1 101 ? 12.259 10.603 102.134 1.00 88.95 101 GLU F N 1
ATOM 10041 C CA . GLU F 1 101 ? 12.942 11.805 102.646 1.00 87.04 101 GLU F CA 1
ATOM 10042 C C . GLU F 1 101 ? 14.394 11.967 102.137 1.00 85.50 101 GLU F C 1
ATOM 10043 O O . GLU F 1 101 ? 14.955 11.091 101.492 1.00 85.73 101 GLU F O 1
ATOM 10049 N N . TYR F 1 102 ? 14.808 13.189 102.334 1.00 83.55 102 TYR F N 1
ATOM 10050 C CA . TYR F 1 102 ? 16.119 13.582 101.891 1.00 81.01 102 TYR F CA 1
ATOM 10051 C C . TYR F 1 102 ? 17.049 13.568 103.080 1.00 78.81 102 TYR F C 1
ATOM 10052 O O . TYR F 1 102 ? 16.727 14.050 104.158 1.00 79.18 102 TYR F O 1
ATOM 10061 N N . GLU F 1 103 ? 18.193 12.943 102.848 1.00 75.25 103 GLU F N 1
ATOM 10062 C CA . GLU F 1 103 ? 19.256 12.812 103.828 1.00 71.06 103 GLU F CA 1
ATOM 10063 C C . GLU F 1 103 ? 20.526 12.698 102.986 1.00 68.80 103 GLU F C 1
ATOM 10064 O O . GLU F 1 103 ? 20.589 11.913 102.038 1.00 67.97 103 GLU F O 1
ATOM 10070 N N . LYS F 1 104 ? 21.525 13.499 103.323 1.00 67.07 104 LYS F N 1
ATOM 10071 C CA . LYS F 1 104 ? 22.793 13.522 102.599 1.00 64.90 104 LYS F CA 1
ATOM 10072 C C . LYS F 1 104 ? 23.321 12.120 102.321 1.00 63.25 104 LYS F C 1
ATOM 10073 O O . LYS F 1 104 ? 23.356 11.675 101.172 1.00 63.00 104 LYS F O 1
ATOM 10079 N N . TYR F 1 105 ? 23.731 11.431 103.383 1.00 60.60 105 TYR F N 1
ATOM 10080 C CA . TYR F 1 105 ? 24.265 10.079 103.273 1.00 57.58 105 TYR F CA 1
ATOM 10081 C C . TYR F 1 105 ? 23.168 9.064 103.546 1.00 56.94 105 TYR F C 1
ATOM 10082 O O . TYR F 1 105 ? 22.567 9.058 104.622 1.00 55.33 105 TYR F O 1
ATOM 10091 N N . ILE F 1 106 ? 22.915 8.204 102.567 1.00 55.81 106 ILE F N 1
ATOM 10092 C CA . ILE F 1 106 ? 21.883 7.192 102.700 1.00 56.22 106 ILE F CA 1
ATOM 10093 C C . ILE F 1 106 ? 22.212 5.922 101.930 1.00 55.61 106 ILE F C 1
ATOM 10094 O O . ILE F 1 106 ? 22.600 5.968 100.761 1.00 54.98 106 ILE F O 1
ATOM 10099 N N . VAL F 1 107 ? 22.059 4.787 102.605 1.00 54.68 107 VAL F N 1
ATOM 10100 C CA . VAL F 1 107 ? 22.317 3.488 102.002 1.00 54.65 107 VAL F CA 1
ATOM 10101 C C . VAL F 1 107 ? 20.969 2.910 101.581 1.00 56.09 107 VAL F C 1
ATOM 10102 O O . VAL F 1 107 ? 20.132 2.580 102.423 1.00 55.89 107 VAL F O 1
ATOM 10106 N N . HIS F 1 108 ? 20.763 2.796 100.274 1.00 59.05 108 HIS F N 1
ATOM 10107 C CA . HIS F 1 108 ? 19.494 2.324 99.717 1.00 60.77 108 HIS F CA 1
ATOM 10108 C C . HIS F 1 108 ? 19.273 0.824 99.928 1.00 61.38 108 HIS F C 1
ATOM 10109 O O . HIS F 1 108 ? 18.159 0.363 100.143 1.00 61.85 108 HIS F O 1
ATOM 10116 N N . ASP F 1 109 ? 20.368 0.046 99.799 1.00 62.15 109 ASP F N 1
ATOM 10117 C CA . ASP F 1 109 ? 20.232 -1.396 99.983 1.00 64.35 109 ASP F CA 1
ATOM 10118 C C . ASP F 1 109 ? 21.310 -1.973 100.901 1.00 64.50 109 ASP F C 1
ATOM 10119 O O . ASP F 1 109 ? 22.505 -1.794 100.712 1.00 63.87 109 ASP F O 1
ATOM 10124 N N . LEU F 1 110 ? 20.829 -2.664 101.951 1.00 65.78 110 LEU F N 1
ATOM 10125 C CA . LEU F 1 110 ? 21.740 -3.216 102.949 1.00 66.52 110 LEU F CA 1
ATOM 10126 C C . LEU F 1 110 ? 22.136 -4.657 102.616 1.00 66.99 110 LEU F C 1
ATOM 10127 O O . LEU F 1 110 ? 22.923 -5.292 103.304 1.00 66.51 110 LEU F O 1
ATOM 10132 N N . THR F 1 111 ? 21.521 -5.185 101.540 1.00 67.08 111 THR F N 1
ATOM 10133 C CA . THR F 1 111 ? 21.776 -6.571 101.176 1.00 67.46 111 THR F CA 1
ATOM 10134 C C . THR F 1 111 ? 23.235 -6.800 100.773 1.00 67.61 111 THR F C 1
ATOM 10135 O O . THR F 1 111 ? 23.713 -7.919 100.668 1.00 68.29 111 THR F O 1
ATOM 10139 N N . ASP F 1 112 ? 23.942 -5.683 100.508 1.00 67.04 112 ASP F N 1
ATOM 10140 C CA . ASP F 1 112 ? 25.367 -5.792 100.222 1.00 66.45 112 ASP F CA 1
ATOM 10141 C C . ASP F 1 112 ? 26.172 -4.714 100.955 1.00 65.23 112 ASP F C 1
ATOM 10142 O O . ASP F 1 112 ? 25.737 -3.581 101.114 1.00 65.72 112 ASP F O 1
ATOM 10147 N N . ILE F 1 113 ? 27.337 -5.130 101.436 1.00 62.50 113 ILE F N 1
ATOM 10148 C CA . ILE F 1 113 ? 28.208 -4.260 102.210 1.00 59.81 113 ILE F CA 1
ATOM 10149 C C . ILE F 1 113 ? 28.982 -3.322 101.276 1.00 57.17 113 ILE F C 1
ATOM 10150 O O . ILE F 1 113 ? 29.719 -2.448 101.732 1.00 56.70 113 ILE F O 1
ATOM 10155 N N . ARG F 1 114 ? 28.803 -3.511 99.969 1.00 54.63 114 ARG F N 1
ATOM 10156 C CA . ARG F 1 114 ? 29.482 -2.694 98.961 1.00 51.86 114 ARG F CA 1
ATOM 10157 C C . ARG F 1 114 ? 29.042 -1.231 99.010 1.00 48.47 114 ARG F C 1
ATOM 10158 O O . ARG F 1 114 ? 29.874 -0.336 99.136 1.00 47.32 114 ARG F O 1
ATOM 10166 N N . GLU F 1 115 ? 27.741 -0.980 98.915 1.00 46.44 115 GLU F N 1
ATOM 10167 C CA . GLU F 1 115 ? 27.252 0.393 98.958 1.00 45.40 115 GLU F CA 1
ATOM 10168 C C . GLU F 1 115 ? 27.476 0.989 100.339 1.00 44.95 115 GLU F C 1
ATOM 10169 O O . GLU F 1 115 ? 27.851 2.157 100.472 1.00 42.13 115 GLU F O 1
ATOM 10175 N N . PHE F 1 116 ? 27.241 0.179 101.369 1.00 42.91 116 PHE F N 1
ATOM 10176 C CA . PHE F 1 116 ? 27.418 0.633 102.740 1.00 42.02 116 PHE F CA 1
ATOM 10177 C C . PHE F 1 116 ? 28.800 1.265 102.874 1.00 41.36 116 PHE F C 1
ATOM 10178 O O . PHE F 1 116 ? 28.931 2.386 103.367 1.00 40.97 116 PHE F O 1
ATOM 10186 N N . ILE F 1 117 ? 29.825 0.559 102.402 1.00 41.30 117 ILE F N 1
ATOM 10187 C CA . ILE F 1 117 ? 31.186 1.068 102.469 1.00 43.40 117 ILE F CA 1
ATOM 10188 C C . ILE F 1 117 ? 31.374 2.324 101.600 1.00 45.49 117 ILE F C 1
ATOM 10189 O O . ILE F 1 117 ? 32.131 3.228 101.965 1.00 46.83 117 ILE F O 1
ATOM 10194 N N . GLU F 1 118 ? 30.676 2.394 100.468 1.00 45.12 118 GLU F N 1
ATOM 10195 C CA . GLU F 1 118 ? 30.775 3.565 99.592 1.00 45.90 118 GLU F CA 1
ATOM 10196 C C . GLU F 1 118 ? 30.369 4.832 100.330 1.00 43.85 118 GLU F C 1
ATOM 10197 O O . GLU F 1 118 ? 31.135 5.789 100.427 1.00 43.36 118 GLU F O 1
ATOM 10203 N N . VAL F 1 119 ? 29.150 4.833 100.850 1.00 43.15 119 VAL F N 1
ATOM 10204 C CA . VAL F 1 119 ? 28.645 5.989 101.566 1.00 42.50 119 VAL F CA 1
ATOM 10205 C C . VAL F 1 119 ? 29.494 6.314 102.794 1.00 45.05 119 VAL F C 1
ATOM 10206 O O . VAL F 1 119 ? 29.680 7.484 103.131 1.00 44.06 119 VAL F O 1
ATOM 10210 N N . LEU F 1 120 ? 30.016 5.282 103.455 1.00 45.95 120 LEU F N 1
ATOM 10211 C CA . LEU F 1 120 ? 30.840 5.482 104.644 1.00 47.28 120 LEU F CA 1
ATOM 10212 C C . LEU F 1 120 ? 32.140 6.182 104.246 1.00 47.10 120 LEU F C 1
ATOM 10213 O O . LEU F 1 120 ? 32.593 7.105 104.926 1.00 46.34 120 LEU F O 1
ATOM 10218 N N . ARG F 1 121 ? 32.741 5.725 103.150 1.00 48.63 121 ARG F N 1
ATOM 10219 C CA . ARG F 1 121 ? 33.980 6.320 102.646 1.00 49.00 121 ARG F CA 1
ATOM 10220 C C . ARG F 1 121 ? 33.749 7.778 102.258 1.00 47.75 121 ARG F C 1
ATOM 10221 O O . ARG F 1 121 ? 34.571 8.646 102.549 1.00 48.83 121 ARG F O 1
ATOM 10229 N N . GLN F 1 122 ? 32.628 8.036 101.596 1.00 46.70 122 GLN F N 1
ATOM 10230 C CA . GLN F 1 122 ? 32.290 9.386 101.163 1.00 47.48 122 GLN F CA 1
ATOM 10231 C C . GLN F 1 122 ? 32.129 10.301 102.369 1.00 48.48 122 GLN F C 1
ATOM 10232 O O . GLN F 1 122 ? 32.615 11.437 102.373 1.00 46.59 122 GLN F O 1
ATOM 10238 N N . ALA F 1 123 ? 31.455 9.797 103.400 1.00 47.77 123 ALA F N 1
ATOM 10239 C CA . ALA F 1 123 ? 31.236 10.576 104.607 1.00 47.60 123 ALA F CA 1
ATOM 10240 C C . ALA F 1 123 ? 32.561 10.860 105.302 1.00 47.52 123 ALA F C 1
ATOM 10241 O O . ALA F 1 123 ? 32.809 11.983 105.735 1.00 48.58 123 ALA F O 1
ATOM 10243 N N . ILE F 1 124 ? 33.413 9.845 105.414 1.00 47.49 124 ILE F N 1
ATOM 10244 C CA . ILE F 1 124 ? 34.712 10.031 106.059 1.00 47.59 124 ILE F CA 1
ATOM 10245 C C . ILE F 1 124 ? 35.528 11.039 105.245 1.00 48.45 124 ILE F C 1
ATOM 10246 O O . ILE F 1 124 ? 36.277 11.842 105.798 1.00 46.41 124 ILE F O 1
ATOM 10251 N N . ARG F 1 125 ? 35.367 10.989 103.928 1.00 50.42 125 ARG F N 1
ATOM 10252 C CA . ARG F 1 125 ? 36.077 11.894 103.030 1.00 53.60 125 ARG F CA 1
ATOM 10253 C C . ARG F 1 125 ? 35.624 13.330 103.299 1.00 53.66 125 ARG F C 1
ATOM 10254 O O . ARG F 1 125 ? 36.423 14.199 103.646 1.00 54.35 125 ARG F O 1
ATOM 10262 N N . ASP F 1 126 ? 34.323 13.556 103.165 1.00 54.73 126 ASP F N 1
ATOM 10263 C CA . ASP F 1 126 ? 33.735 14.876 103.347 1.00 54.93 126 ASP F CA 1
ATOM 10264 C C . ASP F 1 126 ? 34.072 15.620 104.636 1.00 55.68 126 ASP F C 1
ATOM 10265 O O . ASP F 1 126 ? 34.400 16.806 104.596 1.00 55.06 126 ASP F O 1
ATOM 10270 N N . ILE F 1 127 ? 33.996 14.945 105.780 1.00 54.41 127 ILE F N 1
ATOM 10271 C CA . ILE F 1 127 ? 34.281 15.629 107.036 1.00 53.74 127 ILE F CA 1
ATOM 10272 C C . ILE F 1 127 ? 35.628 15.274 107.667 1.00 54.11 127 ILE F C 1
ATOM 10273 O O . ILE F 1 127 ? 35.951 15.764 108.746 1.00 54.35 127 ILE F O 1
ATOM 10278 N N . ASN F 1 128 ? 36.414 14.438 106.993 1.00 54.68 128 ASN F N 1
ATOM 10279 C CA . ASN F 1 128 ? 37.721 14.021 107.515 1.00 56.13 128 ASN F CA 1
ATOM 10280 C C . ASN F 1 128 ? 37.512 13.357 108.879 1.00 54.54 128 ASN F C 1
ATOM 10281 O O . ASN F 1 128 ? 38.171 13.692 109.869 1.00 53.28 128 ASN F O 1
ATOM 10286 N N . ALA F 1 129 ? 36.580 12.413 108.907 1.00 52.46 129 ALA F N 1
ATOM 10287 C CA . ALA F 1 129 ? 36.227 11.684 110.120 1.00 50.22 129 ALA F CA 1
ATOM 10288 C C . ALA F 1 129 ? 37.405 11.075 110.876 1.00 47.31 129 ALA F C 1
ATOM 10289 O O . ALA F 1 129 ? 38.315 10.498 110.285 1.00 45.17 129 ALA F O 1
ATOM 10291 N N . LYS F 1 130 ? 37.368 11.214 112.197 1.00 46.78 130 LYS F N 1
ATOM 10292 C CA . LYS F 1 130 ? 38.393 10.664 113.070 1.00 44.47 130 LYS F CA 1
ATOM 10293 C C . LYS F 1 130 ? 37.727 9.623 113.976 1.00 44.16 130 LYS F C 1
ATOM 10294 O O . LYS F 1 130 ? 38.371 8.679 114.445 1.00 42.81 130 LYS F O 1
ATOM 10300 N N . ARG F 1 131 ? 36.429 9.810 114.206 1.00 42.27 131 ARG F N 1
ATOM 10301 C CA . ARG F 1 131 ? 35.646 8.903 115.039 1.00 40.84 131 ARG F CA 1
ATOM 10302 C C . ARG F 1 131 ? 34.402 8.437 114.307 1.00 39.13 131 ARG F C 1
ATOM 10303 O O . ARG F 1 131 ? 33.696 9.229 113.678 1.00 38.98 131 ARG F O 1
ATOM 10311 N N . VAL F 1 132 ? 34.119 7.143 114.421 1.00 35.93 132 VAL F N 1
ATOM 10312 C CA . VAL F 1 132 ? 32.962 6.561 113.758 1.00 34.25 132 VAL F CA 1
ATOM 10313 C C . VAL F 1 132 ? 32.208 5.579 114.661 1.00 35.60 132 VAL F C 1
ATOM 10314 O O . VAL F 1 132 ? 32.817 4.783 115.386 1.00 35.47 132 VAL F O 1
ATOM 10318 N N . VAL F 1 133 ? 30.899 5.638 114.594 1.00 35.53 133 VAL F N 1
ATOM 10319 C CA . VAL F 1 133 ? 30.055 4.738 115.374 1.00 37.01 133 VAL F CA 1
ATOM 10320 C C . VAL F 1 133 ? 29.085 4.004 114.451 1.00 35.67 133 VAL F C 1
ATOM 10321 O O . VAL F 1 133 ? 28.447 4.632 113.603 1.00 35.77 133 VAL F O 1
ATOM 10325 N N . VAL F 1 134 ? 29.000 2.697 114.603 1.00 36.82 134 VAL F N 1
ATOM 10326 C CA . VAL F 1 134 ? 28.030 1.889 113.872 1.00 34.19 134 VAL F CA 1
ATOM 10327 C C . VAL F 1 134 ? 27.057 1.179 114.819 1.00 34.48 134 VAL F C 1
ATOM 10328 O O . VAL F 1 134 ? 27.410 0.279 115.570 1.00 35.70 134 VAL F O 1
ATOM 10332 N N . ASP F 1 135 ? 25.796 1.651 114.786 1.00 36.68 135 ASP F N 1
ATOM 10333 C CA . ASP F 1 135 ? 24.781 1.128 115.695 1.00 36.51 135 ASP F CA 1
ATOM 10334 C C . ASP F 1 135 ? 23.531 0.695 114.920 1.00 37.11 135 ASP F C 1
ATOM 10335 O O . ASP F 1 135 ? 22.711 1.503 114.507 1.00 37.40 135 ASP F O 1
ATOM 10340 N N . SER F 1 136 ? 23.424 -0.628 114.682 1.00 36.89 136 SER F N 1
ATOM 10341 C CA . SER F 1 136 ? 24.454 -1.544 115.157 1.00 37.30 136 SER F CA 1
ATOM 10342 C C . SER F 1 136 ? 24.937 -2.478 114.048 1.00 36.11 136 SER F C 1
ATOM 10343 O O . SER F 1 136 ? 24.192 -2.892 113.166 1.00 36.84 136 SER F O 1
ATOM 10346 N N . VAL F 1 137 ? 26.243 -2.782 114.091 1.00 34.92 137 VAL F N 1
ATOM 10347 C CA . VAL F 1 137 ? 26.802 -3.701 113.110 1.00 37.02 137 VAL F CA 1
ATOM 10348 C C . VAL F 1 137 ? 26.012 -5.016 113.035 1.00 36.84 137 VAL F C 1
ATOM 10349 O O . VAL F 1 137 ? 25.946 -5.674 112.005 1.00 37.32 137 VAL F O 1
ATOM 10353 N N . THR F 1 138 ? 25.425 -5.406 114.190 1.00 36.67 138 THR F N 1
ATOM 10354 C CA . THR F 1 138 ? 24.669 -6.662 114.255 1.00 36.71 138 THR F CA 1
ATOM 10355 C C . THR F 1 138 ? 23.580 -6.734 113.179 1.00 35.99 138 THR F C 1
ATOM 10356 O O . THR F 1 138 ? 23.342 -7.762 112.563 1.00 35.15 138 THR F O 1
ATOM 10360 N N . THR F 1 139 ? 22.887 -5.626 112.967 1.00 37.46 139 THR F N 1
ATOM 10361 C CA . THR F 1 139 ? 21.819 -5.580 111.975 1.00 39.75 139 THR F CA 1
ATOM 10362 C C . THR F 1 139 ? 22.310 -5.938 110.575 1.00 40.11 139 THR F C 1
ATOM 10363 O O . THR F 1 139 ? 21.527 -6.398 109.744 1.00 39.53 139 THR F O 1
ATOM 10367 N N . LEU F 1 140 ? 23.604 -5.750 110.321 1.00 40.62 140 LEU F N 1
ATOM 10368 C CA . LEU F 1 140 ? 24.175 -6.041 109.006 1.00 41.79 140 LEU F CA 1
ATOM 10369 C C . LEU F 1 140 ? 24.319 -7.517 108.669 1.00 42.44 140 LEU F C 1
ATOM 10370 O O . LEU F 1 140 ? 24.456 -7.870 107.501 1.00 41.09 140 LEU F O 1
ATOM 10375 N N . TYR F 1 141 ? 24.306 -8.381 109.680 1.00 41.54 141 TYR F N 1
ATOM 10376 C CA . TYR F 1 141 ? 24.462 -9.807 109.424 1.00 42.78 141 TYR F CA 1
ATOM 10377 C C . TYR F 1 141 ? 23.568 -10.712 110.266 1.00 45.26 141 TYR F C 1
ATOM 10378 O O . TYR F 1 141 ? 23.655 -11.929 110.156 1.00 44.67 141 TYR F O 1
ATOM 10387 N N . ILE F 1 142 ? 22.703 -10.125 111.088 1.00 47.29 142 ILE F N 1
ATOM 10388 C CA . ILE F 1 142 ? 21.833 -10.922 111.947 1.00 52.23 142 ILE F CA 1
ATOM 10389 C C . ILE F 1 142 ? 21.148 -12.062 111.183 1.00 53.99 142 ILE F C 1
ATOM 10390 O O . ILE F 1 142 ? 21.008 -13.171 111.705 1.00 54.36 142 ILE F O 1
ATOM 10395 N N . ASN F 1 143 ? 20.742 -11.791 109.944 1.00 55.98 143 ASN F N 1
ATOM 10396 C CA . ASN F 1 143 ? 20.116 -12.741 109.050 1.00 58.15 143 ASN F CA 1
ATOM 10397 C C . ASN F 1 143 ? 21.137 -13.239 108.018 1.00 58.48 143 ASN F C 1
ATOM 10398 O O . ASN F 1 143 ? 20.778 -13.791 106.996 1.00 60.38 143 ASN F O 1
ATOM 10403 N N . LYS F 1 144 ? 22.446 -12.942 108.301 1.00 58.30 144 LYS F N 1
ATOM 10404 C CA . LYS F 1 144 ? 23.533 -13.632 107.590 1.00 57.36 144 LYS F CA 1
ATOM 10405 C C . LYS F 1 144 ? 24.758 -13.903 108.458 1.00 56.13 144 LYS F C 1
ATOM 10406 O O . LYS F 1 144 ? 25.800 -13.364 108.189 1.00 54.65 144 LYS F O 1
ATOM 10412 N N . PRO F 1 145 ? 24.668 -14.750 109.493 1.00 54.91 145 PRO F N 1
ATOM 10413 C CA . PRO F 1 145 ? 25.786 -14.876 110.438 1.00 53.20 145 PRO F CA 1
ATOM 10414 C C . PRO F 1 145 ? 27.090 -15.389 109.793 1.00 51.54 145 PRO F C 1
ATOM 10415 O O . PRO F 1 145 ? 28.180 -15.110 110.260 1.00 51.87 145 PRO F O 1
ATOM 10419 N N . ALA F 1 146 ? 26.978 -16.205 108.731 1.00 49.42 146 ALA F N 1
ATOM 10420 C CA . ALA F 1 146 ? 28.205 -16.707 108.106 1.00 48.70 146 ALA F CA 1
ATOM 10421 C C . ALA F 1 146 ? 29.001 -15.569 107.444 1.00 47.77 146 ALA F C 1
ATOM 10422 O O . ALA F 1 146 ? 30.196 -15.665 107.190 1.00 48.49 146 ALA F O 1
ATOM 10424 N N . MET F 1 147 ? 28.313 -14.461 107.181 1.00 45.77 147 MET F N 1
ATOM 10425 C CA . MET F 1 147 ? 28.929 -13.301 106.545 1.00 43.69 147 MET F CA 1
ATOM 10426 C C . MET F 1 147 ? 29.524 -12.307 107.540 1.00 42.45 147 MET F C 1
ATOM 10427 O O . MET F 1 147 ? 30.316 -11.437 107.163 1.00 38.73 147 MET F O 1
ATOM 10432 N N . ALA F 1 148 ? 29.142 -12.438 108.807 1.00 38.05 148 ALA F N 1
ATOM 10433 C CA . ALA F 1 148 ? 29.622 -11.525 109.839 1.00 36.96 148 ALA F CA 1
ATOM 10434 C C . ALA F 1 148 ? 31.139 -11.336 109.867 1.00 35.01 148 ALA F C 1
ATOM 10435 O O . ALA F 1 148 ? 31.620 -10.205 109.961 1.00 35.79 148 ALA F O 1
ATOM 10437 N N . ARG F 1 149 ? 31.895 -12.424 109.784 1.00 34.59 149 ARG F N 1
ATOM 10438 C CA . ARG F 1 149 ? 33.348 -12.309 109.832 1.00 35.95 149 ARG F CA 1
ATOM 10439 C C . ARG F 1 149 ? 33.912 -11.387 108.748 1.00 36.34 149 ARG F C 1
ATOM 10440 O O . ARG F 1 149 ? 34.668 -10.472 109.052 1.00 33.59 149 ARG F O 1
ATOM 10448 N N . SER F 1 150 ? 33.543 -11.621 107.492 1.00 38.03 150 SER F N 1
ATOM 10449 C CA . SER F 1 150 ? 34.051 -10.786 106.396 1.00 39.59 150 SER F CA 1
ATOM 10450 C C . SER F 1 150 ? 33.648 -9.326 106.574 1.00 38.91 150 SER F C 1
ATOM 10451 O O . SER F 1 150 ? 34.472 -8.416 106.413 1.00 37.89 150 SER F O 1
ATOM 10454 N N . ILE F 1 151 ? 32.379 -9.111 106.908 1.00 37.39 151 ILE F N 1
ATOM 10455 C CA . ILE F 1 151 ? 31.852 -7.767 107.105 1.00 36.45 151 ILE F CA 1
ATOM 10456 C C . ILE F 1 151 ? 32.624 -6.967 108.154 1.00 37.96 151 ILE F C 1
ATOM 10457 O O . ILE F 1 151 ? 32.952 -5.799 107.927 1.00 35.70 151 ILE F O 1
ATOM 10462 N N . ILE F 1 152 ? 32.923 -7.594 109.293 1.00 33.99 152 ILE F N 1
ATOM 10463 C CA . ILE F 1 152 ? 33.657 -6.924 110.352 1.00 34.29 152 ILE F CA 1
ATOM 10464 C C . ILE F 1 152 ? 35.075 -6.532 109.923 1.00 34.69 152 ILE F C 1
ATOM 10465 O O . ILE F 1 152 ? 35.521 -5.414 110.187 1.00 32.51 152 ILE F O 1
ATOM 10470 N N . LEU F 1 153 ? 35.779 -7.466 109.290 1.00 35.61 153 LEU F N 1
ATOM 10471 C CA . LEU F 1 153 ? 37.151 -7.232 108.861 1.00 35.57 153 LEU F CA 1
ATOM 10472 C C . LEU F 1 153 ? 37.189 -6.242 107.705 1.00 36.57 153 LEU F C 1
ATOM 10473 O O . LEU F 1 153 ? 38.116 -5.448 107.598 1.00 35.25 153 LEU F O 1
ATOM 10478 N N . GLN F 1 154 ? 36.179 -6.296 106.847 1.00 37.93 154 GLN F N 1
ATOM 10479 C CA . GLN F 1 154 ? 36.100 -5.375 105.726 1.00 41.05 154 GLN F CA 1
ATOM 10480 C C . GLN F 1 154 ? 35.946 -3.960 106.263 1.00 41.02 154 GLN F C 1
ATOM 10481 O O . GLN F 1 154 ? 36.736 -3.077 105.931 1.00 41.49 154 GLN F O 1
ATOM 10487 N N . LEU F 1 155 ? 34.943 -3.748 107.109 1.00 38.70 155 LEU F N 1
ATOM 10488 C CA . LEU F 1 155 ? 34.718 -2.422 107.676 1.00 39.11 155 LEU F CA 1
ATOM 10489 C C . LEU F 1 155 ? 35.929 -2.002 108.490 1.00 39.64 155 LEU F C 1
ATOM 10490 O O . LEU F 1 155 ? 36.290 -0.821 108.541 1.00 37.61 155 LEU F O 1
ATOM 10495 N N . LYS F 1 156 ? 36.555 -2.987 109.123 1.00 39.55 156 LYS F N 1
ATOM 10496 C CA . LYS F 1 156 ? 37.731 -2.762 109.951 1.00 42.02 156 LYS F CA 1
ATOM 10497 C C . LYS F 1 156 ? 38.883 -2.188 109.119 1.00 42.58 156 LYS F C 1
ATOM 10498 O O . LYS F 1 156 ? 39.612 -1.302 109.569 1.00 42.51 156 LYS F O 1
ATOM 10504 N N . ARG F 1 157 ? 39.041 -2.701 107.906 1.00 42.50 157 ARG F N 1
ATOM 10505 C CA . ARG F 1 157 ? 40.105 -2.253 107.018 1.00 43.48 157 ARG F CA 1
ATOM 10506 C C . ARG F 1 157 ? 39.821 -0.835 106.508 1.00 43.09 157 ARG F C 1
ATOM 10507 O O . ARG F 1 157 ? 40.705 0.021 106.492 1.00 41.85 157 ARG F O 1
ATOM 10515 N N . VAL F 1 158 ? 38.583 -0.584 106.104 1.00 43.82 158 VAL F N 1
ATOM 10516 C CA . VAL F 1 158 ? 38.213 0.741 105.620 1.00 44.45 158 VAL F CA 1
ATOM 10517 C C . VAL F 1 158 ? 38.498 1.804 106.676 1.00 45.37 158 VAL F C 1
ATOM 10518 O O . VAL F 1 158 ? 39.358 2.665 106.488 1.00 45.63 158 VAL F O 1
ATOM 10522 N N . LEU F 1 159 ? 37.773 1.729 107.789 1.00 42.67 159 LEU F N 1
ATOM 10523 C CA . LEU F 1 159 ? 37.908 2.686 108.882 1.00 43.03 159 LEU F CA 1
ATOM 10524 C C . LEU F 1 159 ? 39.336 2.912 109.352 1.00 43.21 159 LEU F C 1
ATOM 10525 O O . LEU F 1 159 ? 39.774 4.055 109.483 1.00 43.01 159 LEU F O 1
ATOM 10530 N N . ALA F 1 160 ? 40.054 1.825 109.617 1.00 45.02 160 ALA F N 1
ATOM 10531 C CA . ALA F 1 160 ? 41.435 1.910 110.084 1.00 46.49 160 ALA F CA 1
ATOM 10532 C C . ALA F 1 160 ? 42.337 2.524 109.015 1.00 48.05 160 ALA F C 1
ATOM 10533 O O . ALA F 1 160 ? 43.308 3.213 109.333 1.00 47.46 160 ALA F O 1
ATOM 10535 N N . GLY F 1 161 ? 42.012 2.263 107.751 1.00 49.02 161 GLY F N 1
ATOM 10536 C CA . GLY F 1 161 ? 42.798 2.808 106.655 1.00 49.91 161 GLY F CA 1
ATOM 10537 C C . GLY F 1 161 ? 42.658 4.316 106.563 1.00 49.84 161 GLY F C 1
ATOM 10538 O O . GLY F 1 161 ? 43.588 5.009 106.156 1.00 52.15 161 GLY F O 1
ATOM 10539 N N . THR F 1 162 ? 41.494 4.830 106.947 1.00 48.37 162 THR F N 1
ATOM 10540 C CA . THR F 1 162 ? 41.241 6.261 106.899 1.00 47.85 162 THR F CA 1
ATOM 10541 C C . THR F 1 162 ? 41.554 6.971 108.223 1.00 46.99 162 THR F C 1
ATOM 10542 O O . THR F 1 162 ? 41.136 8.109 108.447 1.00 47.32 162 THR F O 1
ATOM 10546 N N . GLY F 1 163 ? 42.305 6.297 109.090 1.00 45.55 163 GLY F N 1
ATOM 10547 C CA . GLY F 1 163 ? 42.673 6.879 110.369 1.00 44.57 163 GLY F CA 1
ATOM 10548 C C . GLY F 1 163 ? 41.531 7.045 111.355 1.00 44.14 163 GLY F C 1
ATOM 10549 O O . GLY F 1 163 ? 41.643 7.810 112.315 1.00 43.77 163 GLY F O 1
ATOM 10550 N N . CYS F 1 164 ? 40.429 6.340 111.125 1.00 43.04 164 CYS F N 1
ATOM 10551 C CA . CYS F 1 164 ? 39.281 6.428 112.023 1.00 42.95 164 CYS F CA 1
ATOM 10552 C C . CYS F 1 164 ? 39.397 5.440 113.181 1.00 40.78 164 CYS F C 1
ATOM 10553 O O . CYS F 1 164 ? 40.020 4.392 113.047 1.00 41.47 164 CYS F O 1
ATOM 10556 N N . THR F 1 165 ? 38.812 5.802 114.319 1.00 40.43 165 THR F N 1
ATOM 10557 C CA . THR F 1 165 ? 38.778 4.938 115.498 1.00 39.52 165 THR F CA 1
ATOM 10558 C C . THR F 1 165 ? 37.283 4.750 115.671 1.00 40.81 165 THR F C 1
ATOM 10559 O O . THR F 1 165 ? 36.538 5.728 115.750 1.00 41.17 165 THR F O 1
ATOM 10563 N N . SER F 1 166 ? 36.845 3.497 115.731 1.00 40.96 166 SER F N 1
ATOM 10564 C CA . SER F 1 166 ? 35.424 3.217 115.779 1.00 39.56 166 SER F CA 1
ATOM 10565 C C . SER F 1 166 ? 34.874 2.350 116.900 1.00 38.52 166 SER F C 1
ATOM 10566 O O . SER F 1 166 ? 35.586 1.558 117.531 1.00 33.95 166 SER F O 1
ATOM 10569 N N . ILE F 1 167 ? 33.573 2.516 117.105 1.00 36.26 167 ILE F N 1
ATOM 10570 C CA . ILE F 1 167 ? 32.818 1.762 118.090 1.00 35.83 167 ILE F CA 1
ATOM 10571 C C . ILE F 1 167 ? 31.713 1.034 117.328 1.00 35.17 167 ILE F C 1
ATOM 10572 O O . ILE F 1 167 ? 30.874 1.663 116.674 1.00 35.78 167 ILE F O 1
ATOM 10577 N N . PHE F 1 168 ? 31.736 -0.293 117.374 1.00 34.27 168 PHE F N 1
ATOM 10578 C CA . PHE F 1 168 ? 30.704 -1.081 116.709 1.00 33.58 168 PHE F CA 1
ATOM 10579 C C . PHE F 1 168 ? 29.757 -1.552 117.817 1.00 34.23 168 PHE F C 1
ATOM 10580 O O . PHE F 1 168 ? 30.166 -2.312 118.690 1.00 30.01 168 PHE F O 1
ATOM 10588 N N . VAL F 1 169 ? 28.513 -1.091 117.789 1.00 33.58 169 VAL F N 1
ATOM 10589 C CA . VAL F 1 169 ? 27.527 -1.498 118.786 1.00 34.80 169 VAL F CA 1
ATOM 10590 C C . VAL F 1 169 ? 26.992 -2.884 118.403 1.00 35.19 169 VAL F C 1
ATOM 10591 O O . VAL F 1 169 ? 26.502 -3.080 117.292 1.00 31.81 169 VAL F O 1
ATOM 10595 N N . SER F 1 170 ? 27.105 -3.838 119.329 1.00 34.28 170 SER F N 1
ATOM 10596 C CA . SER F 1 170 ? 26.658 -5.210 119.100 1.00 31.83 170 SER F CA 1
ATOM 10597 C C . SER F 1 170 ? 25.480 -5.555 120.010 1.00 34.87 170 SER F C 1
ATOM 10598 O O . SER F 1 170 ? 25.576 -5.444 121.243 1.00 30.96 170 SER F O 1
ATOM 10601 N N . GLN F 1 171 ? 24.377 -5.978 119.405 1.00 31.71 171 GLN F N 1
ATOM 10602 C CA . GLN F 1 171 ? 23.192 -6.329 120.170 1.00 35.71 171 GLN F CA 1
ATOM 10603 C C . GLN F 1 171 ? 23.226 -7.792 120.607 1.00 36.31 171 GLN F C 1
ATOM 10604 O O . GLN F 1 171 ? 23.392 -8.701 119.792 1.00 37.27 171 GLN F O 1
ATOM 10610 N N . VAL F 1 172 ? 23.105 -7.997 121.914 1.00 38.08 172 VAL F N 1
ATOM 10611 C CA . VAL F 1 172 ? 23.103 -9.327 122.515 1.00 39.67 172 VAL F CA 1
ATOM 10612 C C . VAL F 1 172 ? 21.703 -9.562 123.055 1.00 41.22 172 VAL F C 1
ATOM 10613 O O . VAL F 1 172 ? 21.089 -8.645 123.599 1.00 40.65 172 VAL F O 1
ATOM 10617 N N . SER F 1 173 ? 21.190 -10.778 122.885 1.00 42.67 173 SER F N 1
ATOM 10618 C CA . SER F 1 173 ? 19.859 -11.110 123.377 1.00 46.15 173 SER F CA 1
ATOM 10619 C C . SER F 1 173 ? 19.949 -11.804 124.731 1.00 48.00 173 SER F C 1
ATOM 10620 O O . SER F 1 173 ? 20.428 -11.209 125.702 1.00 50.20 173 SER F O 1
ATOM 10623 N N . GLY F 1 178 ? 28.012 -14.299 125.711 1.00 59.16 178 GLY F N 1
ATOM 10624 C CA . GLY F 1 178 ? 28.959 -13.836 124.681 1.00 57.70 178 GLY F CA 1
ATOM 10625 C C . GLY F 1 178 ? 28.919 -12.406 124.220 1.00 58.33 178 GLY F C 1
ATOM 10626 O O . GLY F 1 178 ? 28.328 -11.558 124.881 1.00 56.90 178 GLY F O 1
ATOM 10627 N N . PHE F 1 179 ? 29.564 -12.124 123.085 1.00 57.62 179 PHE F N 1
ATOM 10628 C CA . PHE F 1 179 ? 29.647 -10.762 122.564 1.00 57.86 179 PHE F CA 1
ATOM 10629 C C . PHE F 1 179 ? 29.102 -10.627 121.149 1.00 58.12 179 PHE F C 1
ATOM 10630 O O . PHE F 1 179 ? 28.962 -9.516 120.639 1.00 57.41 179 PHE F O 1
ATOM 10638 N N . GLY F 1 180 ? 28.794 -11.763 120.525 1.00 58.15 180 GLY F N 1
ATOM 10639 C CA . GLY F 1 180 ? 28.275 -11.768 119.168 1.00 58.69 180 GLY F CA 1
ATOM 10640 C C . GLY F 1 180 ? 28.594 -13.086 118.486 1.00 58.54 180 GLY F C 1
ATOM 10641 O O . GLY F 1 180 ? 29.401 -13.864 118.995 1.00 59.30 180 GLY F O 1
ATOM 10642 N N . PRO F 1 182 ? 29.560 -15.201 114.598 1.00 63.16 182 PRO F N 1
ATOM 10643 C CA . PRO F 1 182 ? 30.576 -16.163 114.993 1.00 63.04 182 PRO F CA 1
ATOM 10644 C C . PRO F 1 182 ? 31.944 -15.815 114.401 1.00 61.24 182 PRO F C 1
ATOM 10645 O O . PRO F 1 182 ? 32.205 -15.976 113.214 1.00 63.84 182 PRO F O 1
ATOM 10649 N N . GLY F 1 183 ? 32.821 -15.284 115.279 1.00 57.92 183 GLY F N 1
ATOM 10650 C CA . GLY F 1 183 ? 34.134 -14.851 114.810 1.00 52.02 183 GLY F CA 1
ATOM 10651 C C . GLY F 1 183 ? 34.276 -13.333 114.913 1.00 48.61 183 GLY F C 1
ATOM 10652 O O . GLY F 1 183 ? 35.325 -12.750 114.659 1.00 45.11 183 GLY F O 1
ATOM 10653 N N . VAL F 1 184 ? 33.136 -12.694 115.257 1.00 47.08 184 VAL F N 1
ATOM 10654 C CA . VAL F 1 184 ? 33.121 -11.244 115.411 1.00 43.54 184 VAL F CA 1
ATOM 10655 C C . VAL F 1 184 ? 33.940 -10.780 116.612 1.00 41.62 184 VAL F C 1
ATOM 10656 O O . VAL F 1 184 ? 34.821 -9.940 116.518 1.00 38.83 184 VAL F O 1
ATOM 10660 N N . GLU F 1 185 ? 33.582 -11.337 117.786 1.00 39.10 185 GLU F N 1
ATOM 10661 C CA . GLU F 1 185 ? 34.394 -11.087 118.966 1.00 39.02 185 GLU F CA 1
ATOM 10662 C C . GLU F 1 185 ? 35.865 -11.296 118.621 1.00 38.78 185 GLU F C 1
ATOM 10663 O O . GLU F 1 185 ? 36.766 -10.807 119.290 1.00 38.67 185 GLU F O 1
ATOM 10669 N N . HIS F 1 186 ? 36.277 -12.035 117.596 1.00 37.41 186 HIS F N 1
ATOM 10670 C CA . HIS F 1 186 ? 37.694 -12.237 117.328 1.00 38.82 186 HIS F CA 1
ATOM 10671 C C . HIS F 1 186 ? 38.224 -11.188 116.355 1.00 39.97 186 HIS F C 1
ATOM 10672 O O . HIS F 1 186 ? 39.385 -10.783 116.432 1.00 39.74 186 HIS F O 1
ATOM 10679 N N . GLY F 1 187 ? 37.361 -10.751 115.444 1.00 40.54 187 GLY F N 1
ATOM 10680 C CA . GLY F 1 187 ? 37.759 -9.771 114.445 1.00 41.14 187 GLY F CA 1
ATOM 10681 C C . GLY F 1 187 ? 38.048 -8.364 114.944 1.00 40.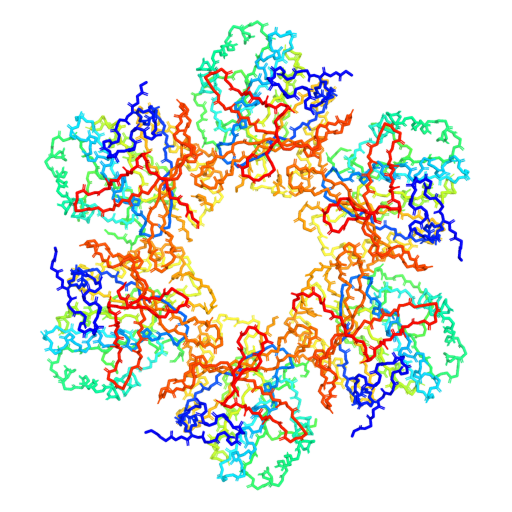16 187 GLY F C 1
ATOM 10682 O O . GLY F 1 187 ? 38.946 -7.700 114.427 1.00 39.65 187 GLY F O 1
ATOM 10683 N N . VAL F 1 188 ? 37.289 -7.904 115.941 1.00 37.80 188 VAL F N 1
ATOM 10684 C CA . VAL F 1 188 ? 37.472 -6.562 116.484 1.00 34.85 188 VAL F CA 1
ATOM 10685 C C . VAL F 1 188 ? 38.773 -6.423 117.268 1.00 33.58 188 VAL F C 1
ATOM 10686 O O . VAL F 1 188 ? 39.369 -7.412 117.687 1.00 34.28 188 VAL F O 1
ATOM 10690 N N . ASP F 1 189 ? 39.211 -5.183 117.458 1.00 32.37 189 ASP F N 1
ATOM 10691 C CA . ASP F 1 189 ? 40.438 -4.899 118.184 1.00 31.69 189 ASP F CA 1
ATOM 10692 C C . ASP F 1 189 ? 40.213 -4.910 119.686 1.00 32.64 189 ASP F C 1
ATOM 10693 O O . ASP F 1 189 ? 41.071 -5.349 120.451 1.00 32.08 189 ASP F O 1
ATOM 10698 N N . GLY F 1 190 ? 39.050 -4.418 120.096 1.00 33.56 190 GLY F N 1
ATOM 10699 C CA . GLY F 1 190 ? 38.728 -4.371 121.507 1.00 32.97 190 GLY F CA 1
ATOM 10700 C C . GLY F 1 190 ? 37.290 -4.777 121.748 1.00 33.01 190 GLY F C 1
ATOM 10701 O O . GLY F 1 190 ? 36.500 -4.894 120.804 1.00 33.99 190 GLY F O 1
ATOM 10702 N N . ILE F 1 191 ? 36.964 -5.007 123.016 1.00 30.13 191 ILE F N 1
ATOM 10703 C CA . ILE F 1 191 ? 35.621 -5.377 123.420 1.00 28.46 191 ILE F CA 1
ATOM 10704 C C . ILE F 1 191 ? 35.297 -4.755 124.780 1.00 28.15 191 ILE F C 1
ATOM 10705 O O . ILE F 1 191 ? 36.029 -4.947 125.763 1.00 28.84 191 ILE F O 1
ATOM 10710 N N . ILE F 1 192 ? 34.215 -3.994 124.828 1.00 27.59 192 ILE F N 1
ATOM 10711 C CA . ILE F 1 192 ? 33.770 -3.394 126.073 1.00 28.75 192 ILE F CA 1
ATOM 10712 C C . ILE F 1 192 ? 32.345 -3.896 126.260 1.00 28.94 192 ILE F C 1
ATOM 10713 O O . ILE F 1 192 ? 31.505 -3.761 125.370 1.00 29.96 192 ILE F O 1
ATOM 10718 N N . ARG F 1 193 ? 32.090 -4.525 127.403 1.00 28.64 193 ARG F N 1
ATOM 10719 C CA . ARG F 1 193 ? 30.769 -5.055 127.698 1.00 28.73 193 ARG F CA 1
ATOM 10720 C C . ARG F 1 193 ? 30.003 -4.167 128.678 1.00 28.22 193 ARG F C 1
ATOM 10721 O O . ARG F 1 193 ? 30.536 -3.758 129.718 1.00 27.91 193 ARG F O 1
ATOM 10729 N N . LEU F 1 194 ? 28.762 -3.857 128.324 1.00 26.48 194 LEU F N 1
ATOM 10730 C CA . LEU F 1 194 ? 27.898 -3.075 129.186 1.00 28.43 194 LEU F CA 1
ATOM 10731 C C . LEU F 1 194 ? 26.882 -4.105 129.676 1.00 28.76 194 LEU F C 1
ATOM 10732 O O . LEU F 1 194 ? 26.266 -4.818 128.874 1.00 27.33 194 LEU F O 1
ATOM 10737 N N . ASP F 1 195 ? 26.743 -4.205 130.992 1.00 27.64 195 ASP F N 1
ATOM 10738 C CA . ASP F 1 195 ? 25.833 -5.170 131.582 1.00 26.96 195 ASP F CA 1
ATOM 10739 C C . ASP F 1 195 ? 24.809 -4.531 132.491 1.00 27.11 195 ASP F C 1
ATOM 10740 O O . ASP F 1 195 ? 25.012 -3.442 133.015 1.00 27.32 195 ASP F O 1
ATOM 10745 N N . LEU F 1 196 ? 23.700 -5.233 132.668 1.00 28.27 196 LEU F N 1
ATOM 10746 C CA . LEU F 1 196 ? 22.611 -4.792 133.521 1.00 27.87 196 LEU F CA 1
ATOM 10747 C C . LEU F 1 196 ? 22.168 -6.077 134.209 1.00 28.26 196 LEU F C 1
ATOM 10748 O O . LEU F 1 196 ? 21.483 -6.900 133.602 1.00 25.86 196 LEU F O 1
ATOM 10753 N N . ASP F 1 197 ? 22.573 -6.249 135.466 1.00 29.55 197 ASP F N 1
ATOM 10754 C CA . ASP F 1 197 ? 22.267 -7.462 136.227 1.00 31.56 197 ASP F CA 1
ATOM 10755 C C . ASP F 1 197 ? 21.455 -7.243 137.496 1.00 33.27 197 ASP F C 1
ATOM 10756 O O . ASP F 1 197 ? 21.731 -6.332 138.276 1.00 31.72 197 ASP F O 1
ATOM 10761 N N . GLU F 1 198 ? 20.467 -8.107 137.707 1.00 34.19 198 GLU F N 1
ATOM 10762 C CA . GLU F 1 198 ? 19.616 -8.012 138.885 1.00 35.46 198 GLU F CA 1
ATOM 10763 C C . GLU F 1 198 ? 20.295 -8.665 140.076 1.00 37.01 198 GLU F C 1
ATOM 10764 O O . GLU F 1 198 ? 20.522 -9.873 140.075 1.00 36.63 198 GLU F O 1
ATOM 10770 N N . ILE F 1 199 ? 20.624 -7.858 141.085 1.00 37.94 199 ILE F N 1
ATOM 10771 C CA . ILE F 1 199 ? 21.271 -8.353 142.298 1.00 38.85 199 ILE F CA 1
ATOM 10772 C C . ILE F 1 199 ? 20.404 -7.974 143.497 1.00 39.30 199 ILE F C 1
ATOM 10773 O O . ILE F 1 199 ? 20.158 -6.796 143.743 1.00 36.77 199 ILE F O 1
ATOM 10778 N N . ASP F 1 200 ? 19.946 -8.976 144.238 1.00 39.54 200 ASP F N 1
ATOM 10779 C CA . ASP F 1 200 ? 19.092 -8.739 145.398 1.00 40.64 200 ASP F CA 1
ATOM 10780 C C . 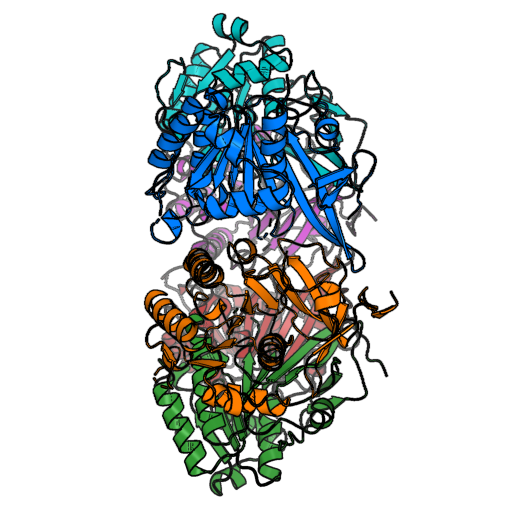ASP F 1 200 ? 17.929 -7.789 145.089 1.00 39.92 200 ASP F C 1
ATOM 10781 O O . ASP F 1 200 ? 17.741 -6.769 145.756 1.00 39.52 200 ASP F O 1
ATOM 10786 N N . GLY F 1 201 ? 17.165 -8.128 144.055 1.00 38.57 201 GLY F N 1
ATOM 10787 C CA . GLY F 1 201 ? 16.009 -7.329 143.678 1.00 37.82 201 GLY F CA 1
ATOM 10788 C C . GLY F 1 201 ? 16.247 -5.986 143.011 1.00 36.42 201 GLY F C 1
ATOM 10789 O O . GLY F 1 201 ? 15.298 -5.221 142.834 1.00 36.75 201 GLY F O 1
ATOM 10790 N N . GLU F 1 202 ? 17.488 -5.694 142.630 1.00 34.75 202 GLU F N 1
ATOM 10791 C CA . GLU F 1 202 ? 17.798 -4.422 141.976 1.00 36.29 202 GLU F CA 1
ATOM 10792 C C . GLU F 1 202 ? 18.745 -4.570 140.786 1.00 34.46 202 GLU F C 1
ATOM 10793 O O . GLU F 1 202 ? 19.713 -5.324 140.846 1.00 34.58 202 GLU F O 1
ATOM 10799 N N . LEU F 1 203 ? 18.468 -3.836 139.710 1.00 32.95 203 LEU F N 1
ATOM 10800 C CA . LEU F 1 203 ? 19.313 -3.889 138.523 1.00 32.38 203 LEU F CA 1
ATOM 10801 C C . LEU F 1 203 ? 20.537 -2.998 138.721 1.00 31.81 203 LEU F C 1
ATOM 10802 O O . LEU F 1 203 ? 20.416 -1.839 139.106 1.00 32.24 203 LEU F O 1
ATOM 10807 N N . LYS F 1 204 ? 21.719 -3.553 138.486 1.00 29.69 204 LYS F N 1
ATOM 10808 C CA . LYS F 1 204 ? 22.953 -2.797 138.647 1.00 30.09 204 LYS F CA 1
ATOM 10809 C C . LYS F 1 204 ? 23.672 -2.732 137.306 1.00 32.05 204 LYS F C 1
ATOM 10810 O O . LYS F 1 204 ? 23.842 -3.761 136.639 1.00 28.88 204 LYS F O 1
ATOM 10816 N N . ARG F 1 205 ? 24.077 -1.527 136.915 1.00 31.00 205 ARG F N 1
ATOM 10817 C CA . ARG F 1 205 ? 24.801 -1.318 135.660 1.00 31.50 205 ARG F CA 1
ATOM 10818 C C . ARG F 1 205 ? 26.301 -1.461 135.906 1.00 30.78 205 ARG F C 1
ATOM 10819 O O . ARG F 1 205 ? 26.820 -0.970 136.918 1.00 31.69 205 ARG F O 1
ATOM 10827 N N . SER F 1 206 ? 26.998 -2.130 134.991 1.00 29.32 206 SER F N 1
ATOM 10828 C CA . SER F 1 206 ? 28.446 -2.293 135.112 1.00 26.15 206 SER F CA 1
ATOM 10829 C C . SER F 1 206 ? 29.108 -2.428 133.749 1.00 27.38 206 SER F C 1
ATOM 10830 O O . SER F 1 206 ? 28.486 -2.821 132.758 1.00 24.78 206 SER F O 1
ATOM 10833 N N . LEU F 1 207 ? 30.389 -2.095 133.721 1.00 26.95 207 LEU F N 1
ATOM 10834 C CA . LEU F 1 207 ? 31.173 -2.132 132.506 1.00 28.71 207 LEU F CA 1
ATOM 10835 C C . LEU F 1 207 ? 32.460 -2.898 132.762 1.00 29.04 207 LEU F C 1
ATOM 10836 O O . LEU F 1 207 ? 33.002 -2.867 133.868 1.00 29.11 207 LEU F O 1
ATOM 10841 N N . ILE F 1 208 ? 32.953 -3.585 131.739 1.00 28.97 208 ILE F N 1
ATOM 10842 C CA . ILE F 1 208 ? 34.188 -4.324 131.870 1.00 28.29 208 ILE F CA 1
ATOM 10843 C C . ILE F 1 208 ? 34.895 -4.358 130.506 1.00 29.68 208 ILE F C 1
ATOM 10844 O O . ILE F 1 208 ? 34.257 -4.552 129.469 1.00 28.07 208 ILE F O 1
ATOM 10849 N N . VAL F 1 209 ? 36.204 -4.122 130.505 1.00 27.49 209 VAL F N 1
ATOM 10850 C CA . VAL F 1 209 ? 36.961 -4.140 129.257 1.00 28.78 209 VAL F CA 1
ATOM 10851 C C . VAL F 1 209 ? 37.513 -5.547 129.102 1.00 27.40 209 VAL F C 1
ATOM 10852 O O . VAL F 1 209 ? 38.428 -5.959 129.808 1.00 27.48 209 VAL F O 1
ATOM 10856 N N . TRP F 1 210 ? 36.921 -6.300 128.191 1.00 27.12 210 TRP F N 1
ATOM 10857 C CA . TRP F 1 210 ? 37.339 -7.672 127.977 1.00 29.34 210 TRP F CA 1
ATOM 10858 C C . TRP F 1 210 ? 38.584 -7.735 127.099 1.00 30.90 210 TRP F C 1
ATOM 10859 O O . TRP F 1 210 ? 39.471 -8.552 127.315 1.00 31.79 210 TRP F O 1
ATOM 10870 N N . LYS F 1 211 ? 38.642 -6.855 126.108 1.00 30.04 211 LYS F N 1
ATOM 10871 C CA . LYS F 1 211 ? 39.765 -6.845 125.185 1.00 30.35 211 LYS F CA 1
ATOM 10872 C C . LYS F 1 211 ? 40.071 -5.435 124.723 1.00 29.10 211 LYS F C 1
ATOM 10873 O O . LYS F 1 211 ? 39.179 -4.595 124.649 1.00 26.10 211 LYS F O 1
ATOM 10879 N N . MET F 1 212 ? 41.340 -5.183 124.427 1.00 32.25 212 MET F N 1
ATOM 10880 C CA . MET F 1 212 ? 41.767 -3.888 123.907 1.00 34.79 212 MET F CA 1
ATOM 10881 C C . MET F 1 212 ? 43.186 -4.013 123.387 1.00 35.57 212 MET F C 1
ATOM 10882 O O . MET F 1 212 ? 44.156 -3.795 124.115 1.00 36.68 212 MET F O 1
ATOM 10887 N N . ARG F 1 213 ? 43.298 -4.406 122.125 1.00 36.48 213 ARG F N 1
ATOM 10888 C CA . ARG F 1 213 ? 44.605 -4.536 121.501 1.00 39.96 213 ARG F CA 1
ATOM 10889 C C . ARG F 1 213 ? 45.269 -3.167 121.570 1.00 39.40 213 ARG F C 1
ATOM 10890 O O . ARG F 1 213 ? 44.606 -2.143 121.415 1.00 38.52 213 ARG F O 1
ATOM 10898 N N . GLY F 1 214 ? 46.570 -3.156 121.835 1.00 40.41 214 GLY F N 1
ATOM 10899 C CA . GLY F 1 214 ? 47.294 -1.902 121.884 1.00 41.26 214 GLY F CA 1
ATOM 10900 C C . GLY F 1 214 ? 47.580 -1.307 123.247 1.00 41.48 214 GLY F C 1
ATOM 10901 O O . GLY F 1 214 ? 48.353 -0.353 123.341 1.00 40.50 214 GLY F O 1
ATOM 10902 N N . THR F 1 215 ? 46.983 -1.846 124.308 1.00 40.78 215 THR F N 1
ATOM 10903 C CA . THR F 1 215 ? 47.225 -1.283 125.637 1.00 40.32 215 THR F CA 1
ATOM 10904 C C . THR F 1 215 ? 46.801 -2.158 126.805 1.00 40.60 215 THR F C 1
ATOM 10905 O O . THR F 1 215 ? 46.059 -3.128 126.644 1.00 41.71 215 THR F O 1
ATOM 10909 N N . SER F 1 216 ? 47.291 -1.804 127.987 1.00 40.00 216 SER F N 1
ATOM 10910 C CA . SER F 1 216 ? 46.914 -2.502 129.199 1.00 38.33 216 SER F CA 1
ATOM 10911 C C . SER F 1 216 ? 45.626 -1.779 129.571 1.00 38.56 216 SER F C 1
ATOM 10912 O O . SER F 1 216 ? 45.316 -0.729 129.004 1.00 36.67 216 SER F O 1
ATOM 10915 N N . HIS F 1 217 ? 44.858 -2.336 130.495 1.00 36.43 217 HIS F N 1
ATOM 10916 C CA . HIS F 1 217 ? 43.614 -1.700 130.894 1.00 35.89 217 HIS F CA 1
ATOM 10917 C C . HIS F 1 217 ? 43.099 -2.345 132.167 1.00 33.68 217 HIS F C 1
ATOM 10918 O O . HIS F 1 217 ? 43.593 -3.391 132.588 1.00 31.38 217 HIS F O 1
ATOM 10925 N N . SER F 1 218 ? 42.120 -1.709 132.789 1.00 33.83 218 SER F N 1
ATOM 10926 C CA . SER F 1 218 ? 41.554 -2.249 134.015 1.00 34.91 218 SER F CA 1
ATOM 10927 C C . SER F 1 218 ? 41.004 -3.647 133.769 1.00 35.03 218 SER F C 1
ATOM 10928 O O . SER F 1 218 ? 40.299 -3.887 132.792 1.00 33.79 218 SER F O 1
ATOM 10931 N N . MET F 1 219 ? 41.340 -4.563 134.663 1.00 35.23 219 MET F N 1
ATOM 10932 C CA . MET F 1 219 ? 40.869 -5.931 134.568 1.00 36.79 219 MET F CA 1
ATOM 10933 C C . MET F 1 219 ? 39.652 -6.095 135.482 1.00 37.65 219 MET F C 1
ATOM 10934 O O . MET F 1 219 ? 39.247 -7.218 135.788 1.00 39.02 219 MET F O 1
ATOM 10939 N N . ARG F 1 220 ? 39.063 -4.976 135.898 1.00 35.23 220 ARG F N 1
ATOM 10940 C CA . ARG F 1 220 ? 37.919 -5.014 136.807 1.00 34.12 220 ARG F CA 1
ATOM 10941 C C . ARG F 1 220 ? 36.573 -4.563 136.247 1.00 32.19 220 ARG F C 1
ATOM 10942 O O . ARG F 1 220 ? 36.502 -3.797 135.277 1.00 26.37 220 ARG F O 1
ATOM 10950 N N . ARG F 1 221 ? 35.509 -5.049 136.888 1.00 26.55 221 ARG F N 1
ATOM 10951 C CA . ARG F 1 221 ? 34.147 -4.683 136.530 1.00 29.02 221 ARG F CA 1
ATOM 10952 C C . ARG F 1 221 ? 33.812 -3.433 137.346 1.00 29.34 221 ARG F C 1
ATOM 10953 O O . ARG F 1 221 ? 33.861 -3.456 138.578 1.00 28.61 221 ARG F O 1
ATOM 10961 N N . HIS F 1 222 ? 33.480 -2.352 136.645 1.00 28.92 222 HIS F N 1
ATOM 10962 C CA . HIS F 1 222 ? 33.188 -1.063 137.266 1.00 32.20 222 HIS F CA 1
ATOM 10963 C C . HIS F 1 222 ? 31.734 -0.638 137.162 1.00 32.96 222 HIS F C 1
ATOM 10964 O O . HIS F 1 222 ? 31.109 -0.758 136.107 1.00 31.39 222 HIS F O 1
ATOM 10971 N N . PRO F 1 223 ? 31.171 -0.120 138.262 1.00 33.77 223 PRO F N 1
ATOM 10972 C CA . PRO F 1 223 ? 29.776 0.301 138.180 1.00 33.06 223 PRO F CA 1
ATOM 10973 C C . PRO F 1 223 ? 29.665 1.625 137.439 1.00 33.83 223 PRO F C 1
ATOM 10974 O O . PRO F 1 223 ? 30.632 2.389 137.355 1.00 34.16 223 PRO F O 1
ATOM 10978 N N . PHE F 1 224 ? 28.502 1.884 136.865 1.00 33.13 224 PHE F N 1
ATOM 10979 C CA . PHE F 1 224 ? 28.310 3.157 136.205 1.00 33.01 224 PHE F CA 1
ATOM 10980 C C . PHE F 1 224 ? 26.847 3.540 136.274 1.00 35.26 224 PHE F C 1
ATOM 10981 O O . PHE F 1 224 ? 25.989 2.723 136.629 1.00 33.90 224 PHE F O 1
ATOM 10989 N N . ASP F 1 225 ? 26.570 4.804 135.987 1.00 33.80 225 ASP F N 1
ATOM 10990 C CA . ASP F 1 225 ? 25.211 5.293 136.009 1.00 36.91 225 ASP F CA 1
ATOM 10991 C C . ASP F 1 225 ? 24.908 6.020 134.719 1.00 34.34 225 ASP F C 1
ATOM 10992 O O . ASP F 1 225 ? 25.796 6.596 134.096 1.00 36.30 225 ASP F O 1
ATOM 10997 N N . ILE F 1 226 ? 23.653 5.962 134.304 1.00 36.27 226 ILE F N 1
ATOM 10998 C CA . ILE F 1 226 ? 23.221 6.708 133.135 1.00 36.05 226 ILE F CA 1
ATOM 10999 C C . ILE F 1 226 ? 22.502 7.872 133.823 1.00 38.07 226 ILE F C 1
ATOM 11000 O O . ILE F 1 226 ? 21.739 7.656 134.772 1.00 36.81 226 ILE F O 1
ATOM 11005 N N . THR F 1 227 ? 22.780 9.095 133.388 1.00 39.11 227 THR F N 1
ATOM 11006 C CA . THR F 1 227 ? 22.160 10.278 133.985 1.00 42.09 227 THR F CA 1
ATOM 11007 C C . THR F 1 227 ? 21.591 11.177 132.895 1.00 44.41 227 THR F C 1
ATOM 11008 O O . THR F 1 227 ? 21.508 10.781 131.729 1.00 43.10 227 THR F O 1
ATOM 11012 N N . ASP F 1 228 ? 21.216 12.395 133.283 1.00 45.41 228 ASP F N 1
ATOM 11013 C CA . ASP F 1 228 ? 20.667 13.363 132.340 1.00 48.01 228 ASP F CA 1
ATOM 11014 C C . ASP F 1 228 ? 21.766 13.855 131.392 1.00 47.69 228 ASP F C 1
ATOM 11015 O O . ASP F 1 228 ? 21.489 14.222 130.247 1.00 50.32 228 ASP F O 1
ATOM 11020 N N . LYS F 1 229 ? 23.010 13.854 131.876 1.00 48.17 229 LYS F N 1
ATOM 11021 C CA . LYS F 1 229 ? 24.161 14.293 131.080 1.00 49.09 229 LYS F CA 1
ATOM 11022 C C . LYS F 1 229 ? 24.928 13.125 130.466 1.00 49.26 229 LYS F C 1
ATOM 11023 O O . LYS F 1 229 ? 26.044 13.295 129.983 1.00 49.68 229 LYS F O 1
ATOM 11029 N N . GLY F 1 230 ? 24.326 11.941 130.482 1.00 47.38 230 GLY F N 1
ATOM 11030 C CA . GLY F 1 230 ? 24.995 10.786 129.913 1.00 45.96 230 GLY F CA 1
ATOM 11031 C C . GLY F 1 230 ? 25.540 9.802 130.937 1.00 45.80 230 GLY F C 1
ATOM 11032 O O . GLY F 1 230 ? 25.067 9.723 132.080 1.00 46.13 230 GLY F O 1
ATOM 11033 N N . ILE F 1 231 ? 26.562 9.063 130.522 1.00 44.76 231 ILE F N 1
ATOM 11034 C CA . ILE F 1 231 ? 27.176 8.047 131.362 1.00 42.43 231 ILE F CA 1
ATOM 11035 C C . ILE F 1 231 ? 28.362 8.498 132.199 1.00 41.76 231 ILE F C 1
ATOM 11036 O O . ILE F 1 231 ? 29.193 9.299 131.772 1.00 40.56 231 ILE F O 1
ATOM 11041 N N . ILE F 1 232 ? 28.420 7.956 133.409 1.00 40.31 232 ILE F N 1
ATOM 11042 C CA . ILE F 1 232 ? 29.498 8.236 134.338 1.00 40.84 232 ILE F CA 1
ATOM 11043 C C . ILE F 1 232 ? 29.954 6.891 134.895 1.00 39.53 232 ILE F C 1
ATOM 11044 O O . ILE F 1 232 ? 29.168 6.171 135.517 1.00 37.91 232 ILE F O 1
ATOM 11049 N N . VAL F 1 233 ? 31.213 6.547 134.652 1.00 37.49 233 VAL F N 1
ATOM 11050 C CA . VAL F 1 233 ? 31.764 5.292 135.142 1.00 38.41 233 VAL F CA 1
ATOM 11051 C C . VAL F 1 233 ? 32.705 5.583 136.301 1.00 39.66 233 VAL F C 1
ATOM 11052 O O . VAL F 1 233 ? 33.386 6.606 136.306 1.00 37.65 233 VAL F O 1
ATOM 11056 N N . TYR F 1 234 ? 32.741 4.677 137.273 1.00 40.47 234 TYR F N 1
ATOM 11057 C CA . TYR F 1 234 ? 33.572 4.853 138.462 1.00 42.93 234 TYR F CA 1
ATOM 11058 C C . TYR F 1 234 ? 34.768 3.911 138.506 1.00 42.92 234 TYR F C 1
ATOM 11059 O O . TYR F 1 234 ? 34.653 2.764 138.938 1.00 44.33 234 TYR F O 1
ATOM 11068 N N . PRO F 1 235 ? 35.944 4.405 138.084 1.00 43.59 235 PRO F N 1
ATOM 11069 C CA . PRO F 1 235 ? 37.219 3.683 138.032 1.00 44.19 235 PRO F CA 1
ATOM 11070 C C . PRO F 1 235 ? 37.714 3.148 139.370 1.00 45.03 235 PRO F C 1
ATOM 11071 O O . PRO F 1 235 ? 38.439 2.156 139.416 1.00 44.12 235 PRO F O 1
ATOM 11075 N N . ASP F 1 236 ? 37.336 3.817 140.454 1.00 46.58 236 ASP F N 1
ATOM 11076 C CA . ASP F 1 236 ? 37.780 3.420 141.787 1.00 47.98 236 ASP F CA 1
ATOM 11077 C C . ASP F 1 236 ? 36.780 2.549 142.532 1.00 47.24 236 ASP F C 1
ATOM 11078 O O . ASP F 1 236 ? 36.941 2.281 143.725 1.00 49.19 236 ASP F O 1
ATOM 11083 N N . LYS F 1 237 ? 35.743 2.116 141.824 1.00 45.43 237 LYS F N 1
ATOM 11084 C CA . LYS F 1 237 ? 34.726 1.256 142.402 1.00 43.54 237 LYS F CA 1
ATOM 11085 C C . LYS F 1 237 ? 34.720 -0.038 141.595 1.00 44.25 237 LYS F C 1
ATOM 11086 O O . LYS F 1 237 ? 35.014 -0.034 140.402 1.00 42.03 237 LYS F O 1
ATOM 11092 N N . VAL F 1 238 ? 34.392 -1.142 142.252 1.00 43.87 238 VAL F N 1
ATOM 11093 C CA . VAL F 1 238 ? 34.314 -2.433 141.588 1.00 47.41 238 VAL F CA 1
ATOM 11094 C C . VAL F 1 238 ? 33.058 -3.187 142.005 1.00 48.19 238 VAL F C 1
ATOM 11095 O O . VAL F 1 238 ? 32.670 -3.232 143.162 1.00 48.54 238 VAL F O 1
ATOM 11099 N N . LEU F 1 239 ? 32.384 -3.753 140.997 1.00 49.72 239 LEU F N 1
ATOM 11100 C CA . LEU F 1 239 ? 31.233 -4.584 141.293 1.00 52.62 239 LEU F CA 1
ATOM 11101 C C . LEU F 1 239 ? 31.579 -6.062 141.119 1.00 55.64 239 LEU F C 1
ATOM 11102 O O . LEU F 1 239 ? 31.496 -6.630 140.039 1.00 55.28 239 LEU F O 1
ATOM 11107 N N . LYS F 1 240 ? 32.044 -6.679 142.216 1.00 60.37 240 LYS F N 1
ATOM 11108 C CA . LYS F 1 240 ? 32.305 -8.109 142.143 1.00 64.14 240 LYS F CA 1
ATOM 11109 C C . LYS F 1 240 ? 30.997 -8.851 141.910 1.00 66.84 240 LYS F C 1
ATOM 11110 O O . LYS F 1 240 ? 30.737 -9.417 140.859 1.00 67.60 240 LYS F O 1
ATOM 11116 N N . ARG F 1 241 ? 30.169 -8.839 142.965 1.00 69.25 241 ARG F N 1
ATOM 11117 C CA . ARG F 1 241 ? 28.862 -9.465 142.872 1.00 71.00 241 ARG F CA 1
ATOM 11118 C C . ARG F 1 241 ? 28.021 -9.132 144.109 1.00 71.93 241 ARG F C 1
ATOM 11119 O O . ARG F 1 241 ? 28.203 -9.673 145.188 1.00 71.93 241 ARG F O 1
ATOM 11127 N N . GLY F 1 242 ? 27.108 -8.158 143.925 1.00 72.02 242 GLY F N 1
ATOM 11128 C CA . GLY F 1 242 ? 26.287 -7.710 145.047 1.00 71.57 242 GLY F CA 1
ATOM 11129 C C . GLY F 1 242 ? 26.575 -6.249 145.406 1.00 71.66 242 GLY F C 1
ATOM 11130 O O . GLY F 1 242 ? 25.736 -5.369 145.290 1.00 72.63 242 GLY F O 1
ATOM 11131 N N . LYS F 1 243 ? 27.809 -6.011 145.891 1.00 70.84 243 LYS F N 1
ATOM 11132 C CA . LYS F 1 243 ? 28.189 -4.651 146.255 1.00 69.87 243 LYS F CA 1
ATOM 11133 C C . LYS F 1 243 ? 29.116 -4.027 145.211 1.00 69.93 243 LYS F C 1
ATOM 11134 O O . LYS F 1 243 ? 29.851 -4.710 144.512 1.00 69.18 243 LYS F O 1
#

CATH classification: 3.40.50.300

Sequence (1419 aa):
RRVKTGIPGVDEILHGGIPERNVVLLSGGPGTGKTIFSQQFLWNGLKMGEPGIYVALEEHPVQVRQNMAQFGWDVKPYEEKGMFAMVDAFTAGIGKEYEKYIVHDLTDIREFIEVLRQAIRDINAKRVVVDSVTTLYINKPAMARSIILQLKRVLAGTGCTSIFVSQVSGFGPGVEHGVDGIIRLDLDEIDGELKRSLIVWKMRGTSHSMRRHPFDITDKGIIVYPDKVLKRTRRVKTGIPGVDEILHGGIPERNVVLLSGGPGTGKTIFSQQFLWNGLKMGEPGIYVALEEHPVQVRQNMAQFGWDVKPYEEKGMFAMVDAFTAGIGEKYIVHDLTDIREFIEVLRQAIRDINAKRVVVDSVTTLYINKPAMARSIILQLKRVLAGTGCTSIFVSQVSVGERGFGGPGVEHGVDGIIRLDLDEIDGELKRSLIVWKMRGTSHSMRRHPFDITDKGIIVYPDKVLKRGKVLETRRVKTGIPGVDEILHGGIPERNVVLLSGGPGTGKTIFSQQFLWNGLKMGEPGIYVALEEHPVQVRQNMAQFGWDVKPYEEKGMFAMVDAFTAGIGEYEKYIVHDLTDIREFIEVLRQAIRDINAKRVVVDSVTTLYINKPAMARSIILQLKRVLAGTGCTSIFVSQVSGVEHGVDGIIRLDLDEIDGELKRSLIVWKMRGTSHSMRRHPFDITDKGIIVYPDKVLKRGKVLETRRVKTGIPGVDEILHGGIPERNVVLLSGGPGTGKTIFSQQFLWNGLKMGEPGIYVALEEHPVQVRQNMAQFGWDVKPYEEKGMFAMVDAFTAGIGKSKEYEKYIVHDLTDIREFIEVLRQAIRDINAKRVVVDSVTTLYINKPAMARSIILQLKRVLAGTGCTSIFVSQVSVGERGFGGPGVEHGVDGIIRLDLDEIDGELKRSLIVWKMRGTSHSMRRHPFDITDKGIIVYPDKVLKRGKTRRVKTGIPGVDEILHGGIPERNVVLLSGGPGTGKTIFSQQFLWNGLKMGEPGIYVALEEHPVQVRQNMAQFGWDVKPYEEKGMFAMVDAFTAGIGKEYEKYIVHDLTDIREFIEVLRQAIRDINAKRVVVDSVTTLYINKPAMARSIILQLKRVLAGTGCTSIFVSQVSVGPGVEHGVDGIIRLDLDEIDGELKRSLIVWKMRGTSHSMRRHPFDITDKGIIVYPDKVLKRGKVLRRVKTGIPGVDEILHGGIPERNVVLLSGGPGTGKTIFSQQFLWNGLKMGEPGIYVALEEHPVQVRQNMAQFGWDVKPYEEKGMFAMVDAFTAGIGKSKEYEKYIVHDLTDIREFIEVLRQAIRDINAKRVVVDSVTTLYINKPAMARSIILQLKRVLAGTGCTSIFVSQVSGFGPGVEHGVDGIIRLDLDEIDGELKRSLIVWKMRGTSHSMRRHPFDITDKGIIVYPDKVLKRGK